Protein 2HP3 (pdb70)

Structure (mmCIF, N/CA/C/O backbone):
data_2HP3
#
_entry.id   2HP3
#
_cell.length_a   55.365
_cell.length_b   104.210
_cell.length_c   78.545
_cell.angle_alpha   90.00
_cell.angle_beta   103.33
_cell.angle_gamma   90.00
#
_symmetry.space_group_name_H-M   'P 1 21 1'
#
loop_
_entity.id
_entity.type
_entity.pdbx_description
1 polymer IDS-epimerase
2 non-polymer 1,2-ETHANEDIOL
3 non-polymer 'UNKNOWN ATOM OR ION'
4 non-polymer DI(HYDROXYETHYL)ETHER
5 water water
#
loop_
_atom_site.group_PDB
_atom_site.id
_atom_site.type_symbol
_atom_site.label_atom_id
_atom_site.label_alt_id
_atom_site.label_comp_id
_atom_site.label_asym_id
_atom_site.label_entity_id
_atom_site.label_seq_id
_atom_site.pdbx_PDB_ins_code
_atom_site.Cartn_x
_atom_site.Cartn_y
_atom_site.Cartn_z
_atom_site.occupancy
_atom_site.B_iso_or_equiv
_atom_site.auth_seq_id
_atom_site.auth_comp_id
_atom_site.auth_asym_id
_atom_site.auth_atom_id
_atom_site.pdbx_PDB_model_num
ATOM 1 N N . MET A 1 1 ? -13.194 23.103 39.863 1.00 21.36 1 MET A N 1
ATOM 2 C CA . MET A 1 1 ? -13.275 24.216 40.848 1.00 20.10 1 MET A CA 1
ATOM 3 C C . MET A 1 1 ? -12.720 23.883 42.245 1.00 19.43 1 MET A C 1
ATOM 4 O O . MET A 1 1 ? -12.521 24.781 43.051 1.00 19.53 1 MET A O 1
ATOM 9 N N . PHE A 1 2 ? -12.453 22.609 42.527 1.00 18.75 2 PHE A N 1
ATOM 10 C CA . PHE A 1 2 ? -11.987 22.205 43.855 1.00 17.87 2 PHE A CA 1
ATOM 11 C C . PHE A 1 2 ? -10.674 22.926 44.228 1.00 16.99 2 PHE A C 1
ATOM 12 O O . PHE A 1 2 ? -10.568 23.491 45.311 1.00 16.79 2 PHE A O 1
ATOM 20 N N . THR A 1 3 ? -9.707 22.917 43.318 1.00 15.12 3 THR A N 1
ATOM 21 C CA . THR A 1 3 ? -8.385 23.465 43.589 1.00 14.44 3 THR A CA 1
ATOM 22 C C . THR A 1 3 ? -8.464 24.974 43.809 1.00 14.29 3 THR A C 1
ATOM 23 O O . THR A 1 3 ? -7.851 25.510 44.752 1.00 14.10 3 THR A O 1
ATOM 27 N N . THR A 1 4 ? -9.204 25.651 42.928 1.00 14.83 4 THR A N 1
ATOM 28 C CA . THR A 1 4 ? -9.408 27.098 43.055 1.00 15.51 4 THR A CA 1
ATOM 29 C C . THR A 1 4 ? -10.067 27.438 44.386 1.00 15.13 4 THR A C 1
ATOM 30 O O . THR A 1 4 ? -9.629 28.352 45.095 1.00 15.94 4 THR A O 1
ATOM 34 N N . LYS A 1 5 ? -11.106 26.695 44.733 1.00 14.83 5 LYS A N 1
ATOM 35 C CA . LYS A 1 5 ? -11.837 26.972 45.973 1.00 14.63 5 LYS A CA 1
ATOM 36 C C . LYS A 1 5 ? -10.924 26.762 47.184 1.00 14.60 5 LYS A C 1
ATOM 37 O O . LYS A 1 5 ? -10.956 27.551 48.128 1.00 15.38 5 LYS A O 1
ATOM 43 N N . LEU A 1 6 ? -10.136 25.686 47.181 1.00 13.30 6 LEU A N 1
ATOM 44 C CA . LEU A 1 6 ? -9.255 25.417 48.293 1.00 13.33 6 LEU A CA 1
ATOM 45 C C . LEU A 1 6 ? -8.228 26.565 48.465 1.00 12.76 6 LEU A C 1
ATOM 46 O O . LEU A 1 6 ? -7.994 27.017 49.572 1.00 12.14 6 LEU A O 1
ATOM 51 N N . ALA A 1 7 ? -7.665 27.073 47.381 1.00 12.62 7 ALA A N 1
ATOM 52 C CA . ALA A 1 7 ? -6.635 28.128 47.492 1.00 12.96 7 ALA A CA 1
ATOM 53 C C . ALA A 1 7 ? -7.273 29.426 47.977 1.00 12.75 7 ALA A C 1
ATOM 54 O O . ALA A 1 7 ? -6.640 30.197 48.701 1.00 12.99 7 ALA A O 1
ATOM 56 N N . GLU A 1 8 ? -8.512 29.666 47.578 1.00 13.20 8 GLU A N 1
ATOM 57 C CA . GLU A 1 8 ? -9.275 30.805 48.113 1.00 12.90 8 GLU A CA 1
ATOM 58 C C . GLU A 1 8 ? -9.511 30.704 49.624 1.00 12.22 8 GLU A C 1
ATOM 59 O O . GLU A 1 8 ? -9.423 31.689 50.333 1.00 14.03 8 GLU A O 1
ATOM 65 N N . LYS A 1 9 ? -9.855 29.512 50.096 1.00 11.88 9 LYS A N 1
ATOM 66 C CA . LYS A 1 9 ? -10.120 29.271 51.508 1.00 11.61 9 LYS A CA 1
ATOM 67 C C . LYS A 1 9 ? -8.861 29.460 52.342 1.00 11.21 9 LYS A C 1
ATOM 68 O O . LYS A 1 9 ? -8.896 30.057 53.428 1.00 11.67 9 LYS A O 1
ATOM 74 N N . VAL A 1 10 ? -7.744 28.960 51.813 1.00 10.75 10 VAL A N 1
ATOM 75 C CA . VAL A 1 10 ? -6.436 29.060 52.487 1.00 10.76 10 VAL A CA 1
ATOM 76 C C . VAL A 1 10 ? -5.952 30.502 52.571 1.00 11.23 10 VAL A C 1
ATOM 77 O O . VAL A 1 10 ? -5.606 30.984 53.655 1.00 11.70 10 VAL A O 1
ATOM 81 N N . VAL A 1 11 ? -5.917 31.187 51.440 1.00 12.28 11 VAL A N 1
ATOM 82 C CA . VAL A 1 11 ? -5.408 32.581 51.410 1.00 12.98 11 VAL A CA 1
ATOM 83 C C . VAL A 1 11 ? -6.336 33.528 52.228 1.00 13.78 11 VAL A C 1
ATOM 84 O O . VAL A 1 11 ? -5.859 34.396 52.960 1.00 13.43 11 VAL A O 1
ATOM 88 N N . SER A 1 12 ? -7.643 33.336 52.135 1.00 14.43 12 SER A N 1
ATOM 89 C CA A SER A 1 12 ? -8.565 34.133 52.941 0.70 15.04 12 SER A CA 1
ATOM 90 C CA B SER A 1 12 ? -8.578 34.134 52.935 0.30 14.68 12 SER A CA 1
ATOM 91 C C . SER A 1 12 ? -8.352 33.923 54.434 1.00 14.87 12 SER A C 1
ATOM 92 O O . SER A 1 12 ? -8.339 34.883 55.208 1.00 14.96 12 SER A O 1
ATOM 97 N N . ALA A 1 13 ? -8.187 32.671 54.843 1.00 14.25 13 ALA A N 1
ATOM 98 C CA . ALA A 1 13 ? -7.878 32.377 56.231 1.00 15.15 13 ALA A CA 1
ATOM 99 C C . ALA A 1 13 ? -6.537 32.949 56.668 1.00 15.16 13 ALA A C 1
ATOM 100 O O . ALA A 1 13 ? -6.388 33.366 57.801 1.00 15.66 13 ALA A O 1
ATOM 102 N N . TRP A 1 14 ? -5.561 32.953 55.765 1.00 15.61 14 TRP A N 1
ATOM 103 C CA . TRP A 1 14 ? -4.229 33.470 56.040 1.00 16.22 14 TRP A CA 1
ATOM 104 C C . TRP A 1 14 ? -4.280 34.949 56.386 1.00 17.21 14 TRP A C 1
ATOM 105 O O . TRP A 1 14 ? -3.561 35.419 57.265 1.00 16.95 14 TRP A O 1
ATOM 116 N N . LYS A 1 15 ? -5.131 35.666 55.665 1.00 18.91 15 LYS A N 1
ATOM 117 C CA . LYS A 1 15 ? -5.307 37.107 55.874 1.00 20.50 15 LYS A CA 1
ATOM 118 C C . LYS A 1 15 ? -6.138 37.469 57.104 1.00 21.64 15 LYS A C 1
ATOM 119 O O . LYS A 1 15 ? -6.232 38.646 57.469 1.00 22.75 15 LYS A O 1
ATOM 125 N N . ALA A 1 16 ? -6.744 36.489 57.746 1.00 22.15 16 ALA A N 1
ATOM 126 C CA . ALA A 1 16 ? -7.589 36.743 58.891 1.00 23.11 16 ALA A CA 1
ATOM 127 C C . ALA A 1 16 ? -6.913 36.265 60.170 1.00 24.04 16 ALA A C 1
ATOM 128 O O . ALA A 1 16 ? -5.880 35.581 60.143 1.00 24.08 16 ALA A O 1
ATOM 130 N N . LYS A 1 17 ? -7.489 36.671 61.294 1.00 25.17 17 LYS A N 1
ATOM 131 C CA . LYS A 1 17 ? -7.060 36.194 62.583 1.00 25.34 17 LYS A CA 1
ATOM 132 C C . LYS A 1 17 ? -7.413 34.719 62.705 1.00 25.62 17 LYS A C 1
ATOM 133 O O . LYS A 1 17 ? -8.392 34.237 62.132 1.00 26.49 17 LYS A O 1
ATOM 139 N N . ILE A 1 18 ? -6.604 34.005 63.457 1.00 26.02 18 ILE A N 1
ATOM 140 C CA . ILE A 1 18 ? -6.921 32.632 63.796 1.00 26.37 18 ILE A CA 1
ATOM 141 C C . ILE A 1 18 ? -6.942 32.471 65.321 1.00 25.73 18 ILE A C 1
ATOM 142 O O . ILE A 1 18 ? -6.231 33.169 66.067 1.00 25.96 18 ILE A O 1
ATOM 147 N N . SER A 1 19 ? -7.768 31.537 65.766 1.00 25.83 19 SER A N 1
ATOM 148 C CA . SER A 1 19 ? -8.094 31.365 67.164 1.00 25.22 19 SER A CA 1
ATOM 149 C C . SER A 1 19 ? -6.891 31.009 68.050 1.00 24.67 19 SER A C 1
ATOM 150 O O . SER A 1 19 ? -5.902 30.416 67.591 1.00 25.02 19 SER A O 1
ATOM 153 N N . GLN A 1 20 ? -7.013 31.350 69.326 1.00 23.97 20 GLN A N 1
ATOM 154 C CA . GLN A 1 20 ? -6.042 30.962 70.340 1.00 23.17 20 GLN A CA 1
ATOM 155 C C . GLN A 1 20 ? -5.914 29.443 70.396 1.00 22.32 20 GLN A C 1
ATOM 156 O O . GLN A 1 20 ? -4.809 28.936 70.381 1.00 22.76 20 GLN A O 1
ATOM 162 N N . PRO A 1 21 ? -7.041 28.716 70.430 1.00 21.15 21 PRO A N 1
ATOM 163 C CA . PRO A 1 21 ? -6.911 27.236 70.476 1.00 20.15 21 PRO A CA 1
ATOM 164 C C . PRO A 1 21 ? -6.150 26.620 69.283 1.00 18.99 21 PRO A C 1
ATOM 165 O O . PRO A 1 21 ? -5.345 25.689 69.467 1.00 17.40 21 PRO A O 1
ATOM 169 N N . ALA A 1 22 ? -6.386 27.139 68.084 1.00 18.03 22 ALA A N 1
ATOM 170 C CA . ALA A 1 22 ? -5.685 26.655 66.896 1.00 17.96 22 ALA A CA 1
ATOM 171 C C . ALA A 1 22 ? -4.188 26.947 66.993 1.00 17.61 22 ALA A C 1
ATOM 172 O O . ALA A 1 22 ? -3.348 26.105 66.646 1.00 16.54 22 ALA A O 1
ATOM 174 N N . LEU A 1 23 ? -3.840 28.141 67.450 1.00 17.11 23 LEU A N 1
ATOM 175 C CA . LEU A 1 23 ? -2.431 28.469 67.594 1.00 17.55 23 LEU A CA 1
ATOM 176 C C . LEU A 1 23 ? -1.761 27.638 68.690 1.00 16.01 23 LEU A C 1
ATOM 177 O O . LEU A 1 23 ? -0.602 27.253 68.554 1.00 15.81 23 LEU A O 1
ATOM 182 N N . LYS A 1 24 ? -2.503 27.359 69.757 1.00 15.47 24 LYS A N 1
ATOM 183 C CA . LYS A 1 24 ? -2.030 26.505 70.840 1.00 15.10 24 LYS A CA 1
ATOM 184 C C . LYS A 1 24 ? -1.820 25.067 70.335 1.00 13.73 24 LYS A C 1
ATOM 185 O O . LYS A 1 24 ? -0.782 24.456 70.588 1.00 13.17 24 LYS A O 1
ATOM 191 N N . ALA A 1 25 ? -2.787 24.555 69.593 1.00 11.40 25 ALA A N 1
ATOM 192 C CA . ALA A 1 25 ? -2.634 23.238 68.927 1.00 11.47 25 ALA A CA 1
ATOM 193 C C . ALA A 1 25 ? -1.376 23.175 68.033 1.00 10.59 25 ALA A C 1
ATOM 194 O O . ALA A 1 25 ? -0.643 22.190 68.029 1.00 10.14 25 ALA A O 1
ATOM 196 N N . ALA A 1 26 ? -1.113 24.239 67.293 1.00 9.61 26 ALA A N 1
ATOM 197 C CA . ALA A 1 26 ? 0.055 24.318 66.424 1.00 9.84 26 ALA A CA 1
ATOM 198 C C . ALA A 1 26 ? 1.331 24.397 67.238 1.00 10.31 26 ALA A C 1
ATOM 199 O O . ALA A 1 26 ? 2.273 23.703 66.949 1.00 9.55 26 ALA A O 1
ATOM 201 N N . GLN A 1 27 ? 1.326 25.210 68.289 1.00 11.06 27 GLN A N 1
ATOM 202 C CA . GLN A 1 27 ? 2.473 25.314 69.202 1.00 10.91 27 GLN A CA 1
ATOM 203 C C . GLN A 1 27 ? 2.865 23.927 69.749 1.00 10.21 27 GLN A C 1
ATOM 204 O O . GLN A 1 27 ? 4.040 23.552 69.778 1.00 9.36 27 GLN A O 1
ATOM 210 N N . ASP A 1 28 ? 1.878 23.189 70.205 1.00 10.67 28 ASP A N 1
ATOM 211 C CA . ASP A 1 28 ? 2.129 21.878 70.806 1.00 10.41 28 ASP A CA 1
ATOM 212 C C . ASP A 1 28 ? 2.646 20.912 69.767 1.00 10.09 28 ASP A C 1
ATOM 213 O O . ASP A 1 28 ? 3.497 20.076 70.062 1.00 10.40 28 ASP A O 1
ATOM 218 N N . GLY A 1 29 ? 2.125 21.009 68.549 1.00 8.99 29 GLY A N 1
ATOM 219 C CA . GLY A 1 29 ? 2.638 20.213 67.434 1.00 8.96 29 GLY A CA 1
ATOM 220 C C . GLY A 1 29 ? 4.106 20.496 67.142 1.00 9.08 29 GLY A C 1
ATOM 221 O O . GLY A 1 29 ? 4.909 19.596 66.945 1.00 8.88 29 GLY A O 1
ATOM 222 N N . VAL A 1 30 ? 4.477 21.768 67.147 1.00 8.91 30 VAL A N 1
ATOM 223 C CA . VAL A 1 30 ? 5.881 22.113 66.997 1.00 8.49 30 VAL A CA 1
ATOM 224 C C . VAL A 1 30 ? 6.785 21.485 68.068 1.00 8.79 30 VAL A C 1
ATOM 225 O O . VAL A 1 30 ? 7.822 20.930 67.737 1.00 9.26 30 VAL A O 1
ATOM 229 N N . ILE A 1 31 ? 6.406 21.592 69.343 1.00 8.09 31 ILE A N 1
ATOM 230 C CA . ILE A 1 31 ? 7.200 21.089 70.446 1.00 8.96 31 ILE A CA 1
ATOM 231 C C . ILE A 1 31 ? 7.344 19.553 70.288 1.00 8.18 31 ILE A C 1
ATOM 232 O O . ILE A 1 31 ? 8.422 19.015 70.439 1.00 9.87 31 ILE A O 1
ATOM 237 N N . ASP A 1 32 ? 6.266 18.889 69.915 1.00 8.43 32 ASP A N 1
ATOM 238 C CA . ASP A 1 32 ? 6.267 17.403 69.787 1.00 8.23 32 ASP A CA 1
ATOM 239 C C . ASP A 1 32 ? 7.173 16.973 68.645 1.00 7.89 32 ASP A C 1
ATOM 240 O O . ASP A 1 32 ? 7.922 15.984 68.750 1.00 8.57 32 ASP A O 1
ATOM 245 N N . THR A 1 33 ? 7.119 17.724 67.545 1.00 7.86 33 THR A N 1
ATOM 246 C CA . THR A 1 33 ? 7.833 17.368 66.330 1.00 7.92 33 THR A CA 1
ATOM 247 C C . THR A 1 33 ? 9.318 17.607 66.536 1.00 7.12 33 THR A C 1
ATOM 248 O O . THR A 1 33 ? 10.137 16.794 66.137 1.00 9.12 33 THR A O 1
ATOM 252 N N . VAL A 1 34 ? 9.669 18.755 67.124 1.00 8.11 34 VAL A N 1
ATOM 253 C CA . VAL A 1 34 ? 11.072 19.018 67.447 1.00 7.52 34 VAL A CA 1
ATOM 254 C C . VAL A 1 34 ? 11.640 18.007 68.454 1.00 8.12 34 VAL A C 1
ATOM 255 O O . VAL A 1 34 ? 12.819 17.641 68.340 1.00 8.93 34 VAL A O 1
ATOM 259 N N . ALA A 1 35 ? 10.839 17.597 69.447 1.00 7.65 35 ALA A N 1
ATOM 260 C CA . ALA A 1 35 ? 11.209 16.558 70.408 1.00 7.49 35 ALA A CA 1
ATOM 261 C C . ALA A 1 35 ? 11.519 15.308 69.627 1.00 7.49 35 ALA A C 1
ATOM 262 O O . ALA A 1 35 ? 12.557 14.686 69.828 1.00 7.54 35 ALA A O 1
ATOM 264 N N . ALA A 1 36 ? 10.597 14.944 68.759 1.00 6.85 36 ALA A N 1
ATOM 265 C CA . ALA A 1 36 ? 10.756 13.671 68.006 1.00 7.46 36 ALA A CA 1
ATOM 266 C C . ALA A 1 36 ? 12.053 13.741 67.220 1.00 8.19 36 ALA A C 1
ATOM 267 O O . ALA A 1 36 ? 12.869 12.793 67.236 1.00 9.07 36 ALA A O 1
ATOM 269 N N . ALA A 1 37 ? 12.323 14.885 66.584 1.00 7.95 37 ALA A N 1
ATOM 270 C CA . ALA A 1 37 ? 13.517 15.057 65.760 1.00 8.40 37 ALA A CA 1
ATOM 271 C C . ALA A 1 37 ? 14.782 14.958 66.583 1.00 8.38 37 ALA A C 1
ATOM 272 O O . ALA A 1 37 ? 15.737 14.276 66.200 1.00 8.11 37 ALA A O 1
ATOM 274 N N . LEU A 1 38 ? 14.802 15.675 67.705 1.00 8.45 38 LEU A N 1
ATOM 275 C CA . LEU A 1 38 ? 15.994 15.705 68.561 1.00 8.87 38 LEU A CA 1
ATOM 276 C C . LEU A 1 38 ? 16.275 14.344 69.207 1.00 8.77 38 LEU A C 1
ATOM 277 O O . LEU A 1 38 ? 17.415 14.052 69.545 1.00 9.01 38 LEU A O 1
ATOM 282 N N . GLY A 1 39 ? 15.244 13.536 69.407 1.00 9.85 39 GLY A N 1
ATOM 283 C CA . GLY A 1 39 ? 15.398 12.151 69.851 1.00 10.80 39 GLY A CA 1
ATOM 284 C C . GLY A 1 39 ? 15.986 11.221 68.820 1.00 12.27 39 GLY A C 1
ATOM 285 O O . GLY A 1 39 ? 16.377 10.078 69.145 1.00 12.83 39 GLY A O 1
ATOM 286 N N . GLY A 1 40 ? 16.068 11.682 67.572 1.00 11.71 40 GLY A N 1
ATOM 287 C CA . GLY A 1 40 ? 16.528 10.854 66.441 1.00 12.20 40 GLY A CA 1
ATOM 288 C C . GLY A 1 40 ? 17.745 11.330 65.667 1.00 12.36 40 GLY A C 1
ATOM 289 O O . GLY A 1 40 ? 18.127 10.714 64.658 1.00 11.81 40 GLY A O 1
ATOM 290 N N . VAL A 1 41 ? 18.349 12.436 66.087 1.00 13.33 41 VAL A N 1
ATOM 291 C CA . VAL A 1 41 ? 19.446 13.018 65.304 1.00 13.62 41 VAL A CA 1
ATOM 292 C C . VAL A 1 41 ? 20.717 12.157 65.200 1.00 14.14 41 VAL A C 1
ATOM 293 O O . VAL A 1 41 ? 21.519 12.403 64.310 1.00 14.91 41 VAL A O 1
ATOM 297 N N . THR A 1 42 ? 20.904 11.166 66.083 1.00 13.81 42 THR A N 1
ATOM 298 C CA . THR A 1 42 ? 22.070 10.267 65.974 1.00 13.73 42 THR A CA 1
ATOM 299 C C . THR A 1 42 ? 21.828 9.067 65.076 1.00 12.33 42 THR A C 1
ATOM 300 O O . THR A 1 42 ? 22.737 8.280 64.874 1.00 11.87 42 THR A O 1
ATOM 304 N N . GLU A 1 43 ? 20.611 8.895 64.563 1.00 11.00 43 GLU A N 1
ATOM 305 C CA . GLU A 1 43 ? 20.331 7.750 63.713 1.00 11.55 43 GLU A CA 1
ATOM 306 C C . GLU A 1 43 ? 21.214 7.822 62.470 1.00 10.88 43 GLU A C 1
ATOM 307 O O . GLU A 1 43 ? 21.578 8.907 62.009 1.00 9.79 43 GLU A O 1
ATOM 313 N N . HIS A 1 44 ? 21.509 6.660 61.897 1.00 10.79 44 HIS A N 1
ATOM 314 C CA . HIS A 1 44 ? 22.328 6.644 60.689 1.00 10.68 44 HIS A CA 1
ATOM 315 C C . HIS A 1 44 ? 21.711 7.449 59.550 1.00 10.58 44 HIS A C 1
ATOM 316 O O . HIS A 1 44 ? 22.402 8.139 58.796 1.00 10.86 44 HIS A O 1
ATOM 323 N N . SER A 1 45 ? 20.389 7.393 59.453 1.00 9.92 45 SER A N 1
ATOM 324 C CA . SER A 1 45 ? 19.687 8.053 58.386 1.00 9.89 45 SER A CA 1
ATOM 325 C C . SER A 1 45 ? 19.999 9.556 58.431 1.00 9.36 45 SER A C 1
ATOM 326 O O . SER A 1 45 ? 20.345 10.177 57.404 1.00 10.91 45 SER A O 1
ATOM 329 N N . VAL A 1 46 ? 19.945 10.127 59.618 1.00 9.13 46 VAL A N 1
ATOM 330 C CA . VAL A 1 46 ? 20.201 11.579 59.769 1.00 9.06 46 VAL A CA 1
ATOM 331 C C . VAL A 1 46 ? 21.695 11.887 59.601 1.00 9.97 46 VAL A C 1
ATOM 332 O O . VAL A 1 46 ? 22.066 12.902 59.017 1.00 8.98 46 VAL A O 1
ATOM 336 N N . GLN A 1 47 ? 22.562 11.024 60.109 1.00 10.44 47 GLN A N 1
ATOM 337 C CA . GLN A 1 47 ? 24.009 11.248 59.920 1.00 10.63 47 GLN A CA 1
ATOM 338 C C . GLN A 1 47 ? 24.369 11.267 58.422 1.00 10.54 47 GLN A C 1
ATOM 339 O O . GLN A 1 47 ? 25.170 12.069 57.956 1.00 10.68 47 GLN A O 1
ATOM 345 N N . VAL A 1 48 ? 23.732 10.390 57.663 1.00 10.05 48 VAL A N 1
ATOM 346 C CA . VAL A 1 48 ? 23.954 10.346 56.215 1.00 10.42 48 VAL A CA 1
ATOM 347 C C . VAL A 1 48 ? 23.402 11.600 55.535 1.00 10.23 48 VAL A C 1
ATOM 348 O O . VAL A 1 48 ? 24.025 12.150 54.600 1.00 10.58 48 VAL A O 1
ATOM 352 N N . ALA A 1 49 ? 22.245 12.067 56.000 1.00 10.60 49 ALA A N 1
ATOM 353 C CA . ALA A 1 49 ? 21.710 13.369 55.538 1.00 10.53 49 ALA A CA 1
ATOM 354 C C . ALA A 1 49 ? 22.665 14.526 55.748 1.00 10.64 49 ALA A C 1
ATOM 355 O O . ALA A 1 49 ? 22.771 15.412 54.889 1.00 10.51 49 ALA A O 1
ATOM 357 N N . LEU A 1 50 ? 23.317 14.539 56.905 1.00 10.68 50 LEU A N 1
ATOM 358 C CA . LEU A 1 50 ? 24.355 15.506 57.186 1.00 12.19 50 LEU A CA 1
ATOM 359 C C . LEU A 1 50 ? 25.548 15.374 56.219 1.00 11.95 50 LEU A C 1
ATOM 360 O O . LEU A 1 50 ? 26.090 16.370 55.755 1.00 12.02 50 LEU A O 1
ATOM 365 N N . LYS A 1 51 ? 25.900 14.150 55.873 1.00 12.37 51 LYS A N 1
ATOM 366 C CA . LYS A 1 51 ? 26.985 13.895 54.917 1.00 13.38 51 LYS A CA 1
ATOM 367 C C . LYS A 1 51 ? 26.618 14.413 53.521 1.00 12.86 51 LYS A C 1
ATOM 368 O O . LYS A 1 51 ? 27.439 14.916 52.766 1.00 12.72 51 LYS A O 1
ATOM 374 N N . TYR A 1 52 ? 25.335 14.293 53.190 1.00 12.66 52 TYR A N 1
ATOM 375 C CA . TYR A 1 52 ? 24.811 14.812 51.956 1.00 12.50 52 TYR A CA 1
ATOM 376 C C . TYR A 1 52 ? 24.987 16.323 51.897 1.00 12.48 52 TYR A C 1
ATOM 377 O O . TYR A 1 52 ? 25.405 16.865 50.891 1.00 12.50 52 TYR A O 1
ATOM 386 N N . VAL A 1 53 ? 24.693 16.990 52.991 1.00 12.44 53 VAL A N 1
ATOM 387 C CA . VAL A 1 53 ? 24.881 18.449 53.051 1.00 13.20 53 VAL A CA 1
ATOM 388 C C . VAL A 1 53 ? 26.353 18.787 52.808 1.00 13.21 53 VAL A C 1
ATOM 389 O O . VAL A 1 53 ? 26.659 19.715 52.055 1.00 12.54 53 VAL A O 1
ATOM 393 N N . ALA A 1 54 ? 27.260 18.051 53.442 1.00 13.97 54 ALA A N 1
ATOM 394 C CA . ALA A 1 54 ? 28.697 18.243 53.207 1.00 15.48 54 ALA A CA 1
ATOM 395 C C . ALA A 1 54 ? 29.009 18.092 51.715 1.00 16.64 54 ALA A C 1
ATOM 396 O O . ALA A 1 54 ? 29.689 18.947 51.107 1.00 17.37 54 ALA A O 1
ATOM 398 N N . ALA A 1 55 ? 28.475 17.022 51.126 1.00 17.56 55 ALA A N 1
ATOM 399 C CA . ALA A 1 55 ? 28.678 16.695 49.715 1.00 18.01 55 ALA A CA 1
ATOM 400 C C . ALA A 1 55 ? 28.134 17.722 48.733 1.00 18.67 55 ALA A C 1
ATOM 401 O O . ALA A 1 55 ? 28.639 17.816 47.618 1.00 19.07 55 ALA A O 1
ATOM 403 N N . THR A 1 56 ? 27.089 18.447 49.097 1.00 19.45 56 THR A N 1
ATOM 404 C CA . THR A 1 56 ? 26.544 19.481 48.205 1.00 20.12 56 THR A CA 1
ATOM 405 C C . THR A 1 56 ? 27.486 20.682 48.104 1.00 21.11 56 THR A C 1
ATOM 406 O O . THR A 1 56 ? 27.418 21.466 47.137 1.00 19.27 56 THR A O 1
ATOM 410 N N . GLY A 1 57 ? 28.326 20.854 49.121 1.00 21.73 57 GLY A N 1
ATOM 411 C CA . GLY A 1 57 ? 29.124 22.060 49.216 1.00 23.10 57 GLY A CA 1
ATOM 412 C C . GLY A 1 57 ? 28.259 23.292 49.393 1.00 23.80 57 GLY A C 1
ATOM 413 O O . GLY A 1 57 ? 28.690 24.411 49.085 1.00 26.04 57 GLY A O 1
ATOM 414 N N . GLY A 1 58 ? 27.037 23.093 49.888 1.00 24.27 58 GLY A N 1
ATOM 415 C CA . GLY A 1 58 ? 26.032 24.129 49.983 1.00 24.32 58 GLY A CA 1
ATOM 416 C C . GLY A 1 58 ? 26.158 24.933 51.262 1.00 24.61 58 GLY A C 1
ATOM 417 O O . GLY A 1 58 ? 26.875 24.533 52.185 1.00 25.26 58 GLY A O 1
ATOM 418 N N . SER A 1 59 ? 25.460 26.067 51.309 1.00 23.95 59 SER A N 1
ATOM 419 C CA . SER A 1 59 ? 25.556 26.963 52.443 1.00 23.47 59 SER A CA 1
ATOM 420 C C . SER A 1 59 ? 24.310 27.824 52.550 1.00 22.15 59 SER A C 1
ATOM 421 O O . SER A 1 59 ? 23.550 28.003 51.599 1.00 21.44 59 SER A O 1
ATOM 424 N N . GLY A 1 60 ? 24.088 28.349 53.740 1.00 21.12 60 GLY A N 1
ATOM 425 C CA . GLY A 1 60 ? 22.983 29.211 53.969 1.00 20.60 60 GLY A CA 1
ATOM 426 C C . GLY A 1 60 ? 22.791 29.365 55.459 1.00 20.35 60 GLY A C 1
ATOM 427 O O . GLY A 1 60 ? 23.656 28.975 56.247 1.00 21.55 60 GLY A O 1
ATOM 428 N N . ASP A 1 61 ? 21.641 29.894 55.819 1.00 19.38 61 ASP A N 1
ATOM 429 C CA . ASP A 1 61 ? 21.389 30.359 57.158 1.00 19.29 61 ASP A CA 1
ATOM 430 C C . ASP A 1 61 ? 20.201 29.656 57.829 1.00 18.49 61 ASP A C 1
ATOM 431 O O . ASP A 1 61 ? 19.669 30.183 58.812 1.00 19.65 61 ASP A O 1
ATOM 436 N N . SER A 1 62 ? 19.751 28.509 57.300 1.00 17.08 62 SER A N 1
ATOM 437 C CA . SER A 1 62 ? 18.635 27.763 57.931 1.00 15.31 62 SER A CA 1
ATOM 438 C C . SER A 1 62 ? 19.282 26.692 58.798 1.00 13.87 62 SER A C 1
ATOM 439 O O . SER A 1 62 ? 20.147 25.960 58.341 1.00 13.54 62 SER A O 1
ATOM 442 N N . LYS A 1 63 ? 18.818 26.596 60.042 1.00 12.34 63 LYS A N 1
ATOM 443 C CA . LYS A 1 63 ? 19.422 25.776 61.069 1.00 11.40 63 LYS A CA 1
ATOM 444 C C . LYS A 1 63 ? 19.121 24.292 60.842 1.00 10.47 63 LYS A C 1
ATOM 445 O O . LYS A 1 63 ? 17.967 23.905 60.618 1.00 11.63 63 LYS A O 1
ATOM 451 N N . LEU A 1 64 ? 20.159 23.480 60.955 1.00 9.45 64 LEU A N 1
ATOM 452 C CA . LEU A 1 64 ? 20.013 22.044 60.978 1.00 9.89 64 LEU A CA 1
ATOM 453 C C . LEU A 1 64 ? 19.869 21.650 62.428 1.00 9.18 64 LEU A C 1
ATOM 454 O O . LEU A 1 64 ? 20.746 21.940 63.261 1.00 9.10 64 LEU A O 1
ATOM 459 N N . TRP A 1 65 ? 18.761 20.996 62.752 1.00 8.82 65 TRP A N 1
ATOM 460 C CA . TRP A 1 65 ? 18.403 20.800 64.146 1.00 9.46 65 TRP A CA 1
ATOM 461 C C . TRP A 1 65 ? 19.378 19.839 64.845 1.00 10.38 65 TRP A C 1
ATOM 462 O O . TRP A 1 65 ? 19.777 18.840 64.274 1.00 9.71 65 TRP A O 1
ATOM 473 N N . GLY A 1 66 ? 19.766 20.171 66.070 1.00 11.17 66 GLY A N 1
ATOM 474 C CA . GLY A 1 66 ? 20.562 19.301 66.908 1.00 11.46 66 GLY A CA 1
ATOM 475 C C . GLY A 1 66 ? 22.049 19.412 66.678 1.00 12.40 66 GLY A C 1
ATOM 476 O O . GLY A 1 66 ? 22.804 18.799 67.418 1.00 14.11 66 GLY A O 1
ATOM 477 N N . VAL A 1 67 ? 22.460 20.174 65.660 1.00 11.56 67 VAL A N 1
ATOM 478 C CA . VAL A 1 67 ? 23.887 20.391 65.347 1.00 12.01 67 VAL A CA 1
ATOM 479 C C . VAL A 1 67 ? 24.130 21.861 65.113 1.00 12.55 67 VAL A C 1
ATOM 480 O O . VAL A 1 67 ? 23.233 22.616 64.721 1.00 13.15 67 VAL A O 1
ATOM 484 N N . ASN A 1 68 ? 25.352 22.285 65.411 1.00 12.96 68 ASN A N 1
ATOM 485 C CA . ASN A 1 68 ? 25.727 23.682 65.239 1.00 14.05 68 ASN A CA 1
ATOM 486 C C . ASN A 1 68 ? 26.155 23.912 63.785 1.00 14.51 68 ASN A C 1
ATOM 487 O O . ASN A 1 68 ? 27.347 24.079 63.459 1.00 14.75 68 ASN A O 1
ATOM 492 N N . GLN A 1 69 ? 25.157 23.860 62.903 1.00 14.09 69 GLN A N 1
ATOM 493 C CA . GLN A 1 69 ? 25.332 23.958 61.454 1.00 14.50 69 GLN A CA 1
ATOM 494 C C . GLN A 1 69 ? 24.082 24.541 60.790 1.00 13.32 69 GLN A C 1
ATOM 495 O O . GLN A 1 69 ? 22.953 24.331 61.258 1.00 11.54 69 GLN A O 1
ATOM 501 N N . ARG A 1 70 ? 24.293 25.264 59.685 1.00 13.86 70 ARG A N 1
ATOM 502 C CA . ARG A 1 70 ? 23.202 25.778 58.868 1.00 13.98 70 ARG A CA 1
ATOM 503 C C . ARG A 1 70 ? 23.421 25.437 57.392 1.00 13.25 70 ARG A C 1
ATOM 504 O O . ARG A 1 70 ? 24.555 25.211 56.952 1.00 13.03 70 ARG A O 1
ATOM 512 N N . SER A 1 71 ? 22.349 25.410 56.629 1.00 13.14 71 SER A N 1
ATOM 513 C CA . SER A 1 71 ? 22.476 25.361 55.183 1.00 13.89 71 SER A CA 1
ATOM 514 C C . SER A 1 71 ? 21.344 26.124 54.516 1.00 13.75 71 SER A C 1
ATOM 515 O O . SER A 1 71 ? 20.575 26.844 55.155 1.00 13.79 71 SER A O 1
ATOM 518 N N . ASN A 1 72 ? 21.233 25.955 53.211 1.00 13.43 72 ASN A N 1
ATOM 519 C CA . ASN A 1 72 ? 20.143 26.552 52.485 1.00 13.23 72 ASN A CA 1
ATOM 520 C C . ASN A 1 72 ? 18.842 25.914 52.936 1.00 12.74 72 ASN A C 1
ATOM 521 O O . ASN A 1 72 ? 18.834 24.828 53.523 1.00 13.54 72 ASN A O 1
ATOM 526 N N . MET A 1 73 ? 17.753 26.599 52.657 1.00 13.14 73 MET A N 1
ATOM 527 C CA . MET A 1 73 ? 16.468 26.215 53.231 1.00 12.94 73 MET A CA 1
ATOM 528 C C . MET A 1 73 ? 15.997 24.891 52.681 1.00 12.13 73 MET A C 1
ATOM 529 O O . MET A 1 73 ? 15.380 24.121 53.397 1.00 12.72 73 MET A O 1
ATOM 534 N N . PHE A 1 74 ? 16.337 24.591 51.436 1.00 10.94 74 PHE A N 1
ATOM 535 C CA . PHE A 1 74 ? 15.870 23.345 50.819 1.00 10.89 74 PHE A CA 1
ATOM 536 C C . PHE A 1 74 ? 16.511 22.161 51.529 1.00 10.44 74 PHE A C 1
ATOM 537 O O . PHE A 1 74 ? 15.828 21.173 51.871 1.00 10.72 74 PHE A O 1
ATOM 545 N N . ASP A 1 75 ? 17.841 22.213 51.688 1.00 10.41 75 ASP A N 1
ATOM 546 C CA . ASP A 1 75 ? 18.541 21.102 52.347 1.00 10.49 75 ASP A CA 1
ATOM 547 C C . ASP A 1 75 ? 18.267 21.028 53.846 1.00 10.45 75 ASP A C 1
ATOM 548 O O . ASP A 1 75 ? 18.249 19.936 54.420 1.00 10.86 75 ASP A O 1
ATOM 553 N N . ALA A 1 76 ? 18.039 22.169 54.494 1.00 9.70 76 ALA A N 1
ATOM 554 C CA . ALA A 1 76 ? 17.654 22.150 55.889 1.00 10.18 76 ALA A CA 1
ATOM 555 C C . ALA A 1 76 ? 16.317 21.423 56.033 1.00 9.58 76 ALA A C 1
ATOM 556 O O . ALA A 1 76 ? 16.132 20.635 56.952 1.00 10.32 76 ALA A O 1
ATOM 558 N N . ALA A 1 77 ? 15.371 21.739 55.160 1.00 9.18 77 ALA A N 1
ATOM 559 C CA . ALA A 1 77 ? 14.077 21.079 55.237 1.00 8.48 77 ALA A CA 1
ATOM 560 C C . ALA A 1 77 ? 14.288 19.564 55.064 1.00 9.12 77 ALA A C 1
ATOM 561 O O . ALA A 1 77 ? 13.656 18.795 55.765 1.00 8.43 77 ALA A O 1
ATOM 563 N N . PHE A 1 78 ? 15.196 19.160 54.164 1.00 9.44 78 PHE A N 1
ATOM 564 C CA . PHE A 1 78 ? 15.473 17.708 53.942 1.00 9.28 78 PHE A CA 1
ATOM 565 C C . PHE A 1 78 ? 16.025 17.043 55.211 1.00 9.52 78 PHE A C 1
ATOM 566 O O . PHE A 1 78 ? 15.509 16.037 55.684 1.00 9.46 78 PHE A O 1
ATOM 574 N N . VAL A 1 79 ? 17.095 17.613 55.761 1.00 10.22 79 VAL A N 1
ATOM 575 C CA . VAL A 1 79 ? 17.714 17.080 56.963 1.00 9.55 79 VAL A CA 1
ATOM 576 C C . VAL A 1 79 ? 16.734 17.035 58.153 1.00 9.19 79 VAL A C 1
ATOM 577 O O . VAL A 1 79 ? 16.573 15.995 58.808 1.00 8.70 79 VAL A O 1
ATOM 581 N N . ASN A 1 80 ? 16.057 18.153 58.436 1.00 8.71 80 ASN A N 1
ATOM 582 C CA . ASN A 1 80 ? 15.165 18.219 59.569 1.00 8.70 80 ASN A CA 1
ATOM 583 C C . ASN A 1 80 ? 13.904 17.361 59.400 1.00 8.30 80 ASN A C 1
ATOM 584 O O . ASN A 1 80 ? 13.433 16.808 60.387 1.00 9.09 80 ASN A O 1
ATOM 589 N N . GLY A 1 81 ? 13.418 17.191 58.167 1.00 7.85 81 GLY A N 1
ATOM 590 C CA . GLY A 1 81 ? 12.291 16.281 57.891 1.00 8.03 81 GLY A CA 1
ATOM 591 C C . GLY A 1 81 ? 12.705 14.830 58.051 1.00 8.51 81 GLY A C 1
ATOM 592 O O . GLY A 1 81 ? 11.973 14.022 58.621 1.00 8.80 81 GLY A O 1
ATOM 593 N N . MET A 1 82 ? 13.919 14.505 57.619 1.00 9.70 82 MET A N 1
ATOM 594 C CA . MET A 1 82 ? 14.507 13.193 57.905 1.00 9.30 82 MET A CA 1
ATOM 595 C C . MET A 1 82 ? 14.582 12.964 59.426 1.00 8.88 82 MET A C 1
ATOM 596 O O . MET A 1 82 ? 14.129 11.920 59.917 1.00 9.02 82 MET A O 1
ATOM 601 N N . ALA A 1 83 ? 15.166 13.918 60.163 1.00 7.16 83 ALA A N 1
ATOM 602 C CA . ALA A 1 83 ? 15.323 13.788 61.590 1.00 8.50 83 ALA A CA 1
ATOM 603 C C . ALA A 1 83 ? 13.959 13.667 62.274 1.00 8.12 83 ALA A C 1
ATOM 604 O O . ALA A 1 83 ? 13.828 12.887 63.203 1.00 8.82 83 ALA A O 1
ATOM 606 N N . ALA A 1 84 ? 12.964 14.440 61.818 1.00 8.70 84 ALA A N 1
ATOM 607 C CA . ALA A 1 84 ? 11.634 14.467 62.472 1.00 8.66 84 ALA A CA 1
ATOM 608 C C . ALA A 1 84 ? 10.927 13.101 62.434 1.00 8.62 84 ALA A C 1
ATOM 609 O O . ALA A 1 84 ? 10.084 12.828 63.284 1.00 8.05 84 ALA A O 1
ATOM 611 N N . HIS A 1 85 ? 11.301 12.254 61.473 1.00 8.53 85 HIS A N 1
ATOM 612 C CA . HIS A 1 85 ? 10.662 10.944 61.296 1.00 7.99 85 HIS A CA 1
ATOM 613 C C . HIS A 1 85 ? 11.589 9.767 61.620 1.00 8.24 85 HIS A C 1
ATOM 614 O O . HIS A 1 85 ? 11.146 8.603 61.515 1.00 8.40 85 HIS A O 1
ATOM 621 N N . ALA A 1 86 ? 12.840 10.051 61.968 1.00 8.82 86 ALA A N 1
ATOM 622 C CA . ALA A 1 86 ? 13.923 9.032 62.006 1.00 8.49 86 ALA A CA 1
ATOM 623 C C . ALA A 1 86 ? 13.647 7.872 62.975 1.00 9.16 86 ALA A C 1
ATOM 624 O O . ALA A 1 86 ? 14.032 6.714 62.679 1.00 9.56 86 ALA A O 1
ATOM 626 N N . ILE A 1 87 ? 12.938 8.145 64.082 1.00 9.10 87 ILE A N 1
ATOM 627 C CA . ILE A 1 87 ? 12.643 7.080 65.068 1.00 8.90 87 ILE A CA 1
ATOM 628 C C . ILE A 1 87 ? 11.155 6.827 65.247 1.00 8.19 87 ILE A C 1
ATOM 629 O O . ILE A 1 87 ? 10.724 6.202 66.235 1.00 8.87 87 ILE A O 1
ATOM 634 N N . ASP A 1 88 ? 10.379 7.269 64.270 1.00 8.53 88 ASP A N 1
ATOM 635 C CA . ASP A 1 88 ? 8.935 7.039 64.263 1.00 8.61 88 ASP A CA 1
ATOM 636 C C . ASP A 1 88 ? 8.241 7.483 65.558 1.00 9.70 88 ASP A C 1
ATOM 637 O O . ASP A 1 88 ? 7.400 6.782 66.090 1.00 10.62 88 ASP A O 1
ATOM 642 N N . PHE A 1 89 ? 8.570 8.694 66.029 1.00 8.24 89 PHE A N 1
ATOM 643 C CA . PHE A 1 89 ? 8.076 9.230 67.305 1.00 8.54 89 PHE A CA 1
ATOM 644 C C . PHE A 1 89 ? 7.219 10.485 67.092 1.00 8.05 89 PHE A C 1
ATOM 645 O O . PHE A 1 89 ? 6.653 11.022 68.040 1.00 9.01 89 PHE A O 1
ATOM 653 N N . ASP A 1 90 ? 7.069 10.890 65.837 1.00 8.94 90 ASP A N 1
ATOM 654 C CA . ASP A 1 90 ? 6.346 12.094 65.489 1.00 8.68 90 ASP A CA 1
ATOM 655 C C . ASP A 1 90 ? 4.847 11.768 65.339 1.00 8.42 90 ASP A C 1
ATOM 656 O O . ASP A 1 90 ? 4.420 10.614 65.278 1.00 8.13 90 ASP A O 1
ATOM 661 N N . ASP A 1 91 ? 4.051 12.802 65.240 1.00 8.08 91 ASP A N 1
ATOM 662 C CA . ASP A 1 91 ? 2.606 12.642 65.389 1.00 8.78 91 ASP A CA 1
ATOM 663 C C . ASP A 1 91 ? 1.948 11.974 64.187 1.00 9.15 91 ASP A C 1
ATOM 664 O O . ASP A 1 91 ? 2.537 11.905 63.101 1.00 9.57 91 ASP A O 1
ATOM 669 N N . SER A 1 92 ? 0.734 11.468 64.416 1.00 9.72 92 SER A N 1
ATOM 670 C CA A SER A 1 92 ? -0.094 10.916 63.355 0.50 9.94 92 SER A CA 1
ATOM 671 C CA B SER A 1 92 ? -0.102 10.910 63.357 0.50 9.60 92 SER A CA 1
ATOM 672 C C . SER A 1 92 ? -1.361 11.740 63.262 1.00 10.00 92 SER A C 1
ATOM 673 O O . SER A 1 92 ? -1.627 12.575 64.122 1.00 10.59 92 SER A O 1
ATOM 678 N N . PHE A 1 93 ? -2.136 11.510 62.215 1.00 10.53 93 PHE A N 1
ATOM 679 C CA . PHE A 1 93 ? -3.297 12.321 61.922 1.00 11.04 93 PHE A CA 1
ATOM 680 C C . PHE A 1 93 ? -4.251 11.450 61.136 1.00 11.12 93 PHE A C 1
ATOM 681 O O . PHE A 1 93 ? -4.027 11.182 59.944 1.00 10.97 93 PHE A O 1
ATOM 689 N N . PRO A 1 94 ? -5.296 10.956 61.816 1.00 11.82 94 PRO A N 1
ATOM 690 C CA . PRO A 1 94 ? -6.110 9.873 61.246 1.00 13.07 94 PRO A CA 1
ATOM 691 C C . PRO A 1 94 ? -6.821 10.215 59.949 1.00 13.32 94 PRO A C 1
ATOM 692 O O . PRO A 1 94 ? -7.067 9.331 59.144 1.00 13.47 94 PRO A O 1
ATOM 696 N N . VAL A 1 95 ? -7.107 11.494 59.743 1.00 13.47 95 VAL A N 1
ATOM 697 C CA A VAL A 1 95 ? -7.756 11.998 58.533 0.50 14.55 95 VAL A CA 1
ATOM 698 C CA B VAL A 1 95 ? -7.790 11.902 58.518 0.50 14.35 95 VAL A CA 1
ATOM 699 C C . VAL A 1 95 ? -6.898 11.752 57.290 1.00 14.71 95 VAL A C 1
ATOM 700 O O . VAL A 1 95 ? -7.408 11.618 56.187 1.00 15.54 95 VAL A O 1
ATOM 707 N N . MET A 1 96 ? -5.577 11.739 57.490 1.00 14.95 96 MET A N 1
ATOM 708 C CA . MET A 1 96 ? -4.590 11.545 56.436 1.00 15.42 96 MET A CA 1
ATOM 709 C C . MET A 1 96 ? -4.038 10.101 56.393 1.00 14.28 96 MET A C 1
ATOM 710 O O . MET A 1 96 ? -3.413 9.693 55.402 1.00 14.82 96 MET A O 1
ATOM 715 N N . ARG A 1 97 ? -4.272 9.352 57.462 1.00 14.02 97 ARG A N 1
ATOM 716 C CA . ARG A 1 97 ? -3.541 8.135 57.796 1.00 13.89 97 ARG A CA 1
ATOM 717 C C . ARG A 1 97 ? -2.045 8.354 57.551 1.00 12.92 97 ARG A C 1
ATOM 718 O O . ARG A 1 97 ? -1.392 7.642 56.786 1.00 11.95 97 ARG A O 1
ATOM 726 N N . GLY A 1 98 ? -1.512 9.383 58.210 1.00 12.08 98 GLY A N 1
ATOM 727 C CA . GLY A 1 98 ? -0.088 9.612 58.160 1.00 11.90 98 GLY A CA 1
ATOM 728 C C . GLY A 1 98 ? 0.366 10.717 59.090 1.00 10.96 98 GLY A C 1
ATOM 729 O O . GLY A 1 98 ? -0.402 11.179 59.943 1.00 11.57 98 GLY A O 1
ATOM 730 N N . HIS A 1 99 ? 1.634 11.102 58.901 1.00 10.20 99 HIS A N 1
ATOM 731 C CA . HIS A 1 99 ? 2.410 11.974 59.782 1.00 10.18 99 HIS A CA 1
ATOM 732 C C . HIS A 1 99 ? 2.695 13.304 59.075 1.00 10.48 99 HIS A C 1
ATOM 733 O O . HIS A 1 99 ? 3.671 13.436 58.379 1.00 11.60 99 HIS A O 1
ATOM 740 N N . PRO A 1 100 ? 1.823 14.292 59.258 1.00 10.48 100 PRO A N 1
ATOM 741 C CA . PRO A 1 100 ? 1.916 15.544 58.519 1.00 10.19 100 PRO A CA 1
ATOM 742 C C . PRO A 1 100 ? 3.003 16.498 59.049 1.00 10.25 100 PRO A C 1
ATOM 743 O O . PRO A 1 100 ? 3.575 17.285 58.277 1.00 9.23 100 PRO A O 1
ATOM 747 N N . SER A 1 101 ? 3.302 16.420 60.344 1.00 9.29 101 SER A N 1
ATOM 748 C CA . SER A 1 101 ? 4.097 17.447 60.991 1.00 8.96 101 SER A CA 1
ATOM 749 C C . SER A 1 101 ? 5.602 17.293 60.710 1.00 8.12 101 SER A C 1
ATOM 750 O O . SER A 1 101 ? 6.321 18.283 60.714 1.00 8.42 101 SER A O 1
ATOM 753 N N . SER A 1 102 ? 6.073 16.070 60.452 1.00 6.55 102 SER A N 1
ATOM 754 C CA . SER A 1 102 ? 7.491 15.834 60.133 1.00 8.21 102 SER A CA 1
ATOM 755 C C . SER A 1 102 ? 7.941 16.412 58.771 1.00 7.71 102 SER A C 1
ATOM 756 O O . SER A 1 102 ? 9.125 16.531 58.529 1.00 9.37 102 SER A O 1
ATOM 759 N N . SER A 1 103 ? 6.999 16.769 57.891 1.00 7.79 103 SER A N 1
ATOM 760 C CA . SER A 1 103 ? 7.332 17.565 56.707 1.00 8.12 103 SER A CA 1
ATOM 761 C C . SER A 1 103 ? 7.006 19.040 56.950 1.00 8.67 103 SER A C 1
ATOM 762 O O . SER A 1 103 ? 7.771 19.943 56.563 1.00 10.03 103 SER A O 1
ATOM 765 N N . LEU A 1 104 ? 5.873 19.296 57.596 1.00 9.03 104 LEU A N 1
ATOM 766 C CA . LEU A 1 104 ? 5.373 20.682 57.743 1.00 9.65 104 LEU A CA 1
ATOM 767 C C . LEU A 1 104 ? 6.216 21.541 58.663 1.00 9.40 104 LEU A C 1
ATOM 768 O O . LEU A 1 104 ? 6.504 22.710 58.359 1.00 10.06 104 LEU A O 1
ATOM 773 N N . VAL A 1 105 ? 6.586 21.006 59.819 1.00 9.09 105 VAL A N 1
ATOM 774 C CA . VAL A 1 105 ? 7.349 21.800 60.775 1.00 8.11 105 VAL A CA 1
ATOM 775 C C . VAL A 1 105 ? 8.766 22.123 60.269 1.00 8.18 105 VAL A C 1
ATOM 776 O O . VAL A 1 105 ? 9.193 23.291 60.319 1.00 8.06 105 VAL A O 1
ATOM 780 N N . PRO A 1 106 ? 9.485 21.145 59.716 1.00 8.22 106 PRO A N 1
ATOM 781 C CA . PRO A 1 106 ? 10.748 21.438 59.016 1.00 8.10 106 PRO A CA 1
ATOM 782 C C . PRO A 1 106 ? 10.628 22.499 57.938 1.00 7.97 106 PRO A C 1
ATOM 783 O O . PRO A 1 106 ? 11.459 23.422 57.905 1.00 9.16 106 PRO A O 1
ATOM 787 N N . ALA A 1 107 ? 9.584 22.419 57.102 1.00 7.93 107 ALA A N 1
ATOM 788 C CA . ALA A 1 107 ? 9.410 23.403 56.032 1.00 8.66 107 ALA A CA 1
ATOM 789 C C . ALA A 1 107 ? 9.213 24.807 56.630 1.00 8.26 107 ALA A C 1
ATOM 790 O O . ALA A 1 107 ? 9.764 25.832 56.109 1.00 8.85 107 ALA A O 1
ATOM 792 N N . ILE A 1 108 ? 8.393 24.881 57.683 1.00 7.68 108 ILE A N 1
ATOM 793 C CA . ILE A 1 108 ? 8.063 26.165 58.310 1.00 8.35 108 ILE A CA 1
ATOM 794 C C . ILE A 1 108 ? 9.292 26.798 58.947 1.00 8.81 108 ILE A C 1
ATOM 795 O O . ILE A 1 108 ? 9.537 28.011 58.800 1.00 9.69 108 ILE A O 1
ATOM 800 N N . PHE A 1 109 ? 10.102 25.977 59.611 1.00 8.62 109 PHE A N 1
ATOM 801 C CA . PHE A 1 109 ? 11.365 26.472 60.158 1.00 9.28 109 PHE A CA 1
ATOM 802 C C . PHE A 1 109 ? 12.302 26.969 59.067 1.00 9.63 109 PHE A C 1
ATOM 803 O O . PHE A 1 109 ? 12.871 28.078 59.178 1.00 9.04 109 PHE A O 1
ATOM 811 N N . ALA A 1 110 ? 12.458 26.197 57.999 1.00 9.41 110 ALA A N 1
ATOM 812 C CA . ALA A 1 110 ? 13.445 26.531 56.950 1.00 9.66 110 ALA A CA 1
ATOM 813 C C . ALA A 1 110 ? 13.070 27.812 56.227 1.00 9.84 110 ALA A C 1
ATOM 814 O O . ALA A 1 110 ? 13.902 28.725 56.038 1.00 11.27 110 ALA A O 1
ATOM 816 N N . VAL A 1 111 ? 11.812 27.891 55.813 1.00 10.47 111 VAL A N 1
ATOM 817 C CA . VAL A 1 111 ? 11.349 29.097 55.126 1.00 10.38 111 VAL A CA 1
ATOM 818 C C . VAL A 1 111 ? 11.245 30.263 56.111 1.00 10.27 111 VAL A C 1
ATOM 819 O O . VAL A 1 111 ? 11.598 31.406 55.775 1.00 11.33 111 VAL A O 1
ATOM 823 N N . GLY A 1 112 ? 10.705 30.007 57.302 1.00 10.23 112 GLY A N 1
ATOM 824 C CA . GLY A 1 112 ? 10.495 31.057 58.308 1.00 10.84 112 GLY A CA 1
ATOM 825 C C . GLY A 1 112 ? 11.774 31.742 58.714 1.00 12.51 112 GLY A C 1
ATOM 826 O O . GLY A 1 112 ? 11.845 32.989 58.802 1.00 11.82 112 GLY A O 1
ATOM 827 N N . GLU A 1 113 ? 12.802 30.942 58.940 1.00 11.84 113 GLU A N 1
ATOM 828 C CA . GLU A 1 113 ? 14.122 31.484 59.214 1.00 12.67 113 GLU A CA 1
ATOM 829 C C . GLU A 1 113 ? 14.618 32.346 58.062 1.00 13.44 113 GLU A C 1
ATOM 830 O O . GLU A 1 113 ? 15.145 33.459 58.295 1.00 13.92 113 GLU A O 1
ATOM 836 N N . HIS A 1 114 ? 14.438 31.860 56.830 1.00 13.67 114 HIS A N 1
ATOM 837 C CA . HIS A 1 114 ? 14.850 32.591 55.635 1.00 14.15 114 HIS A CA 1
ATOM 838 C C . HIS A 1 114 ? 14.184 33.962 55.499 1.00 14.33 114 HIS A C 1
ATOM 839 O O . HIS A 1 114 ? 14.849 34.948 55.204 1.00 14.94 114 HIS A O 1
ATOM 846 N N . VAL A 1 115 ? 12.876 34.031 55.702 1.00 13.91 115 VAL A N 1
ATOM 847 C CA . VAL A 1 115 ? 12.164 35.277 55.472 1.00 14.58 115 VAL A CA 1
ATOM 848 C C . VAL A 1 115 ? 12.047 36.155 56.728 1.00 14.78 115 VAL A C 1
ATOM 849 O O . VAL A 1 115 ? 11.467 37.235 56.647 1.00 15.57 115 VAL A O 1
ATOM 853 N N . GLY A 1 116 ? 12.586 35.706 57.867 1.00 14.18 116 GLY A N 1
ATOM 854 C CA . GLY A 1 116 ? 12.459 36.443 59.151 1.00 13.95 116 GLY A CA 1
ATOM 855 C C . GLY A 1 116 ? 11.046 36.493 59.710 1.00 13.73 116 GLY A C 1
ATOM 856 O O . GLY A 1 116 ? 10.606 37.525 60.225 1.00 14.42 116 GLY A O 1
ATOM 857 N N . ALA A 1 117 ? 10.321 35.382 59.579 1.00 12.39 117 ALA A N 1
ATOM 858 C CA . ALA A 1 117 ? 8.931 35.285 60.001 1.00 12.55 117 ALA A CA 1
ATOM 859 C C . ALA A 1 117 ? 8.821 35.234 61.523 1.00 11.42 117 ALA A C 1
ATOM 860 O O . ALA A 1 117 ? 9.736 34.772 62.222 1.00 11.90 117 ALA A O 1
ATOM 862 N N . ASN A 1 118 ? 7.678 35.683 62.026 1.00 11.31 118 ASN A N 1
ATOM 863 C CA . ASN A 1 118 ? 7.415 35.657 63.447 1.00 11.77 118 ASN A CA 1
ATOM 864 C C . ASN A 1 118 ? 6.350 34.593 63.786 1.00 11.28 118 ASN A C 1
ATOM 865 O O . ASN A 1 118 ? 5.657 34.094 62.900 1.00 12.25 118 ASN A O 1
ATOM 870 N N . GLY A 1 119 ? 6.216 34.279 65.075 1.00 11.67 119 GLY A N 1
ATOM 871 C CA . GLY A 1 119 ? 5.597 33.034 65.505 1.00 11.31 119 GLY A CA 1
ATOM 872 C C . GLY A 1 119 ? 4.134 32.895 65.152 1.00 10.94 119 GLY A C 1
ATOM 873 O O . GLY A 1 119 ? 3.681 31.819 64.795 1.00 9.97 119 GLY A O 1
ATOM 874 N N . HIS A 1 120 ? 3.388 33.992 65.194 1.00 10.38 120 HIS A N 1
ATOM 875 C CA . HIS A 1 120 ? 1.960 33.883 64.879 1.00 11.86 120 HIS A CA 1
ATOM 876 C C . HIS A 1 120 ? 1.751 33.410 63.455 1.00 11.69 120 HIS A C 1
ATOM 877 O O . HIS A 1 120 ? 0.944 32.519 63.221 1.00 13.49 120 HIS A O 1
ATOM 884 N N . ASN A 1 121 ? 2.466 34.010 62.504 1.00 11.85 121 ASN A N 1
ATOM 885 C CA . ASN A 1 121 ? 2.325 33.626 61.105 1.00 11.45 121 ASN A CA 1
ATOM 886 C C . ASN A 1 121 ? 2.820 32.206 60.892 1.00 10.75 121 ASN A C 1
ATOM 887 O O . ASN A 1 121 ? 2.195 31.464 60.162 1.00 10.12 121 ASN A O 1
ATOM 892 N N . CYS A 1 122 ? 3.915 31.840 61.558 1.00 10.30 122 CYS A N 1
ATOM 893 C CA . CYS A 1 122 ? 4.443 30.488 61.390 1.00 10.41 122 CYS A CA 1
ATOM 894 C C . CYS A 1 122 ? 3.393 29.484 61.857 1.00 10.15 122 CYS A C 1
ATOM 895 O O . CYS A 1 122 ? 3.127 28.476 61.175 1.00 10.27 122 CYS A O 1
ATOM 898 N N . LEU A 1 123 ? 2.802 29.748 63.023 1.00 9.54 123 LEU A N 1
ATOM 899 C CA . LEU A 1 123 ? 1.802 28.850 63.595 1.00 8.96 123 LEU A CA 1
ATOM 900 C C . LEU A 1 123 ? 0.543 28.804 62.748 1.00 8.96 123 LEU A C 1
ATOM 901 O O . LEU A 1 123 ? -0.010 27.731 62.508 1.00 8.29 123 LEU A O 1
ATOM 906 N N . LYS A 1 124 ? 0.129 29.957 62.229 1.00 9.12 124 LYS A N 1
ATOM 907 C CA . LYS A 1 124 ? -0.997 30.010 61.337 1.00 8.83 124 LYS A CA 1
ATOM 908 C C . LYS A 1 124 ? -0.741 29.189 60.073 1.00 8.58 124 LYS A C 1
ATOM 909 O O . LYS A 1 124 ? -1.626 28.518 59.574 1.00 9.24 124 LYS A O 1
ATOM 915 N N . SER A 1 125 ? 0.481 29.229 59.548 1.00 8.69 125 SER A N 1
ATOM 916 C CA . SER A 1 125 ? 0.780 28.494 58.308 1.00 7.97 125 SER A CA 1
ATOM 917 C C . SER A 1 125 ? 0.692 26.967 58.577 1.00 8.17 125 SER A C 1
ATOM 918 O O . SER A 1 125 ? 0.322 26.207 57.682 1.00 8.43 125 SER A O 1
ATOM 921 N N . TYR A 1 126 ? 1.055 26.550 59.794 1.00 8.27 126 TYR A N 1
ATOM 922 C CA . TYR A 1 126 ? 0.943 25.121 60.231 1.00 7.56 126 TYR A CA 1
ATOM 923 C C . TYR A 1 126 ? -0.561 24.738 60.263 1.00 8.70 126 TYR A C 1
ATOM 924 O O . TYR A 1 126 ? -1.011 23.731 59.688 1.00 8.53 126 TYR A O 1
ATOM 933 N N . VAL A 1 127 ? -1.349 25.581 60.915 1.00 9.56 127 VAL A N 1
ATOM 934 C CA . VAL A 1 127 ? -2.785 25.334 60.987 1.00 8.73 127 VAL A CA 1
ATOM 935 C C . VAL A 1 127 ? -3.330 25.118 59.574 1.00 9.20 127 VAL A C 1
ATOM 936 O O . VAL A 1 127 ? -4.038 24.163 59.316 1.00 8.62 127 VAL A O 1
ATOM 940 N N . LEU A 1 128 ? -2.993 25.996 58.634 1.00 8.39 128 LEU A N 1
ATOM 941 C CA . LEU A 1 128 ? -3.528 25.909 57.278 1.00 8.27 128 LEU A CA 1
ATOM 942 C C . LEU A 1 128 ? -2.961 24.739 56.438 1.00 7.17 128 LEU A C 1
ATOM 943 O O . LEU A 1 128 ? -3.680 24.112 55.660 1.00 8.17 128 LEU A O 1
ATOM 948 N N . GLY A 1 129 ? -1.685 24.422 56.596 1.00 7.38 129 GLY A N 1
ATOM 949 C CA . GLY A 1 129 ? -1.138 23.267 55.906 1.00 6.98 129 GLY A CA 1
ATOM 950 C C . GLY A 1 129 ? -1.822 22.011 56.405 1.00 7.25 129 GLY A C 1
ATOM 951 O O . GLY A 1 129 ? -2.050 21.086 55.606 1.00 8.99 129 GLY A O 1
ATOM 952 N N . ILE A 1 130 ? -2.112 21.930 57.708 1.00 7.36 130 ILE A N 1
ATOM 953 C CA . ILE A 1 130 ? -2.876 20.781 58.248 1.00 7.87 130 ILE A CA 1
ATOM 954 C C . ILE A 1 130 ? -4.292 20.771 57.692 1.00 8.03 130 ILE A C 1
ATOM 955 O O . ILE A 1 130 ? -4.803 19.724 57.373 1.00 8.81 130 ILE A O 1
ATOM 960 N N . GLU A 1 131 ? -4.929 21.940 57.567 1.00 8.78 131 GLU A N 1
ATOM 961 C CA . GLU A 1 131 ? -6.280 21.958 56.968 1.00 9.28 131 GLU A CA 1
ATOM 962 C C . GLU A 1 131 ? -6.268 21.435 55.534 1.00 9.55 131 GLU A C 1
ATOM 963 O O . GLU A 1 131 ? -7.155 20.703 55.132 1.00 10.31 131 GLU A O 1
ATOM 969 N N . VAL A 1 132 ? -5.227 21.768 54.781 1.00 10.35 132 VAL A N 1
ATOM 970 C CA . VAL A 1 132 ? -5.105 21.296 53.429 1.00 9.80 132 VAL A CA 1
ATOM 971 C C . VAL A 1 132 ? -4.941 19.779 53.433 1.00 9.69 132 VAL A C 1
ATOM 972 O O . VAL A 1 132 ? -5.651 19.086 52.720 1.00 10.54 132 VAL A O 1
ATOM 976 N N . VAL A 1 133 ? -3.988 19.257 54.203 1.00 10.28 133 VAL A N 1
ATOM 977 C CA A VAL A 1 133 ? -3.799 17.795 54.154 0.50 10.15 133 VAL A CA 1
ATOM 978 C CA B VAL A 1 133 ? -3.752 17.792 54.294 0.50 9.98 133 VAL A CA 1
ATOM 979 C C . VAL A 1 133 ? -5.033 17.044 54.699 1.00 10.03 133 VAL A C 1
ATOM 980 O O . VAL A 1 133 ? -5.330 15.935 54.207 1.00 10.13 133 VAL A O 1
ATOM 987 N N . ALA A 1 134 ? -5.765 17.620 55.647 1.00 9.72 134 ALA A N 1
ATOM 988 C CA . ALA A 1 134 ? -7.057 17.034 56.107 1.00 9.73 134 ALA A CA 1
ATOM 989 C C . ALA A 1 134 ? -8.060 16.929 54.971 1.00 10.21 134 ALA A C 1
ATOM 990 O O . ALA A 1 134 ? -8.745 15.929 54.814 1.00 9.56 134 ALA A O 1
ATOM 992 N N . THR A 1 135 ? -8.148 17.990 54.184 1.00 10.20 135 THR A N 1
ATOM 993 C CA . THR A 1 135 ? -9.089 18.045 53.075 1.00 10.38 135 THR A CA 1
ATOM 994 C C . THR A 1 135 ? -8.746 16.996 52.003 1.00 10.36 135 THR A C 1
ATOM 995 O O . THR A 1 135 ? -9.621 16.301 51.484 1.00 10.53 135 THR A O 1
ATOM 999 N N . LEU A 1 136 ? -7.460 16.859 51.707 1.00 9.63 136 LEU A N 1
ATOM 1000 C CA . LEU A 1 136 ? -7.016 15.886 50.716 1.00 10.50 136 LEU A CA 1
ATOM 1001 C C . LEU A 1 136 ? -7.192 14.462 51.218 1.00 9.93 136 LEU A C 1
ATOM 1002 O O . LEU A 1 136 ? -7.594 13.573 50.442 1.00 11.17 136 LEU A O 1
ATOM 1007 N N . GLY A 1 137 ? -6.885 14.229 52.493 1.00 9.87 137 GLY A N 1
ATOM 1008 C CA . GLY A 1 137 ? -7.036 12.902 53.087 1.00 10.74 137 GLY A CA 1
ATOM 1009 C C . GLY A 1 137 ? -8.477 12.481 53.064 1.00 11.71 137 GLY A C 1
ATOM 1010 O O . GLY A 1 137 ? -8.811 11.343 52.733 1.00 11.35 137 GLY A O 1
ATOM 1011 N N . ARG A 1 138 ? -9.351 13.411 53.395 1.00 11.68 138 ARG A N 1
ATOM 1012 C CA . ARG A 1 138 ? -10.796 13.127 53.301 1.00 12.94 138 ARG A CA 1
ATOM 1013 C C . ARG A 1 138 ? -11.254 12.750 51.890 1.00 13.41 138 ARG A C 1
ATOM 1014 O O . ARG A 1 138 ? -12.063 11.827 51.705 1.00 13.50 138 ARG A O 1
ATOM 1022 N N . ALA A 1 139 ? -10.749 13.480 50.912 1.00 13.51 139 ALA A N 1
ATOM 1023 C CA . ALA A 1 139 ? -11.019 13.232 49.497 1.00 13.69 139 ALA A CA 1
ATOM 1024 C C . ALA A 1 139 ? -10.583 11.848 49.060 1.00 13.50 139 ALA A C 1
ATOM 1025 O O . ALA A 1 139 ? -11.349 11.166 48.423 1.00 12.78 139 ALA A O 1
ATOM 1027 N N . VAL A 1 140 ? -9.360 11.447 49.412 1.00 13.47 140 VAL A N 1
ATOM 1028 C CA A VAL A 1 140 ? -8.750 10.209 48.947 0.50 13.81 140 VAL A CA 1
ATOM 1029 C CA B VAL A 1 140 ? -8.802 10.189 48.901 0.50 13.85 140 VAL A CA 1
ATOM 1030 C C . VAL A 1 140 ? -9.318 8.969 49.641 1.00 13.68 140 VAL A C 1
ATOM 1031 O O . VAL A 1 140 ? -9.420 7.901 49.045 1.00 14.29 140 VAL A O 1
ATOM 1038 N N . GLY A 1 141 ? -9.666 9.100 50.920 1.00 14.29 141 GLY A N 1
ATOM 1039 C CA . GLY A 1 141 ? -10.202 7.955 51.680 1.00 14.26 141 GLY A CA 1
ATOM 1040 C C . GLY A 1 141 ? -9.183 6.864 52.008 1.00 14.57 141 GLY A C 1
ATOM 1041 O O . GLY A 1 141 ? -7.959 7.090 52.014 1.00 13.45 141 GLY A O 1
ATOM 1042 N N . LYS A 1 142 ? -9.695 5.672 52.305 1.00 14.29 142 LYS A N 1
ATOM 1043 C CA . LYS A 1 142 ? -8.863 4.607 52.849 1.00 15.21 142 LYS A CA 1
ATOM 1044 C C . LYS A 1 142 ? -8.007 3.827 51.834 1.00 14.05 142 LYS A C 1
ATOM 1045 O O . LYS A 1 142 ? -6.998 3.228 52.222 1.00 15.01 142 LYS A O 1
ATOM 1051 N N . GLY A 1 143 ? -8.403 3.823 50.557 1.00 13.43 143 GLY A N 1
ATOM 1052 C CA . GLY A 1 143 ? -7.780 2.972 49.556 1.00 13.55 143 GLY A CA 1
ATOM 1053 C C . GLY A 1 143 ? -6.293 3.227 49.250 1.00 12.92 143 GLY A C 1
ATOM 1054 O O . GLY A 1 143 ? -5.553 2.306 48.923 1.00 13.52 143 GLY A O 1
ATOM 1055 N N . HIS A 1 144 ? -5.871 4.485 49.373 1.00 12.84 144 HIS A N 1
ATOM 1056 C CA . HIS A 1 144 ? -4.555 4.932 48.937 1.00 12.38 144 HIS A CA 1
ATOM 1057 C C . HIS A 1 144 ? -3.480 4.247 49.774 1.00 11.43 144 HIS A C 1
ATOM 1058 O O . HIS A 1 144 ? -2.589 3.636 49.210 1.00 11.81 144 HIS A O 1
ATOM 1065 N N . TYR A 1 145 ? -3.616 4.280 51.096 1.00 10.47 145 TYR A N 1
ATOM 1066 C CA . TYR A 1 145 ? -2.706 3.554 52.001 1.00 10.33 145 TYR A CA 1
ATOM 1067 C C . TYR A 1 145 ? -2.766 2.033 51.742 1.00 10.10 145 TYR A C 1
ATOM 1068 O O . TYR A 1 145 ? -1.739 1.386 51.653 1.00 10.15 145 TYR A O 1
ATOM 1077 N N . LEU A 1 146 ? -3.965 1.500 51.572 1.00 11.60 146 LEU A N 1
ATOM 1078 C CA . LEU A 1 146 ? -4.112 0.044 51.410 1.00 11.94 146 LEU A CA 1
ATOM 1079 C C . LEU A 1 146 ? -3.478 -0.441 50.116 1.00 12.38 146 LEU A C 1
ATOM 1080 O O . LEU A 1 146 ? -3.126 -1.613 49.979 1.00 12.60 146 LEU A O 1
ATOM 1085 N N . ALA A 1 147 ? -3.287 0.471 49.174 1.00 12.82 147 ALA A N 1
ATOM 1086 C CA . ALA A 1 147 ? -2.729 0.156 47.866 1.00 12.16 147 ALA A CA 1
ATOM 1087 C C . ALA A 1 147 ? -1.214 0.236 47.842 1.00 10.77 147 ALA A C 1
ATOM 1088 O O . ALA A 1 147 ? -0.579 -0.061 46.820 1.00 11.65 147 ALA A O 1
ATOM 1090 N N . GLY A 1 148 ? -0.628 0.677 48.950 1.00 10.37 148 GLY A N 1
ATOM 1091 C CA . GLY A 1 148 ? 0.801 0.599 49.143 1.00 10.03 148 GLY A CA 1
ATOM 1092 C C . GLY A 1 148 ? 1.535 1.913 49.182 1.00 10.57 148 GLY A C 1
ATOM 1093 O O . GLY A 1 148 ? 2.768 1.914 49.297 1.00 9.85 148 GLY A O 1
ATOM 1094 N N . TRP A 1 149 ? 0.799 3.014 49.089 1.00 10.34 149 TRP A N 1
ATOM 1095 C CA A TRP A 1 149 ? 1.370 4.367 49.162 0.50 10.58 149 TRP A CA 1
ATOM 1096 C CA B TRP A 1 149 ? 1.423 4.346 49.159 0.50 10.26 149 TRP A CA 1
ATOM 1097 C C . TRP A 1 149 ? 1.489 4.834 50.583 1.00 10.44 149 TRP A C 1
ATOM 1098 O O . TRP A 1 149 ? 0.632 4.517 51.383 1.00 10.19 149 TRP A O 1
ATOM 1119 N N . HIS A 1 150 ? 2.538 5.620 50.873 1.00 10.14 150 HIS A N 1
ATOM 1120 C CA . HIS A 1 150 ? 2.708 6.235 52.157 1.00 8.81 150 HIS A CA 1
ATOM 1121 C C . HIS A 1 150 ? 2.129 7.658 52.209 1.00 8.80 150 HIS A C 1
ATOM 1122 O O . HIS A 1 150 ? 2.826 8.595 51.782 1.00 8.98 150 HIS A O 1
ATOM 1129 N N . PRO A 1 151 ? 0.875 7.844 52.715 1.00 8.79 151 PRO A N 1
ATOM 1130 C CA . PRO A 1 151 ? 0.220 9.188 52.648 1.00 8.68 151 PRO A CA 1
ATOM 1131 C C . PRO A 1 151 ? 0.996 10.253 53.366 1.00 9.05 151 PRO A C 1
ATOM 1132 O O . PRO A 1 151 ? 0.892 11.412 53.006 1.00 9.22 151 PRO A O 1
ATOM 1136 N N . THR A 1 152 ? 1.767 9.851 54.374 1.00 9.74 152 THR A N 1
ATOM 1137 C CA . THR A 1 152 ? 2.723 10.723 55.044 1.00 10.10 152 THR A CA 1
ATOM 1138 C C . THR A 1 152 ? 3.439 11.621 54.055 1.00 10.23 152 THR A C 1
ATOM 1139 O O . THR A 1 152 ? 3.485 12.840 54.241 1.00 10.73 152 THR A O 1
ATOM 1143 N N . SER A 1 153 ? 3.998 11.057 53.001 1.00 9.84 153 SER A N 1
ATOM 1144 C CA . SER A 1 153 ? 4.688 11.879 51.999 1.00 9.86 153 SER A CA 1
ATOM 1145 C C . SER A 1 153 ? 3.854 12.188 50.784 1.00 9.84 153 SER A C 1
ATOM 1146 O O . SER A 1 153 ? 3.914 13.309 50.279 1.00 10.24 153 SER A O 1
ATOM 1149 N N . THR A 1 154 ? 3.029 11.245 50.317 1.00 9.81 154 THR A N 1
ATOM 1150 C CA . THR A 1 154 ? 2.256 11.498 49.095 1.00 9.53 154 THR A CA 1
ATOM 1151 C C . THR A 1 154 ? 1.282 12.651 49.287 1.00 9.95 154 THR A C 1
ATOM 1152 O O . THR A 1 154 ? 1.068 13.427 48.333 1.00 9.91 154 THR A O 1
ATOM 1156 N N . LEU A 1 155 ? 0.686 12.733 50.471 1.00 8.87 155 LEU A N 1
ATOM 1157 C CA . LEU A 1 155 ? -0.176 13.886 50.840 1.00 9.76 155 LEU A CA 1
ATOM 1158 C C . LEU A 1 155 ? 0.561 14.956 51.642 1.00 9.02 155 LEU A C 1
ATOM 1159 O O . LEU A 1 155 ? 0.265 16.155 51.522 1.00 9.34 155 LEU A O 1
ATOM 1164 N N . GLY A 1 156 ? 1.559 14.552 52.424 1.00 10.11 156 GLY A N 1
ATOM 1165 C CA . GLY A 1 156 ? 2.308 15.478 53.274 1.00 9.67 156 GLY A CA 1
ATOM 1166 C C . GLY A 1 156 ? 2.976 16.587 52.488 1.00 7.82 156 GLY A C 1
ATOM 1167 O O . GLY A 1 156 ? 3.093 17.724 52.951 1.00 8.21 156 GLY A O 1
ATOM 1168 N N . VAL A 1 157 ? 3.445 16.265 51.294 1.00 8.30 157 VAL A N 1
ATOM 1169 C CA . VAL A 1 157 ? 4.137 17.241 50.498 1.00 8.16 157 VAL A CA 1
ATOM 1170 C C . VAL A 1 157 ? 3.269 18.478 50.276 1.00 7.91 157 VAL A C 1
ATOM 1171 O O . VAL A 1 157 ? 3.793 19.592 50.252 1.00 8.65 157 VAL A O 1
ATOM 1175 N N . PHE A 1 158 ? 1.942 18.292 50.124 1.00 7.68 158 PHE A N 1
ATOM 1176 C CA . PHE A 1 158 ? 1.013 19.415 49.949 1.00 8.15 158 PHE A CA 1
ATOM 1177 C C . PHE A 1 158 ? 0.870 20.321 51.176 1.00 8.38 158 PHE A C 1
ATOM 1178 O O . PHE A 1 158 ? 0.688 21.544 51.034 1.00 9.12 158 PHE A O 1
ATOM 1186 N N . GLY A 1 159 ? 0.928 19.747 52.371 1.00 9.52 159 GLY A N 1
ATOM 1187 C CA . GLY A 1 159 ? 0.975 20.486 53.627 1.00 8.93 159 GLY A CA 1
ATOM 1188 C C . GLY A 1 159 ? 2.199 21.379 53.670 1.00 8.64 159 GLY A C 1
ATOM 1189 O O . GLY A 1 159 ? 2.091 22.590 53.883 1.00 10.17 159 GLY A O 1
ATOM 1190 N N . ALA A 1 160 ? 3.363 20.793 53.433 1.00 8.89 160 ALA A N 1
ATOM 1191 C CA . ALA A 1 160 ? 4.613 21.529 53.428 1.00 8.86 160 ALA A CA 1
ATOM 1192 C C . ALA A 1 160 ? 4.574 22.653 52.365 1.00 8.97 160 ALA A C 1
ATOM 1193 O O . ALA A 1 160 ? 4.961 23.801 52.636 1.00 9.51 160 ALA A O 1
ATOM 1195 N N . THR A 1 161 ? 4.040 22.338 51.199 1.00 9.47 161 THR A N 1
ATOM 1196 C CA . THR A 1 161 ? 3.972 23.305 50.098 1.00 9.29 161 THR A CA 1
ATOM 1197 C C . THR A 1 161 ? 3.126 24.513 50.500 1.00 9.14 161 THR A C 1
ATOM 1198 O O . THR A 1 161 ? 3.481 25.686 50.221 1.00 9.26 161 THR A O 1
ATOM 1202 N N . THR A 1 162 ? 1.996 24.210 51.133 1.00 9.31 162 THR A N 1
ATOM 1203 C CA . THR A 1 162 ? 1.038 25.245 51.538 1.00 9.20 162 THR A CA 1
ATOM 1204 C C . THR A 1 162 ? 1.696 26.218 52.483 1.00 9.76 162 THR A C 1
ATOM 1205 O O . THR A 1 162 ? 1.661 27.437 52.247 1.00 9.13 162 THR A O 1
ATOM 1209 N N . ALA A 1 163 ? 2.307 25.709 53.552 1.00 9.24 163 ALA A N 1
ATOM 1210 C CA . ALA A 1 163 ? 2.881 26.595 54.550 1.00 9.22 163 ALA A CA 1
ATOM 1211 C C . ALA A 1 163 ? 4.078 27.398 53.964 1.00 9.27 163 ALA A C 1
ATOM 1212 O O . ALA A 1 163 ? 4.172 28.637 54.154 1.00 10.04 163 ALA A O 1
ATOM 1214 N N . ALA A 1 164 ? 4.946 26.724 53.215 1.00 9.17 164 ALA A N 1
ATOM 1215 C CA . ALA A 1 164 ? 6.082 27.395 52.540 1.00 9.59 164 ALA A CA 1
ATOM 1216 C C . ALA A 1 164 ? 5.584 28.517 51.654 1.00 10.11 164 ALA A C 1
ATOM 1217 O O . ALA A 1 164 ? 6.112 29.637 51.710 1.00 10.48 164 ALA A O 1
ATOM 1219 N N . ALA A 1 165 ? 4.525 28.253 50.874 1.00 9.75 165 ALA A N 1
ATOM 1220 C CA . ALA A 1 165 ? 4.064 29.222 49.909 1.00 10.59 165 ALA A CA 1
ATOM 1221 C C . ALA A 1 165 ? 3.538 30.464 50.644 1.00 10.31 165 ALA A C 1
ATOM 1222 O O . ALA A 1 165 ? 3.828 31.602 50.259 1.00 8.90 165 ALA A O 1
ATOM 1224 N N . LEU A 1 166 ? 2.763 30.226 51.695 1.00 11.18 166 LEU A N 1
ATOM 1225 C CA . LEU A 1 166 ? 2.175 31.331 52.459 1.00 11.90 166 LEU A CA 1
ATOM 1226 C C . LEU A 1 166 ? 3.259 32.195 53.064 1.00 12.03 166 LEU A C 1
ATOM 1227 O O . LEU A 1 166 ? 3.193 33.443 52.970 1.00 12.69 166 LEU A O 1
ATOM 1232 N N . LEU A 1 167 ? 4.272 31.561 53.657 1.00 11.60 167 LEU A N 1
ATOM 1233 C CA . LEU A 1 167 ? 5.394 32.297 54.250 1.00 11.88 167 LEU A CA 1
ATOM 1234 C C . LEU A 1 167 ? 6.236 33.080 53.239 1.00 11.56 167 LEU A C 1
ATOM 1235 O O . LEU A 1 167 ? 6.824 34.125 53.581 1.00 11.23 167 LEU A O 1
ATOM 1240 N N . LEU A 1 168 ? 6.307 32.565 52.013 1.00 11.04 168 LEU A N 1
ATOM 1241 C CA . LEU A 1 168 ? 7.025 33.220 50.928 1.00 12.25 168 LEU A CA 1
ATOM 1242 C C . LEU A 1 168 ? 6.243 34.359 50.305 1.00 12.29 168 LEU A C 1
ATOM 1243 O O . LEU A 1 168 ? 6.795 35.067 49.467 1.00 14.21 168 LEU A O 1
ATOM 1248 N N . GLY A 1 169 ? 4.954 34.473 50.647 1.00 12.70 169 GLY A N 1
ATOM 1249 C CA . GLY A 1 169 ? 4.069 35.583 50.230 1.00 12.83 169 GLY A CA 1
ATOM 1250 C C . GLY A 1 169 ? 3.207 35.263 49.025 1.00 12.91 169 GLY A C 1
ATOM 1251 O O . GLY A 1 169 ? 2.759 36.161 48.312 1.00 13.78 169 GLY A O 1
ATOM 1252 N N . ALA A 1 170 ? 2.932 33.984 48.795 1.00 12.54 170 ALA A N 1
ATOM 1253 C CA . ALA A 1 170 ? 2.158 33.581 47.670 1.00 12.49 170 ALA A CA 1
ATOM 1254 C C . ALA A 1 170 ? 0.727 34.122 47.727 1.00 12.73 170 ALA A C 1
ATOM 1255 O O . ALA A 1 170 ? 0.096 34.178 48.786 1.00 12.27 170 ALA A O 1
ATOM 1257 N N . ASP A 1 171 ? 0.227 34.483 46.552 1.00 13.43 171 ASP A N 1
ATOM 1258 C CA . ASP A 1 171 ? -1.181 34.774 46.370 1.00 13.29 171 ASP A CA 1
ATOM 1259 C C . ASP A 1 171 ? -1.853 33.492 45.923 1.00 13.86 171 ASP A C 1
ATOM 1260 O O . ASP A 1 171 ? -1.194 32.440 45.845 1.00 13.64 171 ASP A O 1
ATOM 1265 N N . GLU A 1 172 ? -3.159 33.556 45.655 1.00 13.18 172 GLU A N 1
ATOM 1266 C CA . GLU A 1 172 ? -3.899 32.356 45.315 1.00 14.80 172 GLU A CA 1
ATOM 1267 C C . GLU A 1 172 ? -3.322 31.645 44.089 1.00 14.38 172 GLU A C 1
ATOM 1268 O O . GLU A 1 172 ? -3.199 30.410 44.090 1.00 13.93 172 GLU A O 1
ATOM 1274 N N . GLU A 1 173 ? -3.007 32.412 43.054 1.00 13.91 173 GLU A N 1
ATOM 1275 C CA . GLU A 1 173 ? -2.420 31.879 41.817 1.00 14.41 173 GLU A CA 1
ATOM 1276 C C . GLU A 1 173 ? -1.141 31.121 42.093 1.00 12.92 173 GLU A C 1
ATOM 1277 O O . GLU A 1 173 ? -0.988 29.952 41.649 1.00 11.75 173 GLU A O 1
ATOM 1283 N N . GLN A 1 174 ? -0.253 31.748 42.865 1.00 12.31 174 GLN A N 1
ATOM 1284 C CA . GLN A 1 174 ? 1.061 31.158 43.195 1.00 12.24 174 GLN A CA 1
ATOM 1285 C C . GLN A 1 174 ? 0.882 29.886 44.024 1.00 11.81 174 GLN A C 1
ATOM 1286 O O . GLN A 1 174 ? 1.592 28.903 43.790 1.00 11.61 174 GLN A O 1
ATOM 1292 N N . LEU A 1 175 ? -0.104 29.910 44.922 1.00 11.81 175 LEU A N 1
ATOM 1293 C CA . LEU A 1 175 ? -0.466 28.741 45.740 1.00 11.80 175 LEU A CA 1
ATOM 1294 C C . LEU A 1 175 ? -0.983 27.591 44.883 1.00 11.77 175 LEU A C 1
ATOM 1295 O O . LEU A 1 175 ? -0.493 26.438 44.993 1.00 11.24 175 LEU A O 1
ATOM 1300 N N . ARG A 1 176 ? -1.945 27.874 44.002 1.00 12.04 176 ARG A N 1
ATOM 1301 C CA . ARG A 1 176 ? -2.432 26.846 43.038 1.00 11.65 176 ARG A CA 1
ATOM 1302 C C . ARG A 1 176 ? -1.287 26.266 42.214 1.00 11.51 176 ARG A C 1
ATOM 1303 O O . ARG A 1 176 ? -1.150 25.035 42.054 1.00 10.81 176 ARG A O 1
ATOM 1311 N N . ASN A 1 177 ? -0.453 27.145 41.676 1.00 11.44 177 ASN A N 1
ATOM 1312 C CA A ASN A 1 177 ? 0.714 26.723 40.933 0.50 10.95 177 ASN A CA 1
ATOM 1313 C CA B ASN A 1 177 ? 0.728 26.704 40.915 0.50 11.16 177 ASN A CA 1
ATOM 1314 C C . ASN A 1 177 ? 1.654 25.784 41.715 1.00 10.88 177 ASN A C 1
ATOM 1315 O O . ASN A 1 177 ? 2.118 24.760 41.180 1.00 10.30 177 ASN A O 1
ATOM 1324 N N . ALA A 1 178 ? 1.924 26.144 42.972 1.00 9.49 178 ALA A N 1
ATOM 1325 C CA . ALA A 1 178 ? 2.853 25.415 43.852 1.00 9.38 178 ALA A CA 1
ATOM 1326 C C . ALA A 1 178 ? 2.330 24.024 44.108 1.00 8.54 178 ALA A C 1
ATOM 1327 O O . ALA A 1 178 ? 3.098 23.064 44.101 1.00 8.71 178 ALA A O 1
ATOM 1329 N N . TRP A 1 179 ? 1.002 23.911 44.293 1.00 8.33 179 TRP A N 1
ATOM 1330 C CA . TRP A 1 179 ? 0.393 22.570 44.471 1.00 8.93 179 TRP A CA 1
ATOM 1331 C C . TRP A 1 179 ? 0.550 21.721 43.208 1.00 8.85 179 TRP A C 1
ATOM 1332 O O . TRP A 1 179 ? 0.789 20.509 43.292 1.00 8.56 179 TRP A O 1
ATOM 1343 N N . GLY A 1 180 ? 0.404 22.320 42.032 1.00 9.24 180 GLY A N 1
ATOM 1344 C CA . GLY A 1 180 ? 0.672 21.610 40.791 1.00 8.66 180 GLY A CA 1
ATOM 1345 C C . GLY A 1 180 ? 2.081 21.059 40.717 1.00 8.62 180 GLY A C 1
ATOM 1346 O O . GLY A 1 180 ? 2.278 19.892 40.383 1.00 8.74 180 GLY A O 1
ATOM 1347 N N . ILE A 1 181 ? 3.066 21.871 41.068 1.00 8.84 181 ILE A N 1
ATOM 1348 C CA . ILE A 1 181 ? 4.469 21.443 41.048 1.00 8.18 181 ILE A CA 1
ATOM 1349 C C . ILE A 1 181 ? 4.633 20.292 42.042 1.00 8.10 181 ILE A C 1
ATOM 1350 O O . ILE A 1 181 ? 5.197 19.263 41.696 1.00 8.78 181 ILE A O 1
ATOM 1355 N N . ALA A 1 182 ? 4.123 20.466 43.269 1.00 8.43 182 ALA A N 1
ATOM 1356 C CA . ALA A 1 182 ? 4.235 19.445 44.306 1.00 8.57 182 ALA A CA 1
ATOM 1357 C C . ALA A 1 182 ? 3.638 18.132 43.876 1.00 9.31 182 ALA A C 1
ATOM 1358 O O . ALA A 1 182 ? 4.163 17.059 44.250 1.00 9.21 182 ALA A O 1
ATOM 1360 N N . ALA A 1 183 ? 2.504 18.177 43.169 1.00 8.87 183 ALA A N 1
ATOM 1361 C CA . ALA A 1 183 ? 1.827 16.925 42.774 1.00 9.20 183 ALA A CA 1
ATOM 1362 C C . ALA A 1 183 ? 2.694 16.010 41.927 1.00 9.41 183 ALA A C 1
ATOM 1363 O O . ALA A 1 183 ? 2.520 14.758 41.932 1.00 9.52 183 ALA A O 1
ATOM 1365 N N . SER A 1 184 ? 3.613 16.600 41.178 1.00 10.03 184 SER A N 1
ATOM 1366 C CA . SER A 1 184 ? 4.539 15.804 40.373 1.00 9.94 184 SER A CA 1
ATOM 1367 C C . SER A 1 184 ? 5.756 15.360 41.212 1.00 10.28 184 SER A C 1
ATOM 1368 O O . SER A 1 184 ? 6.643 14.682 40.713 1.00 9.64 184 SER A O 1
ATOM 1371 N N . ASN A 1 185 ? 5.751 15.694 42.504 1.00 10.24 185 ASN A N 1
ATOM 1372 C CA . ASN A 1 185 ? 6.816 15.314 43.402 1.00 10.24 185 ASN A CA 1
ATOM 1373 C C . ASN A 1 185 ? 6.213 14.616 44.620 1.00 10.14 185 ASN A C 1
ATOM 1374 O O . ASN A 1 185 ? 6.750 14.686 45.703 1.00 12.91 185 ASN A O 1
ATOM 1379 N N . SER A 1 186 ? 5.078 13.956 44.403 1.00 10.37 186 SER A N 1
ATOM 1380 C CA . SER A 1 186 ? 4.338 13.264 45.435 1.00 9.69 186 SER A CA 1
ATOM 1381 C C . SER A 1 186 ? 4.730 11.793 45.326 1.00 10.23 186 SER A C 1
ATOM 1382 O O . SER A 1 186 ? 4.509 11.171 44.289 1.00 9.70 186 SER A O 1
ATOM 1385 N N . CYS A 1 187 ? 5.333 11.249 46.375 1.00 9.72 187 CYS A N 1
ATOM 1386 C CA . CYS A 1 187 ? 5.873 9.892 46.293 1.00 10.85 187 CYS A CA 1
ATOM 1387 C C . CYS A 1 187 ? 6.036 9.262 47.672 1.00 10.12 187 CYS A C 1
ATOM 1388 O O . CYS A 1 187 ? 5.745 9.887 48.704 1.00 10.49 187 CYS A O 1
ATOM 1391 N N . GLY A 1 188 ? 6.484 8.001 47.688 1.00 9.95 188 GLY A N 1
ATOM 1392 C CA . GLY A 1 188 ? 6.715 7.250 48.916 1.00 9.46 188 GLY A CA 1
ATOM 1393 C C . GLY A 1 188 ? 5.865 6.000 49.036 1.00 9.18 188 GLY A C 1
ATOM 1394 O O . GLY A 1 188 ? 4.648 6.066 48.925 1.00 8.95 188 GLY A O 1
ATOM 1395 N N . ILE A 1 189 ? 6.516 4.856 49.241 1.00 9.76 189 ILE A N 1
ATOM 1396 C CA . ILE A 1 189 ? 5.782 3.583 49.337 1.00 10.36 189 ILE A CA 1
ATOM 1397 C C . ILE A 1 189 ? 5.983 2.857 50.653 1.00 9.58 189 ILE A C 1
ATOM 1398 O O . ILE A 1 189 ? 7.037 2.961 51.290 1.00 8.69 189 ILE A O 1
ATOM 1403 N N . ILE A 1 190 ? 4.969 2.084 51.028 1.00 9.64 190 ILE A N 1
ATOM 1404 C CA . ILE A 1 190 ? 4.990 1.324 52.288 1.00 10.47 190 ILE A CA 1
ATOM 1405 C C . ILE A 1 190 ? 6.036 0.202 52.322 1.00 10.54 190 ILE A C 1
ATOM 1406 O O . ILE A 1 190 ? 6.529 -0.139 53.380 1.00 10.78 190 ILE A O 1
ATOM 1411 N N . LYS A 1 191 ? 6.435 -0.323 51.176 1.00 11.04 191 LYS A N 1
ATOM 1412 C CA . LYS A 1 191 ? 7.398 -1.442 51.208 1.00 10.91 191 LYS A CA 1
ATOM 1413 C C . LYS A 1 191 ? 8.757 -1.006 51.757 1.00 10.35 191 LYS A C 1
ATOM 1414 O O . LYS A 1 191 ? 9.536 -1.827 52.174 1.00 11.30 191 LYS A O 1
ATOM 1420 N N . ASN A 1 192 ? 9.026 0.305 51.793 1.00 8.96 192 ASN A N 1
ATOM 1421 C CA . ASN A 1 192 ? 10.231 0.831 52.417 1.00 9.07 192 ASN A CA 1
ATOM 1422 C C . ASN A 1 192 ? 10.187 1.047 53.920 1.00 8.16 192 ASN A C 1
ATOM 1423 O O . ASN A 1 192 ? 11.186 1.477 54.507 1.00 9.64 192 ASN A O 1
ATOM 1428 N N . PHE A 1 193 ? 9.068 0.711 54.557 1.00 8.98 193 PHE A N 1
ATOM 1429 C CA . PHE A 1 193 ? 8.988 0.727 56.024 1.00 9.67 193 PHE A CA 1
ATOM 1430 C C . PHE A 1 193 ? 10.014 -0.278 56.572 1.00 10.57 193 PHE A C 1
ATOM 1431 O O . PHE A 1 193 ? 10.217 -1.348 55.980 1.00 11.08 193 PHE A O 1
ATOM 1439 N N . GLY A 1 194 ? 10.665 0.084 57.667 1.00 11.00 194 GLY A N 1
ATOM 1440 C CA . GLY A 1 194 ? 11.685 -0.776 58.278 1.00 10.36 194 GLY A CA 1
ATOM 1441 C C . GLY A 1 194 ? 13.041 -0.564 57.643 1.00 10.32 194 GLY A C 1
ATOM 1442 O O . GLY A 1 194 ? 13.975 -1.320 57.881 1.00 10.38 194 GLY A O 1
ATOM 1443 N N . THR A 1 195 ? 13.155 0.496 56.834 1.00 9.93 195 THR A N 1
ATOM 1444 C CA . THR A 1 195 ? 14.402 0.889 56.248 1.00 9.57 195 THR A CA 1
ATOM 1445 C C . THR A 1 195 ? 14.553 2.400 56.486 1.00 9.65 195 THR A C 1
ATOM 1446 O O . THR A 1 195 ? 13.604 3.106 56.872 1.00 9.05 195 THR A O 1
ATOM 1450 N N . MET A 1 196 ? 15.759 2.885 56.227 1.00 8.97 196 MET A N 1
ATOM 1451 C CA . MET A 1 196 ? 16.021 4.333 56.371 1.00 9.52 196 MET A CA 1
ATOM 1452 C C . MET A 1 196 ? 15.300 5.197 55.329 1.00 9.05 196 MET A C 1
ATOM 1453 O O . MET A 1 196 ? 15.188 6.450 55.472 1.00 8.34 196 MET A O 1
ATOM 1458 N N . THR A 1 197 ? 14.793 4.565 54.287 1.00 8.62 197 THR A N 1
ATOM 1459 C CA . THR A 1 197 ? 14.021 5.280 53.273 1.00 8.88 197 THR A CA 1
ATOM 1460 C C . THR A 1 197 ? 12.718 5.868 53.842 1.00 9.53 197 THR A C 1
ATOM 1461 O O . THR A 1 197 ? 12.265 6.898 53.342 1.00 9.90 197 THR A O 1
ATOM 1465 N N . LYS A 1 198 ? 12.143 5.259 54.889 1.00 8.50 198 LYS A N 1
ATOM 1466 C CA . LYS A 1 198 ? 10.896 5.796 55.470 1.00 9.19 198 LYS A CA 1
ATOM 1467 C C . LYS A 1 198 ? 11.078 7.251 55.957 1.00 8.93 198 LYS A C 1
ATOM 1468 O O . LYS A 1 198 ? 10.317 8.106 55.558 1.00 7.76 198 LYS A O 1
ATOM 1474 N N . PRO A 1 199 ? 12.087 7.537 56.814 1.00 9.35 199 PRO A N 1
ATOM 1475 C CA . PRO A 1 199 ? 12.308 8.978 57.110 1.00 9.82 199 PRO A CA 1
ATOM 1476 C C . PRO A 1 199 ? 12.703 9.841 55.935 1.00 9.81 199 PRO A C 1
ATOM 1477 O O . PRO A 1 199 ? 12.463 11.038 55.960 1.00 10.49 199 PRO A O 1
ATOM 1481 N N . MET A 1 200 ? 13.329 9.271 54.908 1.00 9.73 200 MET A N 1
ATOM 1482 C CA . MET A 1 200 ? 13.555 10.044 53.677 1.00 10.05 200 MET A CA 1
ATOM 1483 C C . MET A 1 200 ? 12.239 10.580 53.085 1.00 9.10 200 MET A C 1
ATOM 1484 O O . MET A 1 200 ? 12.236 11.628 52.445 1.00 8.45 200 MET A O 1
ATOM 1489 N N . HIS A 1 201 ? 11.147 9.822 53.240 1.00 8.49 201 HIS A N 1
ATOM 1490 C CA . HIS A 1 201 ? 9.838 10.233 52.693 1.00 8.27 201 HIS A CA 1
ATOM 1491 C C . HIS A 1 201 ? 9.528 11.664 53.166 1.00 8.13 201 HIS A C 1
ATOM 1492 O O . HIS A 1 201 ? 9.238 12.542 52.372 1.00 10.19 201 HIS A O 1
ATOM 1499 N N . THR A 1 202 ? 9.642 11.890 54.466 1.00 8.55 202 THR A N 1
ATOM 1500 C CA . THR A 1 202 ? 9.354 13.203 55.063 1.00 9.10 202 THR A CA 1
ATOM 1501 C C . THR A 1 202 ? 10.441 14.259 54.798 1.00 8.82 202 THR A C 1
ATOM 1502 O O . THR A 1 202 ? 10.119 15.459 54.631 1.00 9.94 202 THR A O 1
ATOM 1506 N N . GLY A 1 203 ? 11.711 13.863 54.827 1.00 9.07 203 GLY A N 1
ATOM 1507 C CA . GLY A 1 203 ? 12.797 14.726 54.322 1.00 8.62 203 GLY A CA 1
ATOM 1508 C C . GLY A 1 203 ? 12.494 15.260 52.926 1.00 7.66 203 GLY A C 1
ATOM 1509 O O . GLY A 1 203 ? 12.472 16.481 52.648 1.00 8.13 203 GLY A O 1
ATOM 1510 N N . SER A 1 204 ? 12.231 14.336 52.019 1.00 7.23 204 SER A N 1
ATOM 1511 C CA . SER A 1 204 ? 11.942 14.680 50.638 1.00 8.80 204 SER A CA 1
ATOM 1512 C C . SER A 1 204 ? 10.677 15.530 50.505 1.00 8.28 204 SER A C 1
ATOM 1513 O O . SER A 1 204 ? 10.664 16.518 49.740 1.00 9.83 204 SER A O 1
ATOM 1516 N N . ALA A 1 205 ? 9.667 15.214 51.309 1.00 8.76 205 ALA A N 1
ATOM 1517 C CA . ALA A 1 205 ? 8.358 15.902 51.247 1.00 8.29 205 ALA A CA 1
ATOM 1518 C C . ALA A 1 205 ? 8.533 17.352 51.740 1.00 8.32 205 ALA A C 1
ATOM 1519 O O . ALA A 1 205 ? 8.014 18.303 51.121 1.00 8.06 205 ALA A O 1
ATOM 1521 N N . ALA A 1 206 ? 9.327 17.515 52.800 1.00 7.83 206 ALA A N 1
ATOM 1522 C CA . ALA A 1 206 ? 9.661 18.860 53.317 1.00 8.48 206 ALA A CA 1
ATOM 1523 C C . ALA A 1 206 ? 10.449 19.642 52.286 1.00 8.64 206 ALA A C 1
ATOM 1524 O O . ALA A 1 206 ? 10.098 20.778 51.974 1.00 9.48 206 ALA A O 1
ATOM 1526 N N . ARG A 1 207 ? 11.522 19.047 51.750 1.00 8.70 207 ARG A N 1
ATOM 1527 C CA . ARG A 1 207 ? 12.328 19.740 50.745 1.00 10.01 207 ARG A CA 1
ATOM 1528 C C . ARG A 1 207 ? 11.516 20.078 49.519 1.00 9.25 207 ARG A C 1
ATOM 1529 O O . ARG A 1 207 ? 11.596 21.202 48.992 1.00 8.58 207 ARG A O 1
ATOM 1537 N N . ASN A 1 208 ? 10.767 19.088 49.040 1.00 9.04 208 ASN A N 1
ATOM 1538 C CA . ASN A 1 208 ? 9.950 19.275 47.859 1.00 10.51 208 ASN A CA 1
ATOM 1539 C C . ASN A 1 208 ? 8.841 20.277 48.089 1.00 9.45 208 ASN A C 1
ATOM 1540 O O . ASN A 1 208 ? 8.469 20.982 47.149 1.00 11.15 208 ASN A O 1
ATOM 1545 N N . GLY A 1 209 ? 8.320 20.380 49.301 1.00 8.82 209 GLY A N 1
ATOM 1546 C CA . GLY A 1 209 ? 7.308 21.387 49.607 1.00 8.98 209 GLY A CA 1
ATOM 1547 C C . GLY A 1 209 ? 7.901 22.781 49.575 1.00 8.58 209 GLY A C 1
ATOM 1548 O O . GLY A 1 209 ? 7.303 23.727 49.015 1.00 9.93 209 GLY A O 1
ATOM 1549 N N . VAL A 1 210 ? 9.082 22.916 50.133 1.00 8.52 210 VAL A N 1
ATOM 1550 C CA . VAL A 1 210 ? 9.784 24.211 50.090 1.00 7.59 210 VAL A CA 1
ATOM 1551 C C . VAL A 1 210 ? 10.132 24.582 48.635 1.00 7.59 210 VAL A C 1
ATOM 1552 O O . VAL A 1 210 ? 9.946 25.732 48.209 1.00 7.08 210 VAL A O 1
ATOM 1556 N N . LEU A 1 211 ? 10.699 23.627 47.899 1.00 7.09 211 LEU A N 1
ATOM 1557 C CA . LEU A 1 211 ? 11.098 23.851 46.511 1.00 7.34 211 LEU A CA 1
ATOM 1558 C C . LEU A 1 211 ? 9.918 24.210 45.620 1.00 7.52 211 LEU A C 1
ATOM 1559 O O . LEU A 1 211 ? 10.005 25.131 44.801 1.00 7.24 211 LEU A O 1
ATOM 1564 N N . SER A 1 212 ? 8.810 23.501 45.784 1.00 7.12 212 SER A N 1
ATOM 1565 C CA . SER A 1 212 ? 7.595 23.741 44.992 1.00 7.25 212 SER A CA 1
ATOM 1566 C C . SER A 1 212 ? 7.073 25.147 45.223 1.00 7.88 212 SER A C 1
ATOM 1567 O O . SER A 1 212 ? 6.729 25.837 44.274 1.00 9.15 212 SER A O 1
ATOM 1570 N N . ALA A 1 213 ? 7.018 25.558 46.474 1.00 7.59 213 ALA A N 1
ATOM 1571 C CA . ALA A 1 213 ? 6.599 26.933 46.799 1.00 8.32 213 ALA A CA 1
ATOM 1572 C C . ALA A 1 213 ? 7.563 27.989 46.211 1.00 8.77 213 ALA A C 1
ATOM 1573 O O . ALA A 1 213 ? 7.135 28.988 45.610 1.00 9.58 213 ALA A O 1
ATOM 1575 N N . TRP A 1 214 ? 8.862 27.798 46.425 1.00 8.78 214 TRP A N 1
ATOM 1576 C CA . TRP A 1 214 ? 9.864 28.760 45.933 1.00 9.14 214 TRP A CA 1
ATOM 1577 C C . TRP A 1 214 ? 9.775 28.891 44.402 1.00 8.57 214 TRP A C 1
ATOM 1578 O O . TRP A 1 214 ? 9.772 30.007 43.851 1.00 9.40 214 TRP A O 1
ATOM 1589 N N . LEU A 1 215 ? 9.670 27.747 43.715 1.00 8.61 215 LEU A N 1
ATOM 1590 C CA . LEU A 1 215 ? 9.590 27.738 42.272 1.00 8.46 215 LEU A CA 1
ATOM 1591 C C . LEU A 1 215 ? 8.411 28.570 41.794 1.00 8.90 215 LEU A C 1
ATOM 1592 O O . LEU A 1 215 ? 8.545 29.416 40.862 1.00 9.83 215 LEU A O 1
ATOM 1597 N N . SER A 1 216 ? 7.278 28.378 42.471 1.00 9.73 216 SER A N 1
ATOM 1598 C CA A SER A 1 216 ? 6.048 29.076 42.107 0.30 9.37 216 SER A CA 1
ATOM 1599 C CA B SER A 1 216 ? 6.028 29.076 42.134 0.50 9.60 216 SER A CA 1
ATOM 1600 C CA C SER A 1 216 ? 6.054 29.083 42.104 0.20 9.50 216 SER A CA 1
ATOM 1601 C C . SER A 1 216 ? 6.259 30.590 42.197 1.00 9.60 216 SER A C 1
ATOM 1602 O O . SER A 1 216 ? 5.756 31.334 41.368 1.00 10.64 216 SER A O 1
ATOM 1609 N N . MET A 1 217 ? 7.050 31.032 43.163 1.00 9.70 217 MET A N 1
ATOM 1610 C CA . MET A 1 217 ? 7.311 32.489 43.323 1.00 9.86 217 MET A CA 1
ATOM 1611 C C . MET A 1 217 ? 8.240 33.012 42.217 1.00 11.08 217 MET A C 1
ATOM 1612 O O . MET A 1 217 ? 8.409 34.223 42.081 1.00 10.76 217 MET A O 1
ATOM 1617 N N . GLN A 1 218 ? 8.882 32.109 41.470 1.00 10.52 218 GLN A N 1
ATOM 1618 C CA . GLN A 1 218 ? 9.795 32.502 40.381 1.00 12.03 218 GLN A CA 1
ATOM 1619 C C . GLN A 1 218 ? 9.073 32.429 39.043 1.00 11.44 218 GLN A C 1
ATOM 1620 O O . GLN A 1 218 ? 9.706 32.433 37.999 1.00 11.19 218 GLN A O 1
ATOM 1626 N N . SER A 1 219 ? 7.745 32.332 39.046 1.00 12.21 219 SER A N 1
ATOM 1627 C CA . SER A 1 219 ? 6.995 32.195 37.797 1.00 12.27 219 SER A CA 1
ATOM 1628 C C . SER A 1 219 ? 7.305 30.890 37.074 1.00 11.80 219 SER A C 1
ATOM 1629 O O . SER A 1 219 ? 7.229 30.827 35.858 1.00 13.23 219 SER A O 1
ATOM 1632 N N . PHE A 1 220 ? 7.668 29.866 37.842 1.00 11.93 220 PHE A N 1
ATOM 1633 C CA . PHE A 1 220 ? 7.835 28.511 37.339 1.00 11.10 220 PHE A CA 1
ATOM 1634 C C . PHE A 1 220 ? 6.484 27.836 37.445 1.00 11.37 220 PHE A C 1
ATOM 1635 O O . PHE A 1 220 ? 5.877 27.838 38.520 1.00 12.47 220 PHE A O 1
ATOM 1643 N N . THR A 1 221 ? 5.962 27.348 36.318 1.00 11.29 221 THR A N 1
ATOM 1644 C CA . THR A 1 221 ? 4.571 26.939 36.230 1.00 10.25 221 THR A CA 1
ATOM 1645 C C . THR A 1 221 ? 4.320 25.462 36.504 1.00 10.56 221 THR A C 1
ATOM 1646 O O . THR A 1 221 ? 5.130 24.618 36.163 1.00 9.51 221 THR A O 1
ATOM 1650 N N . GLY A 1 222 ? 3.146 25.190 37.043 1.00 10.67 222 GLY A N 1
ATOM 1651 C CA . GLY A 1 222 ? 2.600 23.858 37.146 1.00 9.84 222 GLY A CA 1
ATOM 1652 C C . GLY A 1 222 ? 1.087 23.973 36.993 1.00 10.35 222 GLY A C 1
ATOM 1653 O O . GLY A 1 222 ? 0.530 25.081 36.882 1.00 9.18 222 GLY A O 1
ATOM 1654 N N . CYS A 1 223 ? 0.444 22.833 36.945 1.00 10.87 223 CYS A N 1
ATOM 1655 C CA . CYS A 1 223 ? -1.014 22.757 36.772 1.00 11.07 223 CYS A CA 1
ATOM 1656 C C . CYS A 1 223 ? -1.694 23.467 37.935 1.00 12.00 223 CYS A C 1
ATOM 1657 O O . CYS A 1 223 ? -1.359 23.199 39.082 1.00 12.16 223 CYS A O 1
ATOM 1660 N N . GLN A 1 224 ? -2.634 24.370 37.625 1.00 12.46 224 GLN A N 1
ATOM 1661 C CA . GLN A 1 224 ? -3.368 25.116 38.637 1.00 13.09 224 GLN A CA 1
ATOM 1662 C C . GLN A 1 224 ? -4.700 24.506 39.009 1.00 12.45 224 GLN A C 1
ATOM 1663 O O . GLN A 1 224 ? -5.440 25.102 39.766 1.00 12.10 224 GLN A O 1
ATOM 1669 N N . THR A 1 225 ? -4.970 23.292 38.526 1.00 12.51 225 THR A N 1
ATOM 1670 C CA . THR A 1 225 ? -6.201 22.561 38.830 1.00 12.02 225 THR A CA 1
ATOM 1671 C C . THR A 1 225 ? -5.853 21.116 39.174 1.00 12.01 225 THR A C 1
ATOM 1672 O O . THR A 1 225 ? -6.574 20.180 38.858 1.00 10.58 225 THR A O 1
ATOM 1676 N N . VAL A 1 226 ? -4.737 20.935 39.871 1.00 11.80 226 VAL A N 1
ATOM 1677 C CA . VAL A 1 226 ? -4.145 19.618 39.968 1.00 11.64 226 VAL A CA 1
ATOM 1678 C C . VAL A 1 226 ? -4.895 18.612 40.843 1.00 11.25 226 VAL A C 1
ATOM 1679 O O . VAL A 1 226 ? -4.657 17.397 40.728 1.00 12.70 226 VAL A O 1
ATOM 1683 N N . PHE A 1 227 ? -5.749 19.114 41.729 1.00 11.30 227 PHE A N 1
ATOM 1684 C CA . PHE A 1 227 ? -6.646 18.260 42.533 1.00 12.51 227 PHE A CA 1
ATOM 1685 C C . PHE A 1 227 ? -7.923 17.873 41.802 1.00 13.26 227 PHE A C 1
ATOM 1686 O O . PHE A 1 227 ? -8.661 17.011 42.291 1.00 14.29 227 PHE A O 1
ATOM 1694 N N . ASP A 1 228 ? -8.190 18.481 40.642 1.00 13.47 228 ASP A N 1
ATOM 1695 C CA . ASP A 1 228 ? -9.509 18.354 39.982 1.00 14.06 228 ASP A CA 1
ATOM 1696 C C . ASP A 1 228 ? -9.505 17.243 38.950 1.00 14.87 228 ASP A C 1
ATOM 1697 O O . ASP A 1 228 ? -8.538 17.059 38.258 1.00 14.03 228 ASP A O 1
ATOM 1702 N N . ASP A 1 229 ? -10.639 16.567 38.804 1.00 15.52 229 ASP A N 1
ATOM 1703 C CA . ASP A 1 229 ? -10.903 15.659 37.689 1.00 15.75 229 ASP A CA 1
ATOM 1704 C C . ASP A 1 229 ? -10.109 14.350 37.708 1.00 15.60 229 ASP A C 1
ATOM 1705 O O . ASP A 1 229 ? -9.238 14.137 38.569 1.00 14.72 229 ASP A O 1
ATOM 1710 N N . ALA A 1 230 ? -10.439 13.479 36.753 1.00 15.02 230 ALA A N 1
ATOM 1711 C CA . ALA A 1 230 ? -9.846 12.156 36.652 1.00 14.43 230 ALA A CA 1
ATOM 1712 C C . ALA A 1 230 ? -8.339 12.240 36.472 1.00 13.94 230 ALA A C 1
ATOM 1713 O O . ALA A 1 230 ? -7.615 11.387 36.949 1.00 13.27 230 ALA A O 1
ATOM 1715 N N . GLU A 1 231 ? -7.899 13.285 35.774 1.00 13.20 231 GLU A N 1
ATOM 1716 C CA . GLU A 1 231 ? -6.479 13.532 35.506 1.00 13.21 231 GLU A CA 1
ATOM 1717 C C . GLU A 1 231 ? -5.710 14.101 36.709 1.00 11.96 231 GLU A C 1
ATOM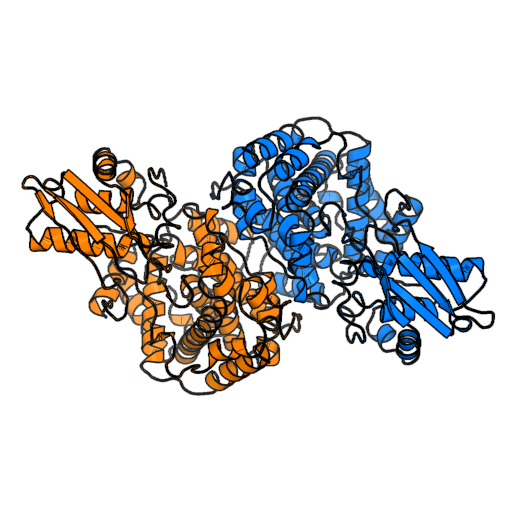 1718 O O . GLU A 1 231 ? -4.461 14.067 36.749 1.00 11.63 231 GLU A O 1
ATOM 1724 N N . GLY A 1 232 ? -6.435 14.597 37.696 1.00 11.35 232 GLY A N 1
ATOM 1725 C CA . GLY A 1 232 ? -5.837 15.207 38.873 1.00 10.71 232 GLY A CA 1
ATOM 1726 C C . GLY A 1 232 ? -5.281 14.157 39.828 1.00 11.92 232 GLY A C 1
ATOM 1727 O O . GLY A 1 232 ? -5.628 12.966 39.759 1.00 11.90 232 GLY A O 1
ATOM 1728 N N . ILE A 1 233 ? -4.414 14.600 40.736 1.00 11.10 233 ILE A N 1
ATOM 1729 C CA . ILE A 1 233 ? -3.727 13.689 41.633 1.00 11.45 233 ILE A CA 1
ATOM 1730 C C . ILE A 1 233 ? -4.662 12.967 42.622 1.00 11.96 233 ILE A C 1
ATOM 1731 O O . ILE A 1 233 ? -4.417 11.827 42.993 1.00 11.88 233 ILE A O 1
ATOM 1736 N N . LEU A 1 234 ? -5.737 13.626 43.034 1.00 11.66 234 LEU A N 1
ATOM 1737 C CA . LEU A 1 234 ? -6.675 13.011 43.990 1.00 11.98 234 LEU A CA 1
ATOM 1738 C C . LEU A 1 234 ? -7.339 11.789 43.395 1.00 12.34 234 LEU A C 1
ATOM 1739 O O . LEU A 1 234 ? -7.355 10.713 44.035 1.00 11.42 234 LEU A O 1
ATOM 1744 N N . ALA A 1 235 ? -7.868 11.942 42.175 1.00 13.04 235 ALA A N 1
ATOM 1745 C CA . ALA A 1 235 ? -8.476 10.828 41.448 1.00 12.69 235 ALA A CA 1
ATOM 1746 C C . ALA A 1 235 ? -7.492 9.707 41.208 1.00 13.23 235 ALA A C 1
ATOM 1747 O O . ALA A 1 235 ? -7.819 8.527 41.387 1.00 12.56 235 ALA A O 1
ATOM 1749 N N . MET A 1 236 ? -6.271 10.064 40.819 1.00 12.80 236 MET A N 1
ATOM 1750 C CA . MET A 1 236 ? -5.224 9.086 40.613 1.00 13.03 236 MET A CA 1
ATOM 1751 C C . MET A 1 236 ? -4.973 8.230 41.845 1.00 12.27 236 MET A C 1
ATOM 1752 O O . MET A 1 236 ? -4.765 7.011 41.740 1.00 13.60 236 MET A O 1
ATOM 1757 N N . TYR A 1 237 ? -5.023 8.865 43.004 1.00 12.07 237 TYR A N 1
ATOM 1758 C CA . TYR A 1 237 ? -4.919 8.213 44.316 1.00 12.34 237 TYR A CA 1
ATOM 1759 C C . TYR A 1 237 ? -6.255 7.617 44.854 1.00 13.15 237 TYR A C 1
ATOM 1760 O O . TYR A 1 237 ? -6.322 7.187 46.005 1.00 12.52 237 TYR A O 1
ATOM 1769 N N . GLY A 1 238 ? -7.297 7.583 44.023 1.00 14.60 238 GLY A N 1
ATOM 1770 C CA . GLY A 1 238 ? -8.529 6.887 44.352 1.00 15.51 238 GLY A CA 1
ATOM 1771 C C . GLY A 1 238 ? -9.722 7.677 44.825 1.00 16.88 238 GLY A C 1
ATOM 1772 O O . GLY A 1 238 ? -10.758 7.087 45.194 1.00 15.94 238 GLY A O 1
ATOM 1773 N N . ALA A 1 239 ? -9.612 9.000 44.837 1.00 17.54 239 ALA A N 1
ATOM 1774 C CA . ALA A 1 239 ? -10.739 9.829 45.164 1.00 20.47 239 ALA A CA 1
ATOM 1775 C C . ALA A 1 239 ? -11.843 9.522 44.149 1.00 22.01 239 ALA A C 1
ATOM 1776 O O . ALA A 1 239 ? -11.586 9.422 42.949 1.00 20.82 239 ALA A O 1
ATOM 1778 N N . GLN A 1 240 ? -13.064 9.362 44.631 1.00 24.93 240 GLN A N 1
ATOM 1779 C CA A GLN A 1 240 ? -14.163 8.917 43.784 0.50 26.28 240 GLN A CA 1
ATOM 1780 C CA B GLN A 1 240 ? -14.136 8.935 43.750 0.50 26.12 240 GLN A CA 1
ATOM 1781 C C . GLN A 1 240 ? -15.025 10.107 43.394 1.00 27.58 240 GLN A C 1
ATOM 1782 O O . GLN A 1 240 ? -15.285 10.966 44.240 1.00 27.97 240 GLN A O 1
ATOM 1793 N N . PRO A 1 241 ? -15.484 10.155 42.115 1.00 29.27 241 PRO A N 1
ATOM 1794 C CA . PRO A 1 241 ? -16.358 11.259 41.760 1.00 30.05 241 PRO A CA 1
ATOM 1795 C C . PRO A 1 241 ? -17.683 11.068 42.488 1.00 31.67 241 PRO A C 1
ATOM 1796 O O . PRO A 1 241 ? -18.150 9.934 42.667 1.00 32.27 241 PRO A O 1
ATOM 1800 N N . GLY A 1 242 ? -18.247 12.172 42.941 1.00 32.92 242 GLY A N 1
ATOM 1801 C CA . GLY A 1 242 ? -19.407 12.137 43.808 1.00 33.93 242 GLY A CA 1
ATOM 1802 C C . GLY A 1 242 ? -19.235 13.170 44.903 1.00 34.86 242 GLY A C 1
ATOM 1803 O O . GLY A 1 242 ? -18.624 14.208 44.686 1.00 35.17 242 GLY A O 1
ATOM 1804 N N . PRO A 1 243 ? -19.793 12.900 46.086 1.00 36.34 243 PRO A N 1
ATOM 1805 C CA . PRO A 1 243 ? -19.743 13.905 47.141 1.00 36.94 243 PRO A CA 1
ATOM 1806 C C . PRO A 1 243 ? -18.460 13.886 47.983 1.00 37.87 243 PRO A C 1
ATOM 1807 O O . PRO A 1 243 ? -18.228 14.835 48.7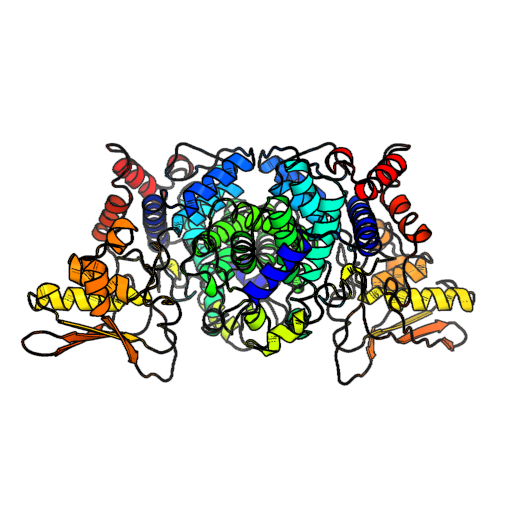39 1.00 37.95 243 PRO A O 1
ATOM 1811 N N . GLU A 1 244 ? -17.634 12.842 47.861 1.00 38.68 244 GLU A N 1
ATOM 1812 C CA . GLU A 1 244 ? -16.410 12.753 48.665 1.00 39.08 244 GLU A CA 1
ATOM 1813 C C . GLU A 1 244 ? -15.664 14.080 48.610 1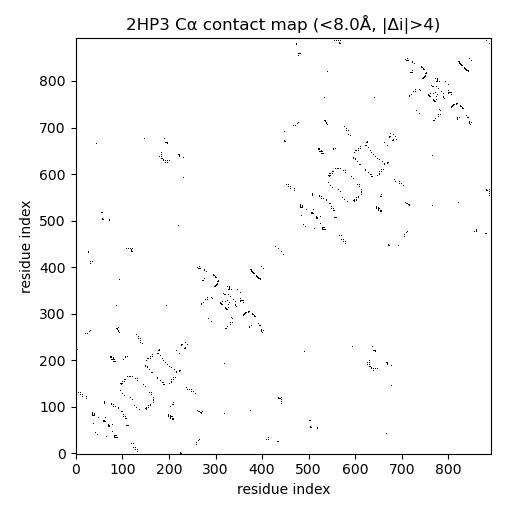.00 39.72 244 GLU A C 1
ATOM 1814 O O . GLU A 1 244 ? -15.364 14.690 49.634 1.00 39.59 244 GLU A O 1
ATOM 1820 N N . LEU A 1 245 ? -15.408 14.526 47.385 1.00 40.26 245 LEU A N 1
ATOM 1821 C CA . LEU A 1 245 ? -14.719 15.792 47.130 1.00 40.25 245 LEU A CA 1
ATOM 1822 C C . LEU A 1 245 ? -15.461 16.987 47.770 1.00 40.47 245 LEU A C 1
ATOM 1823 O O . LEU A 1 245 ? -14.830 17.873 48.351 1.00 40.70 245 LEU A O 1
ATOM 1828 N N . PHE A 1 246 ? -16.796 16.983 47.681 1.00 40.28 246 PHE A N 1
ATOM 1829 C CA . PHE A 1 246 ? -17.643 18.061 48.225 1.00 40.01 246 PHE A CA 1
ATOM 1830 C C . PHE A 1 246 ? -17.765 17.984 49.740 1.00 39.77 246 PHE A C 1
ATOM 1831 O O . PHE A 1 246 ? -17.717 19.007 50.425 1.00 40.00 246 PHE A O 1
ATOM 1839 N N . ASN A 1 247 ? -17.949 16.766 50.241 1.00 39.26 247 ASN A N 1
ATOM 1840 C CA . ASN A 1 247 ? -17.864 16.469 51.667 1.00 39.13 247 ASN A CA 1
ATOM 1841 C C . ASN A 1 247 ? -16.543 17.001 52.288 1.00 38.70 247 ASN A C 1
ATOM 1842 O O . ASN A 1 247 ? -16.559 17.684 53.321 1.00 38.34 247 ASN A O 1
ATOM 1847 N N . ALA A 1 248 ? -15.418 16.699 51.635 1.00 37.91 248 ALA A N 1
ATOM 1848 C CA . ALA A 1 248 ? -14.092 17.074 52.138 1.00 37.74 248 ALA A CA 1
ATOM 1849 C C . ALA A 1 248 ? -13.953 18.575 52.420 1.00 37.35 248 ALA A C 1
ATOM 1850 O O . ALA A 1 248 ? -13.476 18.979 53.485 1.00 36.83 248 ALA A O 1
ATOM 1852 N N . MET A 1 249 ? -14.374 19.385 51.454 1.00 37.04 249 MET A N 1
ATOM 1853 C CA . MET A 1 249 ? -14.200 20.844 51.498 1.00 37.42 249 MET A CA 1
ATOM 1854 C C . MET A 1 249 ? -15.144 21.535 52.490 1.00 37.56 249 MET A C 1
ATOM 1855 O O . MET A 1 249 ? -14.857 22.632 52.967 1.00 37.57 249 MET A O 1
ATOM 1860 N N . GLN A 1 250 ? -16.268 20.896 52.795 1.00 37.86 250 GLN A N 1
ATOM 1861 C CA . GLN A 1 250 ? -17.254 21.471 53.709 1.00 37.79 250 GLN A CA 1
ATOM 1862 C C . GLN A 1 250 ? -16.743 21.730 55.132 1.00 37.94 250 GLN A C 1
ATOM 1863 O O . GLN A 1 250 ? -17.322 22.544 55.863 1.00 38.13 250 GLN A O 1
ATOM 1869 N N . LYS A 1 251 ? -15.669 21.046 55.527 1.00 37.78 251 LYS A N 1
ATOM 1870 C CA . LYS A 1 251 ? -15.067 21.225 56.863 1.00 37.27 251 LYS A CA 1
ATOM 1871 C C . LYS A 1 251 ? -14.539 22.641 57.200 1.00 36.13 251 LYS A C 1
ATOM 1872 O O . LYS A 1 251 ? -14.613 23.101 58.352 1.00 36.56 251 LYS A O 1
ATOM 1878 N N . PHE A 1 252 ? -14.052 23.338 56.179 1.00 34.08 252 PHE A N 1
ATOM 1879 C CA . PHE A 1 252 ? -12.909 24.242 56.325 1.00 32.20 252 PHE A CA 1
ATOM 1880 C C . PHE A 1 252 ? -12.921 25.205 57.506 1.00 31.83 252 PHE A C 1
ATOM 1881 O O . PHE A 1 252 ? -13.667 26.186 57.536 1.00 32.28 252 PHE A O 1
ATOM 1889 N N . GLY A 1 253 ? -12.071 24.917 58.480 1.00 30.58 253 GLY A N 1
ATOM 1890 C CA . GLY A 1 253 ? -11.857 25.814 59.605 1.00 30.48 253 GLY A CA 1
ATOM 1891 C C . GLY A 1 253 ? -12.954 25.875 60.646 1.00 29.98 253 GLY A C 1
ATOM 1892 O O . GLY A 1 253 ? -12.884 26.688 61.570 1.00 30.58 253 GLY A O 1
ATOM 1893 N N . THR A 1 254 ? -13.943 25.000 60.513 1.00 29.30 254 THR A N 1
ATOM 1894 C CA . THR A 1 254 ? -15.112 24.980 61.388 1.00 28.68 254 THR A CA 1
ATOM 1895 C C . THR A 1 254 ? -15.483 23.525 61.694 1.00 26.92 254 THR A C 1
ATOM 1896 O O . THR A 1 254 ? -16.446 23.002 61.132 1.00 28.97 254 THR A O 1
ATOM 1900 N N . PRO A 1 255 ? -14.709 22.848 62.556 1.00 24.11 255 PRO A N 1
ATOM 1901 C CA . PRO A 1 255 ? -13.547 23.339 63.252 1.00 21.46 255 PRO A CA 1
ATOM 1902 C C . PRO A 1 255 ? -12.259 22.969 62.512 1.00 19.39 255 PRO A C 1
ATOM 1903 O O . PRO A 1 255 ? -12.223 22.045 61.694 1.00 18.02 255 PRO A O 1
ATOM 1907 N N . TRP A 1 256 ? -11.191 23.646 62.879 1.00 17.87 256 TRP A N 1
ATOM 1908 C CA . TRP A 1 256 ? -9.889 23.358 62.302 1.00 16.46 256 TRP A CA 1
ATOM 1909 C C . TRP A 1 256 ? -9.513 21.926 62.624 1.00 15.29 256 TRP A C 1
ATOM 1910 O O . TRP A 1 256 ? -9.689 21.485 63.756 1.00 14.41 256 TRP A O 1
ATOM 1921 N N . ALA A 1 257 ? -8.987 21.204 61.637 1.00 13.35 257 ALA A N 1
ATOM 1922 C CA . ALA A 1 257 ? -8.702 19.781 61.852 1.00 13.19 257 ALA A CA 1
ATOM 1923 C C . ALA A 1 257 ? -7.522 19.610 62.814 1.00 12.11 257 ALA A C 1
ATOM 1924 O O . ALA A 1 257 ? -7.350 18.541 63.410 1.00 12.22 257 ALA A O 1
ATOM 1926 N N . ILE A 1 258 ? -6.719 20.656 62.995 1.00 11.58 258 ILE A N 1
ATOM 1927 C CA . ILE A 1 258 ? -5.576 20.574 63.913 1.00 11.64 258 ILE A CA 1
ATOM 1928 C C . ILE A 1 258 ? -6.081 20.525 65.355 1.00 11.88 258 ILE A C 1
ATOM 1929 O O . ILE A 1 258 ? -5.339 20.174 66.259 1.00 12.52 258 ILE A O 1
ATOM 1934 N N . ILE A 1 259 ? -7.348 20.895 65.553 1.00 13.29 259 ILE A N 1
ATOM 1935 C CA . ILE A 1 259 ? -7.986 20.862 66.859 1.00 14.49 259 ILE A CA 1
ATOM 1936 C C . ILE A 1 259 ? -8.790 19.562 66.966 1.00 15.84 259 ILE A C 1
ATOM 1937 O O . ILE A 1 259 ? -8.669 18.831 67.943 1.00 17.75 259 ILE A O 1
ATOM 1942 N N . ALA A 1 260 ? -9.632 19.316 65.969 1.00 15.31 260 ALA A N 1
ATOM 1943 C CA . ALA A 1 260 ? -10.495 18.145 65.913 1.00 15.45 260 ALA A CA 1
ATOM 1944 C C . ALA A 1 260 ? -10.425 17.533 64.527 1.00 14.25 260 ALA A C 1
ATOM 1945 O O . ALA A 1 260 ? -10.874 18.152 63.562 1.00 14.85 260 ALA A O 1
ATOM 1947 N N . PRO A 1 261 ? -9.943 16.285 64.422 1.00 12.16 261 PRO A N 1
ATOM 1948 C CA . PRO A 1 261 ? -9.597 15.374 65.525 1.00 11.70 261 PRO A CA 1
ATOM 1949 C C . PRO A 1 261 ? -8.223 15.632 66.122 1.00 11.29 261 PRO A C 1
ATOM 1950 O O . PRO A 1 261 ? -7.841 14.970 67.076 1.00 11.38 261 PRO A O 1
ATOM 1954 N N . GLY A 1 262 ? -7.500 16.609 65.582 1.00 10.23 262 GLY A N 1
ATOM 1955 C CA . GLY A 1 262 ? -6.183 16.943 66.102 1.00 10.48 262 GLY A CA 1
ATOM 1956 C C . GLY A 1 262 ? -5.068 15.999 65.747 1.00 9.70 262 GLY A C 1
ATOM 1957 O O . GLY A 1 262 ? -5.272 14.964 65.098 1.00 10.34 262 GLY A O 1
ATOM 1958 N N . LEU A 1 263 ? -3.860 16.410 66.137 1.00 10.15 263 LEU A N 1
ATOM 1959 C CA . LEU A 1 263 ? -2.637 15.683 65.902 1.00 9.71 263 LEU A CA 1
ATOM 1960 C C . LEU A 1 263 ? -2.426 14.696 67.045 1.00 9.96 263 LEU A C 1
ATOM 1961 O O . LEU A 1 263 ? -2.425 15.069 68.216 1.00 11.81 263 LEU A O 1
ATOM 1966 N N . TYR A 1 264 ? -2.252 13.423 66.718 1.00 8.68 264 TYR A N 1
ATOM 1967 C CA . TYR A 1 264 ? -2.141 12.390 67.721 1.00 8.55 264 TYR A CA 1
ATOM 1968 C C . TYR A 1 264 ? -0.710 12.242 68.173 1.00 8.97 264 TYR A C 1
ATOM 1969 O O . TYR A 1 264 ? 0.124 11.861 67.389 1.00 8.76 264 TYR A O 1
ATOM 1978 N N . LYS A 1 265 ? -0.443 12.527 69.445 1.00 9.26 265 LYS A N 1
ATOM 1979 C CA . LYS A 1 265 ? 0.929 12.517 69.943 1.00 9.29 265 LYS A CA 1
ATOM 1980 C C . LYS A 1 265 ? 1.301 11.163 70.488 1.00 9.54 265 LYS A C 1
ATOM 1981 O O . LYS A 1 265 ? 0.620 10.619 71.348 1.00 8.77 265 LYS A O 1
ATOM 1987 N N . LYS A 1 266 ? 2.414 10.638 69.977 1.00 9.98 266 LYS A N 1
ATOM 1988 C CA . LYS A 1 266 ? 2.858 9.284 70.309 1.00 9.36 266 LYS A CA 1
ATOM 1989 C C . LYS A 1 266 ? 3.506 9.240 71.675 1.00 9.41 266 LYS A C 1
ATOM 1990 O O . LYS A 1 266 ? 4.334 10.097 72.026 1.00 9.69 266 LYS A O 1
ATOM 1996 N N . SER A 1 267 ? 3.134 8.218 72.453 1.00 8.98 267 SER A N 1
ATOM 1997 C CA . SER A 1 267 ? 3.761 7.927 73.732 1.00 9.60 267 SER A CA 1
ATOM 1998 C C . SER A 1 267 ? 4.983 7.037 73.603 1.00 8.90 267 SER A C 1
ATOM 1999 O O . SER A 1 267 ? 5.791 6.997 74.540 1.00 8.39 267 SER A O 1
ATOM 2002 N N . TRP A 1 268 ? 5.085 6.311 72.470 1.00 8.92 268 TRP A N 1
ATOM 2003 C CA . TRP A 1 268 ? 6.196 5.373 72.183 1.00 8.30 268 TRP A CA 1
ATOM 2004 C C . TRP A 1 268 ? 6.735 5.603 70.759 1.00 6.96 268 TRP A C 1
ATOM 2005 O O . TRP A 1 268 ? 5.963 5.879 69.855 1.00 8.63 268 TRP A O 1
ATOM 2016 N N . PRO A 1 269 ? 8.066 5.463 70.555 1.00 7.96 269 PRO A N 1
ATOM 2017 C CA . PRO A 1 269 ? 8.716 5.652 69.260 1.00 8.26 269 PRO A CA 1
ATOM 2018 C C . PRO A 1 269 ? 8.584 4.396 68.413 1.00 9.04 269 PRO A C 1
ATOM 2019 O O . PRO A 1 269 ? 9.553 3.679 68.209 1.00 10.33 269 PRO A O 1
ATOM 2023 N N . SER A 1 270 ? 7.386 4.180 67.903 1.00 9.30 270 SER A N 1
ATOM 2024 C CA . SER A 1 270 ? 7.100 3.038 67.053 1.00 8.68 270 SER A CA 1
ATOM 2025 C C . SER A 1 270 ? 5.764 3.277 66.347 1.00 9.12 270 SER A C 1
ATOM 2026 O O . SER A 1 270 ? 5.077 4.241 66.627 1.00 7.26 270 SER A O 1
ATOM 2029 N N . CYS A 1 271 ? 5.469 2.388 65.407 1.00 10.04 271 CYS A N 1
ATOM 2030 C CA . CYS A 1 271 ? 4.261 2.404 64.594 1.00 9.69 271 CYS A CA 1
ATOM 2031 C C . CYS A 1 271 ? 3.022 2.418 65.489 1.00 9.14 271 CYS A C 1
ATOM 2032 O O . CYS A 1 271 ? 2.938 1.653 66.442 1.00 8.67 271 CYS A O 1
ATOM 2035 N N . TYR A 1 272 ? 2.077 3.300 65.186 1.00 8.77 272 TYR A N 1
ATOM 2036 C CA . TYR A 1 272 ? 0.830 3.404 65.930 1.00 9.25 272 TYR A CA 1
ATOM 2037 C C . TYR A 1 272 ? 0.066 2.111 66.107 1.00 9.48 272 TYR A C 1
ATOM 2038 O O . TYR A 1 272 ? -0.658 1.998 67.076 1.00 9.49 272 TYR A O 1
ATOM 2047 N N . ALA A 1 273 ? 0.255 1.137 65.211 1.00 9.59 273 ALA A N 1
ATOM 2048 C CA . ALA A 1 273 ? -0.397 -0.177 65.372 1.00 9.94 273 ALA A CA 1
ATOM 2049 C C . ALA A 1 273 ? 0.071 -0.934 66.635 1.00 9.62 273 ALA A C 1
ATOM 2050 O O . ALA A 1 273 ? -0.643 -1.836 67.127 1.00 9.39 273 ALA A O 1
ATOM 2052 N N . ASN A 1 274 ? 1.245 -0.567 67.160 1.00 8.76 274 ASN A N 1
ATOM 2053 C CA . ASN A 1 274 ? 1.714 -1.065 68.454 1.00 8.89 274 ASN A CA 1
ATOM 2054 C C . ASN A 1 274 ? 1.024 -0.443 69.697 1.00 8.88 274 ASN A C 1
ATOM 2055 O O . ASN A 1 274 ? 1.083 -0.987 70.801 1.00 8.25 274 ASN A O 1
ATOM 2060 N N . HIS A 1 275 ? 0.415 0.734 69.556 1.00 7.95 275 HIS A N 1
ATOM 2061 C CA . HIS A 1 275 ? 0.143 1.552 70.727 1.00 8.36 275 HIS A CA 1
ATOM 2062 C C . HIS A 1 275 ? -1.084 1.223 71.550 1.00 8.43 275 HIS A C 1
ATOM 2063 O O . HIS A 1 275 ? -0.982 1.280 72.784 1.00 8.83 275 HIS A O 1
ATOM 2070 N N . LYS A 1 276 ? -2.242 0.878 70.950 1.00 8.04 276 LYS A N 1
ATOM 2071 C CA . LYS A 1 276 ? -3.337 0.387 71.802 1.00 8.88 276 LYS A CA 1
ATOM 2072 C C . LYS A 1 276 ? -2.967 -0.935 72.501 1.00 8.93 276 LYS A C 1
ATOM 2073 O O . LYS A 1 276 ? -3.295 -1.122 73.681 1.00 9.23 276 LYS A O 1
ATOM 2079 N N . PRO A 1 277 ? -2.289 -1.844 71.777 1.00 9.91 277 PRO A N 1
ATOM 2080 C CA . PRO A 1 277 ? -1.765 -3.034 72.465 1.00 9.81 277 PRO A CA 1
ATOM 2081 C C . PRO A 1 277 ? -0.859 -2.684 73.657 1.00 9.27 277 PRO A C 1
ATOM 2082 O O . PRO A 1 277 ? -1.006 -3.228 74.755 1.00 8.74 277 PRO A O 1
ATOM 2086 N N . LEU A 1 278 ? 0.091 -1.778 73.466 1.00 8.39 278 LEU A N 1
ATOM 2087 C CA . LEU A 1 278 ? 0.958 -1.391 74.605 1.00 9.13 278 LEU A CA 1
ATOM 2088 C C . LEU A 1 278 ? 0.177 -0.772 75.764 1.00 9.12 278 LEU A C 1
ATOM 2089 O O . LEU A 1 278 ? 0.407 -1.106 76.934 1.00 8.51 278 LEU A O 1
ATOM 2094 N N . ALA A 1 279 ? -0.721 0.164 75.456 1.00 9.30 279 ALA A N 1
ATOM 2095 C CA . ALA A 1 279 ? -1.572 0.783 76.496 1.00 9.52 279 ALA A CA 1
ATOM 2096 C C . ALA A 1 279 ? -2.302 -0.279 77.303 1.00 9.90 279 ALA A C 1
ATOM 2097 O O . ALA A 1 279 ? -2.333 -0.240 78.539 1.00 9.41 279 ALA A O 1
ATOM 2099 N N . GLY A 1 280 ? -2.872 -1.240 76.587 1.00 11.16 280 GLY A N 1
ATOM 2100 C CA . GLY A 1 280 ? -3.615 -2.320 77.226 1.00 10.77 280 GLY A CA 1
ATOM 2101 C C . GLY A 1 280 ? -2.716 -3.170 78.095 1.00 10.78 280 GLY A C 1
ATOM 2102 O O . GLY A 1 280 ? -3.077 -3.511 79.217 1.00 10.92 280 GLY A O 1
ATOM 2103 N N . LEU A 1 281 ? -1.562 -3.555 77.575 1.00 10.40 281 LEU A N 1
ATOM 2104 C CA . LEU A 1 281 ? -0.634 -4.388 78.329 1.00 10.18 281 LEU A CA 1
ATOM 2105 C C . LEU A 1 281 ? -0.190 -3.702 79.604 1.00 9.47 281 LEU A C 1
ATOM 2106 O O . LEU A 1 281 ? -0.182 -4.289 80.674 1.00 9.63 281 LEU A O 1
ATOM 2111 N N . PHE A 1 282 ? 0.249 -2.464 79.487 1.00 9.87 282 PHE A N 1
ATOM 2112 C CA . PHE A 1 282 ? 0.717 -1.756 80.661 1.00 10.03 282 PHE A CA 1
ATOM 2113 C C . PHE A 1 282 ? -0.379 -1.582 81.712 1.00 9.90 282 PHE A C 1
ATOM 2114 O O . PHE A 1 282 ? -0.112 -1.665 82.902 1.00 10.83 282 PHE A O 1
ATOM 2122 N N . ALA A 1 283 ? -1.614 -1.353 81.265 1.00 9.27 283 ALA A N 1
ATOM 2123 C CA . ALA A 1 283 ? -2.750 -1.202 82.159 1.00 9.57 283 ALA A CA 1
ATOM 2124 C C . ALA A 1 283 ? -3.040 -2.517 82.902 1.00 8.81 283 ALA A C 1
ATOM 2125 O O . ALA A 1 283 ? -3.219 -2.522 84.125 1.00 9.01 283 ALA A O 1
ATOM 2127 N N . ILE A 1 284 ? -3.037 -3.629 82.175 1.00 8.25 284 ILE A N 1
ATOM 2128 C CA . ILE A 1 284 ? -3.132 -4.935 82.817 1.00 9.04 284 ILE A CA 1
ATOM 2129 C C . ILE A 1 284 ? -2.007 -5.181 83.841 1.00 9.20 284 ILE A C 1
ATOM 2130 O O . ILE A 1 284 ? -2.267 -5.635 84.977 1.00 9.93 284 ILE A O 1
ATOM 2135 N N . MET A 1 285 ? -0.768 -4.895 83.475 1.00 9.29 285 MET A N 1
ATOM 2136 C CA . MET A 1 285 ? 0.362 -5.106 84.402 1.00 10.80 285 MET A CA 1
ATOM 2137 C C . MET A 1 285 ? 0.195 -4.274 85.679 1.00 10.57 285 MET A C 1
ATOM 2138 O O . MET A 1 285 ? 0.306 -4.764 86.782 1.00 10.19 285 MET A O 1
ATOM 2143 N N . LYS A 1 286 ? -0.103 -2.987 85.509 1.00 10.47 286 LYS A N 1
ATOM 2144 C CA . LYS A 1 286 ? -0.332 -2.083 86.632 1.00 11.36 286 LYS A CA 1
ATOM 2145 C C . LYS A 1 286 ? -1.512 -2.511 87.513 1.00 11.73 286 LYS A C 1
ATOM 2146 O O . LYS A 1 286 ? -1.385 -2.585 88.744 1.00 11.59 286 LYS A O 1
ATOM 2152 N N . GLU A 1 287 ? -2.649 -2.818 86.903 1.00 10.84 287 GLU A N 1
ATOM 2153 C CA . GLU A 1 287 ? -3.861 -3.104 87.659 1.00 12.55 287 GLU A CA 1
ATOM 2154 C C . GLU A 1 287 ? -3.801 -4.433 88.437 1.00 12.87 287 GLU A C 1
ATOM 2155 O O . GLU A 1 287 ? -4.290 -4.539 89.571 1.00 13.66 287 GLU A O 1
ATOM 2161 N N . HIS A 1 288 ? -3.229 -5.436 87.799 1.00 13.41 288 HIS A N 1
ATOM 2162 C CA . HIS A 1 288 ? -3.089 -6.802 88.359 1.00 13.54 288 HIS A CA 1
ATOM 2163 C C . HIS A 1 288 ? -1.748 -7.078 89.056 1.00 13.82 288 HIS A C 1
ATOM 2164 O O . HIS A 1 288 ? -1.512 -8.211 89.552 1.00 15.29 288 HIS A O 1
ATOM 2171 N N . GLY A 1 289 ? -0.864 -6.092 89.092 1.00 13.44 289 GLY A N 1
ATOM 2172 C CA . GLY A 1 289 ? 0.449 -6.231 89.733 1.00 13.86 289 GLY A CA 1
ATOM 2173 C C . GLY A 1 289 ? 1.328 -7.304 89.126 1.00 14.39 289 GLY A C 1
ATOM 2174 O O . GLY A 1 289 ? 2.001 -8.023 89.854 1.00 15.31 289 GLY A O 1
ATOM 2175 N N . LEU A 1 290 ? 1.344 -7.372 87.802 1.00 13.50 290 LEU A N 1
ATOM 2176 C CA . LEU A 1 290 ? 2.173 -8.293 87.019 1.00 14.50 290 LEU A CA 1
ATOM 2177 C C . LEU A 1 290 ? 3.400 -7.629 86.430 1.00 14.62 290 LEU A C 1
ATOM 2178 O O . LEU A 1 290 ? 3.310 -6.513 85.886 1.00 15.80 290 LEU A O 1
ATOM 2183 N N . THR A 1 291 ? 4.551 -8.297 86.522 1.00 13.86 291 THR A N 1
ATOM 2184 C CA . THR A 1 291 ? 5.687 -7.935 85.690 1.00 13.87 291 THR A CA 1
ATOM 2185 C C . THR A 1 291 ? 5.687 -8.902 84.498 1.00 12.75 291 THR A C 1
ATOM 2186 O O . THR A 1 291 ? 4.849 -9.801 84.428 1.00 12.73 291 THR A O 1
ATOM 2190 N N . GLY A 1 292 ? 6.610 -8.718 83.565 1.00 12.94 292 GLY A N 1
ATOM 2191 C CA . GLY A 1 292 ? 6.714 -9.630 82.415 1.00 12.88 292 GLY A CA 1
ATOM 2192 C C . GLY A 1 292 ? 7.072 -11.030 82.839 1.00 13.06 292 GLY A C 1
ATOM 2193 O O . GLY A 1 292 ? 6.751 -11.976 82.131 1.00 12.95 292 GLY A O 1
ATOM 2194 N N . GLN A 1 293 ? 7.736 -11.167 83.993 1.00 13.39 293 GLN A N 1
ATOM 2195 C CA . GLN A 1 293 ? 8.067 -12.513 84.509 1.00 13.71 293 GLN A CA 1
ATOM 2196 C C . GLN A 1 293 ? 6.843 -13.288 84.938 1.00 13.54 293 GLN A C 1
ATOM 2197 O O . GLN A 1 293 ? 6.904 -14.534 85.075 1.00 12.81 293 GLN A O 1
ATOM 2203 N N . ASP A 1 294 ? 5.735 -12.578 85.132 1.00 13.61 294 ASP A N 1
ATOM 2204 C CA . ASP A 1 294 ? 4.449 -13.151 85.542 1.00 13.50 294 ASP A CA 1
ATOM 2205 C C . ASP A 1 294 ? 3.481 -13.427 84.371 1.00 12.97 294 ASP A C 1
ATOM 2206 O O . ASP A 1 294 ? 2.343 -13.834 84.593 1.00 13.93 294 ASP A O 1
ATOM 2211 N N . ILE A 1 295 ? 3.948 -13.179 83.143 1.00 12.73 295 ILE A N 1
ATOM 2212 C CA . ILE A 1 295 ? 3.162 -13.275 81.926 1.00 12.82 295 ILE A CA 1
ATOM 2213 C C . ILE A 1 295 ? 3.851 -14.272 80.998 1.00 12.94 295 ILE A C 1
ATOM 2214 O O . ILE A 1 295 ? 5.048 -14.168 80.719 1.00 12.39 295 ILE A O 1
ATOM 2219 N N . SER A 1 296 ? 3.115 -15.284 80.581 1.00 13.29 296 SER A N 1
ATOM 2220 C CA . SER A 1 296 ? 3.698 -16.332 79.756 1.00 13.23 296 SER A CA 1
ATOM 2221 C C . SER A 1 296 ? 3.445 -16.148 78.254 1.00 13.54 296 SER A C 1
ATOM 2222 O O . SER A 1 296 ? 4.121 -16.748 77.423 1.00 13.53 296 SER A O 1
ATOM 2225 N N . HIS A 1 297 ? 2.478 -15.309 77.894 1.00 13.34 297 HIS A N 1
ATOM 2226 C CA . HIS A 1 297 ? 2.145 -15.079 76.481 1.00 12.47 297 HIS A CA 1
ATOM 2227 C C . HIS A 1 297 ? 1.204 -13.902 76.379 1.00 12.01 297 HIS A C 1
ATOM 2228 O O . HIS A 1 297 ? 0.437 -13.637 77.306 1.00 10.93 297 HIS A O 1
ATOM 2235 N N . VAL A 1 298 ? 1.319 -13.185 75.269 1.00 11.30 298 VAL A N 1
ATOM 2236 C CA . VAL A 1 298 ? 0.392 -12.132 74.885 1.00 11.33 298 VAL A CA 1
ATOM 2237 C C . VAL A 1 298 ? -0.071 -12.310 73.438 1.00 10.53 298 VAL A C 1
ATOM 2238 O O . VAL A 1 298 ? 0.737 -12.439 72.523 1.00 11.66 298 VAL A O 1
ATOM 2242 N N . ASP A 1 299 ? -1.385 -12.354 73.264 1.00 10.44 299 ASP A N 1
ATOM 2243 C CA . ASP A 1 299 ? -2.039 -12.413 71.984 1.00 10.91 299 ASP A CA 1
ATOM 2244 C C . ASP A 1 299 ? -2.501 -11.009 71.725 1.00 10.38 299 ASP A C 1
ATOM 2245 O O . ASP A 1 299 ? -3.204 -10.459 72.570 1.00 10.65 299 ASP A O 1
ATOM 2250 N N . VAL A 1 300 ? -2.160 -10.481 70.556 1.00 10.34 300 VAL A N 1
ATOM 2251 C CA . VAL A 1 300 ? -2.546 -9.107 70.132 1.00 9.85 300 VAL A CA 1
ATOM 2252 C C . VAL A 1 300 ? -3.363 -9.173 68.851 1.00 9.10 300 VAL A C 1
ATOM 2253 O O . VAL A 1 300 ? -2.931 -9.753 67.840 1.00 9.90 300 VAL A O 1
ATOM 2257 N N . GLY A 1 301 ? -4.531 -8.567 68.890 1.00 9.91 301 GLY A N 1
ATOM 2258 C CA . GLY A 1 301 ? -5.467 -8.607 67.794 1.00 10.77 301 GLY A CA 1
ATOM 2259 C C . GLY A 1 301 ? -5.407 -7.363 66.950 1.00 11.74 301 GLY A C 1
ATOM 2260 O O . GLY A 1 301 ? -5.047 -6.286 67.440 1.00 11.74 301 GLY A O 1
ATOM 2261 N N . PHE A 1 302 ? -5.793 -7.509 65.687 1.00 12.76 302 PHE A N 1
ATOM 2262 C CA . PHE A 1 302 ? -5.787 -6.396 64.755 1.00 12.21 302 PHE A CA 1
ATOM 2263 C C . PHE A 1 302 ? -7.021 -6.442 63.883 1.00 12.76 302 PHE A C 1
ATOM 2264 O O . PHE A 1 302 ? -7.349 -7.485 63.312 1.00 13.02 302 PHE A O 1
ATOM 2272 N N . LEU A 1 303 ? -7.669 -5.299 63.761 1.00 12.13 303 LEU A N 1
ATOM 2273 C CA . LEU A 1 303 ? -8.794 -5.128 62.858 1.00 12.63 303 LEU A CA 1
ATOM 2274 C C . LEU A 1 303 ? -8.309 -5.083 61.415 1.00 11.71 303 LEU A C 1
ATOM 2275 O O . LEU A 1 303 ? -7.119 -4.877 61.143 1.00 11.82 303 LEU A O 1
ATOM 2280 N N . PRO A 1 304 ? -9.228 -5.290 60.465 1.00 12.52 304 PRO A N 1
ATOM 2281 C CA . PRO A 1 304 ? -8.833 -5.244 59.070 1.00 12.70 304 PRO A CA 1
ATOM 2282 C C . PRO A 1 304 ? -8.133 -3.919 58.759 1.00 13.11 304 PRO A C 1
ATOM 2283 O O . PRO A 1 304 ? -8.626 -2.870 59.165 1.00 13.17 304 PRO A O 1
ATOM 2287 N N . GLY A 1 305 ? -7.000 -4.003 58.070 1.00 13.01 305 GLY A N 1
ATOM 2288 C CA . GLY A 1 305 ? -6.271 -2.816 57.607 1.00 13.53 305 GLY A CA 1
ATOM 2289 C C . GLY A 1 305 ? -5.235 -2.320 58.597 1.00 13.08 305 GLY A C 1
ATOM 2290 O O . GLY A 1 305 ? -4.371 -1.504 58.233 1.00 13.22 305 GLY A O 1
ATOM 2291 N N . VAL A 1 306 ? -5.287 -2.814 59.829 1.00 12.69 306 VAL A N 1
ATOM 2292 C CA . VAL A 1 306 ? -4.461 -2.259 60.903 1.00 12.98 306 VAL A CA 1
ATOM 2293 C C . VAL A 1 306 ? -3.041 -2.864 60.907 1.00 12.46 306 VAL A C 1
ATOM 2294 O O . VAL A 1 306 ? -2.061 -2.148 61.098 1.00 12.43 306 VAL A O 1
ATOM 2298 N N . GLU A 1 307 ? -2.934 -4.181 60.709 1.00 12.39 307 GLU A N 1
ATOM 2299 C CA . GLU A 1 307 ? -1.665 -4.847 60.783 1.00 12.68 307 GLU A CA 1
ATOM 2300 C C . GLU A 1 307 ? -0.692 -4.495 59.641 1.00 12.38 307 GLU A C 1
ATOM 2301 O O . GLU A 1 307 ? 0.511 -4.672 59.791 1.00 12.82 307 GLU A O 1
ATOM 2307 N N . LYS A 1 308 ? -1.208 -3.954 58.527 1.00 12.23 308 LYS A N 1
ATOM 2308 C CA . LYS A 1 308 ? -0.429 -3.750 57.298 1.00 12.16 308 LYS A CA 1
ATOM 2309 C C . LYS A 1 308 ? 1.032 -3.303 57.518 1.00 12.17 308 LYS A C 1
ATOM 2310 O O . LYS A 1 308 ? 1.943 -3.952 56.992 1.00 11.81 308 LYS A O 1
ATOM 2316 N N . PRO A 1 309 ? 1.247 -2.188 58.261 1.00 11.61 309 PRO A N 1
ATOM 2317 C CA . PRO A 1 309 ? 2.591 -1.641 58.436 1.00 11.79 309 PRO A CA 1
ATOM 2318 C C . PRO A 1 309 ? 3.569 -2.475 59.264 1.00 12.37 309 PRO A C 1
ATOM 2319 O O . PRO A 1 309 ? 4.798 -2.259 59.193 1.00 10.92 309 PRO A O 1
ATOM 2323 N N . LEU A 1 310 ? 3.049 -3.417 60.060 1.00 13.04 310 LEU A N 1
ATOM 2324 C CA . LEU A 1 310 ? 3.894 -4.222 60.931 1.00 12.78 310 LEU A CA 1
ATOM 2325 C C . LEU A 1 310 ? 4.521 -5.376 60.151 1.00 13.78 310 LEU A C 1
ATOM 2326 O O . LEU A 1 310 ? 4.222 -6.546 60.369 1.00 14.12 310 LEU A O 1
ATOM 2331 N N . LEU A 1 311 ? 5.424 -5.019 59.256 1.00 13.49 311 LEU A N 1
ATOM 2332 C CA . LEU A 1 311 ? 5.967 -5.968 58.282 1.00 14.37 311 LEU A CA 1
ATOM 2333 C C . LEU A 1 311 ? 6.835 -7.075 58.877 1.00 14.99 311 LEU A C 1
ATOM 2334 O O . LEU A 1 311 ? 7.013 -8.134 58.235 1.00 16.02 311 LEU A O 1
ATOM 2339 N N . TYR A 1 312 ? 7.393 -6.841 60.069 1.00 14.53 312 TYR A N 1
ATOM 2340 C CA . TYR A 1 312 ? 8.443 -7.708 60.631 1.00 14.74 312 TYR A CA 1
ATOM 2341 C C . TYR A 1 312 ? 8.040 -8.438 61.908 1.00 14.74 312 TYR A C 1
ATOM 2342 O O . TYR A 1 312 ? 7.749 -7.833 62.898 1.00 13.67 312 TYR A O 1
ATOM 2351 N N . MET A 1 313 ? 8.045 -9.765 61.852 1.00 15.11 313 MET A N 1
ATOM 2352 C CA . MET A 1 313 ? 7.857 -10.598 63.017 1.00 16.45 313 MET A CA 1
ATOM 2353 C C . MET A 1 313 ? 9.186 -10.938 63.706 1.00 15.27 313 MET A C 1
ATOM 2354 O O . MET A 1 313 ? 9.187 -11.288 64.887 1.00 16.08 313 MET A O 1
ATOM 2359 N N . ASP A 1 314 ? 10.291 -10.858 62.965 1.00 14.77 314 ASP A N 1
ATOM 2360 C CA . ASP A 1 314 ? 11.636 -11.169 63.478 1.00 14.90 314 ASP A CA 1
ATOM 2361 C C . ASP A 1 314 ? 12.556 -10.056 63.051 1.00 14.22 314 ASP A C 1
ATOM 2362 O O . ASP A 1 314 ? 13.490 -10.264 62.280 1.00 14.64 314 ASP A O 1
ATOM 2367 N N . PRO A 1 315 ? 12.312 -8.843 63.557 1.00 13.60 315 PRO A N 1
ATOM 2368 C CA . PRO A 1 315 ? 13.092 -7.725 63.068 1.00 14.44 315 PRO A CA 1
ATOM 2369 C C . PRO A 1 315 ? 14.551 -7.855 63.465 1.00 14.50 315 PRO A C 1
ATOM 2370 O O . PRO A 1 315 ? 14.847 -8.317 64.568 1.00 14.21 315 PRO A O 1
ATOM 2374 N N . ARG A 1 316 ? 15.420 -7.398 62.568 1.00 15.31 316 ARG A N 1
ATOM 2375 C CA . ARG A 1 316 ? 16.856 -7.525 62.714 1.00 15.97 316 ARG A CA 1
ATOM 2376 C C . ARG A 1 316 ? 17.583 -6.196 62.758 1.00 16.32 316 ARG A C 1
ATOM 2377 O O . ARG A 1 316 ? 18.791 -6.180 62.996 1.00 17.09 316 ARG A O 1
ATOM 2385 N N . THR A 1 317 ? 16.867 -5.100 62.522 1.00 15.05 317 THR A N 1
ATOM 2386 C CA . THR A 1 317 ? 17.453 -3.778 62.611 1.00 14.19 317 THR A CA 1
ATOM 2387 C C . THR A 1 317 ? 16.614 -2.894 63.512 1.00 13.30 317 THR A C 1
ATOM 2388 O O . THR A 1 317 ? 15.440 -3.172 63.765 1.00 11.30 317 THR A O 1
ATOM 2392 N N . THR A 1 318 ? 17.230 -1.794 63.937 1.00 13.16 318 THR A N 1
ATOM 2393 C CA A THR A 1 318 ? 16.520 -0.796 64.712 0.75 13.22 318 THR A CA 1
ATOM 2394 C CA B THR A 1 318 ? 16.537 -0.756 64.690 0.25 13.26 318 THR A CA 1
ATOM 2395 C C . THR A 1 318 ? 15.255 -0.312 63.987 1.00 12.80 318 THR A C 1
ATOM 2396 O O . THR A 1 318 ? 14.217 -0.135 64.608 1.00 12.46 318 THR A O 1
ATOM 2403 N N . GLU A 1 319 ? 15.338 -0.123 62.671 1.00 13.04 319 GLU A N 1
ATOM 2404 C CA . GLU A 1 319 ? 14.179 0.333 61.897 1.00 12.76 319 GLU A CA 1
ATOM 2405 C C . GLU A 1 319 ? 13.079 -0.700 61.817 1.00 11.46 319 GLU A C 1
ATOM 2406 O O . GLU A 1 319 ? 11.921 -0.380 61.964 1.00 11.15 319 GLU A O 1
ATOM 2412 N N . GLU A 1 320 ? 13.442 -1.956 61.565 1.00 11.05 320 GLU A N 1
ATOM 2413 C CA . GLU A 1 320 ? 12.452 -2.998 61.501 1.00 11.47 320 GLU A CA 1
ATOM 2414 C C . GLU A 1 320 ? 11.659 -3.155 62.806 1.00 10.57 320 GLU A C 1
ATOM 2415 O O . GLU A 1 320 ? 10.456 -3.481 62.785 1.00 10.47 320 GLU A O 1
ATOM 2421 N N . ALA A 1 321 ? 12.349 -2.974 63.928 1.00 10.77 321 ALA A N 1
ATOM 2422 C CA . ALA A 1 321 ? 11.752 -3.204 65.266 1.00 11.22 321 ALA A CA 1
ATOM 2423 C C . ALA A 1 321 ? 10.530 -2.301 65.502 1.00 10.55 321 ALA A C 1
ATOM 2424 O O . ALA A 1 321 ? 9.550 -2.668 66.163 1.00 10.67 321 ALA A O 1
ATOM 2426 N N . LYS A 1 322 ? 10.552 -1.114 64.931 1.00 10.83 322 LYS A N 1
ATOM 2427 C CA A LYS A 1 322 ? 9.443 -0.187 65.134 0.50 10.80 322 LYS A CA 1
ATOM 2428 C CA B LYS A 1 322 ? 9.446 -0.176 65.120 0.50 10.84 322 LYS A CA 1
ATOM 2429 C C . LYS A 1 322 ? 8.163 -0.650 64.415 1.00 10.36 322 LYS A C 1
ATOM 2430 O O . LYS A 1 322 ? 7.068 -0.158 64.700 1.00 9.67 322 LYS A O 1
ATOM 2441 N N . PHE A 1 323 ? 8.310 -1.637 63.512 1.00 10.31 323 PHE A N 1
ATOM 2442 C CA . PHE A 1 323 ? 7.221 -2.189 62.720 1.00 10.29 323 PHE A CA 1
ATOM 2443 C C . PHE A 1 323 ? 7.044 -3.661 63.054 1.00 10.71 323 PHE A C 1
ATOM 2444 O O . PHE A 1 323 ? 6.650 -4.454 62.213 1.00 11.97 323 PHE A O 1
ATOM 2452 N N . SER A 1 324 ? 7.253 -3.957 64.334 1.00 10.67 324 SER A N 1
ATOM 2453 C CA . SER A 1 324 ? 7.135 -5.311 64.893 1.00 9.89 324 SER A CA 1
ATOM 2454 C C . SER A 1 324 ? 6.374 -5.276 66.220 1.00 10.03 324 SER A C 1
ATOM 2455 O O . SER A 1 324 ? 6.870 -4.735 67.206 1.00 10.38 324 SER A O 1
ATOM 2458 N N . ILE A 1 325 ? 5.186 -5.862 66.265 1.00 9.88 325 ILE A N 1
ATOM 2459 C CA . ILE A 1 325 ? 4.456 -5.965 67.532 1.00 9.57 325 ILE A CA 1
ATOM 2460 C C . ILE A 1 325 ? 5.217 -6.877 68.487 1.00 8.99 325 ILE A C 1
ATOM 2461 O O . ILE A 1 325 ? 5.175 -6.708 69.689 1.00 9.33 325 ILE A O 1
ATOM 2466 N N . GLU A 1 326 ? 5.938 -7.846 67.936 1.00 9.41 326 GLU A N 1
ATOM 2467 C CA . GLU A 1 326 ? 6.759 -8.733 68.759 1.00 10.31 326 GLU A CA 1
ATOM 2468 C C . GLU A 1 326 ? 7.837 -7.973 69.535 1.00 10.34 326 GLU A C 1
ATOM 2469 O O . GLU A 1 326 ? 8.004 -8.173 70.717 1.00 9.13 326 GLU A O 1
ATOM 2475 N N . ALA A 1 327 ? 8.538 -7.063 68.864 1.00 10.46 327 ALA A N 1
ATOM 2476 C CA . ALA A 1 327 ? 9.599 -6.268 69.492 1.00 10.59 327 ALA A CA 1
ATOM 2477 C C . ALA A 1 327 ? 8.958 -5.296 70.509 1.00 10.47 327 ALA A C 1
ATOM 2478 O O . ALA A 1 327 ? 9.469 -5.081 71.602 1.00 11.26 327 ALA A O 1
ATOM 2480 N N . ASN A 1 328 ? 7.802 -4.740 70.162 1.00 9.98 328 ASN A N 1
ATOM 2481 C CA . ASN A 1 328 ? 7.158 -3.734 71.028 1.00 9.58 328 ASN A CA 1
ATOM 2482 C C . ASN A 1 328 ? 6.661 -4.346 72.332 1.00 9.81 328 ASN A C 1
ATOM 2483 O O . ASN A 1 328 ? 6.997 -3.893 73.432 1.00 9.90 328 ASN A O 1
ATOM 2488 N N . ILE A 1 329 ? 5.887 -5.423 72.202 1.00 9.90 329 ILE A N 1
ATOM 2489 C CA . ILE A 1 329 ? 5.386 -6.140 73.365 1.00 9.69 329 ILE A CA 1
ATOM 2490 C C . ILE A 1 329 ? 6.531 -6.871 74.127 1.00 9.51 329 ILE A C 1
ATOM 2491 O O . ILE A 1 329 ? 6.521 -6.904 75.351 1.00 9.27 329 ILE A O 1
ATOM 2496 N N . GLY A 1 330 ? 7.504 -7.425 73.397 1.00 10.78 330 GLY A N 1
ATOM 2497 C CA . GLY A 1 330 ? 8.707 -8.010 73.967 1.00 10.43 330 GLY A CA 1
ATOM 2498 C C . GLY A 1 330 ? 9.469 -7.100 74.881 1.00 11.13 330 GLY A C 1
ATOM 2499 O O . GLY A 1 330 ? 9.820 -7.477 75.997 1.00 10.89 330 GLY A O 1
ATOM 2500 N N . ALA A 1 331 ? 9.712 -5.866 74.419 1.00 10.56 331 ALA A N 1
ATOM 2501 C CA . ALA A 1 331 ? 10.408 -4.893 75.237 1.00 10.46 331 ALA A CA 1
ATOM 2502 C C . ALA A 1 331 ? 9.579 -4.487 76.455 1.00 9.98 331 ALA A C 1
ATOM 2503 O O . ALA A 1 331 ? 10.097 -4.378 77.553 1.00 10.95 331 ALA A O 1
ATOM 2505 N N . ALA A 1 332 ? 8.259 -4.325 76.273 1.00 10.03 332 ALA A N 1
ATOM 2506 C CA . ALA A 1 332 ? 7.356 -3.997 77.351 1.00 10.63 332 ALA A CA 1
ATOM 2507 C C . ALA A 1 332 ? 7.401 -5.058 78.443 1.00 11.46 332 ALA A C 1
ATOM 2508 O O . ALA A 1 332 ? 7.472 -4.753 79.620 1.00 10.31 332 ALA A O 1
ATOM 2510 N N . LEU A 1 333 ? 7.402 -6.310 78.025 1.00 10.71 333 LEU A N 1
ATOM 2511 C CA . LEU A 1 333 ? 7.448 -7.432 78.972 1.00 11.88 333 LEU A CA 1
ATOM 2512 C C . LEU A 1 333 ? 8.781 -7.493 79.697 1.00 12.45 333 LEU A C 1
ATOM 2513 O O . LEU A 1 333 ? 8.828 -7.698 80.933 1.00 13.06 333 LEU A O 1
ATOM 2518 N N . LEU A 1 334 ? 9.850 -7.318 78.943 1.00 13.42 334 LEU A N 1
ATOM 2519 C CA . LEU A 1 334 ? 11.191 -7.416 79.505 1.00 13.71 334 LEU A CA 1
ATOM 2520 C C . LEU A 1 334 ? 11.558 -6.272 80.459 1.00 14.12 334 LEU A C 1
ATOM 2521 O O . LEU A 1 334 ? 12.045 -6.511 81.577 1.00 14.32 334 LEU A O 1
ATOM 2526 N N . ASP A 1 335 ? 11.303 -5.041 80.028 1.00 13.61 335 ASP A N 1
ATOM 2527 C CA . ASP A 1 335 ? 11.764 -3.848 80.741 1.00 14.65 335 ASP A CA 1
ATOM 2528 C C . ASP A 1 335 ? 10.641 -3.133 81.485 1.00 14.19 335 ASP A C 1
ATOM 2529 O O . ASP A 1 335 ? 10.905 -2.246 82.320 1.00 15.11 335 ASP A O 1
ATOM 2534 N N . GLY A 1 336 ? 9.393 -3.491 81.189 1.00 14.36 336 GLY A N 1
ATOM 2535 C CA . GLY A 1 336 ? 8.239 -2.888 81.840 1.00 14.05 336 GLY A CA 1
ATOM 2536 C C . GLY A 1 336 ? 7.891 -1.505 81.298 1.00 14.22 336 GLY A C 1
ATOM 2537 O O . GLY A 1 336 ? 7.076 -0.774 81.877 1.00 13.89 336 GLY A O 1
ATOM 2538 N N . GLU A 1 337 ? 8.501 -1.178 80.167 1.00 13.39 337 GLU A N 1
ATOM 2539 C CA . GLU A 1 337 ? 8.360 0.112 79.506 1.00 13.44 337 GLU A CA 1
ATOM 2540 C C . GLU A 1 337 ? 8.916 -0.001 78.080 1.00 12.17 337 GLU A C 1
ATOM 2541 O O . GLU A 1 337 ? 9.647 -0.946 77.736 1.00 12.24 337 GLU A O 1
ATOM 2547 N N . VAL A 1 338 ? 8.565 0.970 77.252 1.00 11.78 338 VAL A N 1
ATOM 2548 C CA . VAL A 1 338 ? 9.117 1.113 75.914 1.00 11.04 338 VAL A CA 1
ATOM 2549 C C . VAL A 1 338 ? 9.605 2.524 75.842 1.00 12.14 338 VAL A C 1
ATOM 2550 O O . VAL A 1 338 ? 8.853 3.455 76.133 1.00 11.53 338 VAL A O 1
ATOM 2554 N N . SER A 1 339 ? 10.886 2.653 75.536 1.00 12.99 339 SER A N 1
ATOM 2555 C CA . SER A 1 339 ? 11.572 3.927 75.589 1.00 13.88 339 SER A CA 1
ATOM 2556 C C . SER A 1 339 ? 12.357 4.128 74.301 1.00 13.43 339 SER A C 1
ATOM 2557 O O . SER A 1 339 ? 12.382 3.278 73.421 1.00 12.88 339 SER A O 1
ATOM 2560 N N . LEU A 1 340 ? 13.016 5.276 74.219 1.00 14.10 340 LEU A N 1
ATOM 2561 C CA . LEU A 1 340 ? 13.951 5.553 73.158 1.00 15.11 340 LEU A CA 1
ATOM 2562 C C . LEU A 1 340 ? 15.007 4.443 73.008 1.00 15.42 340 LEU A C 1
ATOM 2563 O O . LEU A 1 340 ? 15.333 4.060 71.898 1.00 18.75 340 LEU A O 1
ATOM 2568 N N . ALA A 1 341 ? 15.477 3.896 74.114 1.00 15.14 341 ALA A N 1
ATOM 2569 C CA . ALA A 1 341 ? 16.531 2.873 74.105 1.00 14.25 341 ALA A CA 1
ATOM 2570 C C . ALA A 1 341 ? 16.053 1.498 73.700 1.00 13.67 341 ALA A C 1
ATOM 2571 O O . ALA A 1 341 ? 16.850 0.666 73.332 1.00 13.86 341 ALA A O 1
ATOM 2573 N N . SER A 1 342 ? 14.760 1.233 73.785 1.00 13.30 342 SER A N 1
ATOM 2574 C CA . SER A 1 342 ? 14.236 -0.104 73.500 1.00 14.08 342 SER A CA 1
ATOM 2575 C C . SER A 1 342 ? 14.625 -0.658 72.130 1.00 14.10 342 SER A C 1
ATOM 2576 O O . SER A 1 342 ? 14.804 -1.870 71.983 1.00 13.83 342 SER A O 1
ATOM 2579 N N . PHE A 1 343 ? 14.679 0.208 71.120 1.00 15.14 343 PHE A N 1
ATOM 2580 C CA . PHE A 1 343 ? 14.856 -0.275 69.753 1.00 16.38 343 PHE A CA 1
ATOM 2581 C C . PHE A 1 343 ? 16.276 -0.063 69.244 1.00 16.41 343 PHE A C 1
ATOM 2582 O O . PHE A 1 343 ? 16.570 -0.368 68.083 1.00 15.40 343 PHE A O 1
ATOM 2590 N N . GLU A 1 344 ? 17.145 0.437 70.123 1.00 16.65 344 GLU A N 1
ATOM 2591 C CA . GLU A 1 344 ? 18.581 0.530 69.850 1.00 17.99 344 GLU A CA 1
ATOM 2592 C C . GLU A 1 344 ? 19.083 -0.896 69.644 1.00 17.90 344 GLU A C 1
ATOM 2593 O O . GLU A 1 344 ? 18.581 -1.808 70.270 1.00 17.44 344 GLU A O 1
ATOM 2599 N N . ILE A 1 345 ? 20.059 -1.086 68.754 1.00 18.09 345 ILE A N 1
ATOM 2600 C CA . ILE A 1 345 ? 20.343 -2.422 68.228 1.00 18.83 345 ILE A CA 1
ATOM 2601 C C . ILE A 1 345 ? 20.888 -3.339 69.311 1.00 19.22 345 ILE A C 1
ATOM 2602 O O . ILE A 1 345 ? 20.560 -4.525 69.341 1.00 19.44 345 ILE A O 1
ATOM 2607 N N . GLU A 1 346 ? 21.689 -2.767 70.209 1.00 20.04 346 GLU A N 1
ATOM 2608 C CA . GLU A 1 346 ? 22.254 -3.508 71.334 1.00 20.22 346 GLU A CA 1
ATOM 2609 C C . GLU A 1 346 ? 21.150 -4.035 72.259 1.00 20.63 346 GLU A C 1
ATOM 2610 O O . GLU A 1 346 ? 21.241 -5.167 72.744 1.00 21.05 346 GLU A O 1
ATOM 2616 N N . HIS A 1 347 ? 20.126 -3.218 72.507 1.00 19.94 347 HIS A N 1
ATOM 2617 C CA . HIS A 1 347 ? 18.969 -3.642 73.309 1.00 20.16 347 HIS A CA 1
ATOM 2618 C C . HIS A 1 347 ? 18.150 -4.699 72.581 1.00 19.29 347 HIS A C 1
ATOM 2619 O O . HIS A 1 347 ? 17.715 -5.674 73.174 1.00 18.42 347 HIS A O 1
ATOM 2626 N N . LEU A 1 348 ? 17.955 -4.504 71.282 1.00 19.43 348 LEU A N 1
ATOM 2627 C CA . LEU A 1 348 ? 17.147 -5.408 70.474 1.00 19.85 348 LEU A CA 1
ATOM 2628 C C . LEU A 1 348 ? 17.783 -6.790 70.399 1.00 19.72 348 LEU A C 1
ATOM 2629 O O . LEU A 1 348 ? 17.087 -7.800 70.340 1.00 19.75 348 LEU A O 1
ATOM 2634 N N . ASP A 1 349 ? 19.117 -6.827 70.384 1.00 20.12 349 ASP A N 1
ATOM 2635 C CA . ASP A 1 349 ? 19.821 -8.093 70.221 1.00 20.20 349 ASP A CA 1
ATOM 2636 C C . ASP A 1 349 ? 20.110 -8.810 71.545 1.00 20.23 349 ASP A C 1
ATOM 2637 O O . ASP A 1 349 ? 20.748 -9.862 71.532 1.00 21.06 349 ASP A O 1
ATOM 2642 N N . ARG A 1 350 ? 19.635 -8.280 72.674 1.00 19.65 350 ARG A N 1
ATOM 2643 C CA . ARG A 1 350 ? 19.754 -9.023 73.955 1.00 19.56 350 ARG A CA 1
ATOM 2644 C C . ARG A 1 350 ? 19.064 -10.393 73.833 1.00 19.74 350 ARG A C 1
ATOM 2645 O O . ARG A 1 350 ? 17.917 -10.488 73.360 1.00 18.92 350 ARG A O 1
ATOM 2653 N N . PRO A 1 351 ? 19.753 -11.480 74.263 1.00 19.37 351 PRO A N 1
ATOM 2654 C CA . PRO A 1 351 ? 19.105 -12.788 74.246 1.00 19.69 351 PRO A CA 1
ATOM 2655 C C . PRO A 1 351 ? 17.762 -12.791 74.961 1.00 19.07 351 PRO A C 1
ATOM 2656 O O . PRO A 1 351 ? 16.828 -13.461 74.513 1.00 19.12 351 PRO A O 1
ATOM 2660 N N . ALA A 1 352 ? 17.693 -12.052 76.065 1.00 19.30 352 ALA A N 1
ATOM 2661 C CA . ALA A 1 352 ? 16.475 -11.912 76.851 1.00 18.53 352 ALA A CA 1
ATOM 2662 C C . ALA A 1 352 ? 15.358 -11.216 76.079 1.00 17.91 352 ALA A C 1
ATOM 2663 O O . ALA A 1 352 ? 14.187 -11.496 76.299 1.00 16.18 352 ALA A O 1
ATOM 2665 N N . MET A 1 353 ? 15.740 -10.292 75.196 1.00 18.11 353 MET A N 1
ATOM 2666 C CA . MET A 1 353 ? 14.782 -9.612 74.305 1.00 18.03 353 MET A CA 1
ATOM 2667 C C . MET A 1 353 ? 14.211 -10.582 73.275 1.00 17.54 353 MET A C 1
ATOM 2668 O O . MET A 1 353 ? 13.002 -10.645 73.065 1.00 17.82 353 MET A O 1
ATOM 2673 N N . ARG A 1 354 ? 15.068 -11.371 72.658 1.00 18.32 354 ARG A N 1
ATOM 2674 C CA . ARG A 1 354 ? 14.631 -12.325 71.658 1.00 18.15 354 ARG A CA 1
ATOM 2675 C C . ARG A 1 354 ? 13.702 -13.363 72.293 1.00 17.45 354 ARG A C 1
ATOM 2676 O O . ARG A 1 354 ? 12.733 -13.799 71.673 1.00 17.03 354 ARG A O 1
ATOM 2684 N N . ALA A 1 355 ? 13.979 -13.726 73.540 1.00 17.11 355 ALA A N 1
ATOM 2685 C CA . ALA A 1 355 ? 13.105 -14.629 74.293 1.00 17.53 355 ALA A CA 1
ATOM 2686 C C . ALA A 1 355 ? 11.721 -14.034 74.551 1.00 17.24 355 ALA A C 1
ATOM 2687 O O . ALA A 1 355 ? 10.697 -14.691 74.373 1.00 17.44 355 ALA A O 1
ATOM 2689 N N . ALA A 1 356 ? 11.699 -12.770 74.956 1.00 16.91 356 ALA A N 1
ATOM 2690 C CA . ALA A 1 356 ? 10.458 -12.082 75.234 1.00 16.51 356 ALA A CA 1
ATOM 2691 C C . ALA A 1 356 ? 9.579 -11.959 74.002 1.00 16.26 356 ALA A C 1
ATOM 2692 O O . ALA A 1 356 ? 8.362 -12.057 74.098 1.00 16.35 356 ALA A O 1
ATOM 2694 N N . MET A 1 357 ? 10.208 -11.736 72.847 1.00 16.32 357 MET A N 1
ATOM 2695 C CA . MET A 1 357 ? 9.526 -11.594 71.570 1.00 16.10 357 MET A CA 1
ATOM 2696 C C . MET A 1 357 ? 8.777 -12.843 71.168 1.00 16.14 357 MET A C 1
ATOM 2697 O O . MET A 1 357 ? 7.716 -12.771 70.519 1.00 16.33 357 MET A O 1
ATOM 2702 N N . LYS A 1 358 ? 9.311 -13.988 71.593 1.00 16.46 358 LYS A N 1
ATOM 2703 C CA . LYS A 1 358 ? 8.645 -15.266 71.337 1.00 16.58 358 LYS A CA 1
ATOM 2704 C C . LYS A 1 358 ? 7.356 -15.460 72.146 1.00 16.51 358 LYS A C 1
ATOM 2705 O O . LYS A 1 358 ? 6.593 -16.397 71.860 1.00 16.75 358 LYS A O 1
ATOM 2711 N N . LYS A 1 359 ? 7.095 -14.601 73.141 1.00 15.79 359 LYS A N 1
ATOM 2712 C CA . LYS A 1 359 ? 5.831 -14.642 73.906 1.00 15.74 359 LYS A CA 1
ATOM 2713 C C . LYS A 1 359 ? 4.666 -14.005 73.166 1.00 14.77 359 LYS A C 1
ATOM 2714 O O . LYS A 1 359 ? 3.526 -14.000 73.645 1.00 15.00 359 LYS A O 1
ATOM 2720 N N . VAL A 1 360 ? 4.926 -13.453 71.986 1.00 14.61 360 VAL A N 1
ATOM 2721 C CA . VAL A 1 360 ? 3.933 -12.594 71.344 1.00 15.19 360 VAL A CA 1
ATOM 2722 C C . VAL A 1 360 ? 3.379 -13.167 70.044 1.00 15.33 360 VAL A C 1
ATOM 2723 O O . VAL A 1 360 ? 4.140 -13.506 69.130 1.00 15.40 360 VAL A O 1
ATOM 2727 N N . THR A 1 361 ? 2.062 -13.255 69.952 1.00 14.98 361 THR A N 1
ATOM 2728 C CA . THR A 1 361 ? 1.446 -13.689 68.716 1.00 16.25 361 THR A CA 1
ATOM 2729 C C . THR A 1 361 ? 0.347 -12.736 68.276 1.00 15.64 361 THR A C 1
ATOM 2730 O O . THR A 1 361 ? -0.250 -12.014 69.090 1.00 14.28 361 THR A O 1
ATOM 2734 N N . ARG A 1 362 ? 0.109 -12.746 66.967 1.00 15.19 362 ARG A N 1
ATOM 2735 C CA . ARG A 1 362 ? -0.853 -11.863 66.337 1.00 14.99 362 ARG A CA 1
ATOM 2736 C C . ARG A 1 362 ? -2.136 -12.613 65.994 1.00 15.05 362 ARG A C 1
ATOM 2737 O O . ARG A 1 362 ? -2.109 -13.805 65.658 1.00 15.28 362 ARG A O 1
ATOM 2745 N N . PHE A 1 363 ? -3.251 -11.912 65.995 1.00 14.04 363 PHE A N 1
ATOM 2746 C CA . PHE A 1 363 ? -4.499 -12.519 65.481 1.00 14.74 363 PHE A CA 1
ATOM 2747 C C . PHE A 1 363 ? -5.427 -11.504 64.850 1.00 15.19 363 PHE A C 1
ATOM 2748 O O . PHE A 1 363 ? -5.300 -10.312 65.103 1.00 14.12 363 PHE A O 1
ATOM 2756 N N . ASP A 1 364 ? -6.321 -11.978 63.977 1.00 16.33 364 ASP A N 1
ATOM 2757 C CA . ASP A 1 364 ? -7.241 -11.107 63.266 1.00 16.63 364 ASP A CA 1
ATOM 2758 C C . ASP A 1 364 ? -8.521 -10.916 64.055 1.00 16.64 364 ASP A C 1
ATOM 2759 O O . ASP A 1 364 ? -9.122 -11.888 64.558 1.00 17.15 364 ASP A O 1
ATOM 2764 N N . MET A 1 365 ? -8.945 -9.666 64.156 1.00 16.12 365 MET A N 1
ATOM 2765 C CA . MET A 1 365 ? -10.195 -9.308 64.763 1.00 16.12 365 MET A CA 1
ATOM 2766 C C . MET A 1 365 ? -11.174 -9.012 63.636 1.00 16.69 365 MET A C 1
ATOM 2767 O O . MET A 1 365 ? -10.892 -8.204 62.752 1.00 16.66 365 MET A O 1
ATOM 2772 N N . PRO A 1 366 ? -12.352 -9.641 63.673 1.00 17.20 366 PRO A N 1
ATOM 2773 C CA . PRO A 1 366 ? -13.243 -9.536 62.530 1.00 17.54 366 PRO A CA 1
ATOM 2774 C C . PRO A 1 366 ? -13.937 -8.179 62.447 1.00 18.11 366 PRO A C 1
ATOM 2775 O O . PRO A 1 366 ? -14.267 -7.603 63.470 1.00 19.55 366 PRO A O 1
ATOM 2779 N N . SER A 1 367 ? -14.147 -7.679 61.227 1.00 18.82 367 SER A N 1
ATOM 2780 C CA . SER A 1 367 ? -14.964 -6.492 60.997 1.00 19.83 367 SER A CA 1
ATOM 2781 C C . SER A 1 367 ? -15.359 -6.423 59.537 1.00 20.54 367 SER A C 1
ATOM 2782 O O . SER A 1 367 ? -14.667 -6.965 58.687 1.00 20.90 367 SER A O 1
ATOM 2785 N N . GLU A 1 368 ? -16.466 -5.738 59.265 1.00 21.19 368 GLU A N 1
ATOM 2786 C CA . GLU A 1 368 ? -16.879 -5.439 57.892 1.00 22.34 368 GLU A CA 1
ATOM 2787 C C . GLU A 1 368 ? -16.137 -4.245 57.289 1.00 22.48 368 GLU A C 1
ATOM 2788 O O . GLU A 1 368 ? -16.171 -4.056 56.071 1.00 22.63 368 GLU A O 1
ATOM 2794 N N . THR A 1 369 ? -15.476 -3.435 58.114 1.00 22.14 369 THR A N 1
ATOM 2795 C CA . THR A 1 369 ? -14.744 -2.294 57.553 1.00 21.77 369 THR A CA 1
ATOM 2796 C C . THR A 1 369 ? -13.283 -2.320 57.970 1.00 20.96 369 THR A C 1
ATOM 2797 O O . THR A 1 369 ? -12.890 -3.162 58.774 1.00 20.57 369 THR A O 1
ATOM 2801 N N . THR A 1 370 ? -12.492 -1.424 57.379 1.00 19.24 370 THR A N 1
ATOM 2802 C CA . THR A 1 370 ? -11.075 -1.369 57.667 1.00 17.58 370 THR A CA 1
ATOM 2803 C C . THR A 1 370 ? -10.784 -0.170 58.551 1.00 15.90 370 THR A C 1
ATOM 2804 O O . THR A 1 370 ? -11.510 0.841 58.560 1.00 13.87 370 THR A O 1
ATOM 2808 N N . PHE A 1 371 ? -9.695 -0.317 59.300 1.00 15.01 371 PHE A N 1
ATOM 2809 C CA . PHE A 1 371 ? -9.312 0.650 60.316 1.00 14.58 371 PHE A CA 1
ATOM 2810 C C . PHE A 1 371 ? -7.845 0.961 60.154 1.00 13.56 371 PHE A C 1
ATOM 2811 O O . PHE A 1 371 ? -7.226 0.552 59.173 1.00 14.36 371 PHE A O 1
ATOM 2819 N N . SER A 1 372 ? -7.302 1.713 61.100 1.00 13.91 372 SER A N 1
ATOM 2820 C CA . SER A 1 372 ? -5.878 2.048 61.095 1.00 13.24 372 SER A CA 1
ATOM 2821 C C . SER A 1 372 ? -5.346 2.013 62.510 1.00 13.00 372 SER A C 1
ATOM 2822 O O . SER A 1 372 ? -6.102 1.786 63.457 1.00 12.82 372 SER A O 1
ATOM 2825 N N . GLY A 1 373 ? -4.042 2.255 62.661 1.00 12.18 373 GLY A N 1
ATOM 2826 C CA . GLY A 1 373 ? -3.402 2.248 63.959 1.00 11.77 373 GLY A CA 1
ATOM 2827 C C . GLY A 1 373 ? -3.901 3.294 64.931 1.00 10.90 373 GLY A C 1
ATOM 2828 O O . GLY A 1 373 ? -3.749 3.141 66.144 1.00 10.43 373 GLY A O 1
ATOM 2829 N N . THR A 1 374 ? -4.476 4.371 64.389 1.00 10.49 374 THR A N 1
ATOM 2830 C CA . THR A 1 374 ? -4.980 5.483 65.184 1.00 10.99 374 THR A CA 1
ATOM 2831 C C . THR A 1 374 ? -6.519 5.484 65.318 1.00 11.13 374 THR A C 1
ATOM 2832 O O . THR A 1 374 ? -7.109 6.421 65.831 1.00 11.01 374 THR A O 1
ATOM 2836 N N . THR A 1 375 ? -7.163 4.429 64.864 1.00 10.60 375 THR A N 1
ATOM 2837 C CA . THR A 1 375 ? -8.626 4.357 64.934 1.00 10.72 375 THR A CA 1
ATOM 2838 C C . THR A 1 375 ? -9.016 2.991 65.473 1.00 12.06 375 THR A C 1
ATOM 2839 O O . THR A 1 375 ? -8.146 2.156 65.785 1.00 10.89 375 THR A O 1
ATOM 2843 N N . GLY A 1 376 ? -10.324 2.785 65.613 1.00 13.09 376 GLY A N 1
ATOM 2844 C CA . GLY A 1 376 ? -10.822 1.469 66.020 1.00 12.70 376 GLY A CA 1
ATOM 2845 C C . GLY A 1 376 ? -10.419 1.065 67.436 1.00 12.35 376 GLY A C 1
ATOM 2846 O O . GLY A 1 376 ? -10.228 1.896 68.320 1.00 12.56 376 GLY A O 1
ATOM 2847 N N . TYR A 1 377 ? -10.324 -0.242 67.647 1.00 13.04 377 TYR A N 1
ATOM 2848 C CA . TYR A 1 377 ? -10.147 -0.793 68.983 1.00 12.85 377 TYR A CA 1
ATOM 2849 C C . TYR A 1 377 ? -9.290 -2.062 68.876 1.00 12.18 377 TYR A C 1
ATOM 2850 O O . TYR A 1 377 ? -9.141 -2.655 67.792 1.00 11.36 377 TYR A O 1
ATOM 2859 N N . THR A 1 378 ? -8.716 -2.442 70.003 1.00 11.45 378 THR A N 1
ATOM 2860 C CA . THR A 1 378 ? -7.797 -3.563 70.055 1.00 11.53 378 THR A CA 1
ATOM 2861 C C . THR A 1 378 ? -8.217 -4.548 71.142 1.00 10.49 378 THR A C 1
ATOM 2862 O O . THR A 1 378 ? -8.548 -4.145 72.265 1.00 10.47 378 THR A O 1
ATOM 2866 N N . ASP A 1 379 ? -8.166 -5.839 70.807 1.00 11.88 379 ASP A N 1
ATOM 2867 C CA . ASP A 1 379 ? -8.291 -6.897 71.789 1.00 11.63 379 ASP A CA 1
ATOM 2868 C C . ASP A 1 379 ? -6.938 -7.526 72.069 1.00 10.82 379 ASP A C 1
ATOM 2869 O O . ASP A 1 379 ? -6.239 -7.897 71.138 1.00 11.47 379 ASP A O 1
ATOM 2874 N N . ILE A 1 380 ? -6.589 -7.661 73.350 1.00 11.28 380 ILE A N 1
ATOM 2875 C CA . ILE A 1 380 ? -5.419 -8.419 73.756 1.00 11.77 380 ILE A CA 1
ATOM 2876 C C . ILE A 1 380 ? -5.785 -9.499 74.750 1.00 12.12 380 ILE A C 1
ATOM 2877 O O . ILE A 1 380 ? -6.805 -9.421 75.405 1.00 12.77 380 ILE A O 1
ATOM 2882 N N . VAL A 1 381 ? -4.952 -10.522 74.820 1.00 11.90 381 VAL A N 1
ATOM 2883 C CA . VAL A 1 381 ? -5.086 -11.578 75.836 1.00 11.46 381 VAL A CA 1
ATOM 2884 C C . VAL A 1 381 ? -3.730 -11.762 76.520 1.00 11.02 381 VAL A C 1
ATOM 2885 O O . VAL A 1 381 ? -2.727 -12.002 75.865 1.00 10.98 381 VAL A O 1
ATOM 2889 N N . VAL A 1 382 ? -3.700 -11.595 77.828 1.00 11.05 382 VAL A N 1
ATOM 2890 C CA . VAL A 1 382 ? -2.458 -11.719 78.610 1.00 11.13 382 VAL A CA 1
ATOM 2891 C C . VAL A 1 382 ? -2.559 -13.000 79.451 1.00 11.68 382 VAL A C 1
ATOM 2892 O O . VAL A 1 382 ? -3.441 -13.147 80.297 1.00 12.81 382 VAL A O 1
ATOM 2896 N N . HIS A 1 383 ? -1.676 -13.940 79.163 1.00 12.16 383 HIS A N 1
ATOM 2897 C CA . HIS A 1 383 ? -1.706 -15.245 79.837 1.00 12.73 383 HIS A CA 1
ATOM 2898 C C . HIS A 1 383 ? -0.855 -15.225 81.086 1.00 12.38 383 HIS A C 1
ATOM 2899 O O . HIS A 1 383 ? 0.302 -14.861 81.022 1.00 13.75 383 HIS A O 1
ATOM 2906 N N . THR A 1 384 ? -1.427 -15.664 82.206 1.00 13.12 384 THR A N 1
ATOM 2907 C CA . THR A 1 384 ? -0.791 -15.616 83.505 1.00 13.77 384 THR A CA 1
ATOM 2908 C C . THR A 1 384 ? -1.042 -16.959 84.218 1.00 14.58 384 THR A C 1
ATOM 2909 O O . THR A 1 384 ? -1.822 -17.787 83.738 1.00 15.10 384 THR A O 1
ATOM 2913 N N . ALA A 1 385 ? -0.424 -17.097 85.382 1.00 14.96 385 ALA A N 1
ATOM 2914 C CA . ALA A 1 385 ? -0.552 -18.292 86.240 1.00 15.34 385 ALA A CA 1
ATOM 2915 C C . ALA A 1 385 ? -2.030 -18.577 86.557 1.00 16.44 385 ALA A C 1
ATOM 2916 O O . ALA A 1 385 ? -2.484 -19.729 86.550 1.00 16.24 385 ALA A O 1
ATOM 2918 N N . ASP A 1 386 ? -2.787 -17.517 86.805 1.00 17.49 386 ASP A N 1
ATOM 2919 C CA . ASP A 1 386 ? -4.189 -17.645 87.205 1.00 18.60 386 ASP A CA 1
ATOM 2920 C C . ASP A 1 386 ? -5.196 -17.531 86.072 1.00 19.32 386 ASP A C 1
ATOM 2921 O O . ASP A 1 386 ? -6.414 -17.389 86.323 1.00 20.38 386 ASP A O 1
ATOM 2926 N N . GLY A 1 387 ? -4.713 -17.643 84.838 1.00 18.94 387 GLY A N 1
ATOM 2927 C CA . GLY A 1 387 ? -5.549 -17.665 83.649 1.00 19.06 387 GLY A CA 1
ATOM 2928 C C . GLY A 1 387 ? -5.378 -16.453 82.732 1.00 19.02 387 GLY A C 1
ATOM 2929 O O . GLY A 1 387 ? -4.500 -15.614 82.936 1.00 21.12 387 GLY A O 1
ATOM 2930 N N . LYS A 1 388 ? -6.224 -16.378 81.716 1.00 18.56 388 LYS A N 1
ATOM 2931 C CA . LYS A 1 388 ? -6.062 -15.391 80.638 1.00 17.98 388 LYS A CA 1
ATOM 2932 C C . LYS A 1 388 ? -6.828 -14.124 80.989 1.00 18.52 388 LYS A C 1
ATOM 2933 O O . LYS A 1 388 ? -7.948 -14.180 81.486 1.00 19.21 388 LYS A O 1
ATOM 2939 N N . ILE A 1 389 ? -6.198 -12.979 80.764 1.00 17.25 389 ILE A N 1
ATOM 2940 C CA . ILE A 1 389 ? -6.828 -11.705 81.034 1.00 16.38 389 ILE A CA 1
ATOM 2941 C C . ILE A 1 389 ? -7.121 -11.101 79.681 1.00 16.02 389 ILE A C 1
ATOM 2942 O O . ILE A 1 389 ? -6.207 -10.819 78.945 1.00 15.17 389 ILE A O 1
ATOM 2947 N N . GLU A 1 390 ? -8.401 -10.943 79.355 1.00 15.39 390 GLU A N 1
ATOM 2948 C CA . GLU A 1 390 ? -8.809 -10.360 78.086 1.00 15.74 390 GLU A CA 1
ATOM 2949 C C . GLU A 1 390 ? -9.094 -8.886 78.317 1.00 15.09 390 GLU A C 1
ATOM 2950 O O . GLU A 1 390 ? -9.684 -8.523 79.320 1.00 15.45 390 GLU A O 1
ATOM 2956 N N . ARG A 1 391 ? -8.685 -8.036 77.398 1.00 15.31 391 ARG A N 1
ATOM 2957 C CA . ARG A 1 391 ? -9.044 -6.608 77.468 1.00 14.90 391 ARG A CA 1
ATOM 2958 C C . ARG A 1 391 ? -9.265 -6.025 76.088 1.00 13.96 391 ARG A C 1
ATOM 2959 O O . ARG A 1 391 ? -8.494 -6.306 75.175 1.00 12.48 391 ARG A O 1
ATOM 2967 N N . ARG A 1 392 ? -10.300 -5.183 75.955 1.00 13.02 392 ARG A N 1
ATOM 2968 C CA . ARG A 1 392 ? -10.498 -4.375 74.755 1.00 13.53 392 ARG A CA 1
ATOM 2969 C C . ARG A 1 392 ? -10.067 -2.928 75.024 1.00 13.12 392 ARG A C 1
ATOM 2970 O O . ARG A 1 392 ? -10.538 -2.314 75.985 1.00 13.36 392 ARG A O 1
ATOM 2978 N N . ILE A 1 393 ? -9.186 -2.394 74.173 1.00 12.88 393 ILE A N 1
ATOM 2979 C CA . ILE A 1 393 ? -8.679 -1.036 74.320 1.00 12.70 393 ILE A CA 1
ATOM 2980 C C . ILE A 1 393 ? -9.402 -0.232 73.256 1.00 12.84 393 ILE A C 1
ATOM 2981 O O . ILE A 1 393 ? -9.247 -0.499 72.075 1.00 11.44 393 ILE A O 1
ATOM 2986 N N . GLU A 1 394 ? -10.226 0.728 73.690 1.00 14.08 394 GLU A N 1
ATOM 2987 C CA . GLU A 1 394 ? -11.107 1.474 72.797 1.00 14.84 394 GLU A CA 1
ATOM 2988 C C . GLU A 1 394 ? -10.519 2.826 72.411 1.00 14.62 394 GLU A C 1
ATOM 2989 O O . GLU A 1 394 ? -10.852 3.347 71.341 1.00 16.68 394 GLU A O 1
ATOM 2995 N N . ALA A 1 395 ? -9.641 3.370 73.253 1.00 13.86 395 ALA A N 1
ATOM 2996 C CA . ALA A 1 395 ? -9.067 4.695 73.004 1.00 12.69 395 ALA A CA 1
ATOM 2997 C C . ALA A 1 395 ? -7.642 4.578 72.497 1.00 12.51 395 ALA A C 1
ATOM 2998 O O . ALA A 1 395 ? -6.827 3.902 73.080 1.00 13.33 395 ALA A O 1
ATOM 3000 N N . THR A 1 396 ? -7.347 5.259 71.405 1.00 11.17 396 THR A N 1
ATOM 3001 C CA . THR A 1 396 ? -5.985 5.339 70.924 1.00 11.13 396 THR A CA 1
ATOM 3002 C C . THR A 1 396 ? -5.197 6.369 71.743 1.00 10.59 396 THR A C 1
ATOM 3003 O O . THR A 1 396 ? -5.585 7.527 71.785 1.00 9.51 396 THR A O 1
ATOM 3007 N N . PRO A 1 397 ? -4.069 5.967 72.361 1.00 11.19 397 PRO A N 1
ATOM 3008 C CA . PRO A 1 397 ? -3.235 6.922 73.092 1.00 10.95 397 PRO A CA 1
ATOM 3009 C C . PRO A 1 397 ? -2.767 8.070 72.207 1.00 10.62 397 PRO A C 1
ATOM 3010 O O . PRO A 1 397 ? -2.144 7.851 71.161 1.00 11.34 397 PRO A O 1
ATOM 3014 N N . GLY A 1 398 ? -3.073 9.284 72.640 1.00 10.05 398 GLY A N 1
ATOM 3015 C CA . GLY A 1 398 ? -2.776 10.459 71.855 1.00 10.91 398 GLY A CA 1
ATOM 3016 C C . GLY A 1 398 ? -3.959 11.090 71.163 1.00 11.19 398 GLY A C 1
ATOM 3017 O O . GLY A 1 398 ? -3.866 12.249 70.721 1.00 11.76 398 GLY A O 1
ATOM 3018 N N . SER A 1 399 ? -5.044 10.337 71.024 1.00 10.69 399 SER A N 1
ATOM 3019 C CA . SER A 1 399 ? -6.278 10.879 70.473 1.00 10.58 399 SER A CA 1
ATOM 3020 C C . SER A 1 399 ? -6.946 11.809 71.494 1.00 10.55 399 SER A C 1
ATOM 3021 O O . SER A 1 399 ? -6.530 11.888 72.671 1.00 9.29 399 SER A O 1
ATOM 3024 N N . LEU A 1 400 ? -8.036 12.453 71.080 1.00 11.54 400 LEU A N 1
ATOM 3025 C CA . LEU A 1 400 ? -8.822 13.282 72.017 1.00 12.09 400 LEU A CA 1
ATOM 3026 C C . LEU A 1 400 ? -9.412 12.453 73.141 1.00 12.17 400 LEU A C 1
ATOM 3027 O O . LEU A 1 400 ? -9.772 13.004 74.206 1.00 12.48 400 LEU A O 1
ATOM 3032 N N . GLU A 1 401 ? -9.515 11.137 72.916 1.00 12.48 401 GLU A N 1
ATOM 3033 C CA . GLU A 1 401 ? -10.045 10.213 73.920 1.00 13.56 401 GLU A CA 1
ATOM 3034 C C . GLU A 1 401 ? -9.010 9.784 74.932 1.00 13.33 401 GLU A C 1
ATOM 3035 O O . GLU A 1 401 ? -9.375 9.260 75.978 1.00 15.23 401 GLU A O 1
ATOM 3041 N N . ASP A 1 402 ? -7.729 9.981 74.627 1.00 13.84 402 ASP A N 1
ATOM 3042 C CA . ASP A 1 402 ? -6.633 9.663 75.539 1.00 13.23 402 ASP A CA 1
ATOM 3043 C C . ASP A 1 402 ? -5.498 10.645 75.206 1.00 12.76 402 ASP A C 1
ATOM 3044 O O . ASP A 1 402 ? -4.434 10.243 74.753 1.00 13.27 402 ASP A O 1
ATOM 3049 N N . PRO A 1 403 ? -5.719 11.953 75.455 1.00 13.06 403 PRO A N 1
ATOM 3050 C CA . PRO A 1 403 ? -4.816 12.973 74.936 1.00 12.83 403 PRO A CA 1
ATOM 3051 C C . PRO A 1 403 ? -3.534 13.088 75.720 1.00 12.92 403 PRO A C 1
ATOM 3052 O O . PRO A 1 403 ? -3.512 12.754 76.909 1.00 13.79 403 PRO A O 1
ATOM 3056 N N . MET A 1 404 ? -2.480 13.556 75.058 1.00 12.93 404 MET A N 1
ATOM 3057 C CA . MET A 1 404 ? -1.241 13.859 75.744 1.00 12.35 404 MET A CA 1
ATOM 3058 C C . MET A 1 404 ? -1.364 15.250 76.341 1.00 12.09 404 MET A C 1
ATOM 3059 O O . MET A 1 404 ? -1.541 16.258 75.629 1.00 12.34 404 MET A O 1
ATOM 3064 N N . ASP A 1 405 ? -1.253 15.340 77.657 1.00 12.38 405 ASP A N 1
ATOM 3065 C CA . ASP A 1 405 ? -1.384 16.651 78.304 1.00 13.09 405 ASP A CA 1
ATOM 3066 C C . ASP A 1 405 ? -0.045 17.403 78.392 1.00 13.05 405 ASP A C 1
ATOM 3067 O O . ASP A 1 405 ? 0.976 16.911 77.906 1.00 12.51 405 ASP A O 1
ATOM 3072 N N . ASP A 1 406 ? -0.060 18.607 78.967 1.00 13.22 406 ASP A N 1
ATOM 3073 C CA . ASP A 1 406 ? 1.116 19.459 78.953 1.00 13.31 406 ASP A CA 1
ATOM 3074 C C . ASP A 1 406 ? 2.312 18.791 79.641 1.00 13.02 406 ASP A C 1
ATOM 3075 O O . ASP A 1 406 ? 3.468 18.872 79.188 1.00 13.43 406 ASP A O 1
ATOM 3080 N N . ALA A 1 407 ? 2.025 18.133 80.761 1.00 12.74 407 ALA A N 1
ATOM 3081 C CA . ALA A 1 407 ? 3.052 17.545 81.589 1.00 11.61 407 ALA A CA 1
ATOM 3082 C C . ALA A 1 407 ? 3.662 16.378 80.840 1.00 11.21 407 ALA A C 1
ATOM 3083 O O . ALA A 1 407 ? 4.880 16.193 80.837 1.00 10.15 407 ALA A O 1
ATOM 3085 N N . HIS A 1 408 ? 2.810 15.603 80.186 1.00 10.55 408 HIS A N 1
ATOM 3086 C CA . HIS A 1 408 ? 3.300 14.463 79.372 1.00 11.36 408 HIS A CA 1
ATOM 3087 C C . HIS A 1 408 ? 4.193 14.934 78.193 1.00 11.55 408 HIS A C 1
ATOM 3088 O O . HIS A 1 408 ? 5.299 14.407 77.962 1.00 10.21 408 HIS A O 1
ATOM 3095 N N . LEU A 1 409 ? 3.732 15.960 77.481 1.00 10.63 409 LEU A N 1
ATOM 3096 C CA . LEU A 1 409 ? 4.469 16.479 76.338 1.00 10.41 409 LEU A CA 1
ATOM 3097 C C . LEU A 1 409 ? 5.810 17.058 76.805 1.00 9.48 409 LEU A C 1
ATOM 3098 O O . LEU A 1 409 ? 6.839 16.889 76.143 1.00 9.51 409 LEU A O 1
ATOM 3103 N N . GLU A 1 410 ? 5.810 17.716 77.958 1.00 9.57 410 GLU A N 1
ATOM 3104 C CA . GLU A 1 410 ? 7.057 18.267 78.484 1.00 10.37 410 GLU A CA 1
ATOM 3105 C C . GLU A 1 410 ? 8.032 17.161 78.828 1.00 9.55 410 GLU A C 1
ATOM 3106 O O . GLU A 1 410 ? 9.232 17.282 78.572 1.00 9.49 410 GLU A O 1
ATOM 3112 N N . ARG A 1 411 ? 7.535 16.059 79.390 1.00 9.13 411 ARG A N 1
ATOM 3113 C CA . ARG A 1 411 ? 8.424 14.954 79.720 1.00 9.25 411 ARG A CA 1
ATOM 3114 C C . ARG A 1 411 ? 8.994 14.260 78.466 1.00 8.40 411 ARG A C 1
ATOM 3115 O O . ARG A 1 411 ? 10.157 13.873 78.424 1.00 7.87 411 ARG A O 1
ATOM 3123 N N . LYS A 1 412 ? 8.165 14.116 77.460 1.00 7.45 412 LYS A N 1
ATOM 3124 C CA . LYS A 1 412 ? 8.616 13.619 76.144 1.00 7.68 412 LYS A CA 1
ATOM 3125 C C . LYS A 1 412 ? 9.727 14.460 75.592 1.00 7.14 412 LYS A C 1
ATOM 3126 O O . LYS A 1 412 ? 10.738 13.939 75.157 1.00 7.68 412 LYS A O 1
ATOM 3132 N N . PHE A 1 413 ? 9.550 15.779 75.632 1.00 7.22 413 PHE A N 1
ATOM 3133 C CA . PHE A 1 413 ? 10.597 16.710 75.191 1.00 7.78 413 PHE A CA 1
ATOM 3134 C C . PHE A 1 413 ? 11.887 16.505 75.957 1.00 7.64 413 PHE A C 1
ATOM 3135 O O . PHE A 1 413 ? 13.001 16.457 75.385 1.00 7.74 413 PHE A O 1
ATOM 3143 N N . LYS A 1 414 ? 11.747 16.389 77.266 1.00 8.91 414 LYS A N 1
ATOM 3144 C CA . LYS A 1 414 ? 12.892 16.202 78.145 1.00 8.65 414 LYS A CA 1
ATOM 3145 C C . LYS A 1 414 ? 13.609 14.910 77.809 1.00 9.30 414 LYS A C 1
ATOM 3146 O O . LYS A 1 414 ? 14.814 14.896 77.707 1.00 10.22 414 LYS A O 1
ATOM 3152 N N . ASP A 1 415 ? 12.861 13.830 77.657 1.00 8.78 415 ASP A N 1
ATOM 3153 C CA . ASP A 1 415 ? 13.469 12.530 77.369 1.00 9.95 415 ASP A CA 1
ATOM 3154 C C . ASP A 1 415 ? 14.182 12.521 76.020 1.00 10.87 415 ASP A C 1
ATOM 3155 O O . ASP A 1 415 ? 15.305 12.022 75.899 1.00 11.68 415 ASP A O 1
ATOM 3160 N N . CYS A 1 416 ? 13.550 13.121 75.025 1.00 9.62 416 CYS A N 1
ATOM 3161 C CA . CYS A 1 416 ? 14.149 13.240 73.691 1.00 10.43 416 CYS A CA 1
ATOM 3162 C C . CYS A 1 416 ? 15.360 14.158 73.594 1.00 10.96 416 CYS A C 1
ATOM 3163 O O . CYS A 1 416 ? 16.109 14.073 72.616 1.00 10.34 416 CYS A O 1
ATOM 3166 N N . THR A 1 417 ? 15.528 15.047 74.574 1.00 10.16 417 THR A N 1
ATOM 3167 C CA . THR A 1 417 ? 16.627 15.980 74.583 1.00 10.37 417 THR A CA 1
ATOM 3168 C C . THR A 1 417 ? 17.612 15.801 75.732 1.00 10.43 417 THR A C 1
ATOM 3169 O O . THR A 1 417 ? 18.412 16.697 76.022 1.00 10.09 417 THR A O 1
ATOM 3173 N N . ALA A 1 418 ? 17.576 14.645 76.369 1.00 10.81 418 ALA A N 1
ATOM 3174 C CA . ALA A 1 418 ? 18.441 14.361 77.518 1.00 11.34 41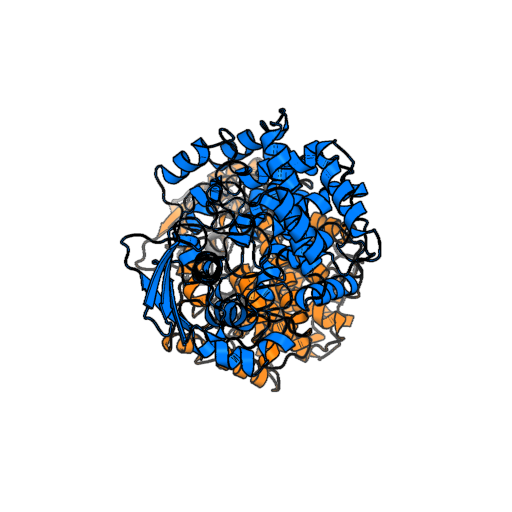8 ALA A CA 1
ATOM 3175 C C . ALA A 1 418 ? 19.943 14.437 77.197 1.00 11.91 418 ALA A C 1
ATOM 3176 O O . ALA A 1 418 ? 20.756 14.695 78.094 1.00 12.85 418 ALA A O 1
ATOM 3178 N N . TRP A 1 419 ? 20.282 14.238 75.925 1.00 12.02 419 TRP A N 1
ATOM 3179 C CA . TRP A 1 419 ? 21.653 14.344 75.414 1.00 10.98 419 TRP A CA 1
ATOM 3180 C C . TRP A 1 419 ? 22.170 15.769 75.295 1.00 10.89 419 TRP A C 1
ATOM 3181 O O . TRP A 1 419 ? 23.372 15.957 75.153 1.00 10.78 419 TRP A O 1
ATOM 3192 N N . MET A 1 420 ? 21.287 16.766 75.312 1.00 9.81 420 MET A N 1
ATOM 3193 C CA . MET A 1 420 ? 21.725 18.141 75.157 1.00 11.22 420 MET A CA 1
ATOM 3194 C C . MET A 1 420 ? 22.537 18.583 76.380 1.00 11.63 420 MET A C 1
ATOM 3195 O O . MET A 1 420 ? 22.315 18.135 77.517 1.00 8.84 420 MET A O 1
ATOM 3200 N N . PRO A 1 421 ? 23.451 19.524 76.169 1.00 12.60 421 PRO A N 1
ATOM 3201 C CA . PRO A 1 421 ? 24.257 19.997 77.273 1.00 13.50 421 PRO A CA 1
ATOM 3202 C C . PRO A 1 421 ? 23.434 20.791 78.305 1.00 14.39 421 PRO A C 1
ATOM 3203 O O . PRO A 1 421 ? 22.357 21.314 78.009 1.00 14.08 421 PRO A O 1
ATOM 3207 N N . PHE A 1 422 ? 23.980 20.866 79.510 1.00 14.53 422 PHE A N 1
ATOM 3208 C CA . PHE A 1 422 ? 23.350 21.487 80.662 1.00 14.28 422 PHE A CA 1
ATOM 3209 C C . PHE A 1 422 ? 22.550 22.746 80.356 1.00 14.09 422 PHE A C 1
ATOM 3210 O O . PHE A 1 422 ? 23.076 23.721 79.828 1.00 14.47 422 PHE A O 1
ATOM 3218 N N . GLY A 1 423 ? 21.267 22.687 80.674 1.00 13.44 423 GLY A N 1
ATOM 3219 C CA . GLY A 1 423 ? 20.415 23.866 80.589 1.00 13.56 423 GLY A CA 1
ATOM 3220 C C . GLY A 1 423 ? 19.840 24.132 79.207 1.00 13.61 423 GLY A C 1
ATOM 3221 O O . GLY A 1 423 ? 18.834 24.835 79.099 1.00 13.60 423 GLY A O 1
ATOM 3222 N N . GLU A 1 424 ? 20.431 23.559 78.157 1.00 13.42 424 GLU A N 1
ATOM 3223 C CA . GLU A 1 424 ? 20.074 23.930 76.793 1.00 13.24 424 GLU A CA 1
ATOM 3224 C C . GLU A 1 424 ? 18.700 23.423 76.390 1.00 12.63 424 GLU A C 1
ATOM 3225 O O . GLU A 1 424 ? 17.988 24.113 75.667 1.00 11.87 424 GLU A O 1
ATOM 3231 N N . SER A 1 425 ? 18.320 22.236 76.880 1.00 11.71 425 SER A N 1
ATOM 3232 C CA . SER A 1 425 ? 16.964 21.720 76.623 1.00 10.98 425 SER A CA 1
ATOM 3233 C C . SER A 1 425 ? 15.860 22.611 77.182 1.00 10.43 425 SER A C 1
ATOM 3234 O O . SER A 1 425 ? 14.893 22.897 76.478 1.00 9.91 425 SER A O 1
ATOM 3237 N N . GLY A 1 426 ? 15.994 23.041 78.434 1.00 9.69 426 GLY A N 1
ATOM 3238 C CA . GLY A 1 426 ? 15.000 23.924 79.046 1.00 10.67 426 GLY A CA 1
ATOM 3239 C C . GLY A 1 426 ? 14.893 25.246 78.307 1.00 10.57 426 GLY A C 1
ATOM 3240 O O . GLY A 1 426 ? 13.766 25.752 78.056 1.00 10.10 426 GLY A O 1
ATOM 3241 N N . LEU A 1 427 ? 16.038 25.768 77.907 1.00 10.93 427 LEU A N 1
ATOM 3242 C CA . LEU A 1 427 ? 16.078 27.061 77.201 1.00 10.85 427 LEU A CA 1
ATOM 3243 C C . LEU A 1 427 ? 15.400 26.935 75.831 1.00 10.88 427 LEU A C 1
ATOM 3244 O O . LEU A 1 427 ? 14.632 27.806 75.396 1.00 9.80 427 LEU A O 1
ATOM 3249 N N . LEU A 1 428 ? 15.684 25.850 75.116 1.00 9.96 428 LEU A N 1
ATOM 3250 C CA . LEU A 1 428 ? 15.027 25.603 73.849 1.00 10.14 428 LEU A CA 1
ATOM 3251 C C . LEU A 1 428 ? 13.544 25.412 74.039 1.00 9.73 428 LEU A C 1
ATOM 3252 O O . LEU A 1 428 ? 12.763 25.901 73.256 1.00 8.33 428 LEU A O 1
ATOM 3257 N N . PHE A 1 429 ? 13.132 24.664 75.063 1.00 9.88 429 PHE A N 1
ATOM 3258 C CA . PHE A 1 429 ? 11.710 24.479 75.352 1.00 10.54 429 PHE A CA 1
ATOM 3259 C C . PHE A 1 429 ? 10.981 25.840 75.511 1.00 11.33 429 PHE A C 1
ATOM 3260 O O . PHE A 1 429 ? 9.897 26.048 74.962 1.00 10.49 429 PHE A O 1
ATOM 3268 N N . ASP A 1 430 ? 11.584 26.733 76.282 1.00 11.92 430 ASP A N 1
ATOM 3269 C CA . ASP A 1 430 ? 11.063 28.093 76.491 1.00 13.10 430 ASP A CA 1
ATOM 3270 C C . ASP A 1 430 ? 10.970 28.900 75.199 1.00 13.10 430 ASP A C 1
ATOM 3271 O O . ASP A 1 430 ? 9.980 29.626 74.972 1.00 12.66 430 ASP A O 1
ATOM 3276 N N . ARG A 1 431 ? 12.008 28.808 74.367 1.00 12.15 431 ARG A N 1
ATOM 3277 C CA . ARG A 1 431 ? 11.992 29.502 73.058 1.00 11.85 431 ARG A CA 1
ATOM 3278 C C . ARG A 1 431 ? 10.908 28.917 72.165 1.00 11.82 431 ARG A C 1
ATOM 3279 O O . ARG A 1 431 ? 10.183 29.650 71.483 1.00 10.80 431 ARG A O 1
ATOM 3287 N N . LEU A 1 432 ? 10.770 27.589 72.165 1.00 11.37 432 LEU A N 1
ATOM 3288 C CA . LEU A 1 432 ? 9.711 26.997 71.360 1.00 11.98 432 LEU A CA 1
ATOM 3289 C C . LEU A 1 432 ? 8.348 27.523 71.771 1.00 13.10 432 LEU A C 1
ATOM 3290 O O . LEU A 1 432 ? 7.512 27.822 70.920 1.00 13.69 432 LEU A O 1
ATOM 3295 N N . ARG A 1 433 ? 8.140 27.673 73.074 1.00 13.07 433 ARG A N 1
ATOM 3296 C CA . ARG A 1 433 ? 6.881 28.151 73.618 1.00 13.71 433 ARG A CA 1
ATOM 3297 C C . ARG A 1 433 ? 6.603 29.639 73.304 1.00 14.01 433 ARG A C 1
ATOM 3298 O O . ARG A 1 433 ? 5.471 30.075 73.367 1.00 15.66 433 ARG A O 1
ATOM 3306 N N . SER A 1 434 ? 7.636 30.373 72.936 1.00 13.47 434 SER A N 1
ATOM 3307 C CA . SER A 1 434 ? 7.516 31.818 72.632 1.00 13.87 434 SER A CA 1
ATOM 3308 C C . SER A 1 434 ? 6.945 32.115 71.244 1.00 13.77 434 SER A C 1
ATOM 3309 O O . SER A 1 434 ? 6.693 33.268 70.903 1.00 12.56 434 SER A O 1
ATOM 3312 N N . LEU A 1 435 ? 6.743 31.097 70.414 1.00 13.12 435 LEU A N 1
ATOM 3313 C CA . LEU A 1 435 ? 6.073 31.294 69.123 1.00 13.23 435 LEU A CA 1
ATOM 3314 C C . LEU A 1 435 ? 4.661 31.829 69.307 1.00 13.47 435 LEU A C 1
ATOM 3315 O O . LEU A 1 435 ? 4.197 32.663 68.546 1.00 12.75 435 LEU A O 1
ATOM 3320 N N . THR A 1 436 ? 4.007 31.354 70.360 1.00 14.40 436 THR A N 1
ATOM 3321 C CA . THR A 1 436 ? 2.697 31.845 70.781 1.00 15.71 436 THR A CA 1
ATOM 3322 C C . THR A 1 436 ? 2.711 33.347 71.118 1.00 15.67 436 THR A C 1
ATOM 3323 O O . THR A 1 436 ? 1.691 34.040 70.990 1.00 17.39 436 THR A O 1
ATOM 3327 N N . ALA A 1 437 ? 3.867 33.837 71.532 1.00 16.23 437 ALA A N 1
ATOM 3328 C CA . ALA A 1 437 ? 4.035 35.272 71.809 1.00 15.63 437 ALA A CA 1
ATOM 3329 C C . ALA A 1 437 ? 4.614 36.020 70.613 1.00 15.64 437 ALA A C 1
ATOM 3330 O O . ALA A 1 437 ? 5.141 37.124 70.765 1.00 15.63 437 ALA A O 1
ATOM 3332 N N . ASP A 1 438 ? 4.528 35.431 69.418 1.00 15.32 438 ASP A N 1
ATOM 3333 C CA . ASP A 1 438 ? 4.960 36.096 68.182 1.00 15.19 438 ASP A CA 1
ATOM 3334 C C . ASP A 1 438 ? 6.450 36.388 68.113 1.00 14.68 438 ASP A C 1
ATOM 3335 O O . ASP A 1 438 ? 6.864 37.331 67.427 1.00 15.34 438 ASP A O 1
ATOM 3340 N N . GLN A 1 439 ? 7.267 35.568 68.778 1.00 14.22 439 GLN A N 1
ATOM 3341 C CA . GLN A 1 439 ? 8.731 35.709 68.674 1.00 14.66 439 GLN A CA 1
ATOM 3342 C C . GLN A 1 439 ? 9.207 35.271 67.293 1.00 14.50 439 GLN A C 1
ATOM 3343 O O . GLN A 1 439 ? 8.527 34.469 66.641 1.00 14.71 439 GLN A O 1
ATOM 3349 N N . GLY A 1 440 ? 10.364 35.792 66.860 1.00 12.94 440 GLY A N 1
ATOM 3350 C CA . GLY A 1 440 ? 10.949 35.446 65.570 1.00 12.73 440 GLY A CA 1
ATOM 3351 C C . GLY A 1 440 ? 11.293 33.979 65.563 1.00 12.25 440 GLY A C 1
ATOM 3352 O O . GLY A 1 440 ? 11.972 33.527 66.449 1.00 12.96 440 GLY A O 1
ATOM 3353 N N . ILE A 1 441 ? 10.829 33.233 64.574 1.00 12.37 441 ILE A N 1
ATOM 3354 C CA . ILE A 1 441 ? 11.162 31.789 64.534 1.00 12.21 441 ILE A CA 1
ATOM 3355 C C . ILE A 1 441 ? 12.678 31.544 64.453 1.00 11.94 441 ILE A C 1
ATOM 3356 O O . ILE A 1 441 ? 13.151 30.538 64.937 1.00 10.28 441 ILE A O 1
ATOM 3361 N N . LYS A 1 442 ? 13.436 32.460 63.846 1.00 12.40 442 LYS A N 1
ATOM 3362 C CA . LYS A 1 442 ? 14.889 32.272 63.769 1.00 12.75 442 LYS A CA 1
ATOM 3363 C C . LYS A 1 442 ? 15.558 32.271 65.149 1.00 11.88 442 LYS A C 1
ATOM 3364 O O . LYS A 1 442 ? 16.674 31.735 65.298 1.00 13.25 442 LYS A O 1
ATOM 3370 N N . THR A 1 443 ? 14.901 32.846 66.162 1.00 10.84 443 THR A N 1
ATOM 3371 C CA . THR A 1 443 ? 15.479 32.882 67.483 1.00 11.35 443 THR A CA 1
ATOM 3372 C C . THR A 1 443 ? 15.424 31.538 68.177 1.00 11.18 443 THR A C 1
ATOM 3373 O O . THR A 1 443 ? 16.067 31.372 69.194 1.00 11.29 443 THR A O 1
ATOM 3377 N N . VAL A 1 444 ? 14.638 30.605 67.650 1.00 11.49 444 VAL A N 1
ATOM 3378 C CA . VAL A 1 444 ? 14.381 29.348 68.363 1.00 11.69 444 VAL A CA 1
ATOM 3379 C C . VAL A 1 444 ? 15.607 28.430 68.323 1.00 12.18 444 VAL A C 1
ATOM 3380 O O . VAL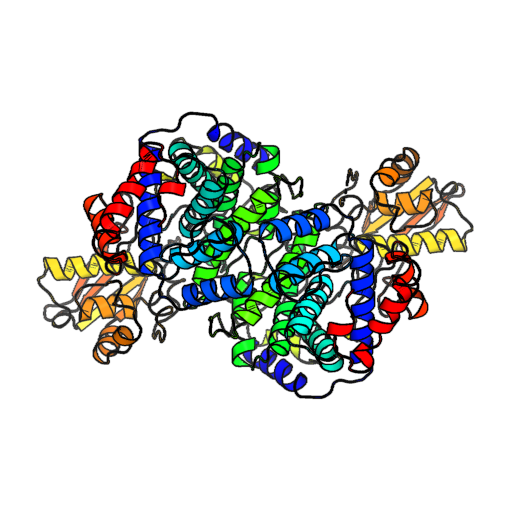 A 1 444 ? 16.042 27.957 69.359 1.00 11.36 444 VAL A O 1
ATOM 3384 N N . GLN A 1 445 ? 16.132 28.188 67.125 1.00 12.93 445 GLN A N 1
ATOM 3385 C CA . GLN A 1 445 ? 17.379 27.440 66.919 1.00 12.80 445 GLN A CA 1
ATOM 3386 C C . GLN A 1 445 ? 17.396 26.059 67.582 1.00 13.27 445 GLN A C 1
ATOM 3387 O O . GLN A 1 445 ? 18.239 25.788 68.446 1.00 14.71 445 GLN A O 1
ATOM 3393 N N . PRO A 1 446 ? 16.489 25.177 67.159 1.00 13.61 446 PRO A N 1
ATOM 3394 C CA . PRO A 1 446 ? 16.543 23.796 67.656 1.00 14.18 446 PRO A CA 1
ATOM 3395 C C . PRO A 1 446 ? 17.788 23.121 67.085 1.00 15.02 446 PRO A C 1
ATOM 3396 O O . PRO A 1 446 ? 18.304 23.593 66.068 1.00 15.69 446 PRO A O 1
ATOM 3401 N N . MET B 1 1 ? 13.944 -14.419 43.125 1.00 22.67 1 MET B N 1
ATOM 3402 C CA . MET B 1 1 ? 12.977 -13.310 42.833 1.00 21.31 1 MET B CA 1
ATOM 3403 C C . MET B 1 1 ? 13.551 -12.192 41.961 1.00 20.23 1 MET B C 1
ATOM 3404 O O . MET B 1 1 ? 14.755 -12.072 41.764 1.00 19.81 1 MET B O 1
ATOM 3409 N N . PHE B 1 2 ? 12.629 -11.403 41.435 1.00 19.40 2 PHE B N 1
ATOM 3410 C CA . PHE B 1 2 ? 12.847 -10.559 40.268 1.00 18.50 2 PHE B CA 1
ATOM 3411 C C . PHE B 1 2 ? 13.943 -9.536 40.534 1.00 17.14 2 PHE B C 1
ATOM 3412 O O . PHE B 1 2 ? 14.897 -9.411 39.767 1.00 16.68 2 PHE B O 1
ATOM 3420 N N . THR B 1 3 ? 13.813 -8.823 41.644 1.00 15.70 3 THR B N 1
ATOM 3421 C CA . THR B 1 3 ? 14.757 -7.762 41.948 1.00 14.72 3 THR B CA 1
ATOM 3422 C C . THR B 1 3 ? 16.172 -8.275 42.034 1.00 14.59 3 THR B C 1
ATOM 3423 O O . THR B 1 3 ? 17.063 -7.715 41.438 1.00 12.49 3 THR B O 1
ATOM 3427 N N . THR B 1 4 ? 16.393 -9.342 42.783 1.00 15.15 4 THR B N 1
ATOM 3428 C CA . THR B 1 4 ? 17.749 -9.870 42.911 1.00 15.29 4 THR B CA 1
ATOM 3429 C C . THR B 1 4 ? 18.317 -10.377 41.589 1.00 14.64 4 THR B C 1
ATOM 3430 O O . THR B 1 4 ? 19.501 -10.215 41.310 1.00 13.73 4 THR B O 1
ATOM 3434 N N . LYS B 1 5 ? 17.476 -11.039 40.811 1.00 15.37 5 LYS B N 1
ATOM 3435 C CA . LYS B 1 5 ? 17.881 -11.533 39.485 1.00 15.22 5 LYS B CA 1
ATOM 3436 C C . LYS B 1 5 ? 18.240 -10.374 38.533 1.00 15.94 5 LYS B C 1
ATOM 3437 O O . LYS B 1 5 ? 19.262 -10.407 37.893 1.00 15.06 5 LYS B O 1
ATOM 3443 N N . LEU B 1 6 ? 17.415 -9.337 38.492 1.00 15.96 6 LEU B N 1
ATOM 3444 C CA . LEU B 1 6 ? 17.764 -8.148 37.714 1.00 15.32 6 LEU B CA 1
ATOM 3445 C C . LEU B 1 6 ? 19.108 -7.535 38.107 1.00 14.89 6 LEU B C 1
ATOM 3446 O O . LEU B 1 6 ? 19.887 -7.159 37.236 1.00 15.33 6 LEU B O 1
ATOM 3451 N N . ALA B 1 7 ? 19.386 -7.371 39.396 1.00 14.66 7 ALA B N 1
ATOM 3452 C CA . ALA B 1 7 ? 20.675 -6.761 39.823 1.00 14.74 7 ALA B CA 1
ATOM 3453 C C . ALA B 1 7 ? 21.863 -7.638 39.441 1.00 15.06 7 ALA B C 1
ATOM 3454 O O . ALA B 1 7 ? 22.924 -7.149 39.091 1.00 14.29 7 ALA B O 1
ATOM 3456 N N . GLU B 1 8 ? 21.656 -8.951 39.500 1.00 15.90 8 GLU B N 1
ATOM 3457 C CA . GLU B 1 8 ? 22.699 -9.899 39.143 1.00 15.64 8 GLU B CA 1
ATOM 3458 C C . GLU B 1 8 ? 23.048 -9.725 37.662 1.00 15.17 8 GLU B C 1
ATOM 3459 O O . GLU B 1 8 ? 24.221 -9.611 37.305 1.00 15.40 8 GLU B O 1
ATOM 3465 N N . LYS B 1 9 ? 22.023 -9.644 36.824 1.00 14.94 9 LYS B N 1
ATOM 3466 C CA . LYS B 1 9 ? 22.191 -9.456 35.393 1.00 14.84 9 LYS B CA 1
ATOM 3467 C C . LYS B 1 9 ? 22.910 -8.158 35.083 1.00 15.28 9 LYS B C 1
ATOM 3468 O O . LYS B 1 9 ? 23.804 -8.103 34.232 1.00 14.72 9 LYS B O 1
ATOM 3474 N N . VAL B 1 10 ? 22.517 -7.081 35.763 1.00 15.57 10 VAL B N 1
ATOM 3475 C CA . VAL B 1 10 ? 23.146 -5.789 35.500 1.00 15.48 10 VAL B CA 1
ATOM 3476 C C . VAL B 1 10 ? 24.613 -5.803 35.894 1.00 15.43 10 VAL B C 1
ATOM 3477 O O . VAL B 1 10 ? 25.461 -5.381 35.123 1.00 15.63 10 VAL B O 1
ATOM 3481 N N . VAL B 1 11 ? 24.901 -6.261 37.107 1.00 15.18 11 VAL B N 1
ATOM 3482 C CA . VAL B 1 11 ? 26.272 -6.285 37.589 1.00 16.11 11 VAL B CA 1
ATOM 3483 C C . VAL B 1 11 ? 27.124 -7.235 36.749 1.00 16.45 11 VAL B C 1
ATOM 3484 O O . VAL B 1 11 ? 28.250 -6.905 36.434 1.00 16.63 11 VAL B O 1
ATOM 3488 N N . SER B 1 12 ? 26.573 -8.368 36.336 1.00 16.85 12 SER B N 1
ATOM 3489 C CA . SER B 1 12 ? 27.334 -9.277 35.469 1.00 17.89 12 SER B CA 1
ATOM 3490 C C . SER B 1 12 ? 27.705 -8.629 34.136 1.00 18.67 12 SER B C 1
ATOM 3491 O O . SER B 1 12 ? 28.843 -8.725 33.688 1.00 18.78 12 SER B O 1
ATOM 3494 N N . ALA B 1 13 ? 26.738 -7.942 33.521 1.00 18.81 13 ALA B N 1
ATOM 3495 C CA . ALA B 1 13 ? 26.962 -7.222 32.264 1.00 18.74 13 ALA B CA 1
ATOM 3496 C C . ALA B 1 13 ? 27.952 -6.057 32.438 1.00 18.90 13 ALA B C 1
ATOM 3497 O O . ALA B 1 13 ? 28.774 -5.775 31.561 1.00 18.79 13 ALA B O 1
ATOM 3499 N N . TRP B 1 14 ? 27.892 -5.396 33.587 1.00 18.65 14 TRP B N 1
ATOM 3500 C CA . TRP B 1 14 ? 28.799 -4.299 33.905 1.00 19.44 14 TRP B CA 1
ATOM 3501 C C . TRP B 1 14 ? 30.245 -4.729 33.876 1.00 20.18 14 TRP B C 1
ATOM 3502 O O . TRP B 1 14 ? 31.094 -4.000 33.408 1.00 19.17 14 TRP B O 1
ATOM 3513 N N . LYS B 1 15 ? 30.498 -5.917 34.417 1.00 21.28 15 LYS B N 1
ATOM 3514 C CA A LYS B 1 15 ? 31.847 -6.458 34.513 0.50 22.28 15 LYS B CA 1
ATOM 3515 C CA B LYS B 1 15 ? 31.848 -6.457 34.513 0.50 22.22 15 LYS B CA 1
ATOM 3516 C C . LYS B 1 15 ? 32.332 -7.017 33.178 1.00 22.79 15 LYS B C 1
ATOM 3517 O O . LYS B 1 15 ? 33.526 -7.293 33.014 1.00 24.34 15 LYS B O 1
ATOM 3528 N N . ALA B 1 16 ? 31.420 -7.181 32.221 1.00 23.57 16 ALA B N 1
ATOM 3529 C CA . ALA B 1 16 ? 31.793 -7.662 30.894 1.00 23.83 16 ALA B CA 1
ATOM 3530 C C . ALA B 1 16 ? 31.944 -6.521 29.874 1.00 24.91 16 ALA B C 1
ATOM 3531 O O . ALA B 1 16 ? 31.601 -5.356 30.134 1.00 24.76 16 ALA B O 1
ATOM 3533 N N . LYS B 1 17 ? 32.511 -6.849 28.715 1.00 25.49 17 LYS B N 1
ATOM 3534 C CA . LYS B 1 17 ? 32.591 -5.885 27.629 1.00 25.25 17 LYS B CA 1
ATOM 3535 C C . LYS B 1 17 ? 31.210 -5.812 26.977 1.00 25.36 17 LYS B C 1
ATOM 3536 O O . LYS B 1 17 ? 30.426 -6.762 27.049 1.00 25.23 17 LYS B O 1
ATOM 3542 N N . ILE B 1 18 ? 30.898 -4.666 26.380 1.00 25.84 18 ILE B N 1
ATOM 3543 C CA . ILE B 1 18 ? 29.693 -4.551 25.553 1.00 26.11 18 ILE B CA 1
ATOM 3544 C C . ILE B 1 18 ? 30.079 -4.352 24.091 1.00 25.62 18 ILE B C 1
ATOM 3545 O O . ILE B 1 18 ? 31.160 -3.845 23.777 1.00 25.35 18 ILE B O 1
ATOM 3550 N N . SER B 1 19 ? 29.165 -4.749 23.211 1.00 25.84 19 SER B N 1
ATOM 3551 C CA . SER B 1 19 ? 29.389 -4.707 21.775 1.00 25.05 19 SER B CA 1
ATOM 3552 C C . SER B 1 19 ? 29.503 -3.291 21.233 1.00 24.57 19 SER B C 1
ATOM 3553 O O . SER B 1 19 ? 29.072 -2.310 21.865 1.00 24.24 19 SER B O 1
ATOM 3556 N N . GLN B 1 20 ? 30.117 -3.190 20.064 1.00 24.24 20 GLN B N 1
ATOM 3557 C CA A GLN B 1 20 ? 30.292 -1.887 19.436 0.50 24.00 20 GLN B CA 1
ATOM 3558 C CA B GLN B 1 20 ? 30.295 -1.921 19.368 0.50 23.53 20 GLN B CA 1
ATOM 3559 C C . GLN B 1 20 ? 28.958 -1.271 19.040 1.00 23.19 20 GLN B C 1
ATOM 3560 O O . GLN B 1 20 ? 28.777 -0.074 19.228 1.00 23.02 20 GLN B O 1
ATOM 3571 N N . PRO B 1 21 ? 28.017 -2.067 18.508 1.00 21.73 21 PRO B N 1
ATOM 3572 C CA . PRO B 1 21 ? 26.756 -1.414 18.205 1.00 21.07 21 PRO B CA 1
ATOM 3573 C C . PRO B 1 21 ? 26.042 -0.844 19.441 1.00 19.48 21 PRO B C 1
ATOM 3574 O O . PRO B 1 21 ? 25.415 0.200 19.336 1.00 17.19 21 PRO B O 1
ATOM 3578 N N . ALA B 1 22 ? 26.153 -1.512 20.592 1.00 18.92 22 ALA B N 1
ATOM 3579 C CA . ALA B 1 22 ? 25.621 -0.960 21.859 1.00 19.04 22 ALA B CA 1
ATOM 3580 C C . ALA B 1 22 ? 26.306 0.357 22.225 1.00 19.20 22 ALA B C 1
ATOM 3581 O O . ALA B 1 22 ? 25.635 1.343 22.560 1.00 18.38 22 ALA B O 1
ATOM 3583 N N . LEU B 1 23 ? 27.643 0.356 22.174 1.00 19.13 23 LEU B N 1
ATOM 3584 C CA . LEU B 1 23 ? 28.428 1.564 22.371 1.00 18.98 23 LEU B CA 1
ATOM 3585 C C . LEU B 1 23 ? 28.027 2.682 21.406 1.00 18.36 23 LEU B C 1
ATOM 3586 O O . LEU B 1 23 ? 27.906 3.821 21.820 1.00 18.07 23 LEU B O 1
ATOM 3591 N N . LYS B 1 24 ? 27.878 2.372 20.122 1.00 17.60 24 LYS B N 1
ATOM 3592 C CA . LYS B 1 24 ? 27.433 3.376 19.144 1.00 16.68 24 LYS B CA 1
ATOM 3593 C C . LYS B 1 24 ? 26.044 3.912 19.483 1.00 15.67 24 LYS B C 1
ATOM 3594 O O . LYS B 1 24 ? 25.768 5.124 19.407 1.00 14.73 24 LYS B O 1
ATOM 3600 N N . ALA B 1 25 ? 25.153 3.014 19.842 1.00 14.30 25 ALA B N 1
ATOM 3601 C CA . ALA B 1 25 ? 23.787 3.431 20.183 1.00 13.30 25 ALA B CA 1
ATOM 3602 C C . ALA B 1 25 ? 23.817 4.392 21.382 1.00 13.01 25 ALA B C 1
ATOM 3603 O O . ALA B 1 25 ? 23.142 5.417 21.370 1.00 12.16 25 ALA B O 1
ATOM 3605 N N . ALA B 1 26 ? 24.668 4.097 22.369 1.00 12.31 26 ALA B N 1
ATOM 3606 C CA . ALA B 1 26 ? 24.823 4.956 23.548 1.00 12.16 26 ALA B CA 1
ATOM 3607 C C . ALA B 1 26 ? 25.410 6.304 23.145 1.00 12.31 26 ALA B C 1
ATOM 3608 O O . ALA B 1 26 ? 24.938 7.378 23.566 1.00 11.59 26 ALA B O 1
ATOM 3610 N N . GLN B 1 27 ? 26.432 6.240 22.295 1.00 12.74 27 GLN B N 1
ATOM 3611 C CA . GLN B 1 27 ? 27.102 7.440 21.818 1.00 12.56 27 GLN B CA 1
ATOM 3612 C C . GLN B 1 27 ? 26.143 8.392 21.113 1.00 12.18 27 GLN B C 1
ATOM 3613 O O . GLN B 1 27 ? 26.203 9.611 21.325 1.00 11.90 27 GLN B O 1
ATOM 3619 N N . ASP B 1 28 ? 25.314 7.846 20.233 1.00 12.07 28 ASP B N 1
ATOM 3620 C CA . ASP B 1 28 ? 24.350 8.634 19.491 1.00 12.23 28 ASP B CA 1
ATOM 3621 C C . ASP B 1 28 ? 23.323 9.225 20.447 1.00 11.04 28 ASP B C 1
ATOM 3622 O O . ASP B 1 28 ? 22.926 10.363 20.297 1.00 10.72 28 ASP B O 1
ATOM 3627 N N . GLY B 1 29 ? 22.942 8.451 21.453 1.00 10.11 29 GLY B N 1
ATOM 3628 C CA . GLY B 1 29 ? 22.024 8.918 22.495 1.00 10.15 29 GLY B CA 1
ATOM 3629 C C . GLY B 1 29 ? 22.557 10.117 23.253 1.00 9.48 29 GLY B C 1
ATOM 3630 O O . GLY B 1 29 ? 21.840 11.061 23.538 1.00 9.07 29 GLY B O 1
ATOM 3631 N N . VAL B 1 30 ? 23.855 10.084 23.583 1.00 9.18 30 VAL B N 1
ATOM 3632 C CA . VAL B 1 30 ? 24.474 11.187 24.291 1.00 9.47 30 VAL B CA 1
ATOM 3633 C C . VAL B 1 30 ? 24.411 12.442 23.446 1.00 9.18 30 VAL B C 1
ATOM 3634 O O . VAL B 1 30 ? 24.085 13.523 23.946 1.00 9.18 30 VAL B O 1
ATOM 3638 N N . ILE B 1 31 ? 24.755 12.304 22.170 1.00 9.66 31 ILE B N 1
ATOM 3639 C CA . ILE B 1 31 ? 24.819 13.451 21.260 1.00 9.84 31 ILE B CA 1
ATOM 3640 C C . ILE B 1 31 ? 23.400 14.026 21.082 1.00 9.33 31 ILE B C 1
ATOM 3641 O O . ILE B 1 31 ? 23.200 15.231 21.116 1.00 9.02 31 ILE B O 1
ATOM 3646 N N . ASP B 1 32 ? 22.407 13.169 20.888 1.00 9.02 32 ASP B N 1
ATOM 3647 C CA . ASP B 1 32 ? 21.020 13.662 20.712 1.00 9.18 32 ASP B CA 1
ATOM 3648 C C . ASP B 1 32 ? 20.521 14.409 21.946 1.00 9.42 32 ASP B C 1
ATOM 3649 O O . ASP B 1 32 ? 19.851 15.450 21.862 1.00 8.75 32 ASP B O 1
ATOM 3654 N N . THR B 1 33 ? 20.837 13.864 23.114 1.00 9.81 33 THR B N 1
ATOM 3655 C CA . THR B 1 33 ? 20.393 14.423 24.376 1.00 9.98 33 THR B CA 1
ATOM 3656 C C . THR B 1 33 ? 21.048 15.744 24.682 1.00 10.10 33 THR B C 1
ATOM 3657 O O . THR B 1 33 ? 20.372 16.684 25.089 1.00 11.31 33 THR B O 1
ATOM 3661 N N . VAL B 1 34 ? 22.357 15.823 24.485 1.00 9.77 34 VAL B N 1
ATOM 3662 C CA . VAL B 1 34 ? 23.046 17.095 24.651 1.00 10.23 34 VAL B CA 1
ATOM 3663 C C . VAL B 1 34 ? 22.571 18.133 23.649 1.00 9.45 34 VAL B C 1
ATOM 3664 O O . VAL B 1 34 ? 22.408 19.301 23.994 1.00 10.15 34 VAL B O 1
ATOM 3668 N N . ALA B 1 35 ? 22.351 17.743 22.401 1.00 9.99 35 ALA B N 1
ATOM 3669 C CA . ALA B 1 35 ? 21.730 18.644 21.428 1.00 9.61 35 ALA B CA 1
ATOM 3670 C C . ALA B 1 35 ? 20.439 19.210 21.987 1.00 9.31 35 ALA B C 1
ATOM 3671 O O . ALA B 1 35 ? 20.225 20.456 22.049 1.00 10.06 35 ALA B O 1
ATOM 3673 N N . ALA B 1 36 ? 19.552 18.301 22.366 1.00 9.30 36 ALA B N 1
ATOM 3674 C CA . ALA B 1 36 ? 18.232 18.718 22.853 1.00 8.93 36 ALA B CA 1
ATOM 3675 C C . ALA B 1 36 ? 18.384 19.706 24.012 1.00 9.20 36 ALA B C 1
ATOM 3676 O O . ALA B 1 36 ? 17.675 20.724 24.057 1.00 9.88 36 ALA B O 1
ATOM 3678 N N . ALA B 1 37 ? 19.276 19.411 24.965 1.00 9.14 37 ALA B N 1
ATOM 3679 C CA . ALA B 1 37 ? 19.466 20.278 26.111 1.00 8.54 37 ALA B CA 1
ATOM 3680 C C . ALA B 1 37 ? 19.971 21.648 25.669 1.00 9.60 37 ALA B C 1
ATOM 3681 O O . ALA B 1 37 ? 19.465 22.663 26.139 1.00 8.90 37 ALA B O 1
ATOM 3683 N N . LEU B 1 38 ? 20.979 21.651 24.795 1.00 9.44 38 LEU B N 1
ATOM 3684 C CA . LEU B 1 38 ? 21.605 22.925 24.360 1.00 9.95 38 LEU B CA 1
ATOM 3685 C C . LEU B 1 38 ? 20.653 23.772 23.520 1.00 10.52 38 LEU B C 1
ATOM 3686 O O . LEU B 1 38 ? 20.759 25.000 23.499 1.00 11.74 38 LEU B O 1
ATOM 3691 N N . GLY B 1 39 ? 19.663 23.146 22.902 1.00 10.40 39 GLY B N 1
ATOM 3692 C CA . GLY B 1 39 ? 18.581 23.882 22.261 1.00 11.48 39 GLY B CA 1
ATOM 3693 C C . GLY B 1 39 ? 17.572 24.513 23.191 1.00 12.54 39 GLY B C 1
ATOM 3694 O O . GLY B 1 39 ? 16.733 25.285 22.736 1.00 13.81 39 GLY B O 1
ATOM 3695 N N . GLY B 1 40 ? 17.592 24.137 24.465 1.00 11.86 40 GLY B N 1
ATOM 3696 C CA . GLY B 1 40 ? 16.591 24.600 25.446 1.00 12.46 40 GLY B CA 1
ATOM 3697 C C . GLY B 1 40 ? 17.098 25.359 26.651 1.00 12.34 40 GLY B C 1
ATOM 3698 O O . GLY B 1 40 ? 16.299 25.708 27.535 1.00 12.69 40 GLY B O 1
ATOM 3699 N N . VAL B 1 41 ? 18.403 25.654 26.699 1.00 12.60 41 VAL B N 1
ATOM 3700 C CA . VAL B 1 41 ? 19.018 26.227 27.894 1.00 12.94 41 VAL B CA 1
ATOM 3701 C C . VAL B 1 41 ? 18.509 27.636 28.215 1.00 13.07 41 VAL B C 1
ATOM 3702 O O . VAL B 1 41 ? 18.570 28.053 29.362 1.00 15.00 41 VAL B O 1
ATOM 3706 N N . THR B 1 42 ? 17.949 28.338 27.235 1.00 13.77 42 THR B N 1
ATOM 3707 C CA . THR B 1 42 ? 17.358 29.661 27.512 1.00 14.07 42 THR B CA 1
ATOM 3708 C C . THR B 1 42 ? 15.920 29.639 28.028 1.00 13.70 42 THR B C 1
ATOM 3709 O O . THR B 1 42 ? 15.359 30.706 28.346 1.00 13.82 42 THR B O 1
ATOM 3713 N N . GLU B 1 43 ? 15.312 28.460 28.153 1.00 12.51 43 GLU B N 1
ATOM 3714 C CA . GLU B 1 43 ? 13.910 28.391 28.601 1.00 13.08 43 GLU B CA 1
ATOM 3715 C C . GLU B 1 43 ? 13.827 28.842 30.054 1.00 12.56 43 GLU B C 1
ATOM 3716 O O . GLU B 1 43 ? 14.795 28.683 30.804 1.00 11.56 43 GLU B O 1
ATOM 3722 N N . HIS B 1 44 ? 12.686 29.412 30.428 1.00 12.77 44 HIS B N 1
ATOM 3723 C CA . HIS B 1 44 ? 12.501 29.928 31.789 1.00 12.67 44 HIS B CA 1
ATOM 3724 C C . HIS B 1 44 ? 12.683 28.827 32.826 1.00 12.78 44 HIS B C 1
ATOM 3725 O O . HIS B 1 44 ? 13.250 29.064 33.896 1.00 13.51 44 HIS B O 1
ATOM 3732 N N . SER B 1 45 ? 12.270 27.610 32.498 1.00 11.85 45 SER B N 1
ATOM 3733 C CA . SER B 1 45 ? 12.461 26.480 33.423 1.00 11.68 45 SER B CA 1
ATOM 3734 C C . SER B 1 45 ? 13.934 26.291 33.803 1.00 11.37 45 SER B C 1
ATOM 3735 O O . SER B 1 45 ? 14.271 26.148 34.983 1.00 11.58 45 SER B O 1
ATOM 3738 N N . VAL B 1 46 ? 14.821 26.327 32.814 1.00 11.12 46 VAL B N 1
ATOM 3739 C CA . VAL B 1 46 ? 16.264 26.163 33.071 1.00 11.06 46 VAL B CA 1
ATOM 3740 C C . VAL B 1 46 ? 16.831 27.383 33.785 1.00 10.99 46 VAL B C 1
ATOM 3741 O O . VAL B 1 46 ? 17.639 27.269 34.703 1.00 11.24 46 VAL B O 1
ATOM 3745 N N . GLN B 1 47 ? 16.433 28.565 33.338 1.00 11.27 47 GLN B N 1
ATOM 3746 C CA . GLN B 1 47 ? 16.870 29.782 34.005 1.00 11.24 47 GLN B CA 1
ATOM 3747 C C . GLN B 1 47 ? 16.531 29.750 35.498 1.00 11.54 47 GLN B C 1
ATOM 3748 O O . GLN B 1 47 ? 17.389 30.070 36.344 1.00 11.41 47 GLN B O 1
ATOM 3754 N N . VAL B 1 48 ? 15.329 29.282 35.819 1.00 10.47 48 VAL B N 1
ATOM 3755 C CA . VAL B 1 48 ? 14.934 29.127 37.238 1.00 10.90 48 VAL B CA 1
ATOM 3756 C C . VAL B 1 48 ? 15.754 28.053 37.957 1.00 10.77 48 VAL B C 1
ATOM 3757 O O . VAL B 1 48 ? 16.176 28.236 39.111 1.00 10.24 48 VAL B O 1
ATOM 3761 N N . ALA B 1 49 ? 16.000 26.932 37.280 1.00 11.55 49 ALA B N 1
ATOM 3762 C CA . ALA B 1 49 ? 16.945 25.906 37.822 1.00 12.21 49 ALA B CA 1
ATOM 3763 C C . ALA B 1 49 ? 18.326 26.452 38.127 1.00 12.00 49 ALA B C 1
ATOM 3764 O O . ALA B 1 49 ? 18.907 26.125 39.146 1.00 12.12 49 ALA B O 1
ATOM 3766 N N . LEU B 1 50 ? 18.843 27.325 37.277 1.00 12.31 50 LEU B N 1
ATOM 3767 C CA . LEU B 1 50 ? 20.125 27.982 37.569 1.00 12.72 50 LEU B CA 1
ATOM 3768 C C . LEU B 1 50 ? 20.014 28.949 38.761 1.00 12.73 50 LEU B C 1
ATOM 3769 O O . LEU B 1 50 ? 20.984 29.110 39.525 1.00 12.07 50 LEU B O 1
ATOM 3774 N N . LYS B 1 51 ? 18.851 29.580 38.926 1.00 13.94 51 LYS B N 1
ATOM 3775 C CA . LYS B 1 51 ? 18.622 30.446 40.098 1.00 13.83 51 LYS B CA 1
ATOM 3776 C C . LYS B 1 51 ? 18.595 29.583 41.361 1.00 14.22 51 LYS B C 1
ATOM 3777 O O . LYS B 1 51 ? 19.076 29.977 42.417 1.00 14.20 51 LYS B O 1
ATOM 3783 N N . TYR B 1 52 ? 18.001 28.399 41.252 1.00 14.43 52 TYR B N 1
ATOM 3784 C CA . TYR B 1 52 ? 17.975 27.446 42.362 1.00 15.30 52 TYR B CA 1
ATOM 3785 C C . TYR B 1 52 ? 19.405 27.092 42.780 1.00 16.02 52 TYR B C 1
ATOM 3786 O O . TYR B 1 52 ? 19.746 27.122 43.961 1.00 16.20 52 TYR B O 1
ATOM 3795 N N . VAL B 1 53 ? 20.250 26.763 41.818 1.00 16.17 53 VAL B N 1
ATOM 3796 C CA . VAL B 1 53 ? 21.624 26.405 42.131 1.00 17.79 53 VAL B CA 1
ATOM 3797 C C . VAL B 1 53 ? 22.327 27.535 42.880 1.00 18.86 53 VAL B C 1
ATOM 3798 O O . VAL B 1 53 ? 23.063 27.297 43.838 1.00 20.16 53 VAL B O 1
ATOM 3802 N N . ALA B 1 54 ? 22.093 28.764 42.433 1.00 19.37 54 ALA B N 1
ATOM 3803 C CA . ALA B 1 54 ? 22.617 29.931 43.121 1.00 19.88 54 ALA B CA 1
ATOM 3804 C C . ALA B 1 54 ? 22.095 29.998 44.557 1.00 20.83 54 ALA B C 1
ATOM 3805 O O . ALA B 1 54 ? 22.865 30.263 45.499 1.00 21.99 54 ALA B O 1
ATOM 3807 N N . ALA B 1 55 ? 20.805 29.737 44.736 1.00 20.83 55 ALA B N 1
ATOM 3808 C CA . ALA B 1 55 ? 20.195 29.689 46.076 1.00 21.24 55 ALA B CA 1
ATOM 3809 C C . ALA B 1 55 ? 20.739 28.607 47.013 1.00 21.72 55 ALA B C 1
ATOM 3810 O O . ALA B 1 55 ? 20.727 28.781 48.233 1.00 22.45 55 ALA B O 1
ATOM 3812 N N . THR B 1 56 ? 21.155 27.472 46.473 1.00 21.44 56 THR B N 1
ATOM 3813 C CA . THR B 1 56 ? 21.706 26.416 47.296 1.00 21.68 56 THR B CA 1
ATOM 3814 C C . THR B 1 56 ? 23.081 26.764 47.865 1.00 22.04 56 THR B C 1
ATOM 3815 O O . THR B 1 56 ? 23.469 26.248 48.915 1.00 22.02 56 THR B O 1
ATOM 3819 N N . GLY B 1 57 ? 23.817 27.612 47.152 1.00 22.23 57 GLY B N 1
ATOM 3820 C CA . GLY B 1 57 ? 25.221 27.850 47.435 1.00 22.42 57 GLY B CA 1
ATOM 3821 C C . GLY B 1 57 ? 26.105 26.666 47.072 1.00 22.81 57 GLY B C 1
ATOM 3822 O O . GLY B 1 57 ? 27.270 26.627 47.483 1.00 23.45 57 GLY B O 1
ATOM 3823 N N . GLY B 1 58 ? 25.571 25.706 46.301 1.00 22.23 58 GLY B N 1
ATOM 3824 C CA . GLY B 1 58 ? 26.261 24.438 46.034 1.00 22.78 58 GLY B CA 1
ATOM 3825 C C . GLY B 1 58 ? 27.543 24.611 45.235 1.00 23.00 58 GLY B C 1
ATOM 3826 O O . GLY B 1 58 ? 27.685 25.591 44.505 1.00 23.76 58 GLY B O 1
ATOM 3827 N N . SER B 1 59 ? 28.477 23.672 45.390 1.00 22.43 59 SER B N 1
ATOM 3828 C CA . SER B 1 59 ? 29.709 23.673 44.623 1.00 21.82 59 SER B CA 1
ATOM 3829 C C . SER B 1 59 ? 30.159 22.250 44.346 1.00 21.03 59 SER B C 1
ATOM 3830 O O . SER B 1 59 ? 29.791 21.317 45.068 1.00 20.75 59 SER B O 1
ATOM 3833 N N . GLY B 1 60 ? 30.942 22.088 43.283 1.00 20.12 60 GLY B N 1
ATOM 3834 C CA . GLY B 1 60 ? 31.431 20.781 42.888 1.00 19.67 60 GLY B CA 1
ATOM 3835 C C . GLY B 1 60 ? 32.089 20.835 41.527 1.00 19.22 60 GLY B C 1
ATOM 3836 O O . GLY B 1 60 ? 32.349 21.918 41.007 1.00 19.32 60 GLY B O 1
ATOM 3837 N N . ASP B 1 61 ? 32.362 19.670 40.954 1.00 18.99 61 ASP B N 1
ATOM 3838 C CA . ASP B 1 61 ? 32.991 19.637 39.630 1.00 19.15 61 ASP B CA 1
ATOM 3839 C C . ASP B 1 61 ? 32.116 18.999 38.556 1.00 18.70 61 ASP B C 1
ATOM 3840 O O . ASP B 1 61 ? 32.635 18.527 37.542 1.00 19.74 61 ASP B O 1
ATOM 3845 N N . SER B 1 62 ? 30.804 18.983 38.777 1.00 17.40 62 SER B N 1
ATOM 3846 C CA . SER B 1 62 ? 29.842 18.553 37.754 1.00 15.95 62 SER B CA 1
ATOM 3847 C C . SER B 1 62 ? 29.409 19.787 36.951 1.00 14.64 62 SER B C 1
ATOM 3848 O O . SER B 1 62 ? 28.865 20.717 37.500 1.00 15.30 62 SER B O 1
ATOM 3851 N N . LYS B 1 63 ? 29.703 19.795 35.652 1.00 14.14 63 LYS B N 1
ATOM 3852 C CA . LYS B 1 63 ? 29.470 20.966 34.803 1.00 13.34 63 LYS B CA 1
ATOM 3853 C C . LYS B 1 63 ? 27.984 21.121 34.476 1.00 13.23 63 LYS B C 1
ATOM 3854 O O . LYS B 1 63 ? 27.291 20.152 34.189 1.00 13.23 63 LYS B O 1
ATOM 3860 N N . LEU B 1 64 ? 27.508 22.359 34.487 1.00 12.37 64 LEU B N 1
ATOM 3861 C CA . LEU B 1 64 ? 26.158 22.663 34.073 1.00 12.52 64 LEU B CA 1
ATOM 3862 C C . LEU B 1 64 ? 26.175 22.985 32.580 1.00 12.76 64 LEU B C 1
ATOM 3863 O O . LEU B 1 64 ? 26.932 23.862 32.142 1.00 12.07 64 LEU B O 1
ATOM 3868 N N . TRP B 1 65 ? 25.304 22.337 31.810 1.00 12.60 65 TRP B N 1
ATOM 3869 C CA . TRP B 1 65 ? 25.388 22.424 30.356 1.00 12.72 65 TRP B CA 1
ATOM 3870 C C . TRP B 1 65 ? 25.008 23.813 29.867 1.00 13.08 65 TRP B C 1
ATOM 3871 O O . TRP B 1 65 ? 24.003 24.375 30.308 1.00 13.35 65 TRP B O 1
ATOM 3882 N N . GLY B 1 66 ? 25.840 24.344 28.968 1.00 13.34 66 GLY B N 1
ATOM 3883 C CA . GLY B 1 66 ? 25.580 25.578 28.256 1.00 13.81 66 GLY B CA 1
ATOM 3884 C C . GLY B 1 66 ? 26.024 26.828 28.956 1.00 14.25 66 GLY B C 1
ATOM 3885 O O . GLY B 1 66 ? 25.890 27.925 28.399 1.00 15.49 66 GLY B O 1
ATOM 3886 N N . VAL B 1 67 ? 26.547 26.686 30.174 1.00 14.71 67 VAL B N 1
ATOM 3887 C CA . VAL B 1 67 ? 27.018 27.818 30.950 1.00 15.39 67 VAL B CA 1
ATOM 3888 C C . VAL B 1 67 ? 28.364 27.514 31.588 1.00 15.41 67 VAL B C 1
ATOM 3889 O O . VAL B 1 67 ? 28.740 26.360 31.825 1.00 13.76 67 VAL B O 1
ATOM 3893 N N . ASN B 1 68 ? 29.087 28.570 31.904 1.00 16.47 68 ASN B N 1
ATOM 3894 C CA . ASN B 1 68 ? 30.388 28.390 32.526 1.00 16.52 68 ASN B CA 1
ATOM 3895 C C . ASN B 1 68 ? 30.222 28.265 34.035 1.00 17.47 68 ASN B C 1
ATOM 3896 O O . ASN B 1 68 ? 30.699 29.111 34.797 1.00 17.60 68 ASN B O 1
ATOM 3901 N N . GLN B 1 69 ? 29.548 27.193 34.479 1.00 16.62 69 GLN B N 1
ATOM 3902 C CA . GLN B 1 69 ? 29.278 26.967 35.902 1.00 17.28 69 GLN B CA 1
ATOM 3903 C C . GLN B 1 69 ? 29.430 25.488 36.194 1.00 16.91 69 GLN B C 1
ATOM 3904 O O . GLN B 1 69 ? 29.147 24.664 35.326 1.00 16.50 69 GLN B O 1
ATOM 3910 N N . ARG B 1 70 ? 29.856 25.158 37.421 1.00 16.90 70 ARG B N 1
ATOM 3911 C CA . ARG B 1 70 ? 29.872 23.767 37.898 1.00 16.62 70 ARG B CA 1
ATOM 3912 C C . ARG B 1 70 ? 29.192 23.724 39.270 1.00 16.79 70 ARG B C 1
ATOM 3913 O O . ARG B 1 70 ? 29.083 24.756 39.965 1.00 16.96 70 ARG B O 1
ATOM 3921 N N . SER B 1 71 ? 28.646 22.570 39.633 1.00 15.60 71 SER B N 1
ATOM 3922 C CA . SER B 1 71 ? 28.126 22.414 40.992 1.00 15.31 71 SER B CA 1
ATOM 3923 C C . SER B 1 71 ? 28.343 20.998 41.466 1.00 14.58 71 SER B C 1
ATOM 3924 O O . SER B 1 71 ? 29.079 20.225 40.842 1.00 15.26 71 SER B O 1
ATOM 3927 N N . ASN B 1 72 ? 27.710 20.649 42.581 1.00 13.80 72 ASN B N 1
ATOM 3928 C CA . ASN B 1 72 ? 27.711 19.263 43.024 1.00 13.28 72 ASN B CA 1
ATOM 3929 C C . ASN B 1 72 ? 26.948 18.376 42.041 1.00 12.94 72 ASN B C 1
ATOM 3930 O O . ASN B 1 72 ? 26.141 18.853 41.243 1.00 12.09 72 ASN B O 1
ATOM 3935 N N . MET B 1 73 ? 27.182 17.074 42.113 1.00 12.54 73 MET B N 1
ATOM 3936 C CA . MET B 1 73 ? 26.589 16.143 41.134 1.00 13.17 73 MET B CA 1
ATOM 3937 C C . MET B 1 73 ? 25.067 16.074 41.193 1.00 12.30 73 MET B C 1
ATOM 3938 O O . MET B 1 73 ? 24.430 15.835 40.169 1.00 12.08 73 MET B O 1
ATOM 3943 N N . PHE B 1 74 ? 24.492 16.275 42.376 1.00 12.09 74 PHE B N 1
ATOM 3944 C CA . PHE B 1 74 ? 23.040 16.187 42.532 1.00 11.98 74 PHE B CA 1
ATOM 3945 C C . PHE B 1 74 ? 22.343 17.345 41.821 1.00 11.26 74 PHE B C 1
ATOM 3946 O O . PHE B 1 74 ? 21.372 17.170 41.079 1.00 10.77 74 PHE B O 1
ATOM 3954 N N . ASP B 1 75 ? 22.813 18.551 42.085 1.00 11.68 75 ASP B N 1
ATOM 3955 C CA . ASP B 1 75 ? 22.231 19.729 41.463 1.00 12.24 75 ASP B CA 1
ATOM 3956 C C . ASP B 1 75 ? 22.584 19.887 39.974 1.00 11.90 75 ASP B C 1
ATOM 3957 O O . ASP B 1 75 ? 21.772 20.406 39.205 1.00 10.93 75 ASP B O 1
ATOM 3962 N N . ALA B 1 76 ? 23.766 19.439 39.556 1.00 11.46 76 ALA B N 1
ATOM 3963 C CA . ALA B 1 76 ? 24.064 19.367 38.118 1.00 11.94 76 ALA B CA 1
ATOM 3964 C C . ALA B 1 76 ? 23.122 18.401 37.399 1.00 11.83 76 ALA B C 1
ATOM 3965 O O . ALA B 1 76 ? 22.616 18.710 36.331 1.00 11.20 76 ALA B O 1
ATOM 3967 N N . ALA B 1 77 ? 22.884 17.222 37.979 1.00 11.35 77 ALA B N 1
ATOM 3968 C CA . ALA B 1 77 ? 21.910 16.314 37.400 1.00 10.97 77 ALA B CA 1
ATOM 3969 C C . ALA B 1 77 ? 20.528 16.971 37.292 1.00 10.52 77 ALA B C 1
ATOM 3970 O O . ALA B 1 77 ? 19.869 16.803 36.297 1.00 10.37 77 ALA B O 1
ATOM 3972 N N . PHE B 1 78 ? 20.108 17.704 38.332 1.00 9.97 78 PHE B N 1
ATOM 3973 C CA . PHE B 1 78 ? 18.840 18.380 38.321 1.00 10.49 78 PHE B CA 1
ATOM 3974 C C . PHE B 1 78 ? 18.788 19.382 37.179 1.00 10.45 78 PHE B C 1
ATOM 3975 O O . PHE B 1 78 ? 17.849 19.356 36.395 1.00 9.00 78 PHE B O 1
ATOM 3983 N N . VAL B 1 79 ? 19.787 20.264 37.090 1.00 11.14 79 VAL B N 1
ATOM 3984 C CA . VAL B 1 79 ? 19.781 21.323 36.079 1.00 11.01 79 VAL B CA 1
ATOM 3985 C C . VAL B 1 79 ? 19.829 20.754 34.672 1.00 11.19 79 VAL B C 1
ATOM 3986 O O . VAL B 1 79 ? 19.038 21.153 33.801 1.00 10.30 79 VAL B O 1
ATOM 3990 N N . ASN B 1 80 ? 20.771 19.835 34.426 1.00 10.70 80 ASN B N 1
ATOM 3991 C CA . ASN B 1 80 ? 20.923 19.273 33.095 1.00 10.57 80 ASN B CA 1
ATOM 3992 C C . ASN B 1 80 ? 19.759 18.370 32.718 1.00 10.03 80 ASN B C 1
ATOM 3993 O O . ASN B 1 80 ? 19.375 18.357 31.562 1.00 9.65 80 ASN B O 1
ATOM 3998 N N . GLY B 1 81 ? 19.145 17.668 33.675 1.00 10.49 81 GLY B N 1
ATOM 3999 C CA . GLY B 1 81 ? 17.891 16.978 33.396 1.00 10.73 81 GLY B CA 1
ATOM 4000 C C . GLY B 1 81 ? 16.729 17.864 32.999 1.00 11.10 81 GLY B C 1
ATOM 4001 O O . GLY B 1 81 ? 15.894 17.525 32.131 1.00 11.49 81 GLY B O 1
ATOM 4002 N N . MET B 1 82 ? 16.612 18.993 33.685 1.00 11.02 82 MET B N 1
ATOM 4003 C CA . MET B 1 82 ? 15.629 19.978 33.321 1.00 10.03 82 MET B CA 1
ATOM 4004 C C . MET B 1 82 ? 15.921 20.448 31.877 1.00 9.79 82 MET B C 1
ATOM 4005 O O . MET B 1 82 ? 15.047 20.443 31.009 1.00 8.86 82 MET B O 1
ATOM 4010 N N . ALA B 1 83 ? 17.176 20.798 31.629 1.00 9.26 83 ALA B N 1
ATOM 4011 C CA . ALA B 1 83 ? 17.596 21.280 30.315 1.00 9.24 83 ALA B CA 1
ATOM 4012 C C . ALA B 1 83 ? 17.357 20.252 29.221 1.00 8.63 83 ALA B C 1
ATOM 4013 O O . ALA B 1 83 ? 16.825 20.600 28.161 1.00 8.18 83 ALA B O 1
ATOM 4015 N N . ALA B 1 84 ? 17.663 18.973 29.483 1.00 8.53 84 ALA B N 1
ATOM 4016 C CA . ALA B 1 84 ? 17.490 17.909 28.490 1.00 8.83 84 ALA B CA 1
ATOM 4017 C C . ALA B 1 84 ? 16.067 17.751 27.988 1.00 8.74 84 ALA B C 1
ATOM 4018 O O . ALA B 1 84 ? 15.842 17.324 26.854 1.00 8.90 84 ALA B O 1
ATOM 4020 N N . HIS B 1 85 ? 15.098 18.062 28.843 1.00 8.91 85 HIS B N 1
ATOM 4021 C CA . HIS B 1 85 ? 13.673 17.935 28.509 1.00 8.42 85 HIS B CA 1
ATOM 4022 C C . HIS B 1 85 ? 12.945 19.267 28.274 1.00 8.64 85 HIS B C 1
ATOM 4023 O O . HIS B 1 85 ? 11.741 19.247 27.947 1.00 9.19 85 HIS B O 1
ATOM 4030 N N . ALA B 1 86 ? 13.637 20.407 28.360 1.00 9.00 86 ALA B N 1
ATOM 4031 C CA . ALA B 1 86 ? 12.982 21.730 28.449 1.00 10.59 86 ALA B CA 1
ATOM 4032 C C . ALA B 1 86 ? 12.125 22.101 27.224 1.00 11.99 86 ALA B C 1
ATOM 4033 O O . ALA B 1 86 ? 11.139 22.827 27.366 1.00 12.28 86 ALA B O 1
ATOM 4035 N N . ILE B 1 87 ? 12.512 21.624 26.027 1.00 11.67 87 ILE B N 1
ATOM 4036 C CA . ILE B 1 87 ? 11.768 21.918 24.797 1.00 12.26 87 ILE B CA 1
ATOM 4037 C C . ILE B 1 87 ? 11.230 20.660 24.104 1.00 11.25 87 ILE B C 1
ATOM 4038 O O . ILE B 1 87 ? 10.872 20.688 22.923 1.00 11.10 87 ILE B O 1
ATOM 4043 N N . ASP B 1 88 ? 11.181 19.557 24.850 1.00 11.21 88 ASP B N 1
ATOM 4044 C CA . ASP B 1 88 ? 10.610 18.304 24.378 1.00 11.38 88 ASP B CA 1
ATOM 4045 C C . ASP B 1 88 ? 11.249 17.793 23.060 1.00 10.81 88 ASP B C 1
ATOM 4046 O O . ASP B 1 88 ? 10.547 17.370 22.125 1.00 10.84 88 ASP B O 1
ATOM 4051 N N . PHE B 1 89 ? 12.576 17.861 22.982 1.00 10.54 89 PHE B N 1
ATOM 4052 C CA . PHE B 1 89 ? 13.292 17.487 21.753 1.00 9.80 89 PHE B CA 1
ATOM 4053 C C . PHE B 1 89 ? 14.156 16.245 21.995 1.00 10.10 89 PHE B C 1
ATOM 4054 O O . PHE B 1 89 ? 14.831 15.802 21.096 1.00 10.23 89 PHE B O 1
ATOM 4062 N N . ASP B 1 90 ? 14.121 15.722 23.210 1.00 10.76 90 ASP B N 1
ATOM 4063 C CA . ASP B 1 90 ? 14.870 14.519 23.588 1.00 10.19 90 ASP B CA 1
ATOM 4064 C C . ASP B 1 90 ? 14.127 13.255 23.165 1.00 10.77 90 ASP B C 1
ATOM 4065 O O . ASP B 1 90 ? 12.966 13.295 22.778 1.00 10.97 90 ASP B O 1
ATOM 4070 N N . ASP B 1 91 ? 14.817 12.127 23.273 1.00 11.38 91 ASP B N 1
ATOM 4071 C CA . ASP B 1 91 ? 14.376 10.888 22.641 1.00 11.18 91 ASP B CA 1
ATOM 4072 C C . ASP B 1 91 ? 13.231 10.238 23.398 1.00 11.68 91 ASP B C 1
ATOM 4073 O O . ASP B 1 91 ? 12.959 10.566 24.560 1.00 11.83 91 ASP B O 1
ATOM 4078 N N . SER B 1 92 ? 12.554 9.325 22.706 1.00 10.91 92 SER B N 1
ATOM 4079 C CA A SER B 1 92 ? 11.517 8.522 23.303 0.50 11.23 92 SER B CA 1
ATOM 4080 C CA B SER B 1 92 ? 11.506 8.527 23.314 0.50 10.77 92 SER B CA 1
ATOM 4081 C C . SER B 1 92 ? 11.899 7.051 23.211 1.00 10.93 92 SER B C 1
ATOM 4082 O O . SER B 1 92 ? 12.856 6.697 22.516 1.00 11.38 92 SER B O 1
ATOM 4087 N N . PHE B 1 93 ? 11.167 6.203 23.912 1.00 11.29 93 PHE B N 1
ATOM 4088 C CA . PHE B 1 93 ? 11.531 4.786 24.053 1.00 11.20 93 PHE B CA 1
ATOM 4089 C C . PHE B 1 93 ? 10.248 4.010 24.259 1.00 10.70 93 PHE B C 1
ATOM 4090 O O . PHE B 1 93 ? 9.666 4.034 25.329 1.00 12.04 93 PHE B O 1
ATOM 4098 N N . PRO B 1 94 ? 9.750 3.368 23.200 1.00 11.76 94 PRO B N 1
ATOM 4099 C CA . PRO B 1 94 ? 8.381 2.835 23.237 1.00 12.78 94 PRO B CA 1
ATOM 4100 C C . PRO B 1 94 ? 8.073 1.838 24.339 1.00 13.31 94 PRO B C 1
ATOM 4101 O O . PRO B 1 94 ? 6.921 1.748 24.773 1.00 14.03 94 PRO B O 1
ATOM 4105 N N . VAL B 1 95 ? 9.105 1.111 24.763 1.00 14.65 95 VAL B N 1
ATOM 4106 C CA A VAL B 1 95 ? 8.922 0.031 25.723 0.50 14.52 95 VAL B CA 1
ATOM 4107 C CA B VAL B 1 95 ? 9.037 0.021 25.757 0.50 14.66 95 VAL B CA 1
ATOM 4108 C C . VAL B 1 95 ? 8.656 0.595 27.115 1.00 15.10 95 VAL B C 1
ATOM 4109 O O . VAL B 1 95 ? 8.053 -0.062 27.948 1.00 14.47 95 VAL B O 1
ATOM 4116 N N . MET B 1 96 ? 9.003 1.856 27.313 1.00 14.81 96 MET B N 1
ATOM 4117 C CA . MET B 1 96 ? 8.759 2.546 28.564 1.00 16.34 96 MET B CA 1
ATOM 4118 C C . MET B 1 96 ? 7.613 3.574 28.448 1.00 14.74 96 MET B C 1
ATOM 4119 O O . MET B 1 96 ? 7.111 4.057 29.452 1.00 15.05 96 MET B O 1
ATOM 4124 N N . ARG B 1 97 ? 7.235 3.910 27.220 1.00 14.21 97 ARG B N 1
ATOM 4125 C CA . ARG B 1 97 ? 6.393 5.063 26.913 1.00 14.37 97 ARG B CA 1
ATOM 4126 C C . ARG B 1 97 ? 6.893 6.310 27.623 1.00 13.80 97 ARG B C 1
ATOM 4127 O O . ARG B 1 97 ? 6.186 6.963 28.396 1.00 14.49 97 ARG B O 1
ATOM 4135 N N . GLY B 1 98 ? 8.145 6.637 27.352 1.00 14.03 98 GLY B N 1
ATOM 4136 C CA . GLY B 1 98 ? 8.730 7.857 27.905 1.00 13.11 98 GLY B CA 1
ATOM 4137 C C . GLY B 1 98 ? 10.138 8.146 27.415 1.00 12.97 98 GLY B C 1
ATOM 4138 O O . GLY B 1 98 ? 10.629 7.537 26.464 1.00 12.66 98 GLY B O 1
ATOM 4139 N N . HIS B 1 99 ? 10.792 9.086 28.099 1.00 12.34 99 HIS B N 1
ATOM 4140 C CA . HIS B 1 99 ? 12.010 9.706 27.648 1.00 11.55 99 HIS B CA 1
ATOM 4141 C C . HIS B 1 99 ? 13.103 9.378 28.651 1.00 11.49 99 HIS B C 1
ATOM 4142 O O . HIS B 1 99 ? 13.244 10.071 29.638 1.00 13.29 99 HIS B O 1
ATOM 4149 N N . PRO B 1 100 ? 13.860 8.285 28.432 1.00 11.88 100 PRO B N 1
ATOM 4150 C CA . PRO B 1 100 ? 14.801 7.843 29.456 1.00 10.81 100 PRO B CA 1
ATOM 4151 C C . PRO B 1 100 ? 16.106 8.609 29.459 1.00 10.55 100 PRO B C 1
ATOM 4152 O O . PRO B 1 100 ? 16.774 8.713 30.496 1.00 10.54 100 PRO B O 1
ATOM 4156 N N . SER B 1 101 ? 16.486 9.148 28.312 1.00 10.10 101 SER B N 1
ATOM 4157 C CA . SER B 1 101 ? 17.825 9.648 28.170 1.00 9.57 101 SER B CA 1
ATOM 4158 C C . SER B 1 101 ? 17.981 10.996 28.885 1.00 10.11 101 SER B C 1
ATOM 4159 O O . SER B 1 101 ? 19.076 11.356 29.316 1.00 9.99 101 SER B O 1
ATOM 4162 N N . SER B 1 102 ? 16.875 11.701 29.053 1.00 10.39 102 SER B N 1
ATOM 4163 C CA . SER B 1 102 ? 16.933 13.031 29.663 1.00 10.48 102 SER B CA 1
ATOM 4164 C C . SER B 1 102 ? 17.151 12.977 31.176 1.00 10.29 102 SER B C 1
ATOM 4165 O O . SER B 1 102 ? 17.442 14.004 31.784 1.00 11.45 102 SER B O 1
ATOM 4168 N N . SER B 1 103 ? 17.022 11.796 31.794 1.00 9.87 103 SER B N 1
ATOM 4169 C CA . SER B 1 103 ? 17.455 11.598 33.180 1.00 10.97 103 SER B CA 1
ATOM 4170 C C . SER B 1 103 ? 18.811 10.857 33.185 1.00 10.62 103 SER B C 1
ATOM 4171 O O . SER B 1 103 ? 19.720 11.148 33.973 1.00 10.74 103 SER B O 1
ATOM 4174 N N . LEU B 1 104 ? 18.953 9.885 32.297 1.00 11.94 104 LEU B N 1
ATOM 4175 C CA . LEU B 1 104 ? 20.162 9.057 32.285 1.00 11.76 104 LEU B CA 1
ATOM 4176 C C . LEU B 1 104 ? 21.428 9.789 31.939 1.00 11.95 104 LEU B C 1
ATOM 4177 O O . LEU B 1 104 ? 22.426 9.684 32.641 1.00 10.95 104 LEU B O 1
ATOM 4182 N N . VAL B 1 105 ? 21.391 10.561 30.866 1.00 11.68 105 VAL B N 1
ATOM 4183 C CA . VAL B 1 105 ? 22.599 11.187 30.376 1.00 12.00 105 VAL B CA 1
ATOM 4184 C C . VAL B 1 105 ? 23.101 12.278 31.348 1.00 11.60 105 VAL B C 1
ATOM 4185 O O . VAL B 1 105 ? 24.286 12.302 31.678 1.00 12.05 105 VAL B O 1
ATOM 4189 N N . PRO B 1 106 ? 22.206 13.170 31.823 1.00 11.65 106 PRO B N 1
ATOM 4190 C CA . PRO B 1 106 ? 22.544 14.069 32.935 1.00 10.91 106 PRO B CA 1
ATOM 4191 C C . PRO B 1 106 ? 23.154 13.380 34.169 1.00 11.36 106 PRO B C 1
ATOM 4192 O O . PRO B 1 106 ? 24.190 13.842 34.653 1.00 12.20 106 PRO B O 1
ATOM 4196 N N . ALA B 1 107 ? 22.544 12.281 34.644 1.00 10.67 107 ALA B N 1
ATOM 4197 C CA . ALA B 1 107 ? 23.118 11.511 35.773 1.00 11.06 107 ALA B CA 1
ATOM 4198 C C . ALA B 1 107 ? 24.545 10.994 35.460 1.00 10.91 107 ALA B C 1
ATOM 4199 O O . ALA B 1 107 ? 25.463 11.110 36.297 1.00 10.25 107 ALA B O 1
ATOM 4201 N N . ILE B 1 108 ? 24.695 10.416 34.265 1.00 10.58 108 ILE B N 1
ATOM 4202 C CA . ILE B 1 108 ? 26.000 9.906 33.830 1.00 10.68 108 ILE B CA 1
ATOM 4203 C C . ILE B 1 108 ? 27.052 11.004 33.765 1.00 11.60 108 ILE B C 1
ATOM 4204 O O . ILE B 1 108 ? 28.169 10.802 34.243 1.00 11.10 108 ILE B O 1
ATOM 4209 N N . PHE B 1 109 ? 26.720 12.174 33.203 1.00 12.48 109 PHE B N 1
ATOM 4210 C CA . PHE B 1 109 ? 27.707 13.256 33.180 1.00 11.99 109 PHE B CA 1
ATOM 4211 C C . PHE B 1 109 ? 28.041 13.747 34.596 1.00 12.19 109 PHE B C 1
ATOM 4212 O O . PHE B 1 109 ? 29.216 13.914 34.961 1.00 11.41 109 PHE B O 1
ATOM 4220 N N . ALA B 1 110 ? 27.018 13.944 35.417 1.00 11.82 110 ALA B N 1
ATOM 4221 C CA . ALA B 1 110 ? 27.228 14.436 36.794 1.00 12.18 110 ALA B CA 1
ATOM 4222 C C . ALA B 1 110 ? 28.106 13.508 37.635 1.00 12.12 110 ALA B C 1
ATOM 4223 O O . ALA B 1 110 ? 29.098 13.947 38.247 1.00 12.60 110 ALA B O 1
ATOM 4225 N N . VAL B 1 111 ? 27.780 12.221 37.607 1.00 12.14 111 VAL B N 1
ATOM 4226 C CA . VAL B 1 111 ? 28.513 11.222 38.375 1.00 12.92 111 VAL B CA 1
ATOM 4227 C C . VAL B 1 111 ? 29.849 10.934 37.714 1.00 12.65 111 VAL B C 1
ATOM 4228 O O . VAL B 1 111 ? 30.869 10.927 38.396 1.00 13.09 111 VAL B O 1
ATOM 4232 N N . GLY B 1 112 ? 29.850 10.770 36.386 1.00 13.09 112 GLY B N 1
ATOM 4233 C CA . GLY B 1 112 ? 31.077 10.476 35.622 1.00 14.03 112 GLY B CA 1
ATOM 4234 C C . GLY B 1 112 ? 32.148 11.527 35.806 1.00 14.48 112 GLY B C 1
ATOM 4235 O O . GLY B 1 112 ? 33.329 11.201 35.986 1.00 14.40 112 GLY B O 1
ATOM 4236 N N . GLU B 1 113 ? 31.747 12.799 35.789 1.00 15.50 113 GLU B N 1
ATOM 4237 C CA . GLU B 1 113 ? 32.699 13.892 36.025 1.00 16.71 113 GLU B CA 1
ATOM 4238 C C . GLU B 1 113 ? 33.256 13.879 37.442 1.00 18.10 113 GLU B C 1
ATOM 4239 O O . GLU B 1 113 ? 34.464 14.128 37.659 1.00 19.30 113 GLU B O 1
ATOM 4245 N N . HIS B 1 114 ? 32.377 13.595 38.403 1.00 18.22 114 HIS B N 1
ATOM 4246 C CA . HIS B 1 114 ? 32.771 13.486 39.801 1.00 18.00 114 HIS B CA 1
ATOM 4247 C C . HIS B 1 114 ? 33.824 12.405 40.024 1.00 18.30 114 HIS B C 1
ATOM 4248 O O . HIS B 1 114 ? 34.813 12.650 40.710 1.00 18.23 114 HIS B O 1
ATOM 4255 N N . VAL B 1 115 ? 33.619 11.227 39.445 1.00 17.49 115 VAL B N 1
ATOM 4256 C CA . VAL B 1 115 ? 34.531 10.085 39.669 1.00 17.89 115 VAL B CA 1
ATOM 4257 C C . VAL B 1 115 ? 35.668 9.917 38.643 1.00 17.94 115 VAL B C 1
ATOM 4258 O O . VAL B 1 115 ? 36.446 8.939 38.712 1.00 17.46 115 VAL B O 1
ATOM 4262 N N . GLY B 1 116 ? 35.776 10.855 37.706 1.00 17.61 116 GLY B N 1
ATOM 4263 C CA . GLY B 1 116 ? 36.742 10.731 36.621 1.00 17.57 116 GLY B CA 1
ATOM 4264 C C . GLY B 1 116 ? 36.584 9.495 35.765 1.00 17.70 116 GLY B C 1
ATOM 4265 O O . GLY B 1 116 ? 37.572 8.847 35.424 1.00 17.49 116 GLY B O 1
ATOM 4266 N N . ALA B 1 117 ? 35.346 9.147 35.414 1.00 17.31 117 ALA B N 1
ATOM 4267 C CA . ALA B 1 117 ? 35.085 7.983 34.587 1.00 16.94 117 ALA B CA 1
ATOM 4268 C C . ALA B 1 117 ? 35.536 8.208 33.134 1.00 16.58 117 ALA B C 1
ATOM 4269 O O . ALA B 1 117 ? 35.551 9.337 32.628 1.00 16.61 117 ALA B O 1
ATOM 4271 N N . ASN B 1 118 ? 35.895 7.103 32.493 1.00 16.33 118 ASN B N 1
ATOM 4272 C CA . ASN B 1 118 ? 36.215 7.082 31.064 1.00 16.78 118 ASN B CA 1
ATOM 4273 C C . ASN B 1 118 ? 35.007 6.680 30.204 1.00 16.45 118 ASN B C 1
ATOM 4274 O O . ASN B 1 118 ? 34.038 6.053 30.684 1.00 16.81 118 ASN B O 1
ATOM 4279 N N . GLY B 1 119 ? 35.092 7.031 28.919 1.00 15.66 119 GLY B N 1
ATOM 4280 C CA . GLY B 1 119 ? 33.973 6.926 27.995 1.00 15.10 119 GLY B CA 1
ATOM 4281 C C . GLY B 1 119 ? 33.298 5.581 27.886 1.00 14.76 119 GLY B C 1
ATOM 4282 O O . GLY B 1 119 ? 32.078 5.495 27.831 1.00 14.84 119 GLY B O 1
ATOM 4283 N N . HIS B 1 120 ? 34.082 4.511 27.807 1.00 14.29 120 HIS B N 1
ATOM 4284 C CA . HIS B 1 120 ? 33.475 3.182 27.652 1.00 14.37 120 HIS B CA 1
ATOM 4285 C C . HIS B 1 120 ? 32.563 2.842 28.838 1.00 14.70 120 HIS B C 1
ATOM 4286 O O . HIS B 1 120 ? 31.436 2.403 28.636 1.00 15.18 120 HIS B O 1
ATOM 4293 N N . ASN B 1 121 ? 33.035 3.050 30.067 1.00 14.59 121 ASN B N 1
ATOM 4294 C CA . ASN B 1 121 ? 32.176 2.817 31.248 1.00 13.97 121 ASN B CA 1
ATOM 4295 C C . ASN B 1 121 ? 30.953 3.741 31.272 1.00 13.47 121 ASN B C 1
ATOM 4296 O O . ASN B 1 121 ? 29.846 3.315 31.598 1.00 12.98 121 ASN B O 1
ATOM 4301 N N . CYS B 1 122 ? 31.134 4.997 30.884 1.00 13.23 122 CYS B N 1
ATOM 4302 C CA . CYS B 1 122 ? 29.979 5.891 30.810 1.00 12.97 122 CYS B CA 1
ATOM 4303 C C . CYS B 1 122 ? 28.934 5.400 29.838 1.00 12.28 122 CYS B C 1
ATOM 4304 O O . CYS B 1 122 ? 27.746 5.353 30.172 1.00 11.26 122 CYS B O 1
ATOM 4307 N N . LEU B 1 123 ? 29.364 5.024 28.631 1.00 11.64 123 LEU B N 1
ATOM 4308 C CA . LEU B 1 123 ? 28.467 4.534 27.624 1.00 12.04 123 LEU B CA 1
ATOM 4309 C C . LEU B 1 123 ? 27.860 3.192 28.041 1.00 12.09 123 LEU B C 1
ATOM 4310 O O . LEU B 1 123 ? 26.671 2.946 27.825 1.00 11.33 123 LEU B O 1
ATOM 4315 N N . LYS B 1 124 ? 28.650 2.335 28.648 1.00 12.33 124 LYS B N 1
ATOM 4316 C CA . LYS B 1 124 ? 28.108 1.060 29.163 1.00 12.68 124 LYS B CA 1
ATOM 4317 C C . LYS B 1 124 ? 27.027 1.244 30.243 1.00 12.54 124 LYS B C 1
ATOM 4318 O O . LYS B 1 124 ? 26.004 0.539 30.244 1.00 12.46 124 LYS B O 1
ATOM 4324 N N . SER B 1 125 ? 27.220 2.219 31.133 1.00 11.48 125 SER B N 1
ATOM 4325 C CA . SER B 1 125 ? 26.236 2.507 32.170 1.00 11.55 125 SER B CA 1
ATOM 4326 C C . SER B 1 125 ? 24.913 2.943 31.552 1.00 11.70 125 SER B C 1
ATOM 4327 O O . SER B 1 125 ? 23.861 2.661 32.101 1.00 10.63 125 SER B O 1
ATOM 4330 N N . TYR B 1 126 ? 24.997 3.644 30.420 1.00 11.00 126 TYR B N 1
ATOM 4331 C CA . TYR B 1 126 ? 23.816 4.132 29.674 1.00 11.17 126 TYR B CA 1
ATOM 4332 C C . TYR B 1 126 ? 23.065 2.935 29.110 1.00 11.10 126 TYR B C 1
ATOM 4333 O O . TYR B 1 126 ? 21.860 2.809 29.279 1.00 10.77 126 TYR B O 1
ATOM 4342 N N . VAL B 1 127 ? 23.793 2.035 28.457 1.00 10.55 127 VAL B N 1
ATOM 4343 C CA . VAL B 1 127 ? 23.189 0.798 27.933 1.00 10.90 127 VAL B CA 1
ATOM 4344 C C . VAL B 1 127 ? 22.442 -0.003 28.998 1.00 10.35 127 VAL B C 1
ATOM 4345 O O . VAL B 1 127 ? 21.302 -0.494 28.789 1.00 8.44 127 VAL B O 1
ATOM 4349 N N . LEU B 1 128 ? 23.072 -0.134 30.163 1.00 10.42 128 LEU B N 1
ATOM 4350 C CA . LEU B 1 128 ? 22.476 -0.917 31.251 1.00 11.14 128 LEU B CA 1
ATOM 4351 C C . LEU B 1 128 ? 21.297 -0.224 31.953 1.00 10.35 128 LEU B C 1
ATOM 4352 O O . LEU B 1 128 ? 20.328 -0.871 32.335 1.00 12.00 128 LEU B O 1
ATOM 4357 N N . GLY B 1 129 ? 21.375 1.107 32.081 1.00 10.28 129 GLY B N 1
ATOM 4358 C CA . GLY B 1 129 ? 20.265 1.909 32.575 1.00 10.37 129 GLY B CA 1
ATOM 4359 C C . GLY B 1 129 ? 19.046 1.771 31.676 1.00 8.98 129 GLY B C 1
ATOM 4360 O O . GLY B 1 129 ? 17.920 1.629 32.149 1.00 8.36 129 GLY B O 1
ATOM 4361 N N . ILE B 1 130 ? 19.290 1.749 30.370 1.00 10.15 130 ILE B N 1
ATOM 4362 C CA . ILE B 1 130 ? 18.249 1.579 29.394 1.00 10.23 130 ILE B CA 1
ATOM 4363 C C . ILE B 1 130 ? 17.708 0.166 29.479 1.00 9.69 130 ILE B C 1
ATOM 4364 O O . ILE B 1 130 ? 16.509 -0.042 29.364 1.00 9.09 130 ILE B O 1
ATOM 4369 N N . GLU B 1 131 ? 18.580 -0.797 29.689 1.00 9.22 131 GLU B N 1
ATOM 4370 C CA . GLU B 1 131 ? 18.072 -2.168 29.806 1.00 10.47 131 GLU B CA 1
ATOM 4371 C C . GLU B 1 131 ? 17.168 -2.351 31.040 1.00 10.62 131 GLU B C 1
ATOM 4372 O O . GLU B 1 131 ? 16.170 -3.047 30.985 1.00 11.48 131 GLU B O 1
ATOM 4378 N N . VAL B 1 132 ? 17.529 -1.739 32.156 1.00 10.95 132 VAL B N 1
ATOM 4379 C CA . VAL B 1 132 ? 16.691 -1.769 33.334 1.00 10.97 132 VAL B CA 1
ATOM 4380 C C . VAL B 1 132 ? 15.339 -1.116 33.035 1.00 9.89 132 VAL B C 1
ATOM 4381 O O . VAL B 1 132 ? 14.311 -1.694 33.283 1.00 9.37 132 VAL B O 1
ATOM 4385 N N . VAL B 1 133 ? 15.336 0.113 32.514 1.00 10.17 133 VAL B N 1
ATOM 4386 C CA A VAL B 1 133 ? 14.036 0.748 32.267 0.50 10.69 133 VAL B CA 1
ATOM 4387 C CA B VAL B 1 133 ? 14.122 0.825 32.144 0.50 10.61 133 VAL B CA 1
ATOM 4388 C C . VAL B 1 133 ? 13.210 -0.019 31.239 1.00 10.43 133 VAL B C 1
ATOM 4389 O O . VAL B 1 133 ? 11.973 -0.045 31.380 1.00 10.90 133 VAL B O 1
ATOM 4396 N N . ALA B 1 134 ? 13.842 -0.698 30.283 1.00 11.32 134 ALA B N 1
ATOM 4397 C CA . ALA B 1 134 ? 13.108 -1.522 29.310 1.00 11.29 134 ALA B CA 1
ATOM 4398 C C . ALA B 1 134 ? 12.387 -2.679 30.017 1.00 11.21 134 ALA B C 1
ATOM 4399 O O . ALA B 1 134 ? 11.193 -2.978 29.762 1.00 11.10 134 ALA B O 1
ATOM 4401 N N . THR B 1 135 ? 13.119 -3.297 30.930 1.00 12.31 135 THR B N 1
ATOM 4402 C CA . THR B 1 135 ? 12.594 -4.380 31.767 1.00 12.30 135 THR B CA 1
ATOM 4403 C C . THR B 1 135 ? 11.397 -3.907 32.579 1.00 12.06 135 THR B C 1
ATOM 4404 O O . THR B 1 135 ? 10.330 -4.535 32.588 1.00 12.37 135 THR B O 1
ATOM 4408 N N . LEU B 1 136 ? 11.520 -2.750 33.225 1.00 11.42 136 LEU B N 1
ATOM 4409 C CA . LEU B 1 136 ? 10.426 -2.310 34.072 1.00 10.76 136 LEU B CA 1
ATOM 4410 C C . LEU B 1 136 ? 9.218 -1.914 33.228 1.00 11.18 136 LEU B C 1
ATOM 4411 O O . LEU B 1 136 ? 8.058 -2.161 33.627 1.00 11.18 136 LEU B O 1
ATOM 4416 N N . GLY B 1 137 ? 9.485 -1.261 32.092 1.00 10.62 137 GLY B N 1
ATOM 4417 C CA . GLY B 1 137 ? 8.445 -0.887 31.144 1.00 11.80 137 GLY B CA 1
ATOM 4418 C C . GLY B 1 137 ? 7.640 -2.084 30.661 1.00 12.44 137 GLY B C 1
ATOM 4419 O O . GLY B 1 137 ? 6.396 -2.029 30.595 1.00 11.43 137 GLY B O 1
ATOM 4420 N N . ARG B 1 138 ? 8.342 -3.153 30.323 1.00 13.44 138 ARG B N 1
ATOM 4421 C CA A ARG B 1 138 ? 7.661 -4.364 29.877 0.50 14.08 138 ARG B CA 1
ATOM 4422 C CA B ARG B 1 138 ? 7.676 -4.389 29.899 0.50 13.78 138 ARG B CA 1
ATOM 4423 C C . ARG B 1 138 ? 6.784 -4.933 31.002 1.00 14.17 138 ARG B C 1
ATOM 4424 O O . ARG B 1 138 ? 5.651 -5.351 30.755 1.00 14.89 138 ARG B O 1
ATOM 4439 N N . ALA B 1 139 ? 7.281 -4.903 32.233 1.00 13.99 139 ALA B N 1
ATOM 4440 C CA . ALA B 1 139 ? 6.522 -5.435 33.365 1.00 14.12 139 ALA B CA 1
ATOM 4441 C C . ALA B 1 139 ? 5.236 -4.657 33.646 1.00 13.81 139 ALA B C 1
ATOM 4442 O O . ALA B 1 139 ? 4.204 -5.254 33.925 1.00 13.71 139 ALA B O 1
ATOM 4444 N N . VAL B 1 140 ? 5.281 -3.328 33.562 1.00 12.86 140 VAL B N 1
ATOM 4445 C CA A VAL B 1 140 ? 4.158 -2.468 33.926 0.50 13.23 140 VAL B CA 1
ATOM 4446 C CA B VAL B 1 140 ? 4.107 -2.529 33.954 0.50 13.50 140 VAL B CA 1
ATOM 4447 C C . VAL B 1 140 ? 3.055 -2.431 32.847 1.00 12.97 140 VAL B C 1
ATOM 4448 O O . VAL B 1 140 ? 1.881 -2.386 33.133 1.00 14.26 140 VAL B O 1
ATOM 4455 N N . GLY B 1 141 ? 3.468 -2.433 31.589 1.00 13.93 141 GLY B N 1
ATOM 4456 C CA . GLY B 1 141 ? 2.549 -2.424 30.469 1.00 13.71 141 GLY B CA 1
ATOM 4457 C C . GLY B 1 141 ? 1.937 -1.058 30.229 1.00 14.03 141 GLY B C 1
ATOM 4458 O O . GLY B 1 141 ? 2.481 -0.022 30.673 1.00 15.17 141 GLY B O 1
ATOM 4459 N N . LYS B 1 142 ? 0.801 -1.063 29.541 1.00 14.05 142 LYS B N 1
ATOM 4460 C CA . LYS B 1 142 ? 0.216 0.191 29.011 1.00 14.19 142 LYS B CA 1
ATOM 4461 C C . LYS B 1 142 ? -0.564 0.982 30.037 1.00 13.20 142 LYS B C 1
ATOM 4462 O O . LYS B 1 142 ? -0.733 2.212 29.870 1.00 13.45 142 LYS B O 1
ATOM 4468 N N . GLY B 1 143 ? -1.034 0.310 31.087 1.00 12.91 143 GLY B N 1
ATOM 4469 C CA . GLY B 1 143 ? -1.967 0.903 32.065 1.00 13.18 143 GLY B CA 1
ATOM 4470 C C . GLY B 1 143 ? -1.448 2.118 32.811 1.00 13.11 143 GLY B C 1
ATOM 4471 O O . GLY B 1 143 ? -2.188 3.046 33.092 1.00 13.16 143 GLY B O 1
ATOM 4472 N N . HIS B 1 144 ? -0.141 2.124 33.066 1.00 12.81 144 HIS B N 1
ATOM 4473 C CA . HIS B 1 144 ? 0.479 3.116 33.959 1.00 12.02 144 HIS B CA 1
ATOM 4474 C C . HIS B 1 144 ? 0.373 4.549 33.400 1.00 12.02 144 HIS B C 1
ATOM 4475 O O . HIS B 1 144 ? -0.089 5.483 34.094 1.00 13.01 144 HIS B O 1
ATOM 4482 N N . TYR B 1 145 ? 0.744 4.705 32.136 1.00 11.43 145 TYR B N 1
ATOM 4483 C CA . TYR B 1 145 ? 0.608 6.001 31.444 1.00 11.07 145 TYR B CA 1
ATOM 4484 C C . TYR B 1 145 ? -0.872 6.391 31.376 1.00 10.63 145 TYR B C 1
ATOM 4485 O O . TYR B 1 145 ? -1.261 7.547 31.620 1.00 10.57 145 TYR B O 1
ATOM 4494 N N . LEU B 1 146 ? -1.698 5.424 31.004 1.00 11.27 146 LEU B N 1
ATOM 4495 C CA . LEU B 1 146 ? -3.122 5.697 30.827 1.00 11.95 146 LEU B CA 1
ATOM 4496 C C . LEU B 1 146 ? -3.811 6.127 32.124 1.00 12.66 146 LEU B C 1
ATOM 4497 O O . LEU B 1 146 ? -4.859 6.817 32.098 1.00 12.92 146 LEU B O 1
ATOM 4502 N N . ALA B 1 147 ? -3.240 5.716 33.257 1.00 12.11 147 ALA B N 1
ATOM 4503 C CA . ALA B 1 147 ? -3.791 6.074 34.557 1.00 12.23 147 ALA B CA 1
ATOM 4504 C C . ALA B 1 147 ? -3.364 7.470 35.039 1.00 12.10 147 ALA B C 1
ATOM 4505 O O . ALA B 1 147 ? -3.841 7.935 36.078 1.00 13.25 147 ALA B O 1
ATOM 4507 N N . GLY B 1 148 ? -2.484 8.133 34.302 1.00 11.39 148 GLY B N 1
ATOM 4508 C CA . GLY B 1 148 ? -2.165 9.529 34.585 1.00 10.72 148 GLY B CA 1
ATOM 4509 C C . GLY B 1 148 ? -0.723 9.763 35.025 1.00 10.60 148 GLY B C 1
ATOM 4510 O O . GLY B 1 148 ? -0.324 10.910 35.232 1.00 9.71 148 GLY B O 1
ATOM 4511 N N . TRP B 1 149 ? 0.067 8.703 35.148 1.00 10.20 149 TRP B N 1
ATOM 4512 C CA A TRP B 1 149 ? 1.486 8.885 35.539 0.50 10.11 149 TRP B CA 1
ATOM 4513 C CA B TRP B 1 149 ? 1.500 8.816 35.526 0.50 10.31 149 TRP B CA 1
ATOM 4514 C C . TRP B 1 149 ? 2.420 9.085 34.353 1.00 9.73 149 TRP B C 1
ATOM 4515 O O . TRP B 1 149 ? 2.159 8.626 33.255 1.00 9.40 149 TRP B O 1
ATOM 4536 N N . HIS B 1 150 ? 3.535 9.790 34.600 1.00 9.85 150 HIS B N 1
ATOM 4537 C CA . HIS B 1 150 ? 4.533 10.059 33.551 1.00 9.33 150 HIS B CA 1
ATOM 4538 C C . HIS B 1 150 ? 5.674 9.085 33.637 1.00 9.63 150 HIS B C 1
ATOM 4539 O O . HIS B 1 150 ? 6.562 9.272 34.454 1.00 9.69 150 HIS B O 1
ATOM 4546 N N . PRO B 1 151 ? 5.665 8.028 32.799 1.00 10.19 151 PRO B N 1
ATOM 4547 C CA . PRO B 1 151 ? 6.676 6.975 32.984 1.00 9.49 151 PRO B CA 1
ATOM 4548 C C . PRO B 1 151 ? 8.094 7.459 32.789 1.00 10.00 151 PRO B C 1
ATOM 4549 O O . PRO B 1 151 ? 9.020 6.926 33.368 1.00 10.78 151 PRO B O 1
ATOM 4553 N N . THR B 1 152 ? 8.241 8.540 32.020 1.00 10.24 152 THR B N 1
ATOM 4554 C CA . THR B 1 152 ? 9.491 9.270 31.901 1.00 10.71 152 THR B CA 1
ATOM 4555 C C . THR B 1 152 ? 10.259 9.423 33.217 1.00 10.27 152 THR B C 1
ATOM 4556 O O . THR B 1 152 ? 11.467 9.183 33.259 1.00 11.28 152 THR B O 1
ATOM 4560 N N . SER B 1 153 ? 9.574 9.844 34.272 1.00 10.33 153 SER B N 1
ATOM 4561 C CA . SER B 1 153 ? 10.140 9.983 35.618 1.00 9.37 153 SER B CA 1
ATOM 4562 C C . SER B 1 153 ? 9.814 8.799 36.552 1.00 10.14 153 SER B C 1
ATOM 4563 O O . SER B 1 153 ? 10.638 8.405 37.375 1.00 9.30 153 SER B O 1
ATOM 4566 N N . THR B 1 154 ? 8.615 8.240 36.459 1.00 9.38 154 THR B N 1
ATOM 4567 C CA . THR B 1 154 ? 8.243 7.184 37.422 1.00 9.17 154 THR B CA 1
ATOM 4568 C C . THR B 1 154 ? 9.103 5.957 37.215 1.00 10.48 154 THR B C 1
ATOM 4569 O O . THR B 1 154 ? 9.473 5.285 38.193 1.00 11.47 154 THR B O 1
ATOM 4573 N N . LEU B 1 155 ? 9.427 5.655 35.954 1.00 11.07 155 LEU B N 1
ATOM 4574 C CA . LEU B 1 155 ? 10.361 4.577 35.632 1.00 10.87 155 LEU B CA 1
ATOM 4575 C C . LEU B 1 155 ? 11.769 5.089 35.331 1.00 11.10 155 LEU B C 1
ATOM 4576 O O . LEU B 1 155 ? 12.775 4.421 35.602 1.00 11.57 155 LEU B O 1
ATOM 4581 N N . GLY B 1 156 ? 11.853 6.293 34.774 1.00 11.67 156 GLY B N 1
ATOM 4582 C CA . GLY B 1 156 ? 13.132 6.843 34.416 1.00 11.30 156 GLY B CA 1
ATOM 4583 C C . GLY B 1 156 ? 14.046 7.009 35.609 1.00 10.65 156 GLY B C 1
ATOM 4584 O O . GLY B 1 156 ? 15.250 6.916 35.469 1.00 11.63 156 GLY B O 1
ATOM 4585 N N . VAL B 1 157 ? 13.497 7.267 36.787 1.00 10.24 157 VAL B N 1
ATOM 4586 C CA . VAL B 1 157 ? 14.358 7.405 37.965 1.00 9.36 157 VAL B CA 1
ATOM 4587 C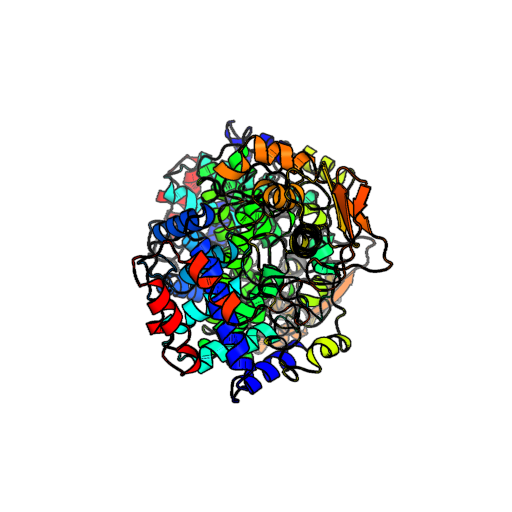 C . VAL B 1 157 ? 15.218 6.135 38.146 1.00 8.24 157 VAL B C 1
ATOM 4588 O O . VAL B 1 157 ? 16.359 6.216 38.578 1.00 8.19 157 VAL B O 1
ATOM 4592 N N . PHE B 1 158 ? 14.668 4.972 37.816 1.00 9.22 158 PHE B N 1
ATOM 4593 C CA . PHE B 1 158 ? 15.442 3.724 37.950 1.00 9.54 158 PHE B CA 1
ATOM 4594 C C . PHE B 1 158 ? 16.589 3.556 36.943 1.00 9.97 158 PHE B C 1
ATOM 4595 O O . PHE B 1 158 ? 17.632 2.933 37.264 1.00 9.41 158 PHE B O 1
ATOM 4603 N N . GLY B 1 159 ? 16.436 4.146 35.751 1.00 10.20 159 GLY B N 1
ATOM 4604 C CA . GLY B 1 159 ? 17.514 4.219 34.802 1.00 9.99 159 GLY B CA 1
ATOM 4605 C C . GLY B 1 159 ? 18.682 4.996 35.362 1.00 10.23 159 GLY B C 1
ATOM 4606 O O . GLY B 1 159 ? 19.811 4.522 35.366 1.00 9.50 159 GLY B O 1
ATOM 4607 N N . ALA B 1 160 ? 18.394 6.219 35.805 1.00 9.66 160 ALA B N 1
ATOM 4608 C CA . ALA B 1 160 ? 19.376 7.108 36.346 1.00 9.45 160 ALA B CA 1
ATOM 4609 C C . ALA B 1 160 ? 20.063 6.455 37.569 1.00 9.72 160 ALA B C 1
ATOM 4610 O O . ALA B 1 160 ? 21.262 6.483 37.678 1.00 9.49 160 ALA B O 1
ATOM 4612 N N . THR B 1 161 ? 19.283 5.821 38.437 1.00 10.13 161 THR B N 1
ATOM 4613 C CA . THR B 1 161 ? 19.793 5.177 39.639 1.00 9.46 161 THR B CA 1
ATOM 4614 C C . THR B 1 161 ? 20.777 4.085 39.255 1.00 9.98 161 THR B C 1
ATOM 4615 O O . THR B 1 161 ? 21.844 3.976 39.835 1.00 9.69 161 THR B O 1
ATOM 4619 N N . THR B 1 162 ? 20.396 3.276 38.269 1.00 10.89 162 THR B N 1
ATOM 4620 C CA . THR B 1 162 ? 21.254 2.152 37.823 1.00 10.74 162 THR B CA 1
ATOM 4621 C C . THR B 1 162 ? 22.598 2.653 37.341 1.00 11.18 162 THR B C 1
ATOM 4622 O O . THR B 1 162 ? 23.633 2.211 37.820 1.00 10.56 162 THR B O 1
ATOM 4626 N N . ALA B 1 163 ? 22.593 3.600 36.407 1.00 10.55 163 ALA B N 1
ATOM 4627 C CA . ALA B 1 163 ? 23.846 4.156 35.921 1.00 11.09 163 ALA B CA 1
ATOM 4628 C C . ALA B 1 163 ? 24.696 4.828 36.995 1.00 10.89 163 ALA B C 1
ATOM 4629 O O . ALA B 1 163 ? 25.942 4.661 37.036 1.00 11.48 163 ALA B O 1
ATOM 4631 N N . ALA B 1 164 ? 24.073 5.650 37.836 1.00 10.78 164 ALA B N 1
ATOM 4632 C CA . ALA B 1 164 ? 24.812 6.318 38.884 1.00 10.78 164 ALA B CA 1
ATOM 4633 C C . ALA B 1 164 ? 25.455 5.304 39.848 1.00 10.41 164 ALA B C 1
ATOM 4634 O O . ALA B 1 164 ? 26.635 5.440 40.223 1.00 11.58 164 ALA B O 1
ATOM 4636 N N . ALA B 1 165 ? 24.690 4.284 40.213 1.00 10.39 165 ALA B N 1
ATOM 4637 C CA . ALA B 1 165 ? 25.156 3.241 41.107 1.00 10.58 165 ALA B CA 1
ATOM 4638 C C . ALA B 1 165 ? 26.377 2.561 40.520 1.00 10.96 165 ALA B C 1
ATOM 4639 O O . ALA B 1 165 ? 27.394 2.392 41.213 1.00 9.33 165 ALA B O 1
ATOM 4641 N N . LEU B 1 166 ? 26.290 2.176 39.256 1.00 11.32 166 LEU B N 1
ATOM 4642 C CA . LEU B 1 166 ? 27.389 1.451 38.631 1.00 12.61 166 LEU B CA 1
ATOM 4643 C C . LEU B 1 166 ? 28.651 2.292 38.593 1.00 12.98 166 LEU B C 1
ATOM 4644 O O . LEU B 1 166 ? 29.725 1.816 38.938 1.00 12.28 166 LEU B O 1
ATOM 4649 N N . LEU B 1 167 ? 28.512 3.570 38.238 1.00 13.08 167 LEU B N 1
ATOM 4650 C CA . LEU B 1 167 ? 29.656 4.478 38.173 1.00 13.28 167 LEU B CA 1
ATOM 4651 C C . LEU B 1 167 ? 30.289 4.762 39.522 1.00 13.90 167 LEU B C 1
ATOM 4652 O O . LEU B 1 167 ? 31.529 4.977 39.615 1.00 13.70 167 LEU B O 1
ATOM 4657 N N . LEU B 1 168 ? 29.461 4.781 40.568 1.00 13.64 168 LEU B N 1
ATOM 4658 C CA . LEU B 1 168 ? 29.949 4.911 41.935 1.00 14.05 168 LEU B CA 1
ATOM 4659 C C . LEU B 1 168 ? 30.511 3.622 42.529 1.00 14.07 168 LEU B C 1
ATOM 4660 O O . LEU B 1 168 ? 30.962 3.649 43.650 1.00 16.15 168 LEU B O 1
ATOM 4665 N N . GLY B 1 169 ? 30.458 2.507 41.820 1.00 14.65 169 GLY B N 1
ATOM 4666 C CA . GLY B 1 169 ? 31.056 1.258 42.307 1.00 14.90 169 GLY B CA 1
ATOM 4667 C C . GLY B 1 169 ? 30.171 0.287 43.072 1.00 15.11 169 GLY B C 1
ATOM 4668 O O . GLY B 1 169 ? 30.675 -0.600 43.751 1.00 14.89 169 GLY B O 1
ATOM 4669 N N . ALA B 1 170 ? 28.851 0.419 42.936 1.00 13.69 170 ALA B N 1
ATOM 4670 C CA . ALA B 1 170 ? 27.900 -0.468 43.585 1.00 13.83 170 ALA B CA 1
ATOM 4671 C C . ALA B 1 170 ? 28.103 -1.922 43.219 1.00 13.92 170 ALA B C 1
ATOM 4672 O O . ALA B 1 170 ? 28.341 -2.249 42.056 1.00 13.71 170 ALA B O 1
ATOM 4674 N N . ASP B 1 171 ? 28.000 -2.781 44.226 1.00 14.13 171 ASP B N 1
ATOM 4675 C CA . ASP B 1 171 ? 27.804 -4.198 44.012 1.00 15.49 171 ASP B CA 1
ATOM 4676 C C . ASP B 1 171 ? 26.314 -4.485 43.953 1.00 15.19 171 ASP B C 1
ATOM 4677 O O . ASP B 1 171 ? 25.488 -3.554 44.015 1.00 15.76 171 ASP B O 1
ATOM 4682 N N . GLU B 1 172 ? 25.962 -5.759 43.809 1.00 15.53 172 GLU B N 1
ATOM 4683 C CA . GLU B 1 172 ? 24.562 -6.173 43.722 1.00 15.41 172 GLU B CA 1
ATOM 4684 C C . GLU B 1 172 ? 23.715 -5.648 44.898 1.00 15.21 172 GLU B C 1
ATOM 4685 O O . GLU B 1 172 ? 22.629 -5.084 44.690 1.00 15.48 172 GLU B O 1
ATOM 4691 N N . GLU B 1 173 ? 24.199 -5.840 46.113 1.00 14.77 173 GLU B N 1
ATOM 4692 C CA . GLU B 1 173 ? 23.493 -5.439 47.292 1.00 14.48 173 GLU B CA 1
ATOM 4693 C C . GLU B 1 173 ? 23.220 -3.938 47.256 1.00 13.29 173 GLU B C 1
ATOM 4694 O O . GLU B 1 173 ? 22.096 -3.499 47.526 1.00 13.61 173 GLU B O 1
ATOM 4700 N N . GLN B 1 174 ? 24.240 -3.167 46.927 1.00 13.22 174 GLN B N 1
ATOM 4701 C CA . GLN B 1 174 ? 24.070 -1.698 46.915 1.00 13.12 174 GLN B CA 1
ATOM 4702 C C . GLN B 1 174 ? 23.142 -1.281 45.792 1.00 12.55 174 GLN B C 1
ATOM 4703 O O . GLN B 1 174 ? 22.387 -0.316 45.953 1.00 12.15 174 GLN B O 1
ATOM 4709 N N . LEU B 1 175 ? 23.210 -1.966 44.652 1.00 11.87 175 LEU B N 1
ATOM 4710 C CA . LEU B 1 175 ? 22.286 -1.671 43.559 1.00 12.18 175 LEU B CA 1
ATOM 4711 C C . LEU B 1 175 ? 20.845 -1.932 43.962 1.00 12.33 175 LEU B C 1
ATOM 4712 O O . LEU B 1 175 ? 19.986 -1.100 43.740 1.00 12.48 175 LEU B O 1
ATOM 4717 N N . ARG B 1 176 ? 20.587 -3.090 44.560 1.00 12.71 176 ARG B N 1
ATOM 4718 C CA . ARG B 1 176 ? 19.238 -3.446 45.029 1.00 12.61 176 ARG B CA 1
ATOM 4719 C C . ARG B 1 176 ? 18.693 -2.399 46.014 1.00 12.59 176 ARG B C 1
ATOM 4720 O O . ARG B 1 176 ? 17.510 -2.008 45.962 1.00 12.61 176 ARG B O 1
ATOM 4728 N N . ASN B 1 177 ? 19.569 -1.973 46.911 1.00 12.15 177 ASN B N 1
ATOM 4729 C CA A ASN B 1 177 ? 19.275 -0.968 47.900 0.50 11.93 177 ASN B CA 1
ATOM 4730 C CA B ASN B 1 177 ? 19.229 -0.945 47.913 0.50 12.05 177 ASN B CA 1
ATOM 4731 C C . ASN B 1 177 ? 18.905 0.380 47.243 1.00 11.44 177 ASN B C 1
ATOM 4732 O O . ASN B 1 177 ? 17.900 1.029 47.610 1.00 11.55 177 ASN B O 1
ATOM 4741 N N . ALA B 1 178 ? 19.712 0.762 46.260 1.00 11.43 178 ALA B N 1
ATOM 4742 C CA . ALA B 1 178 ? 19.525 2.020 45.537 1.00 10.55 178 ALA B CA 1
ATOM 4743 C C . ALA B 1 178 ? 18.165 2.049 44.851 1.00 10.40 178 ALA B C 1
ATOM 4744 O O . ALA B 1 178 ? 17.483 3.078 44.871 1.00 9.15 178 ALA B O 1
ATOM 4746 N N . TRP B 1 179 ? 17.768 0.937 44.223 1.00 9.87 179 TRP B N 1
ATOM 4747 C CA . TRP B 1 179 ? 16.441 0.853 43.615 1.00 9.71 179 TRP B CA 1
ATOM 4748 C C . TRP B 1 179 ? 15.323 1.043 44.630 1.00 8.89 179 TRP B C 1
ATOM 4749 O O . TRP B 1 179 ? 14.300 1.633 44.312 1.00 10.54 179 TRP B O 1
ATOM 4760 N N . GLY B 1 180 ? 15.485 0.473 45.824 1.00 9.32 180 GLY B N 1
ATOM 4761 C CA . GLY B 1 180 ? 14.513 0.605 46.900 1.00 9.16 180 GLY B CA 1
ATOM 4762 C C . GLY B 1 180 ? 14.308 2.061 47.235 1.00 8.67 180 GLY B C 1
ATOM 4763 O O . GLY B 1 180 ? 13.187 2.534 47.294 1.00 7.84 180 GLY B O 1
ATOM 4764 N N . ILE B 1 181 ? 15.406 2.750 47.456 1.00 8.48 181 ILE B N 1
ATOM 4765 C CA . ILE B 1 181 ? 15.370 4.190 47.762 1.00 8.69 181 ILE B CA 1
ATOM 4766 C C . ILE B 1 181 ? 14.663 4.928 46.630 1.00 8.29 181 ILE B C 1
ATOM 4767 O O . ILE B 1 181 ? 13.773 5.766 46.851 1.00 9.79 181 ILE B O 1
ATOM 4772 N N . ALA B 1 182 ? 15.084 4.637 45.396 1.00 8.19 182 ALA B N 1
ATOM 4773 C CA . ALA B 1 182 ? 14.553 5.336 44.232 1.00 8.66 182 ALA B CA 1
ATOM 4774 C C . ALA B 1 182 ? 13.048 5.105 44.105 1.00 8.78 182 ALA B C 1
ATOM 4775 O O . ALA B 1 182 ? 12.339 5.973 43.678 1.00 10.52 182 ALA B O 1
ATOM 4777 N N . ALA B 1 183 ? 12.552 3.914 44.466 1.00 8.48 183 ALA B N 1
ATOM 4778 C CA . ALA B 1 183 ? 11.130 3.629 44.357 1.00 8.46 183 ALA B CA 1
ATOM 4779 C C . ALA B 1 183 ? 10.204 4.522 45.193 1.00 9.32 183 ALA B C 1
ATOM 4780 O O . ALA B 1 183 ? 9.010 4.721 44.838 1.00 11.11 183 ALA B O 1
ATOM 4782 N N . SER B 1 184 ? 10.720 5.037 46.295 1.00 9.32 184 SER B N 1
ATOM 4783 C CA . SER B 1 184 ? 9.997 6.013 47.115 1.00 9.11 184 SER B CA 1
ATOM 4784 C C . SER B 1 184 ? 10.196 7.440 46.598 1.00 9.37 184 SER B C 1
ATOM 4785 O O . SER B 1 184 ? 9.719 8.373 47.214 1.00 9.28 184 SER B O 1
ATOM 4788 N N . ASN B 1 185 ? 10.923 7.582 45.491 1.00 8.78 185 ASN B N 1
ATOM 4789 C CA . ASN B 1 185 ? 11.154 8.864 44.824 1.00 10.38 185 ASN B CA 1
ATOM 4790 C C . ASN B 1 185 ? 10.721 8.795 43.352 1.00 10.45 185 ASN B C 1
ATOM 4791 O O . ASN B 1 185 ? 11.221 9.528 42.507 1.00 12.65 185 ASN B O 1
ATOM 4796 N N . SER B 1 186 ? 9.754 7.916 43.083 1.00 11.16 186 SER B N 1
ATOM 4797 C CA . SER B 1 186 ? 9.177 7.708 41.764 1.00 11.23 186 SER B CA 1
ATOM 4798 C C . SER B 1 186 ? 7.890 8.509 41.689 1.00 11.77 186 SER B C 1
ATOM 4799 O O . SER B 1 186 ? 6.974 8.295 42.480 1.00 11.66 186 SER B O 1
ATOM 4802 N N . CYS B 1 187 ? 7.843 9.469 40.769 1.00 11.35 187 CYS B N 1
ATOM 4803 C CA . CYS B 1 187 ? 6.760 10.433 40.750 1.00 11.44 187 CYS B CA 1
ATOM 4804 C C . CYS B 1 187 ? 6.683 11.140 39.408 1.00 10.98 187 CYS B C 1
ATOM 4805 O O . CYS B 1 187 ? 7.549 10.944 38.531 1.00 10.71 187 CYS B O 1
ATOM 4808 N N . GLY B 1 188 ? 5.661 11.981 39.251 1.00 9.27 188 GLY B N 1
ATOM 4809 C CA . GLY B 1 188 ? 5.463 12.736 38.029 1.00 9.04 188 GLY B CA 1
ATOM 4810 C C . GLY B 1 188 ? 4.160 12.378 37.333 1.00 9.05 188 GLY B C 1
ATOM 4811 O O . GLY B 1 188 ? 3.895 11.192 37.074 1.00 7.89 188 GLY B O 1
ATOM 4812 N N . ILE B 1 189 ? 3.326 13.371 37.065 1.00 8.85 189 ILE B N 1
ATOM 4813 C CA . ILE B 1 189 ? 2.008 13.141 36.448 1.00 9.73 189 ILE B CA 1
ATOM 4814 C C . ILE B 1 189 ? 1.786 13.891 35.119 1.00 10.56 189 ILE B C 1
ATOM 4815 O O . ILE B 1 189 ? 2.302 14.984 34.906 1.00 9.25 189 ILE B O 1
ATOM 4820 N N . ILE B 1 190 ? 0.961 13.308 34.261 1.00 11.11 190 ILE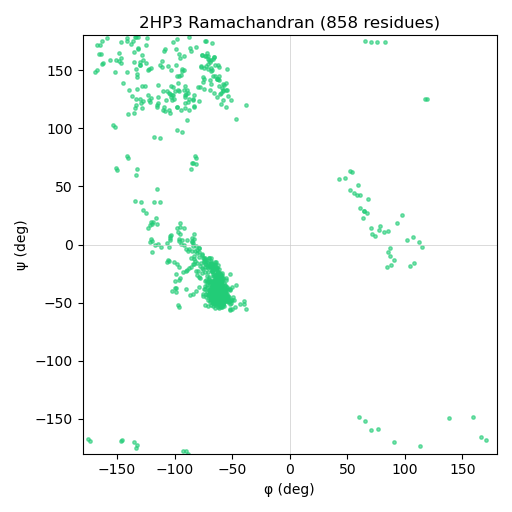 B N 1
ATOM 4821 C CA . ILE B 1 190 ? 0.648 13.867 32.945 1.00 11.45 190 ILE B CA 1
ATOM 4822 C C . ILE B 1 190 ? -0.086 15.212 33.000 1.00 10.72 190 ILE B C 1
ATOM 4823 O O . ILE B 1 190 ? 0.039 16.021 32.070 1.00 10.84 190 ILE B O 1
ATOM 4828 N N . LYS B 1 191 ? -0.843 15.480 34.068 1.00 11.20 191 LYS B N 1
ATOM 4829 C CA . LYS B 1 191 ? -1.608 16.739 34.128 1.00 11.17 191 LYS B CA 1
ATOM 4830 C C . LYS B 1 191 ? -0.711 17.970 34.140 1.00 10.78 191 LYS B C 1
ATOM 4831 O O . LYS B 1 191 ? -1.146 19.086 33.827 1.00 11.78 191 LYS B O 1
ATOM 4837 N N . ASN B 1 192 ? 0.551 17.780 34.506 1.00 11.07 192 ASN B N 1
ATOM 4838 C CA . ASN B 1 192 ? 1.536 18.855 34.413 1.00 10.23 192 ASN B CA 1
ATOM 4839 C C . ASN B 1 192 ? 2.194 19.068 33.035 1.00 10.38 192 ASN B C 1
ATOM 4840 O O . ASN B 1 192 ? 3.107 19.904 32.918 1.00 9.85 192 ASN B O 1
ATOM 4845 N N . PHE B 1 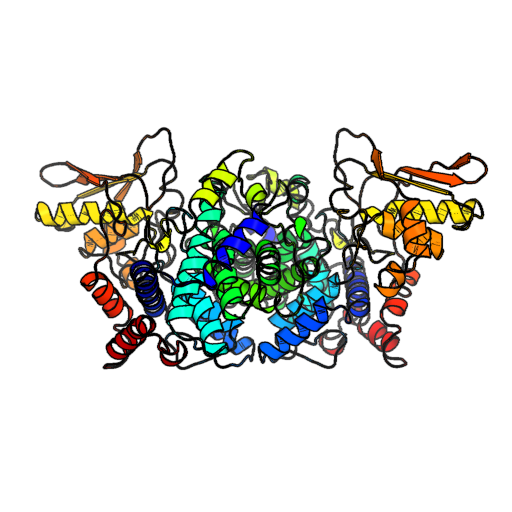193 ? 1.750 18.326 32.015 1.00 9.04 193 PHE B N 1
ATOM 4846 C CA . PHE B 1 193 ? 2.231 18.518 30.660 1.00 9.30 193 PHE B CA 1
ATOM 4847 C C . PHE B 1 193 ? 1.766 19.899 30.248 1.00 9.22 193 PHE B C 1
ATOM 4848 O O . PHE B 1 193 ? 0.663 20.297 30.608 1.00 11.02 193 PHE B O 1
ATOM 4856 N N . GLY B 1 194 ? 2.592 20.577 29.461 1.00 9.82 194 GLY B N 1
ATOM 4857 C CA . GLY B 1 194 ? 2.326 21.962 29.040 1.00 9.09 194 GLY B CA 1
ATOM 4858 C C . GLY B 1 194 ? 2.620 23.030 30.073 1.00 10.13 194 GLY B C 1
ATOM 4859 O O . GLY B 1 194 ? 2.202 24.189 29.905 1.00 9.29 194 GLY B O 1
ATOM 4860 N N . THR B 1 195 ? 3.377 22.661 31.116 1.00 9.88 195 THR B N 1
ATOM 4861 C CA . THR B 1 195 ? 3.879 23.564 32.143 1.00 8.67 195 THR B CA 1
ATOM 4862 C C . THR B 1 195 ? 5.366 23.276 32.331 1.00 8.45 195 THR B C 1
ATOM 4863 O O . THR B 1 195 ? 5.877 22.264 31.847 1.00 8.39 195 THR B O 1
ATOM 4867 N N . MET B 1 196 ? 6.050 24.143 33.065 1.00 8.18 196 MET B N 1
ATOM 4868 C CA . MET B 1 196 ? 7.489 23.958 33.321 1.00 8.99 196 MET B CA 1
ATOM 4869 C C . MET B 1 196 ? 7.817 22.770 34.218 1.00 8.69 196 MET B C 1
ATOM 4870 O O . MET B 1 196 ? 8.967 22.360 34.325 1.00 7.98 196 MET B O 1
ATOM 4875 N N . THR B 1 197 ? 6.789 22.208 34.840 1.00 8.59 197 THR B N 1
ATOM 4876 C CA . THR B 1 197 ? 6.929 21.058 35.724 1.00 8.29 197 THR B CA 1
ATOM 4877 C C . THR B 1 197 ? 7.247 19.777 34.941 1.00 8.44 197 THR B C 1
ATOM 4878 O O . THR B 1 197 ? 7.855 18.890 35.483 1.00 8.25 197 THR B O 1
ATOM 4882 N N . LYS B 1 198 ? 6.844 19.681 33.673 1.00 9.00 198 LYS B N 1
ATOM 4883 C CA . LYS B 1 198 ? 7.221 18.501 32.859 1.00 8.33 198 LYS B CA 1
ATOM 4884 C C . LYS B 1 198 ? 8.755 18.286 32.778 1.00 9.09 198 LYS B C 1
ATOM 4885 O O . LYS B 1 198 ? 9.254 17.194 33.106 1.00 8.29 198 LYS B O 1
ATOM 4891 N N . PRO B 1 199 ? 9.529 19.308 32.385 1.00 8.60 199 PRO B N 1
ATOM 4892 C CA . PRO B 1 199 ? 10.993 19.074 32.469 1.00 9.02 199 PRO B CA 1
ATOM 4893 C C . PRO B 1 199 ? 11.520 18.931 33.898 1.00 8.86 199 PRO B C 1
ATOM 4894 O O . PRO B 1 199 ? 12.579 18.347 34.089 1.00 10.80 199 PRO B O 1
ATOM 4898 N N . MET B 1 200 ? 10.830 19.466 34.912 1.00 9.62 200 MET B N 1
ATOM 4899 C CA . MET B 1 200 ? 11.220 19.154 36.299 1.00 9.35 200 MET B CA 1
ATOM 4900 C C . MET B 1 200 ? 11.157 17.645 36.545 1.00 9.86 200 MET B C 1
ATOM 4901 O O . MET B 1 200 ? 11.947 17.100 37.332 1.00 11.22 200 MET B O 1
ATOM 4906 N N . HIS B 1 201 ? 10.243 16.962 35.884 1.00 8.74 201 HIS B N 1
ATOM 4907 C CA . HIS B 1 201 ? 10.155 15.486 36.048 1.00 8.06 201 HIS B CA 1
ATOM 4908 C C . HIS B 1 201 ? 11.534 14.836 35.830 1.00 9.13 201 HIS B C 1
ATOM 4909 O O . HIS B 1 201 ? 12.029 14.011 36.646 1.00 7.20 201 HIS B O 1
ATOM 4916 N N . THR B 1 202 ? 12.182 15.233 34.743 1.00 9.21 202 THR B N 1
ATOM 4917 C CA . THR B 1 202 ? 13.468 14.636 34.375 1.00 9.19 202 THR B CA 1
ATOM 4918 C C . THR B 1 202 ? 14.621 15.195 35.203 1.00 9.39 202 THR B C 1
ATOM 4919 O O . THR B 1 202 ? 15.533 14.458 35.542 1.00 9.45 202 THR B O 1
ATOM 4923 N N . GLY B 1 203 ? 14.609 16.486 35.544 1.00 8.28 203 GLY B N 1
ATOM 4924 C CA . GLY B 1 203 ? 15.598 16.982 36.494 1.00 8.63 203 GLY B CA 1
ATOM 4925 C C . GLY B 1 203 ? 15.494 16.268 37.847 1.00 8.46 203 GLY B C 1
ATOM 4926 O O . GLY B 1 203 ? 16.486 15.882 38.432 1.00 8.61 203 GLY B O 1
ATOM 4927 N N . SER B 1 204 ? 14.274 16.098 38.326 1.00 7.72 204 SER B N 1
ATOM 4928 C CA . SER B 1 204 ? 14.062 15.422 39.630 1.00 8.15 204 SER B CA 1
ATOM 4929 C C . SER B 1 204 ? 14.466 13.957 39.560 1.00 8.76 204 SER B C 1
ATOM 4930 O O . SER B 1 204 ? 15.115 13.434 40.504 1.00 9.63 204 SER B O 1
ATOM 4933 N N . ALA B 1 205 ? 14.150 13.323 38.440 1.00 9.03 205 ALA B N 1
ATOM 4934 C CA . ALA B 1 205 ? 14.476 11.893 38.263 1.00 8.58 205 ALA B CA 1
ATOM 4935 C C . ALA B 1 205 ? 15.992 11.721 38.191 1.00 9.42 205 ALA B C 1
ATOM 4936 O O . ALA B 1 205 ? 16.536 10.751 38.730 1.00 9.73 205 ALA B O 1
ATOM 4938 N N . ALA B 1 206 ? 16.660 12.645 37.504 1.00 8.54 206 ALA B N 1
ATOM 4939 C CA . ALA B 1 206 ? 18.115 12.560 37.370 1.00 9.18 206 ALA B CA 1
ATOM 4940 C C . ALA B 1 206 ? 18.758 12.733 38.746 1.00 9.55 206 ALA B C 1
ATOM 4941 O O . ALA B 1 206 ? 19.529 11.909 39.173 1.00 9.83 206 ALA B O 1
ATOM 4943 N N . ARG B 1 207 ? 18.437 13.826 39.437 1.00 9.34 207 ARG B N 1
ATOM 4944 C CA . ARG B 1 207 ? 18.935 14.082 40.783 1.00 10.10 207 ARG B CA 1
ATOM 4945 C C . ARG B 1 207 ? 18.616 12.965 41.773 1.00 9.79 207 ARG B C 1
ATOM 4946 O O . ARG B 1 207 ? 19.465 12.542 42.524 1.00 10.19 207 ARG B O 1
ATOM 4954 N N . ASN B 1 208 ? 17.391 12.491 41.750 1.00 9.22 208 ASN B N 1
ATOM 4955 C CA . ASN B 1 208 ? 16.965 11.432 42.656 1.00 9.46 208 ASN B CA 1
ATOM 4956 C C . ASN B 1 208 ? 17.644 10.127 42.351 1.00 9.17 208 ASN B C 1
ATOM 4957 O O . ASN B 1 208 ? 17.932 9.330 43.242 1.00 10.16 208 ASN B O 1
ATOM 4962 N N . GLY B 1 209 ? 17.891 9.891 41.087 1.00 8.02 209 GLY B N 1
ATOM 4963 C CA . GLY B 1 209 ? 18.687 8.745 40.685 1.00 7.82 209 GLY B CA 1
ATOM 4964 C C . GLY B 1 209 ? 20.121 8.813 41.226 1.00 8.17 209 GLY B C 1
ATOM 4965 O O . GLY B 1 209 ? 20.647 7.819 41.781 1.00 8.44 209 GLY B O 1
ATOM 4966 N N . VAL B 1 210 ? 20.764 9.965 41.081 1.00 7.60 210 VAL B N 1
ATOM 4967 C CA . VAL B 1 210 ? 22.122 10.171 41.617 1.00 8.32 210 VAL B CA 1
ATOM 4968 C C . VAL B 1 210 ? 22.099 10.061 43.148 1.00 9.21 210 VAL B C 1
ATOM 4969 O O . VAL B 1 210 ? 22.972 9.435 43.730 1.00 10.15 210 VAL B O 1
ATOM 4973 N N . LEU B 1 211 ? 21.104 10.668 43.785 1.00 9.87 211 LEU B N 1
ATOM 4974 C CA . LEU B 1 211 ? 20.995 10.650 45.236 1.00 9.46 211 LEU B CA 1
ATOM 4975 C C . LEU B 1 211 ? 20.741 9.230 45.782 1.00 9.67 211 LEU B C 1
ATOM 4976 O O . LEU B 1 211 ? 21.351 8.847 46.768 1.00 10.22 211 LEU B O 1
ATOM 4981 N N . SER B 1 212 ? 19.812 8.513 45.175 1.00 10.07 212 SER B N 1
ATOM 4982 C CA . SER B 1 212 ? 19.503 7.144 45.615 1.00 10.12 212 SER B CA 1
ATOM 4983 C C . SER B 1 212 ? 20.776 6.281 45.547 1.00 10.22 212 SER B C 1
ATOM 4984 O O . SER B 1 212 ? 21.090 5.513 46.481 1.00 11.09 212 SER B O 1
ATOM 4987 N N . ALA B 1 213 ? 21.502 6.383 44.439 1.00 9.90 213 ALA B N 1
ATOM 4988 C CA . ALA B 1 213 ? 22.798 5.679 44.287 1.00 10.27 213 ALA B CA 1
ATOM 4989 C C . ALA B 1 213 ? 23.805 6.085 45.347 1.00 10.47 213 ALA B C 1
ATOM 4990 O O . ALA B 1 213 ? 24.417 5.245 45.952 1.00 10.56 213 ALA B O 1
ATOM 4992 N N . TRP B 1 214 ? 23.973 7.385 45.552 1.00 10.17 214 TRP B N 1
ATOM 4993 C CA . TRP B 1 214 ? 24.950 7.886 46.495 1.00 9.71 214 TRP B CA 1
ATOM 4994 C C . TRP B 1 214 ? 24.615 7.383 47.890 1.00 8.92 214 TRP B C 1
ATOM 4995 O O . TRP B 1 214 ? 25.488 6.874 48.608 1.00 8.42 214 TRP B O 1
ATOM 5006 N N . LEU B 1 215 ? 23.337 7.515 48.250 1.00 8.74 215 LEU B N 1
ATOM 5007 C CA . LEU B 1 215 ? 22.843 7.091 49.565 1.00 9.34 215 LEU B CA 1
ATOM 5008 C C . LEU B 1 215 ? 23.108 5.618 49.793 1.00 10.17 215 LEU B C 1
ATOM 5009 O O . LEU B 1 215 ? 23.496 5.216 50.889 1.00 10.72 215 LEU B O 1
ATOM 5014 N N . SER B 1 216 ? 22.883 4.817 48.774 1.00 10.17 216 SER B N 1
ATOM 5015 C CA A SER B 1 216 ? 23.119 3.376 48.903 0.50 10.62 216 SER B CA 1
ATOM 5016 C CA B SER B 1 216 ? 23.126 3.381 48.895 0.50 10.52 216 SER B CA 1
ATOM 5017 C C . SER B 1 216 ? 24.595 3.080 49.232 1.00 11.01 216 SER B C 1
ATOM 5018 O O . SER B 1 216 ? 24.890 2.128 49.963 1.00 12.10 216 SER B O 1
ATOM 5023 N N . MET B 1 217 ? 25.492 3.879 48.703 1.00 10.81 217 MET B N 1
ATOM 5024 C CA . MET B 1 217 ? 26.930 3.686 48.956 1.00 11.49 217 MET B CA 1
ATOM 5025 C C . MET B 1 217 ? 27.342 4.125 50.356 1.00 12.00 217 MET B C 1
ATOM 5026 O O . MET B 1 217 ? 28.479 3.842 50.778 1.00 11.96 217 MET B O 1
ATOM 5031 N N . GLN B 1 218 ? 26.448 4.834 51.061 1.00 11.74 218 GLN B N 1
ATOM 5032 C CA . GLN B 1 218 ? 26.648 5.277 52.449 1.00 12.21 218 GLN B CA 1
ATOM 5033 C C . GLN B 1 218 ? 25.993 4.332 53.458 1.00 12.93 218 GLN B C 1
ATOM 5034 O O . GLN B 1 218 ? 25.939 4.636 54.667 1.00 13.15 218 GLN B O 1
ATOM 5040 N N . SER B 1 219 ? 25.543 3.174 52.982 1.00 13.26 219 SER B N 1
ATOM 5041 C CA . SER B 1 219 ? 24.903 2.193 53.834 1.00 13.19 219 SER B CA 1
ATOM 5042 C C . SER B 1 219 ? 23.552 2.719 54.350 1.00 13.01 219 SER B C 1
ATOM 5043 O O . SER B 1 219 ? 23.085 2.343 55.426 1.00 13.63 219 SER B O 1
ATOM 5046 N N . PHE B 1 220 ? 22.955 3.617 53.569 1.00 12.84 220 PHE B N 1
ATOM 5047 C CA . PHE B 1 220 ? 21.590 4.078 53.775 1.00 12.05 220 PHE B CA 1
ATOM 5048 C C . PHE B 1 220 ? 20.662 3.071 53.119 1.00 12.00 220 PHE B C 1
ATOM 5049 O O . PHE B 1 220 ? 20.788 2.777 51.915 1.00 12.34 220 PHE B O 1
ATOM 5057 N N . THR B 1 221 ? 19.715 2.537 53.894 1.00 10.69 221 THR B N 1
ATOM 5058 C CA . THR B 1 221 ? 18.969 1.376 53.458 1.00 10.92 221 THR B CA 1
ATOM 5059 C C . THR B 1 221 ? 17.622 1.710 52.814 1.00 10.91 221 THR B C 1
ATOM 5060 O O . THR B 1 221 ? 16.948 2.670 53.191 1.00 10.59 221 THR B O 1
ATOM 5064 N N . GLY B 1 222 ? 17.269 0.910 51.816 1.00 10.81 222 GLY B N 1
ATOM 5065 C CA . GLY B 1 222 ? 15.967 0.840 51.243 1.00 10.64 222 GLY B CA 1
ATOM 5066 C C . GLY B 1 222 ? 15.654 -0.627 51.028 1.00 11.27 222 GLY B C 1
ATOM 5067 O O . GLY B 1 222 ? 16.545 -1.495 51.165 1.00 11.74 222 GLY B O 1
ATOM 5068 N N . CYS B 1 223 ? 14.411 -0.893 50.649 1.00 11.36 223 CYS B N 1
ATOM 5069 C CA . CYS B 1 223 ? 13.935 -2.245 50.365 1.00 12.04 223 CYS B CA 1
ATOM 5070 C C . CYS B 1 223 ? 14.754 -2.869 49.231 1.00 12.85 223 CYS B C 1
ATOM 5071 O O . CYS B 1 223 ? 14.956 -2.245 48.195 1.00 14.42 223 CYS B O 1
ATOM 5074 N N . GLN B 1 224 ? 15.237 -4.096 49.434 1.00 12.54 224 GLN B N 1
ATOM 5075 C CA . GLN B 1 224 ? 16.095 -4.757 48.459 1.00 13.20 224 GLN B CA 1
ATOM 5076 C C . GLN B 1 224 ? 15.311 -5.711 47.531 1.00 13.69 224 GLN B C 1
ATOM 5077 O O . GLN B 1 224 ? 15.909 -6.392 46.698 1.00 13.61 224 GLN B O 1
ATOM 5083 N N . THR B 1 225 ? 13.985 -5.721 47.670 1.00 12.83 225 THR B N 1
ATOM 5084 C CA . THR B 1 225 ? 13.077 -6.517 46.848 1.00 13.78 225 THR B CA 1
ATOM 5085 C C . THR B 1 225 ? 11.964 -5.643 46.281 1.00 13.02 225 THR B C 1
ATOM 5086 O O . THR B 1 225 ? 10.808 -6.063 46.173 1.00 12.85 225 THR B O 1
ATOM 5090 N N . VAL B 1 226 ? 12.311 -4.405 45.925 1.00 12.28 226 VAL B N 1
ATOM 5091 C CA . VAL B 1 226 ? 11.286 -3.399 45.735 1.00 12.44 226 VAL B CA 1
ATOM 5092 C C . VAL B 1 226 ? 10.426 -3.609 44.474 1.00 12.67 226 VAL B C 1
ATOM 5093 O O . VAL B 1 226 ? 9.303 -3.070 44.403 1.00 11.91 226 VAL B O 1
ATOM 5097 N N . PHE B 1 227 ? 10.918 -4.380 43.490 1.00 12.36 227 PHE B N 1
ATOM 5098 C CA . PHE B 1 227 ? 10.136 -4.672 42.294 1.00 13.53 227 PHE B CA 1
ATOM 5099 C C . PHE B 1 227 ? 9.290 -5.962 42.474 1.00 14.34 227 PHE B C 1
ATOM 5100 O O . PHE B 1 227 ? 8.493 -6.304 41.591 1.00 14.30 227 PHE B O 1
ATOM 5108 N N . ASP B 1 228 ? 9.434 -6.651 43.607 1.00 15.06 228 ASP B N 1
ATOM 5109 C CA . ASP B 1 228 ? 8.732 -7.932 43.810 1.00 15.80 228 ASP B CA 1
ATOM 5110 C C . ASP B 1 228 ? 7.370 -7.805 44.494 1.00 15.93 228 ASP B C 1
ATOM 5111 O O . ASP B 1 228 ? 7.165 -6.956 45.360 1.00 15.23 228 ASP B O 1
ATOM 5116 N N . ASP B 1 229 ? 6.471 -8.733 44.166 1.00 16.35 229 ASP B N 1
ATOM 5117 C CA . ASP B 1 229 ? 5.205 -8.940 44.893 1.00 16.53 229 ASP B CA 1
ATOM 5118 C C . ASP B 1 229 ? 4.202 -7.774 44.816 1.00 16.16 229 ASP B C 1
ATOM 5119 O O . ASP B 1 229 ? 4.481 -6.727 44.242 1.00 15.03 229 ASP B O 1
ATOM 5124 N N . ALA B 1 230 ? 3.015 -7.984 45.392 1.00 15.85 230 ALA B N 1
ATOM 5125 C CA . ALA B 1 230 ? 1.944 -6.986 45.342 1.00 15.05 230 ALA B CA 1
ATOM 5126 C C . ALA B 1 230 ? 2.352 -5.671 45.972 1.00 14.69 230 ALA B C 1
ATOM 5127 O O . ALA B 1 230 ? 1.895 -4.625 45.541 1.00 14.17 230 ALA B O 1
ATOM 5129 N N . GLU B 1 231 ? 3.205 -5.745 46.994 1.00 14.19 231 GLU B N 1
ATOM 5130 C CA . GLU B 1 231 ? 3.640 -4.554 47.764 1.00 14.06 231 GLU B CA 1
ATOM 5131 C C . GLU B 1 231 ? 4.723 -3.730 47.017 1.00 13.17 231 GLU B C 1
ATOM 5132 O O . GLU B 1 231 ? 4.967 -2.562 47.339 1.00 11.84 231 GLU B O 1
ATOM 5138 N N . GLY B 1 232 ? 5.380 -4.347 46.047 1.00 12.44 232 GLY B N 1
ATOM 5139 C CA . GLY B 1 232 ? 6.399 -3.693 45.212 1.00 12.62 232 GLY B CA 1
ATOM 5140 C C . GLY B 1 232 ? 5.852 -2.675 44.225 1.00 11.25 232 GLY B C 1
ATOM 5141 O O . GLY B 1 232 ? 4.658 -2.631 43.922 1.00 12.00 232 GLY B O 1
ATOM 5142 N N . ILE B 1 233 ? 6.739 -1.833 43.734 1.00 11.82 233 ILE B N 1
ATOM 5143 C CA . ILE B 1 233 ? 6.308 -0.653 42.984 1.00 12.21 233 ILE B CA 1
ATOM 5144 C C . ILE B 1 233 ? 5.763 -1.032 41.606 1.00 12.15 233 ILE B C 1
ATOM 5145 O O . ILE B 1 233 ? 4.888 -0.375 41.097 1.00 12.36 233 ILE B O 1
ATOM 5150 N N . LEU B 1 234 ? 6.300 -2.099 41.003 1.00 12.48 234 LEU B N 1
ATOM 5151 C CA . LEU B 1 234 ? 5.777 -2.573 39.703 1.00 12.53 234 LEU B CA 1
ATOM 5152 C C . LEU B 1 234 ? 4.313 -3.014 39.773 1.00 12.63 234 LEU B C 1
ATOM 5153 O O . LEU B 1 234 ? 3.526 -2.631 38.922 1.00 12.70 234 LEU B O 1
ATOM 5158 N N . ALA B 1 235 ? 3.950 -3.790 40.794 1.00 12.88 235 ALA B N 1
ATOM 5159 C CA . ALA B 1 235 ? 2.551 -4.182 41.004 1.00 13.09 235 ALA B CA 1
ATOM 5160 C C . ALA B 1 235 ? 1.690 -2.976 41.289 1.00 13.20 235 ALA B C 1
ATOM 5161 O O . ALA B 1 235 ? 0.569 -2.858 40.785 1.00 13.07 235 ALA B O 1
ATOM 5163 N N . MET B 1 236 ? 2.209 -2.085 42.127 1.00 13.70 236 MET B N 1
ATOM 5164 C CA . MET B 1 236 ? 1.516 -0.841 42.431 1.00 12.74 236 MET B CA 1
ATOM 5165 C C . MET B 1 236 ? 1.207 -0.060 41.167 1.00 13.15 236 MET B C 1
ATOM 5166 O O . MET B 1 236 ? 0.124 0.550 41.059 1.00 13.83 236 MET B O 1
ATOM 5171 N N . TYR B 1 237 ? 2.135 -0.082 40.211 1.00 12.27 237 TYR B N 1
ATOM 5172 C CA . TYR B 1 237 ? 1.915 0.555 38.913 1.00 13.32 237 TYR B CA 1
ATOM 5173 C C . TYR B 1 237 ? 1.167 -0.301 37.863 1.00 13.90 237 TYR B C 1
ATOM 5174 O O . TYR B 1 237 ? 1.028 0.106 36.706 1.00 14.46 237 TYR B O 1
ATOM 5183 N N . GLY B 1 238 ? 0.705 -1.481 38.278 1.00 15.31 238 GLY B N 1
ATOM 5184 C CA . GLY B 1 238 ? -0.166 -2.328 37.465 1.00 16.16 238 GLY B CA 1
ATOM 5185 C C . GLY B 1 238 ? 0.453 -3.583 36.870 1.00 17.10 238 GLY B C 1
ATOM 5186 O O . GLY B 1 238 ? -0.219 -4.283 36.089 1.00 16.89 238 GLY B O 1
ATOM 5187 N N . ALA B 1 239 ? 1.692 -3.909 37.227 1.00 17.73 239 ALA B N 1
ATOM 5188 C CA . ALA B 1 239 ? 2.276 -5.166 36.780 1.00 19.73 239 ALA B CA 1
ATOM 5189 C C . ALA B 1 239 ? 1.625 -6.363 37.459 1.00 21.48 239 ALA B C 1
ATOM 5190 O O . ALA B 1 239 ? 1.058 -6.251 38.546 1.00 21.06 239 ALA B O 1
ATOM 5192 N N . GLN B 1 240 ? 1.767 -7.528 36.832 1.00 24.30 240 GLN B N 1
ATOM 5193 C CA . GLN B 1 240 ? 1.351 -8.777 37.451 1.00 26.86 240 GLN B CA 1
ATOM 5194 C C . GLN B 1 240 ? 2.503 -9.377 38.268 1.00 28.89 240 GLN B C 1
ATOM 5195 O O . GLN B 1 240 ? 3.500 -9.861 37.703 1.00 28.93 240 GLN B O 1
ATOM 5201 N N . PRO B 1 241 ? 2.400 -9.309 39.613 1.00 30.61 241 PRO B N 1
ATOM 5202 C CA . PRO B 1 241 ? 3.508 -9.843 40.399 1.00 31.73 241 PRO B CA 1
ATOM 5203 C C . PRO B 1 241 ? 3.651 -11.372 40.285 1.00 33.20 241 PRO B C 1
ATOM 5204 O O . PRO B 1 241 ? 2.800 -12.055 39.677 1.00 33.23 241 PRO B O 1
ATOM 5208 N N . GLY B 1 242 ? 4.724 -11.892 40.874 1.00 34.55 242 GLY B N 1
ATOM 5209 C CA . GLY B 1 242 ? 4.983 -13.323 40.856 1.00 35.28 242 GLY B CA 1
ATOM 5210 C C . GLY B 1 242 ? 5.823 -13.713 39.657 1.00 36.28 242 GLY B C 1
ATOM 5211 O O . GLY B 1 242 ? 6.341 -12.839 38.957 1.00 36.45 242 GLY B O 1
ATOM 5212 N N . PRO B 1 243 ? 5.957 -15.034 39.408 1.00 37.60 243 PRO B N 1
ATOM 5213 C CA . PRO B 1 243 ? 6.801 -15.591 38.342 1.00 38.07 243 PRO B CA 1
ATOM 5214 C C . PRO B 1 243 ? 6.648 -14.924 36.964 1.00 38.69 243 PRO B C 1
ATOM 5215 O O . PRO B 1 243 ? 7.630 -14.807 36.234 1.00 39.31 243 PRO B O 1
ATOM 5219 N N . GLU B 1 244 ? 5.434 -14.493 36.626 1.00 39.27 244 GLU B N 1
ATOM 5220 C CA . GLU B 1 244 ? 5.165 -13.829 35.350 1.00 39.30 244 GLU B CA 1
ATOM 5221 C C . GLU B 1 244 ? 6.060 -12.597 35.115 1.00 39.69 244 GLU B C 1
ATOM 5222 O O . GLU B 1 244 ? 6.362 -12.267 33.965 1.00 40.11 244 GLU B O 1
ATOM 5228 N N . LEU B 1 245 ? 6.485 -11.928 36.192 1.00 39.83 245 LEU B N 1
ATOM 5229 C CA . LEU B 1 245 ? 7.433 -10.801 36.089 1.00 39.46 245 LEU B CA 1
ATOM 5230 C C . LEU B 1 245 ? 8.706 -11.138 35.293 1.00 39.39 245 LEU B C 1
ATOM 5231 O O . LEU B 1 245 ? 9.217 -10.306 34.537 1.00 39.15 245 LEU B O 1
ATOM 5236 N N . PHE B 1 246 ? 9.216 -12.353 35.459 1.00 38.73 246 PHE B N 1
ATOM 5237 C CA . PHE B 1 246 ? 10.481 -12.730 34.827 1.00 38.63 246 PHE B CA 1
ATOM 5238 C C . PHE B 1 246 ? 10.430 -12.761 33.297 1.00 37.98 246 PHE B C 1
ATOM 5239 O O . PHE B 1 246 ? 11.468 -12.769 32.637 1.00 37.85 246 PHE B O 1
ATOM 5247 N N . ASN B 1 247 ? 9.224 -12.785 32.744 1.00 37.28 247 ASN B N 1
ATOM 5248 C CA . ASN B 1 247 ? 9.040 -12.624 31.308 1.00 36.97 247 ASN B CA 1
ATOM 5249 C C . ASN B 1 247 ? 9.561 -11.265 30.815 1.00 36.54 247 ASN B C 1
ATOM 5250 O O . ASN B 1 247 ? 9.992 -11.137 29.660 1.00 36.33 247 ASN B O 1
ATOM 5255 N N . ALA B 1 248 ? 9.534 -10.268 31.704 1.00 35.77 248 ALA B N 1
ATOM 5256 C CA . ALA B 1 248 ? 10.036 -8.928 31.396 1.00 35.20 248 ALA B CA 1
ATOM 5257 C C . ALA B 1 248 ? 11.539 -8.895 31.132 1.00 34.71 248 ALA B C 1
ATOM 5258 O O . ALA B 1 248 ? 12.022 -8.026 30.407 1.00 34.39 248 ALA B O 1
ATOM 5260 N N . MET B 1 249 ? 12.284 -9.834 31.708 1.00 34.21 249 MET B N 1
ATOM 5261 C CA . MET B 1 249 ? 13.731 -9.822 31.547 1.00 34.10 249 MET B CA 1
ATOM 5262 C C . MET B 1 249 ? 14.298 -11.069 30.894 1.00 33.76 249 MET B C 1
ATOM 5263 O O . MET B 1 249 ? 15.504 -11.325 30.996 1.00 33.85 249 MET B O 1
ATOM 5268 N N . GLN B 1 250 ? 13.449 -11.821 30.200 1.00 33.53 250 GLN B N 1
ATOM 5269 C CA . GLN B 1 250 ? 13.873 -13.106 29.623 1.00 33.08 250 GLN B CA 1
ATOM 5270 C C . GLN B 1 250 ? 15.018 -12.969 28.589 1.00 32.71 250 GLN B C 1
ATOM 5271 O O . GLN B 1 250 ? 15.929 -13.816 28.547 1.00 33.34 250 GLN B O 1
ATOM 5277 N N . LYS B 1 251 ? 14.998 -11.896 27.797 1.00 31.38 251 LYS B N 1
ATOM 5278 C CA . LYS B 1 251 ? 16.064 -11.639 26.811 1.00 29.96 251 LYS B CA 1
ATOM 5279 C C . LYS B 1 251 ? 16.879 -10.365 27.123 1.00 28.67 251 LYS B C 1
ATOM 5280 O O . LYS B 1 251 ? 17.139 -9.529 26.244 1.00 28.17 251 LYS B O 1
ATOM 5286 N N . PHE B 1 252 ? 17.282 -10.255 28.386 1.00 26.65 252 PHE B N 1
ATOM 5287 C CA . PHE B 1 252 ? 18.141 -9.180 28.859 1.00 25.91 252 PHE B CA 1
ATOM 5288 C C . PHE B 1 252 ? 19.421 -9.136 28.031 1.00 24.98 252 PHE B C 1
ATOM 5289 O O . PHE B 1 252 ? 20.173 -10.104 28.031 1.00 24.92 252 PHE B O 1
ATOM 5297 N N . GLY B 1 253 ? 19.668 -8.030 27.330 1.00 23.58 253 GLY B N 1
ATOM 5298 C CA . GLY B 1 253 ? 20.899 -7.864 26.552 1.00 24.13 253 GLY B CA 1
ATOM 5299 C C . GLY B 1 253 ? 21.011 -8.701 25.282 1.00 23.72 253 GLY B C 1
ATOM 5300 O O . GLY B 1 253 ? 22.059 -8.736 24.645 1.00 23.76 253 GLY B O 1
ATOM 5301 N N . THR B 1 254 ? 19.932 -9.361 24.898 1.00 23.47 254 THR B N 1
ATOM 5302 C CA . THR B 1 254 ? 19.941 -10.231 23.718 1.00 23.89 254 THR B CA 1
ATOM 5303 C C . THR B 1 254 ? 18.604 -10.069 22.981 1.00 23.23 254 THR B C 1
ATOM 5304 O O . THR B 1 254 ? 17.719 -10.912 23.108 1.00 24.74 254 THR B O 1
ATOM 5308 N N . PRO B 1 255 ? 18.427 -8.947 22.244 1.00 21.30 255 PRO B N 1
ATOM 5309 C CA . PRO B 1 255 ? 19.376 -7.870 22.061 1.00 19.78 255 PRO B CA 1
ATOM 5310 C C . PRO B 1 255 ? 19.177 -6.763 23.110 1.00 18.60 255 PRO B C 1
ATOM 5311 O O . PRO B 1 255 ? 18.135 -6.695 23.736 1.00 17.86 255 PRO B O 1
ATOM 5315 N N . TRP B 1 256 ? 20.194 -5.925 23.278 1.00 17.39 256 TRP B N 1
ATOM 5316 C CA . TRP B 1 256 ? 20.072 -4.734 24.114 1.00 16.66 256 TRP B CA 1
ATOM 5317 C C . TRP B 1 256 ? 18.929 -3.856 23.599 1.00 15.75 256 TRP B C 1
ATOM 5318 O O . TRP B 1 256 ? 18.870 -3.556 22.392 1.00 15.35 256 TRP B O 1
ATOM 5329 N N . ALA B 1 257 ? 18.073 -3.396 24.516 1.00 14.70 257 ALA B N 1
ATOM 5330 C CA . ALA B 1 257 ? 16.910 -2.607 24.150 1.00 14.96 257 ALA B CA 1
ATOM 5331 C C . ALA B 1 257 ? 17.348 -1.257 23.597 1.00 14.00 257 ALA B C 1
ATOM 5332 O O . ALA B 1 257 ? 16.614 -0.623 22.825 1.00 14.37 257 ALA B O 1
ATOM 5334 N N . ILE B 1 258 ? 18.565 -0.836 23.934 1.00 13.17 258 ILE B N 1
ATOM 5335 C CA . ILE B 1 258 ? 19.105 0.397 23.366 1.00 13.18 258 ILE B CA 1
ATOM 5336 C C . ILE B 1 258 ? 19.371 0.259 21.845 1.00 12.80 258 ILE B C 1
ATOM 5337 O O . ILE B 1 258 ? 19.465 1.254 21.133 1.00 13.34 258 ILE B O 1
ATOM 5342 N N . ILE B 1 259 ? 19.445 -0.980 21.370 1.00 13.33 259 ILE B N 1
ATOM 5343 C CA . ILE B 1 259 ? 19.556 -1.279 19.948 1.00 13.94 259 ILE B CA 1
ATOM 5344 C C . ILE B 1 259 ? 18.190 -1.594 19.338 1.00 14.57 259 ILE B C 1
ATOM 5345 O O . ILE B 1 259 ? 17.837 -0.990 18.335 1.00 16.79 259 ILE B O 1
ATOM 5350 N N . ALA B 1 260 ? 17.464 -2.535 19.923 1.00 14.35 260 ALA B N 1
ATOM 5351 C CA . ALA B 1 260 ? 16.120 -2.935 19.484 1.00 14.20 260 ALA B CA 1
ATOM 5352 C C . ALA B 1 260 ? 15.133 -2.906 20.639 1.00 14.55 260 ALA B C 1
ATOM 5353 O O . ALA B 1 260 ? 15.306 -3.684 21.594 1.00 14.27 260 ALA B O 1
ATOM 5355 N N . PRO B 1 261 ? 14.083 -2.050 20.568 1.00 14.01 261 PRO B N 1
ATOM 5356 C CA . PRO B 1 261 ? 13.708 -1.131 19.474 1.00 13.19 261 PRO B CA 1
ATOM 5357 C C . PRO B 1 261 ? 14.546 0.136 19.361 1.00 12.98 261 PRO B C 1
ATOM 5358 O O . PRO B 1 261 ? 14.400 0.865 18.385 1.00 12.18 261 PRO B O 1
ATOM 5362 N N . GLY B 1 262 ? 15.407 0.397 20.339 1.00 12.67 262 GLY B N 1
ATOM 5363 C CA . GLY B 1 262 ? 16.286 1.550 20.314 1.00 12.44 262 GLY B CA 1
ATOM 5364 C C . GLY B 1 262 ? 15.609 2.813 20.808 1.00 12.23 262 GLY B C 1
ATOM 5365 O O . GLY B 1 262 ? 14.399 2.847 21.052 1.00 13.50 262 GLY B O 1
ATOM 5366 N N . LEU B 1 263 ? 16.423 3.859 20.908 1.00 11.81 263 LEU B N 1
ATOM 5367 C CA . LEU B 1 263 ? 16.010 5.220 21.284 1.00 11.84 263 LEU B CA 1
ATOM 5368 C C . LEU B 1 263 ? 15.486 5.924 20.048 1.00 12.76 263 LEU B C 1
ATOM 5369 O O . LEU B 1 263 ? 16.129 5.906 19.005 1.00 15.50 263 LEU B O 1
ATOM 5374 N N . TYR B 1 264 ? 14.298 6.508 20.141 1.00 11.21 264 TYR B N 1
ATOM 5375 C CA . TYR B 1 264 ? 13.689 7.151 18.989 1.00 11.24 264 TYR B CA 1
ATOM 5376 C C . TYR B 1 264 ? 14.036 8.628 19.023 1.00 11.25 264 TYR B C 1
ATOM 5377 O O . TYR B 1 264 ? 13.605 9.324 19.924 1.00 11.77 264 TYR B O 1
ATOM 5386 N N . LYS B 1 265 ? 14.787 9.089 18.029 1.00 11.46 265 LYS B N 1
ATOM 5387 C CA . LYS B 1 265 ? 15.228 10.491 17.971 1.00 11.54 265 LYS B CA 1
ATOM 5388 C C . LYS B 1 265 ? 14.226 11.389 17.270 1.00 10.79 265 LYS B C 1
ATOM 5389 O O . LYS B 1 265 ? 13.803 11.113 16.146 1.00 10.32 265 LYS B O 1
ATOM 5395 N N . LYS B 1 266 ? 13.894 12.497 17.923 1.00 10.96 266 LYS B N 1
ATOM 5396 C CA . LYS B 1 266 ? 12.876 13.406 17.414 1.00 10.66 266 LYS B CA 1
ATOM 5397 C C . LYS B 1 266 ? 13.421 14.318 16.325 1.00 10.70 266 LYS B C 1
ATOM 5398 O O . LYS B 1 266 ? 14.476 14.928 16.479 1.00 9.25 266 LYS B O 1
ATOM 5404 N N . SER B 1 267 ? 12.644 14.457 15.260 1.00 10.08 267 SER B N 1
ATOM 5405 C CA . SER B 1 267 ? 12.934 15.411 14.189 1.00 10.59 267 SER B CA 1
ATOM 5406 C C . SER B 1 267 ? 12.375 16.795 14.503 1.00 11.10 267 SER B C 1
ATOM 5407 O O . SER B 1 267 ? 12.795 17.783 13.884 1.00 11.09 267 SER B O 1
ATOM 5410 N N . TRP B 1 268 ? 11.411 16.852 15.428 1.00 10.59 268 TRP B N 1
ATOM 5411 C CA . TRP B 1 268 ? 10.793 18.127 15.861 1.00 9.72 268 TRP B CA 1
ATOM 5412 C C . TRP B 1 268 ? 10.691 18.251 17.387 1.00 9.60 268 TRP B C 1
ATOM 5413 O O . TRP B 1 268 ? 10.494 17.247 18.083 1.00 9.64 268 TRP B O 1
ATOM 5424 N N . PRO B 1 269 ? 10.817 19.491 17.935 1.00 8.29 269 PRO B N 1
ATOM 5425 C CA . PRO B 1 269 ? 10.728 19.710 19.373 1.00 8.71 269 PRO B CA 1
ATOM 5426 C C . PRO B 1 269 ? 9.299 19.809 19.873 1.00 8.96 269 PRO B C 1
ATOM 5427 O O . PRO B 1 269 ? 8.824 20.920 20.168 1.00 10.26 269 PRO B O 1
ATOM 5431 N N . SER B 1 270 ? 8.620 18.672 19.987 1.00 9.45 270 SER B N 1
ATOM 5432 C CA . SER B 1 270 ? 7.244 18.631 20.439 1.00 8.82 270 SER B CA 1
ATOM 5433 C C . SER B 1 270 ? 6.844 17.191 20.757 1.00 9.43 270 SER B C 1
ATOM 5434 O O . SER B 1 270 ? 7.582 16.272 20.442 1.00 8.68 270 SER B O 1
ATOM 5437 N N . CYS B 1 271 ? 5.666 17.010 21.343 1.00 10.65 271 CYS B N 1
ATOM 5438 C CA . CYS B 1 271 ? 5.176 15.672 21.711 1.00 9.95 271 CYS B CA 1
ATOM 5439 C C . CYS B 1 271 ? 5.170 14.738 20.497 1.00 9.98 271 CYS B C 1
ATOM 5440 O O . CYS B 1 271 ? 4.773 15.144 19.401 1.00 9.67 271 CYS B O 1
ATOM 5443 N N . TYR B 1 272 ? 5.575 13.475 20.690 1.00 9.45 272 TYR B N 1
ATOM 5444 C CA . TYR B 1 272 ? 5.608 12.499 19.601 1.00 9.26 272 TYR B CA 1
ATOM 5445 C C . TYR B 1 272 ? 4.285 12.255 18.936 1.00 9.67 272 TYR B C 1
ATOM 5446 O O . TYR B 1 272 ? 4.279 11.861 17.798 1.00 10.60 272 TYR B O 1
ATOM 5455 N N . ALA B 1 273 ? 3.174 12.499 19.637 1.00 9.80 273 ALA B N 1
ATOM 5456 C CA . ALA B 1 273 ? 1.860 12.350 19.029 1.00 10.06 273 ALA B CA 1
ATOM 5457 C C . ALA B 1 273 ? 1.638 13.341 17.875 1.00 9.83 273 ALA B C 1
ATOM 5458 O O . ALA B 1 273 ? 0.718 13.135 17.081 1.00 10.43 273 ALA B O 1
ATOM 5460 N N . ASN B 1 274 ? 2.491 14.377 17.772 1.00 9.98 274 ASN B N 1
ATOM 5461 C CA . ASN B 1 274 ? 2.475 15.264 16.612 1.00 9.95 274 ASN B CA 1
ATOM 5462 C C . ASN B 1 274 ? 3.249 14.749 15.401 1.00 9.78 274 ASN B C 1
ATOM 5463 O O . ASN B 1 274 ? 3.080 15.281 14.281 1.00 9.31 274 ASN B O 1
ATOM 5468 N N . HIS B 1 275 ? 4.067 13.704 15.559 1.00 9.17 275 HIS B N 1
ATOM 5469 C CA . HIS B 1 275 ? 5.137 13.468 14.593 1.00 9.66 275 HIS B CA 1
ATOM 5470 C C . HIS B 1 275 ? 4.779 12.661 13.367 1.00 9.06 275 HIS B C 1
ATOM 5471 O O . HIS B 1 275 ? 5.190 13.033 12.273 1.00 8.77 275 HIS B O 1
ATOM 5478 N N . LYS B 1 276 ? 4.037 11.566 13.513 1.00 8.77 276 LYS B N 1
ATOM 5479 C CA . LYS B 1 276 ? 3.481 10.928 12.304 1.00 9.57 276 LYS B CA 1
ATOM 5480 C C . LYS B 1 276 ? 2.593 11.917 11.513 1.00 9.22 276 LYS B C 1
ATOM 5481 O O . LYS B 1 276 ? 2.775 12.032 10.309 1.00 10.05 276 LYS B O 1
ATOM 5487 N N . PRO B 1 277 ? 1.668 12.647 12.192 1.00 9.57 277 PRO B N 1
ATOM 5488 C CA . PRO B 1 277 ? 0.930 13.729 11.502 1.00 9.60 277 PRO B CA 1
ATOM 5489 C C . PRO B 1 277 ? 1.807 14.710 10.688 1.00 9.47 277 PRO B C 1
ATOM 5490 O O . PRO B 1 277 ? 1.500 14.988 9.508 1.00 9.30 277 PRO B O 1
ATOM 5494 N N . LEU B 1 278 ? 2.890 15.205 11.282 1.00 9.44 278 LEU B N 1
ATOM 5495 C CA . LEU B 1 278 ? 3.780 16.135 10.551 1.00 10.43 278 LEU B CA 1
ATOM 5496 C C . LEU B 1 278 ? 4.488 15.484 9.377 1.00 10.96 278 LEU B C 1
ATOM 5497 O O . LEU B 1 278 ? 4.561 16.069 8.288 1.00 10.84 278 LEU B O 1
ATOM 5502 N N . ALA B 1 279 ? 5.014 14.270 9.594 1.00 11.42 279 ALA B N 1
ATOM 5503 C CA . ALA B 1 279 ? 5.707 13.533 8.510 1.00 11.27 279 ALA B CA 1
ATOM 5504 C C . ALA B 1 279 ? 4.746 13.355 7.354 1.00 11.50 279 ALA B C 1
ATOM 5505 O O . ALA B 1 279 ? 5.122 13.585 6.201 1.00 11.11 279 ALA B O 1
ATOM 5507 N N . GLY B 1 280 ? 3.501 12.989 7.662 1.00 10.51 280 GLY B N 1
ATOM 5508 C CA . GLY B 1 280 ? 2.454 12.840 6.652 1.00 10.61 280 GLY B CA 1
ATOM 5509 C C . GLY B 1 280 ? 2.172 14.121 5.899 1.00 10.12 280 GLY B C 1
ATOM 5510 O O . GLY B 1 280 ? 2.087 14.134 4.684 1.00 9.35 280 GLY B O 1
ATOM 5511 N N . LEU B 1 281 ? 2.009 15.210 6.640 1.00 10.24 281 LEU B N 1
ATOM 5512 C CA . LEU B 1 281 ? 1.712 16.491 6.039 1.00 10.37 281 LEU B CA 1
ATOM 5513 C C . LEU B 1 281 ? 2.831 16.953 5.125 1.00 10.26 281 LEU B C 1
ATOM 5514 O O . LEU B 1 281 ? 2.595 17.315 3.992 1.00 10.78 281 LEU B O 1
ATOM 5519 N N . PHE B 1 282 ? 4.069 16.915 5.607 1.00 10.07 282 PHE B N 1
ATOM 5520 C CA . PHE B 1 282 ? 5.192 17.314 4.770 1.00 10.46 282 PHE B CA 1
ATOM 5521 C C . PHE B 1 282 ? 5.314 16.446 3.515 1.00 10.95 282 PHE B C 1
ATOM 5522 O O . PHE B 1 282 ? 5.619 16.949 2.428 1.00 11.21 282 PHE B O 1
ATOM 5530 N N . ALA B 1 283 ? 5.033 15.154 3.635 1.00 11.14 283 ALA B N 1
ATOM 5531 C CA . ALA B 1 283 ? 5.116 14.258 2.491 1.00 11.29 283 ALA B CA 1
ATOM 5532 C C . ALA B 1 283 ? 4.072 14.639 1.435 1.00 11.39 283 ALA B C 1
ATOM 5533 O O . ALA B 1 283 ? 4.366 14.700 0.237 1.00 10.81 283 ALA B O 1
ATOM 5535 N N . ILE B 1 284 ? 2.872 14.965 1.900 1.00 11.01 284 ILE B N 1
ATOM 5536 C CA . ILE B 1 284 ? 1.804 15.318 1.016 1.00 11.81 284 ILE B CA 1
ATOM 5537 C C . ILE B 1 284 ? 2.132 16.643 0.335 1.00 11.44 284 ILE B C 1
ATOM 5538 O O . ILE B 1 284 ? 1.976 16.767 -0.888 1.00 10.53 284 ILE B O 1
ATOM 5543 N N . MET B 1 285 ? 2.621 17.620 1.115 1.00 12.60 285 MET B N 1
ATOM 5544 C CA . MET B 1 285 ? 3.012 18.913 0.561 1.00 14.17 285 MET B CA 1
ATOM 5545 C C . MET B 1 285 ? 4.117 18.752 -0.523 1.00 14.66 285 MET B C 1
ATOM 5546 O O . MET B 1 285 ? 4.053 19.345 -1.605 1.00 14.74 285 MET B O 1
ATOM 5551 N N . LYS B 1 286 ? 5.101 17.902 -0.244 1.00 14.70 286 LYS B N 1
ATOM 5552 C CA . LYS B 1 286 ? 6.186 17.638 -1.181 1.00 15.06 286 LYS B CA 1
ATOM 5553 C C . LYS B 1 286 ? 5.729 16.881 -2.432 1.00 14.90 286 LYS B C 1
ATOM 5554 O O . LYS B 1 286 ? 6.066 17.247 -3.561 1.00 14.41 286 LYS B O 1
ATOM 5560 N N . GLU B 1 287 ? 4.959 15.820 -2.242 1.00 14.58 287 GLU B N 1
ATOM 5561 C CA . GLU B 1 287 ? 4.522 14.987 -3.350 1.00 15.30 287 GLU B CA 1
ATOM 5562 C C . GLU B 1 287 ? 3.531 15.681 -4.286 1.00 15.31 287 GLU B C 1
ATOM 5563 O O . GLU B 1 287 ? 3.514 15.400 -5.488 1.00 15.66 287 GLU B O 1
ATOM 5569 N N . HIS B 1 288 ? 2.716 16.575 -3.727 1.00 15.22 288 HIS B N 1
ATOM 5570 C CA . HIS B 1 288 ? 1.652 17.254 -4.458 1.00 15.88 288 HIS B CA 1
ATOM 5571 C C . HIS B 1 288 ? 2.000 18.710 -4.793 1.00 16.66 288 HIS B C 1
ATOM 5572 O O . HIS B 1 288 ? 1.209 19.385 -5.424 1.00 17.47 288 HIS B O 1
ATOM 5579 N N . GLY B 1 289 ? 3.163 19.195 -4.373 1.00 16.92 289 GLY B N 1
ATOM 5580 C CA . GLY B 1 289 ? 3.554 20.582 -4.636 1.00 17.48 289 GLY B CA 1
ATOM 5581 C C . GLY B 1 289 ? 2.601 21.617 -4.061 1.00 18.72 289 GLY B C 1
ATOM 5582 O O . GLY B 1 289 ? 2.129 22.530 -4.772 1.00 19.40 289 GLY B O 1
ATOM 5583 N N . LEU B 1 290 ? 2.307 21.464 -2.772 1.00 18.77 290 LEU B N 1
ATOM 5584 C CA . LEU B 1 290 ? 1.377 22.312 -2.042 1.00 19.13 290 LEU B CA 1
ATOM 5585 C C . LEU B 1 290 ? 2.124 23.076 -0.988 1.00 20.29 290 LEU B C 1
ATOM 5586 O O . LEU B 1 290 ? 2.969 22.512 -0.296 1.00 22.10 290 LEU B O 1
ATOM 5591 N N . THR B 1 291 ? 1.802 24.347 -0.855 1.00 20.28 291 THR B N 1
ATOM 5592 C CA . THR B 1 291 ? 2.246 25.141 0.260 1.00 21.17 291 THR B CA 1
ATOM 5593 C C . THR B 1 291 ? 1.067 25.233 1.194 1.00 20.76 291 THR B C 1
ATOM 5594 O O . THR B 1 291 ? -0.031 24.799 0.850 1.00 20.95 291 THR B O 1
ATOM 5598 N N . GLY B 1 292 ? 1.273 25.831 2.361 1.00 20.76 292 GLY B N 1
ATOM 5599 C CA . GLY B 1 292 ? 0.193 26.021 3.317 1.00 20.59 292 GLY B CA 1
ATOM 5600 C C . GLY B 1 292 ? -0.939 26.875 2.788 1.00 20.59 292 GLY B C 1
ATOM 5601 O O . GLY B 1 292 ? -2.079 26.746 3.229 1.00 20.52 292 GLY B O 1
ATOM 5602 N N . GLN B 1 293 ? -0.636 27.783 1.858 1.00 20.30 293 GLN B N 1
ATOM 5603 C CA A GLN B 1 293 ? -1.651 28.632 1.260 0.50 19.99 293 GLN B CA 1
ATOM 5604 C CA B GLN B 1 293 ? -1.694 28.619 1.306 0.50 19.85 293 GLN B CA 1
ATOM 5605 C C . GLN B 1 293 ? -2.580 27.804 0.381 1.00 19.75 293 GLN B C 1
ATOM 5606 O O . GLN B 1 293 ? -3.722 28.194 0.135 1.00 21.53 293 GLN B O 1
ATOM 5617 N N . ASP B 1 294 ? -2.089 26.653 -0.085 1.00 17.94 294 ASP B N 1
ATOM 5618 C CA . ASP B 1 294 ? -2.886 25.759 -0.913 1.00 17.66 294 ASP B CA 1
ATOM 5619 C C . ASP B 1 294 ? -3.775 24.813 -0.102 1.00 16.52 294 ASP B C 1
ATOM 5620 O O . ASP B 1 294 ? -4.569 24.083 -0.683 1.00 16.34 294 ASP B O 1
ATOM 5625 N N . ILE B 1 295 ? -3.641 24.831 1.226 1.00 14.82 295 ILE B N 1
ATOM 5626 C CA . ILE B 1 295 ? -4.355 23.905 2.127 1.00 14.30 295 ILE B CA 1
ATOM 5627 C C . ILE B 1 295 ? -5.323 24.638 3.040 1.00 13.95 295 ILE B C 1
ATOM 5628 O O . ILE B 1 295 ? -4.916 25.504 3.811 1.00 13.96 295 ILE B O 1
ATOM 5633 N N . SER B 1 296 ? -6.611 24.285 2.942 1.00 13.17 296 SER B N 1
ATOM 5634 C CA . SER B 1 296 ? -7.677 24.947 3.689 1.00 12.89 296 SER B CA 1
ATOM 5635 C C . SER B 1 296 ? -7.922 24.308 5.054 1.00 12.58 296 SER B C 1
ATOM 5636 O O . SER B 1 296 ? -8.493 24.936 5.938 1.00 12.52 296 SER B O 1
ATOM 5639 N N . HIS B 1 297 ? -7.514 23.050 5.221 1.00 12.95 297 HIS B N 1
ATOM 5640 C CA . HIS B 1 297 ? -7.850 22.303 6.427 1.00 12.18 297 HIS B CA 1
ATOM 5641 C C . HIS B 1 297 ? -7.030 21.016 6.520 1.00 11.23 297 HIS B C 1
ATOM 5642 O O . HIS B 1 297 ? -6.701 20.403 5.489 1.00 11.36 297 HIS B O 1
ATOM 5649 N N . VAL B 1 298 ? -6.764 20.596 7.757 1.00 11.06 298 VAL B N 1
ATOM 5650 C CA . VAL B 1 298 ? -6.143 19.299 8.016 1.00 11.09 298 VAL B CA 1
ATOM 5651 C C . VAL B 1 298 ? -6.888 18.566 9.131 1.00 10.66 298 VAL B C 1
ATOM 5652 O O . VAL B 1 298 ? -7.043 19.091 10.229 1.00 10.59 298 VAL B O 1
ATOM 5656 N N . ASP B 1 299 ? -7.331 17.348 8.844 1.00 10.65 299 ASP B N 1
ATOM 5657 C CA . ASP B 1 299 ? -7.833 16.459 9.894 1.00 11.71 299 ASP B CA 1
ATOM 5658 C C . ASP B 1 299 ? -6.726 15.497 10.317 1.00 11.04 299 ASP B C 1
ATOM 5659 O O . ASP B 1 299 ? -6.099 14.877 9.467 1.00 11.25 299 ASP B O 1
ATOM 5664 N N . VAL B 1 300 ? -6.552 15.358 11.621 1.00 10.20 300 VAL B N 1
ATOM 5665 C CA . VAL B 1 300 ? -5.546 14.444 12.198 1.00 10.47 300 VAL B CA 1
ATOM 5666 C C . VAL B 1 300 ? -6.177 13.403 13.108 1.00 10.99 300 VAL B C 1
ATOM 5667 O O . VAL B 1 300 ? -6.826 13.733 14.122 1.00 10.53 300 VAL B O 1
ATOM 5671 N N . GLY B 1 301 ? -5.939 12.143 12.763 1.00 10.91 301 GLY B N 1
ATOM 5672 C CA . GLY B 1 301 ? -6.484 11.007 13.491 1.00 10.49 301 GLY B CA 1
ATOM 5673 C C . GLY B 1 301 ? -5.556 10.472 14.562 1.00 10.81 301 GLY B C 1
ATOM 5674 O O . GLY B 1 301 ? -4.324 10.605 14.451 1.00 10.10 301 GLY B O 1
ATOM 5675 N N . PHE B 1 302 ? -6.142 9.896 15.617 1.00 10.34 302 PHE B N 1
ATOM 5676 C CA . PHE B 1 302 ? -5.395 9.346 16.738 1.00 10.95 302 PHE B CA 1
ATOM 5677 C C . PHE B 1 302 ? -5.991 8.010 17.143 1.00 11.34 302 PHE B C 1
ATOM 5678 O O . PHE B 1 302 ? -7.199 7.913 17.377 1.00 11.19 302 PHE B O 1
ATOM 5686 N N . LEU B 1 303 ? -5.158 6.988 17.229 1.00 11.67 303 LEU B N 1
ATOM 5687 C CA . LEU B 1 303 ? -5.612 5.707 17.709 1.00 11.90 303 LEU B CA 1
ATOM 5688 C C . LEU B 1 303 ? -5.865 5.813 19.225 1.00 12.21 303 LEU B C 1
ATOM 5689 O O . LEU B 1 303 ? -5.380 6.739 19.869 1.00 11.18 303 LEU B O 1
ATOM 5694 N N . PRO B 1 304 ? -6.579 4.826 19.812 1.00 13.44 304 PRO B N 1
ATOM 5695 C CA . PRO B 1 304 ? -6.864 4.921 21.252 1.00 12.63 304 PRO B CA 1
ATOM 5696 C C . PRO B 1 304 ? -5.591 5.046 22.066 1.00 12.22 304 PRO B C 1
ATOM 5697 O O . PRO B 1 304 ? -4.598 4.390 21.742 1.00 12.07 304 PRO B O 1
ATOM 5701 N N . GLY B 1 305 ? -5.607 5.937 23.056 1.00 11.50 305 GLY B N 1
ATOM 5702 C CA . GLY B 1 305 ? -4.467 6.135 23.946 1.00 11.50 305 GLY B CA 1
ATOM 5703 C C . GLY B 1 305 ? -3.421 7.125 23.464 1.00 10.88 305 GLY B C 1
ATOM 5704 O O . GLY B 1 305 ? -2.503 7.484 24.235 1.00 11.05 305 GLY B O 1
ATOM 5705 N N . VAL B 1 306 ? -3.535 7.554 22.208 1.00 10.12 306 VAL B N 1
ATOM 5706 C CA . VAL B 1 306 ? -2.445 8.300 21.561 1.00 10.70 306 VAL B CA 1
ATOM 5707 C C . VAL B 1 306 ? -2.630 9.806 21.800 1.00 9.97 306 VAL B C 1
ATOM 5708 O O . VAL B 1 306 ? -1.654 10.539 21.970 1.00 9.14 306 VAL B O 1
ATOM 5712 N N . GLU B 1 307 ? -3.872 10.254 21.766 1.00 9.92 307 GLU B N 1
ATOM 5713 C CA . GLU B 1 307 ? -4.135 11.692 21.858 1.00 10.46 307 GLU B CA 1
ATOM 5714 C C . GLU B 1 307 ? -3.900 12.229 23.281 1.00 10.72 307 GLU B C 1
ATOM 5715 O O . GLU B 1 307 ? -3.751 13.448 23.494 1.00 10.76 307 GLU B O 1
ATOM 5721 N N . LYS B 1 308 ? -3.842 11.327 24.257 1.00 10.46 308 LYS B N 1
ATOM 5722 C CA . LYS B 1 308 ? -3.867 11.708 25.682 1.00 11.07 308 LYS B CA 1
ATOM 5723 C C . LYS B 1 308 ? -2.999 12.914 26.052 1.00 11.55 308 LYS B C 1
ATOM 5724 O O . LYS B 1 308 ? -3.495 13.828 26.693 1.00 12.78 308 LYS B O 1
ATOM 5730 N N . PRO B 1 309 ? -1.698 12.922 25.660 1.00 11.77 309 PRO B N 1
ATOM 5731 C CA . PRO B 1 309 ? -0.840 14.022 26.095 1.00 11.55 309 PRO B CA 1
ATOM 5732 C C . PRO B 1 309 ? -1.093 15.367 25.399 1.00 11.81 309 PRO B C 1
ATOM 5733 O O . PRO B 1 309 ? -0.592 16.373 25.848 1.00 10.65 309 PRO B O 1
ATOM 5737 N N . LEU B 1 310 ? -1.865 15.385 24.323 1.00 12.06 310 LEU B N 1
ATOM 5738 C CA . LEU B 1 310 ? -2.099 16.626 23.570 1.00 12.15 310 LEU B CA 1
ATOM 5739 C C . LEU B 1 310 ? -3.250 17.393 24.250 1.00 12.51 310 LEU B C 1
ATOM 5740 O O . LEU B 1 310 ? -4.364 17.499 23.735 1.00 12.48 310 LEU B O 1
ATOM 5745 N N . LEU B 1 311 ? -2.953 17.912 25.430 1.00 13.90 311 LEU B N 1
ATOM 5746 C CA . LEU B 1 311 ? -3.954 18.519 26.285 1.00 14.14 311 LEU B CA 1
ATOM 5747 C C . LEU B 1 311 ? -4.529 19.824 25.719 1.00 15.30 311 LEU B C 1
ATOM 5748 O O . LEU B 1 311 ? -5.653 20.191 26.095 1.00 14.98 311 LEU B O 1
ATOM 5753 N N . TYR B 1 312 ? -3.802 20.506 24.828 1.00 14.67 312 TYR B N 1
ATOM 5754 C CA . TYR B 1 312 ? -4.152 21.901 24.471 1.00 14.84 312 TYR B CA 1
ATOM 5755 C C . TYR B 1 312 ? -4.593 22.058 23.024 1.00 15.06 312 TYR B C 1
ATOM 5756 O O . TYR B 1 312 ? -3.854 21.718 22.103 1.00 14.17 312 TYR B O 1
ATOM 5765 N N . MET B 1 313 ? -5.808 22.568 22.823 1.00 14.82 313 MET B N 1
ATOM 5766 C CA . MET B 1 313 ? -6.292 22.872 21.482 1.00 16.58 313 MET B CA 1
ATOM 5767 C C . MET B 1 313 ? -6.072 24.333 21.165 1.00 15.76 313 MET B C 1
ATOM 5768 O O . MET B 1 313 ? -6.081 24.729 19.990 1.00 16.93 313 MET B O 1
ATOM 5773 N N . ASP B 1 314 ? -5.883 25.139 22.206 1.00 16.23 314 ASP B N 1
ATOM 5774 C CA . ASP B 1 314 ? -5.705 26.579 22.066 1.00 16.40 314 ASP B CA 1
ATOM 5775 C C . ASP B 1 314 ? -4.522 27.050 22.902 1.00 15.97 314 ASP B C 1
ATOM 5776 O O . ASP B 1 314 ? -4.694 27.861 23.810 1.00 16.32 314 ASP B O 1
ATOM 5781 N N . PRO B 1 315 ? -3.315 26.517 22.620 1.00 15.12 315 PRO B N 1
ATOM 5782 C CA . PRO B 1 315 ? -2.225 26.738 23.546 1.00 15.02 315 PRO B CA 1
ATOM 5783 C C . PRO B 1 315 ? -1.911 28.210 23.658 1.00 15.19 315 PRO B C 1
ATOM 5784 O O . PRO B 1 315 ? -1.947 28.925 22.657 1.00 15.76 315 PRO B O 1
ATOM 5788 N N . ARG B 1 316 ? -1.578 28.654 24.854 1.00 15.53 316 ARG B N 1
ATOM 5789 C CA . ARG B 1 316 ? -1.254 30.055 25.062 1.00 15.27 316 ARG B CA 1
ATOM 5790 C C . ARG B 1 316 ? 0.156 30.304 25.580 1.00 15.99 316 ARG B C 1
ATOM 5791 O O . ARG B 1 316 ? 0.541 31.461 25.828 1.00 15.82 316 ARG B O 1
ATOM 5799 N N . THR B 1 317 ? 0.937 29.233 25.728 1.00 14.96 317 THR B N 1
ATOM 5800 C CA . THR B 1 317 ? 2.341 29.350 26.122 1.00 14.16 317 THR B CA 1
ATOM 5801 C C . THR B 1 317 ? 3.214 28.455 25.259 1.00 13.61 317 THR B C 1
ATOM 5802 O O . THR B 1 317 ? 2.722 27.550 24.593 1.00 12.31 317 THR B O 1
ATOM 5806 N N . THR B 1 318 ? 4.530 28.695 25.319 1.00 13.27 318 THR B N 1
ATOM 5807 C CA B THR B 1 318 ? 5.474 27.923 24.560 0.50 12.61 318 THR B CA 1
ATOM 5808 C CA C THR B 1 318 ? 5.498 27.915 24.586 0.50 13.32 318 THR B CA 1
ATOM 5809 C C . THR B 1 318 ? 5.332 26.448 24.971 1.00 12.54 318 THR B C 1
ATOM 5810 O O . THR B 1 318 ? 5.370 25.566 24.132 1.00 12.12 318 THR B O 1
ATOM 5817 N N . GLU B 1 319 ? 5.116 26.198 26.252 1.00 12.14 319 GLU B N 1
ATOM 5818 C CA . GLU B 1 319 ? 5.071 24.809 26.724 1.00 12.86 319 GLU B CA 1
ATOM 5819 C C . GLU B 1 319 ? 3.806 24.132 26.255 1.00 12.72 319 GLU B C 1
ATOM 5820 O O . GLU B 1 319 ? 3.793 22.949 25.873 1.00 12.01 319 GLU B O 1
ATOM 5826 N N . GLU B 1 320 ? 2.706 24.861 26.300 1.00 12.29 320 GLU B N 1
ATOM 5827 C CA . GLU B 1 320 ? 1.429 24.295 25.863 1.00 12.09 320 GLU B CA 1
ATOM 5828 C C . GLU B 1 320 ? 1.441 23.899 24.403 1.00 11.70 320 GLU B C 1
ATOM 5829 O O . GLU B 1 320 ? 0.881 22.867 24.039 1.00 11.47 320 GLU B O 1
ATOM 5835 N N . ALA B 1 321 ? 2.082 24.719 23.560 1.00 11.50 321 ALA B N 1
ATOM 5836 C CA . ALA B 1 321 ? 2.115 24.505 22.116 1.00 11.29 321 ALA B CA 1
ATOM 5837 C C . ALA B 1 321 ? 2.723 23.168 21.729 1.00 11.37 321 ALA B C 1
ATOM 5838 O O . ALA B 1 321 ? 2.373 22.588 20.717 1.00 10.96 321 ALA B O 1
ATOM 5840 N N . LYS B 1 322 ? 3.647 22.675 22.540 1.00 11.28 322 LYS B N 1
ATOM 5841 C CA A LYS B 1 322 ? 4.307 21.404 22.230 0.50 11.55 322 LYS B CA 1
ATOM 5842 C CA B LYS B 1 322 ? 4.316 21.411 22.239 0.50 11.54 322 LYS B CA 1
ATOM 5843 C C . LYS B 1 322 ? 3.356 20.215 22.415 1.00 11.31 322 LYS B C 1
ATOM 5844 O O . LYS B 1 322 ? 3.606 19.118 21.902 1.00 10.90 322 LYS B O 1
ATOM 5855 N N . PHE B 1 323 ? 2.252 20.454 23.116 1.00 11.52 323 PHE B N 1
ATOM 5856 C CA . PHE B 1 323 ? 1.194 19.486 23.370 1.00 10.92 323 PHE B CA 1
ATOM 5857 C C . PHE B 1 323 ? -0.103 19.848 22.677 1.00 10.87 323 PHE B C 1
ATOM 5858 O O . PHE B 1 323 ? -1.195 19.584 23.188 1.00 11.54 323 PHE B O 1
ATOM 5866 N N . SER B 1 324 ? 0.032 20.393 21.470 1.00 10.12 324 SER B N 1
ATOM 5867 C CA . SER B 1 324 ? -1.104 20.860 20.672 1.00 10.34 324 SER B CA 1
ATOM 5868 C C . SER B 1 324 ? -0.842 20.490 19.202 1.00 10.84 324 SER B C 1
ATOM 5869 O O . SER B 1 324 ? 0.081 21.006 18.565 1.00 10.43 324 SER B O 1
ATOM 5872 N N . ILE B 1 325 ? -1.639 19.574 18.682 1.00 10.10 325 ILE B N 1
ATOM 5873 C CA . ILE B 1 325 ? -1.576 19.261 17.270 1.00 10.29 325 ILE B CA 1
ATOM 5874 C C . ILE B 1 325 ? -1.914 20.498 16.417 1.00 9.80 325 ILE B C 1
ATOM 5875 O O . ILE B 1 325 ? -1.355 20.669 15.318 1.00 9.51 325 ILE B O 1
ATOM 5880 N N . GLU B 1 326 ? -2.774 21.372 16.948 1.00 10.22 326 GLU B N 1
ATOM 5881 C CA . GLU B 1 326 ? -3.151 22.598 16.260 1.00 10.18 326 GLU B CA 1
ATOM 5882 C C . GLU B 1 326 ? -1.924 23.487 16.035 1.00 9.99 326 GLU B C 1
ATOM 5883 O O . GLU B 1 326 ? -1.700 23.982 14.924 1.00 9.68 326 GLU B O 1
ATOM 5889 N N . ALA B 1 327 ? -1.104 23.636 17.063 1.00 9.70 327 ALA B N 1
ATOM 5890 C CA . ALA B 1 327 ? 0.102 24.429 16.965 1.00 9.97 327 ALA B CA 1
ATOM 5891 C C . ALA B 1 327 ? 1.098 23.765 16.024 1.00 9.76 327 ALA B C 1
ATOM 5892 O O . ALA B 1 327 ? 1.704 24.413 15.197 1.00 9.75 327 ALA B O 1
ATOM 5894 N N . ASN B 1 328 ? 1.254 22.448 16.132 1.00 9.38 328 ASN B N 1
ATOM 5895 C CA . ASN B 1 328 ? 2.233 21.810 15.310 1.00 9.87 328 ASN B CA 1
ATOM 5896 C C . ASN B 1 328 ? 1.893 21.854 13.813 1.00 9.93 328 ASN B C 1
ATOM 5897 O O . ASN B 1 328 ? 2.702 22.237 12.986 1.00 10.75 328 ASN B O 1
ATOM 5902 N N . ILE B 1 329 ? 0.677 21.457 13.466 1.00 9.95 329 ILE B N 1
ATOM 5903 C CA . ILE B 1 329 ? 0.256 21.475 12.075 1.00 9.92 329 ILE B CA 1
ATOM 5904 C C . ILE B 1 329 ? 0.156 22.932 11.592 1.00 10.16 329 ILE B C 1
ATOM 5905 O O . ILE B 1 329 ? 0.552 23.231 10.489 1.00 10.10 329 ILE B O 1
ATOM 5910 N N . GLY B 1 330 ? -0.333 23.809 12.443 1.00 10.62 330 GLY B N 1
ATOM 5911 C CA . GLY B 1 330 ? -0.400 25.252 12.144 1.00 10.31 330 GLY B CA 1
ATOM 5912 C C . GLY B 1 330 ? 0.928 25.810 11.682 1.00 11.11 330 GLY B C 1
ATOM 5913 O O . GLY B 1 330 ? 1.019 26.437 10.631 1.00 12.25 330 GLY B O 1
ATOM 5914 N N . ALA B 1 331 ? 1.949 25.608 12.500 1.00 11.52 331 ALA B N 1
ATOM 5915 C CA . ALA B 1 331 ? 3.305 26.073 12.199 1.00 11.26 331 ALA B CA 1
ATOM 5916 C C . ALA B 1 331 ? 3.838 25.457 10.911 1.00 11.44 331 ALA B C 1
ATOM 5917 O O . ALA B 1 331 ? 4.444 26.148 10.092 1.00 12.94 331 ALA B O 1
ATOM 5919 N N . ALA B 1 332 ? 3.585 24.155 10.706 1.00 11.21 332 ALA B N 1
ATOM 5920 C CA . ALA B 1 332 ? 3.942 23.480 9.438 1.00 11.31 332 ALA B CA 1
ATOM 5921 C C . ALA B 1 332 ? 3.339 24.148 8.199 1.00 11.19 332 ALA B C 1
ATOM 5922 O O . ALA B 1 332 ? 4.019 24.391 7.192 1.00 12.32 332 ALA B O 1
ATOM 5924 N N . LEU B 1 333 ? 2.038 24.431 8.271 1.00 12.20 333 LEU B N 1
ATOM 5925 C CA . LEU B 1 333 ? 1.304 25.098 7.214 1.00 11.68 333 LEU B CA 1
ATOM 5926 C C . LEU B 1 333 ? 1.854 26.479 6.922 1.00 12.77 333 LEU B C 1
ATOM 5927 O O . LEU B 1 333 ? 2.147 26.786 5.787 1.00 13.08 333 LEU B O 1
ATOM 5932 N N . LEU B 1 334 ? 2.054 27.269 7.961 1.00 14.04 334 LEU B N 1
ATOM 5933 C CA . LEU B 1 334 ? 2.402 28.668 7.813 1.00 13.85 334 LEU B CA 1
ATOM 5934 C C . LEU B 1 334 ? 3.821 28.827 7.285 1.00 14.46 334 LEU B C 1
ATOM 5935 O O . LEU B 1 334 ? 4.044 29.573 6.340 1.00 14.17 334 LEU B O 1
ATOM 5940 N N . ASP B 1 335 ? 4.765 28.104 7.877 1.00 14.78 335 ASP B N 1
ATOM 5941 C CA . ASP B 1 335 ? 6.192 28.285 7.573 1.00 14.82 335 ASP B CA 1
ATOM 5942 C C . ASP B 1 335 ? 6.777 27.196 6.701 1.00 15.40 335 ASP B C 1
ATOM 5943 O O . ASP B 1 335 ? 7.900 27.339 6.215 1.00 15.83 335 ASP B O 1
ATOM 5948 N N . GLY B 1 336 ? 6.064 26.086 6.543 1.00 15.20 336 GLY B N 1
ATOM 5949 C CA . GLY B 1 336 ? 6.530 24.994 5.692 1.00 15.43 336 GLY B CA 1
ATOM 5950 C C . GLY B 1 336 ? 7.530 24.097 6.388 1.00 15.46 336 GLY B C 1
ATOM 5951 O O . GLY B 1 336 ? 8.147 23.226 5.768 1.00 15.89 336 GLY B O 1
ATOM 5952 N N . GLU B 1 337 ? 7.657 24.284 7.693 1.00 14.76 337 GLU B N 1
ATOM 5953 C CA . GLU B 1 337 ? 8.581 23.524 8.512 1.00 14.74 337 GLU B CA 1
ATOM 5954 C C . GLU B 1 337 ? 8.173 23.720 9.973 1.00 14.49 337 GLU B C 1
ATOM 5955 O O . GLU B 1 337 ? 7.402 24.634 10.310 1.00 13.96 337 GLU B O 1
ATOM 5961 N N . VAL B 1 338 ? 8.688 22.852 10.830 1.00 12.97 338 VAL B N 1
ATOM 5962 C CA . VAL B 1 338 ? 8.601 23.071 12.274 1.00 12.78 338 VAL B CA 1
ATOM 5963 C C . VAL B 1 338 ? 10.044 23.055 12.787 1.00 13.13 338 VAL B C 1
ATOM 5964 O O . VAL B 1 338 ? 10.807 22.139 12.470 1.00 13.87 338 VAL B O 1
ATOM 5968 N N . SER B 1 339 ? 10.395 24.089 13.538 1.00 13.14 339 SER B N 1
ATOM 5969 C CA . SER B 1 339 ? 11.758 24.314 13.994 1.00 13.99 339 SER B CA 1
ATOM 5970 C C . SER B 1 339 ? 11.742 24.680 15.481 1.00 14.04 339 SER B C 1
ATOM 5971 O O . SER B 1 339 ? 10.684 24.837 16.089 1.00 14.55 339 SER B O 1
ATOM 5974 N N . LEU B 1 340 ? 12.939 24.873 16.026 1.00 14.66 340 LEU B N 1
ATOM 5975 C CA . LEU B 1 340 ? 13.141 25.431 17.343 1.00 15.18 340 LEU B CA 1
ATOM 5976 C C . LEU B 1 340 ? 12.468 26.787 17.529 1.00 15.80 340 LEU B C 1
ATOM 5977 O O . LEU B 1 340 ? 12.063 27.121 18.625 1.00 17.79 340 LEU B O 1
ATOM 5982 N N . ALA B 1 341 ? 12.342 27.573 16.475 1.00 15.75 341 ALA B N 1
ATOM 5983 C CA . ALA B 1 341 ? 11.708 28.893 16.629 1.00 14.98 341 ALA B CA 1
ATOM 5984 C C . ALA B 1 341 ? 10.161 28.836 16.562 1.00 14.72 341 ALA B C 1
ATOM 5985 O O . ALA B 1 341 ? 9.491 29.744 17.031 1.00 14.60 341 ALA B O 1
ATOM 5987 N N . SER B 1 342 ? 9.603 27.737 16.044 1.00 14.39 342 SER B N 1
ATOM 5988 C CA . SER B 1 342 ? 8.138 27.612 15.868 1.00 14.62 342 SER B CA 1
ATOM 5989 C C . SER B 1 342 ? 7.307 27.822 17.129 1.00 15.30 342 SER B C 1
ATOM 5990 O O . SER B 1 342 ? 6.203 28.343 17.058 1.00 14.82 342 SER B O 1
ATOM 5993 N N . PHE B 1 343 ? 7.813 27.367 18.267 1.00 15.95 343 PHE B N 1
ATOM 5994 C CA . PHE B 1 343 ? 7.033 27.403 19.501 1.00 16.93 343 PHE B CA 1
ATOM 5995 C C . PHE B 1 343 ? 7.475 28.515 20.454 1.00 17.61 343 PHE B C 1
ATOM 5996 O O . PHE B 1 343 ? 6.973 28.608 21.569 1.00 17.85 343 PHE B O 1
ATOM 6004 N N . GLU B 1 344 ? 8.405 29.357 20.013 1.00 17.48 344 GLU B N 1
ATOM 6005 C CA . GLU B 1 344 ? 8.715 30.578 20.749 1.00 18.36 344 GLU B CA 1
ATOM 6006 C C . GLU B 1 344 ? 7.475 31.476 20.762 1.00 18.21 344 GLU B C 1
ATOM 6007 O O . GLU B 1 344 ? 6.740 31.559 19.778 1.00 18.51 344 GLU B O 1
ATOM 6013 N N . ILE B 1 345 ? 7.249 32.145 21.890 1.00 19.10 345 ILE B N 1
ATOM 6014 C CA . ILE B 1 345 ? 5.966 32.814 22.126 1.00 19.06 345 ILE B CA 1
ATOM 6015 C C . ILE B 1 345 ? 5.652 33.882 21.069 1.00 19.30 345 ILE B C 1
ATOM 6016 O O . ILE B 1 345 ? 4.499 34.031 20.666 1.00 20.15 345 ILE B O 1
ATOM 6021 N N . GLU B 1 346 ? 6.661 34.607 20.616 1.00 19.22 346 GLU B N 1
ATOM 6022 C CA . GLU B 1 346 ? 6.461 35.600 19.553 1.00 19.63 346 GLU B CA 1
ATOM 6023 C C . GLU B 1 346 ? 5.963 34.957 18.260 1.00 19.31 346 GLU B C 1
ATOM 6024 O O . GLU B 1 346 ? 5.161 35.561 17.562 1.00 20.03 346 GLU B O 1
ATOM 6030 N N . HIS B 1 347 ? 6.464 33.759 17.912 1.00 18.75 347 HIS B N 1
ATOM 6031 C CA . HIS B 1 347 ? 6.017 33.065 16.704 1.00 18.60 347 HIS B CA 1
ATOM 6032 C C . HIS B 1 347 ? 4.609 32.515 16.885 1.00 18.16 347 HIS B C 1
ATOM 6033 O O . HIS B 1 347 ? 3.782 32.627 15.985 1.00 16.98 347 HIS B O 1
ATOM 6040 N N . LEU B 1 348 ? 4.357 31.931 18.054 1.00 17.97 348 LEU B N 1
ATOM 6041 C CA . LEU B 1 348 ? 3.044 31.396 18.422 1.00 19.00 348 LEU B CA 1
ATOM 6042 C C . LEU B 1 348 ? 1.928 32.433 18.348 1.00 18.74 348 LEU B C 1
ATOM 6043 O O . LEU B 1 348 ? 0.800 32.149 17.905 1.00 17.51 348 LEU B O 1
ATOM 6048 N N . ASP B 1 349 ? 2.278 33.637 18.775 1.00 19.80 349 ASP B N 1
ATOM 6049 C CA . ASP B 1 349 ? 1.337 34.760 18.834 1.00 20.43 349 ASP B CA 1
ATOM 6050 C C . ASP B 1 349 ? 1.083 35.475 17.517 1.00 20.66 349 ASP B C 1
ATOM 6051 O O . ASP B 1 349 ? 0.206 36.352 17.464 1.00 21.19 349 ASP B O 1
ATOM 6056 N N . ARG B 1 350 ? 1.823 35.142 16.464 1.00 19.59 350 ARG B N 1
ATOM 6057 C CA . ARG B 1 350 ? 1.578 35.718 15.135 1.00 19.69 350 ARG B CA 1
ATOM 6058 C C . ARG B 1 350 ? 0.126 35.514 14.750 1.00 19.42 350 ARG B C 1
ATOM 6059 O O . ARG B 1 350 ? -0.377 34.400 14.828 1.00 18.48 350 ARG B O 1
ATOM 6067 N N . PRO B 1 351 ? -0.578 36.597 14.355 1.00 19.25 351 PRO B N 1
ATOM 6068 C CA . PRO B 1 351 ? -1.934 36.416 13.854 1.00 19.23 351 PRO B CA 1
ATOM 6069 C C . PRO B 1 351 ? -2.062 35.344 12.776 1.00 18.80 351 PRO B C 1
ATOM 6070 O O . PRO B 1 351 ? -3.062 34.644 12.731 1.00 19.27 351 PRO B O 1
ATOM 6074 N N . ALA B 1 352 ? -1.064 35.234 11.904 1.00 18.18 352 ALA B N 1
ATOM 6075 C CA . ALA B 1 352 ? -1.101 34.258 10.827 1.00 17.59 352 ALA B CA 1
ATOM 6076 C C . ALA B 1 352 ? -0.979 32.811 11.379 1.00 16.72 352 ALA B C 1
ATOM 6077 O O . ALA B 1 352 ? -1.543 31.873 10.833 1.00 16.24 352 ALA B O 1
ATOM 6079 N N . MET B 1 353 ? -0.250 32.663 12.474 1.00 15.83 353 MET B N 1
ATOM 6080 C CA . MET B 1 353 ? -0.130 31.356 13.141 1.00 16.29 353 MET B CA 1
ATOM 6081 C C . MET B 1 353 ? -1.481 30.969 13.765 1.00 15.58 353 MET B C 1
ATOM 6082 O O . MET B 1 353 ? -1.949 29.816 13.669 1.00 14.27 353 MET B O 1
ATOM 6087 N N . ARG B 1 354 ? -2.117 31.927 14.431 1.00 16.32 354 ARG B N 1
ATOM 6088 C CA . ARG B 1 354 ? -3.377 31.646 15.066 1.00 16.69 354 ARG B CA 1
ATOM 6089 C C . ARG B 1 354 ? -4.428 31.251 14.030 1.00 17.00 354 ARG B C 1
ATOM 6090 O O . ARG B 1 354 ? -5.278 30.401 14.294 1.00 18.35 354 ARG B O 1
ATOM 6098 N N . ALA B 1 355 ? -4.354 31.868 12.853 1.00 16.92 355 ALA B N 1
ATOM 6099 C CA . ALA B 1 355 ? -5.260 31.573 11.751 1.00 16.67 355 ALA B CA 1
ATOM 6100 C C . ALA B 1 355 ? -5.011 30.165 11.215 1.00 16.39 355 ALA B C 1
ATOM 6101 O O . ALA B 1 355 ? -5.941 29.433 10.907 1.00 17.02 355 ALA B O 1
ATOM 6103 N N . ALA B 1 356 ? -3.739 29.810 11.097 1.00 15.87 356 ALA B N 1
ATOM 6104 C CA . ALA B 1 356 ? -3.364 28.488 10.592 1.00 15.23 356 ALA B CA 1
ATOM 6105 C C . ALA B 1 356 ? -3.802 27.380 11.545 1.00 15.29 356 ALA B C 1
ATOM 6106 O O . ALA B 1 356 ? -4.166 26.299 11.099 1.00 15.61 356 ALA B O 1
ATOM 6108 N N . MET B 1 357 ? -3.776 27.654 12.848 1.00 15.09 357 MET B N 1
ATOM 6109 C CA . MET B 1 357 ? -4.138 26.669 13.876 1.00 15.12 357 MET B CA 1
ATOM 6110 C C . MET B 1 357 ? -5.615 26.309 13.797 1.00 14.68 357 MET B C 1
ATOM 6111 O O . MET B 1 357 ? -6.008 25.183 14.103 1.00 14.16 357 MET B O 1
ATOM 6116 N N . LYS B 1 358 ? -6.419 27.288 13.391 1.00 14.74 358 LYS B N 1
ATOM 6117 C CA . LYS B 1 358 ? -7.860 27.087 13.187 1.00 15.01 358 LYS B CA 1
ATOM 6118 C C . LYS B 1 358 ? -8.186 26.096 12.053 1.00 14.95 358 LYS B C 1
ATOM 6119 O O . LYS B 1 358 ? -9.333 25.619 11.942 1.00 14.85 358 LYS B O 1
ATOM 6125 N N . LYS B 1 359 ? -7.200 25.795 11.212 1.00 13.75 359 LYS B N 1
ATOM 6126 C CA . LYS B 1 359 ? -7.366 24.839 10.101 1.00 13.82 359 LYS B CA 1
ATOM 6127 C C . LYS B 1 359 ? -7.261 23.372 10.534 1.00 13.55 359 LYS B C 1
ATOM 6128 O O . LYS B 1 359 ? -7.437 22.466 9.710 1.00 13.98 359 LYS B O 1
ATOM 6134 N N . VAL B 1 360 ? -6.943 23.131 11.803 1.00 13.31 360 VAL B N 1
ATOM 6135 C CA . VAL B 1 360 ? -6.606 21.800 12.272 1.00 13.36 360 VAL B CA 1
ATOM 6136 C C . VAL B 1 360 ? -7.691 21.241 13.189 1.00 13.82 360 VAL B C 1
ATOM 6137 O O . VAL B 1 360 ? -8.142 21.911 14.128 1.00 13.89 360 VAL B O 1
ATOM 6141 N N . THR B 1 361 ? -8.088 20.005 12.927 1.00 13.32 361 THR B N 1
ATOM 6142 C CA A THR B 1 361 ? -9.018 19.324 13.811 0.50 13.05 361 THR B CA 1
ATOM 6143 C CA B THR B 1 361 ? -9.109 19.289 13.670 0.50 13.66 361 THR B CA 1
ATOM 6144 C C . THR B 1 361 ? -8.612 17.892 14.007 1.00 13.58 361 THR B C 1
ATOM 6145 O O . THR B 1 361 ? -7.818 17.343 13.253 1.00 13.35 361 THR B O 1
ATOM 6152 N N . ARG B 1 362 ? -9.144 17.316 15.082 1.00 13.03 362 ARG B N 1
ATOM 6153 C CA . ARG B 1 362 ? -8.765 15.991 15.548 1.00 13.04 362 ARG B CA 1
ATOM 6154 C C . ARG B 1 362 ? -9.889 14.996 15.352 1.00 13.15 362 ARG B C 1
ATOM 6155 O O . ARG B 1 362 ? -11.062 15.364 15.347 1.00 12.58 362 ARG B O 1
ATOM 6163 N N . PHE B 1 363 ? -9.543 13.722 15.197 1.00 12.49 363 PHE B N 1
ATOM 6164 C CA . PHE B 1 363 ? -10.562 12.683 15.151 1.00 12.70 363 PHE B CA 1
ATOM 6165 C C . PHE B 1 363 ? -10.002 11.369 15.672 1.00 12.69 363 PHE B C 1
ATOM 6166 O O . PHE B 1 363 ? -8.796 11.176 15.764 1.00 11.93 363 PHE B O 1
ATOM 6174 N N . ASP B 1 364 ? -10.913 10.497 16.077 1.00 14.19 364 ASP B N 1
ATOM 6175 C CA . ASP B 1 364 ? -10.566 9.210 16.662 1.00 14.43 364 ASP B CA 1
ATOM 6176 C C . ASP B 1 364 ? -10.491 8.160 15.569 1.00 14.65 364 ASP B C 1
ATOM 6177 O O . ASP B 1 364 ? -11.381 8.076 14.725 1.00 14.97 364 ASP B O 1
ATOM 6182 N N . MET B 1 365 ? -9.424 7.368 15.579 1.00 14.35 365 MET B N 1
ATOM 6183 C CA . MET B 1 365 ? -9.298 6.193 14.734 1.00 15.04 365 MET B CA 1
ATOM 6184 C C . MET B 1 365 ? -9.649 4.962 15.596 1.00 16.29 365 MET B C 1
ATOM 6185 O O . MET B 1 365 ? -9.144 4.818 16.705 1.00 16.02 365 MET B O 1
ATOM 6190 N N . PRO B 1 366 ? -10.513 4.071 15.083 1.00 18.20 366 PRO B N 1
ATOM 6191 C CA . PRO B 1 366 ? -10.963 2.909 15.869 1.00 18.78 366 PRO B CA 1
ATOM 6192 C C . PRO B 1 366 ? -9.912 1.821 16.011 1.00 18.82 366 PRO B C 1
ATOM 6193 O O . PRO B 1 366 ? -9.140 1.596 15.074 1.00 19.89 366 PRO B O 1
ATOM 6197 N N . SER B 1 367 ? -9.852 1.190 17.189 1.00 19.14 367 SER B N 1
ATOM 6198 C CA . SER B 1 367 ? -9.078 -0.055 17.387 1.00 19.66 367 SER B CA 1
ATOM 6199 C C . SER B 1 367 ? -9.532 -0.763 18.665 1.00 19.30 367 SER B C 1
ATOM 6200 O O . SER B 1 367 ? -10.028 -0.120 19.574 1.00 18.90 367 SER B O 1
ATOM 6203 N N . GLU B 1 368 ? -9.330 -2.075 18.754 1.00 20.28 368 GLU B N 1
ATOM 6204 C CA A GLU B 1 368 ? -9.597 -2.842 19.982 0.50 20.79 368 GLU B CA 1
ATOM 6205 C CA B GLU B 1 368 ? -9.631 -2.766 20.009 0.50 20.46 368 GLU B CA 1
ATOM 6206 C C . GLU B 1 368 ? -8.420 -2.745 20.962 1.00 20.83 368 GLU B C 1
ATOM 6207 O O . GLU B 1 368 ? -8.450 -3.347 22.022 1.00 21.92 368 GLU B O 1
ATOM 6218 N N . THR B 1 369 ? -7.355 -2.016 20.606 1.00 20.50 369 THR B N 1
ATOM 6219 C CA A THR B 1 369 ? -6.287 -1.832 21.595 0.50 19.40 369 THR B CA 1
ATOM 6220 C CA B THR B 1 369 ? -6.145 -1.908 21.407 0.50 19.51 369 THR B CA 1
ATOM 6221 C C . THR B 1 369 ? -5.736 -0.423 21.576 1.00 19.30 369 THR B C 1
ATOM 6222 O O . THR B 1 369 ? -6.211 0.424 20.830 1.00 18.44 369 THR B O 1
ATOM 6229 N N . THR B 1 370 ? -4.802 -0.146 22.489 1.00 17.47 370 THR B N 1
ATOM 6230 C CA . THR B 1 370 ? -4.299 1.227 22.641 1.00 16.45 370 THR B CA 1
ATOM 6231 C C . THR B 1 370 ? -2.856 1.288 22.169 1.00 15.26 370 THR B C 1
ATOM 6232 O O . THR B 1 370 ? -2.165 0.289 22.133 1.00 12.64 370 THR B O 1
ATOM 6236 N N . PHE B 1 371 ? -2.425 2.500 21.819 1.00 13.90 371 PHE B N 1
ATOM 6237 C CA . PHE B 1 371 ? -1.149 2.735 21.178 1.00 13.77 371 PHE B CA 1
ATOM 6238 C C . PHE B 1 371 ? -0.524 3.931 21.879 1.00 13.49 371 PHE B C 1
ATOM 6239 O O . PHE B 1 371 ? -1.037 4.389 22.916 1.00 13.38 371 PHE B O 1
ATOM 6247 N N . SER B 1 372 ? 0.563 4.434 21.307 1.00 12.93 372 SER B N 1
ATOM 6248 C CA . SER B 1 372 ? 1.210 5.621 21.805 1.00 13.08 372 SER B CA 1
ATOM 6249 C C . SER B 1 372 ? 1.699 6.474 20.637 1.00 12.53 372 SER B C 1
ATOM 6250 O O . SER B 1 372 ? 1.634 6.065 19.494 1.00 12.29 372 SER B O 1
ATOM 6253 N N . GLY B 1 373 ? 2.230 7.654 20.924 1.00 12.59 373 GLY B N 1
ATOM 6254 C CA . GLY B 1 373 ? 2.802 8.483 19.870 1.00 11.93 373 GLY B CA 1
ATOM 6255 C C . GLY B 1 373 ? 4.001 7.898 19.121 1.00 11.44 373 GLY B C 1
ATOM 6256 O O . GLY B 1 373 ? 4.313 8.338 18.003 1.00 11.25 373 GLY B O 1
ATOM 6257 N N . THR B 1 374 ? 4.658 6.881 19.699 1.00 10.99 374 THR B N 1
ATOM 6258 C CA . THR B 1 374 ? 5.790 6.222 19.042 1.00 11.47 374 THR B CA 1
ATOM 6259 C C . THR B 1 374 ? 5.475 4.862 18.448 1.00 12.00 374 THR B C 1
ATOM 6260 O O . THR B 1 374 ? 6.369 4.194 17.938 1.00 10.93 374 THR B O 1
ATOM 6264 N N . THR B 1 375 ? 4.195 4.504 18.455 1.00 11.66 375 THR B N 1
ATOM 6265 C CA . THR B 1 375 ? 3.742 3.237 17.891 1.00 12.06 375 THR B CA 1
ATOM 6266 C C . THR B 1 375 ? 2.502 3.464 17.007 1.00 12.48 375 THR B C 1
ATOM 6267 O O . THR B 1 375 ? 2.083 4.605 16.740 1.00 12.72 375 THR B O 1
ATOM 6271 N N . GLY B 1 376 ? 1.942 2.364 16.528 1.00 13.05 376 GLY B N 1
ATOM 6272 C CA . GLY B 1 376 ? 0.769 2.419 15.666 1.00 12.63 376 GLY B CA 1
ATOM 6273 C C . GLY B 1 376 ? 0.977 3.186 14.367 1.00 12.22 376 GLY B C 1
ATOM 6274 O O . GLY B 1 376 ? 2.066 3.199 13.771 1.00 11.20 376 GLY B O 1
ATOM 6275 N N . TYR B 1 377 ? -0.115 3.801 13.909 1.00 12.29 377 TYR B N 1
ATOM 6276 C CA . TYR B 1 377 ? -0.177 4.460 12.611 1.00 12.60 377 TYR B CA 1
ATOM 6277 C C . TYR B 1 377 ? -1.138 5.648 12.722 1.00 12.48 377 TYR B C 1
ATOM 6278 O O . TYR B 1 377 ? -1.920 5.741 13.678 1.00 12.22 377 TYR B O 1
ATOM 6287 N N . THR B 1 378 ? -1.075 6.540 11.740 1.00 11.51 378 THR B N 1
ATOM 6288 C CA . THR B 1 378 ? -1.833 7.801 11.761 1.00 11.04 378 THR B CA 1
ATOM 6289 C C . THR B 1 378 ? -2.538 8.016 10.423 1.00 10.35 378 THR B C 1
ATOM 6290 O O . THR B 1 378 ? -1.938 7.802 9.370 1.00 10.06 378 THR B O 1
ATOM 6294 N N . ASP B 1 379 ? -3.813 8.397 10.479 1.00 10.44 379 ASP B N 1
ATOM 6295 C CA . ASP B 1 379 ? -4.536 8.823 9.290 1.00 11.40 379 ASP B CA 1
ATOM 6296 C C . ASP B 1 379 ? -4.694 10.332 9.369 1.00 11.30 379 ASP B C 1
ATOM 6297 O O . ASP B 1 379 ? -5.116 10.892 10.404 1.00 12.38 379 ASP B O 1
ATOM 6302 N N . ILE B 1 380 ? -4.367 10.979 8.265 1.00 11.28 380 ILE B N 1
ATOM 6303 C CA . ILE B 1 380 ? -4.589 12.417 8.120 1.00 11.48 380 ILE B CA 1
ATOM 6304 C C . ILE B 1 380 ? -5.360 12.668 6.837 1.00 11.74 380 ILE B C 1
ATOM 6305 O O . ILE B 1 380 ? -5.392 11.811 5.928 1.00 11.12 380 ILE B O 1
ATOM 6310 N N . VAL B 1 381 ? -6.001 13.833 6.801 1.00 11.56 381 VAL B N 1
ATOM 6311 C CA . VAL B 1 381 ? -6.675 14.319 5.601 1.00 11.57 381 VAL B CA 1
ATOM 6312 C C . VAL B 1 381 ? -6.300 15.779 5.372 1.00 11.87 381 VAL B C 1
ATOM 6313 O O . VAL B 1 381 ? -6.558 16.618 6.225 1.00 12.32 381 VAL B O 1
ATOM 6317 N N . VAL B 1 382 ? -5.697 16.040 4.219 1.00 10.79 382 VAL B N 1
ATOM 6318 C CA . VAL B 1 382 ? -5.316 17.370 3.786 1.00 11.30 382 VAL B CA 1
ATOM 6319 C C . VAL B 1 382 ? -6.343 17.856 2.742 1.00 11.22 382 VAL B C 1
ATOM 6320 O O . VAL B 1 382 ? -6.545 17.205 1.712 1.00 10.55 382 VAL B O 1
ATOM 6324 N N . HIS B 1 383 ? -6.949 19.010 3.006 1.00 11.68 383 HIS B N 1
ATOM 6325 C CA . HIS B 1 383 ? -8.002 19.594 2.156 1.00 12.67 383 HIS B CA 1
ATOM 6326 C C . HIS B 1 383 ? -7.375 20.695 1.295 1.00 12.93 383 HIS B C 1
ATOM 6327 O O . HIS B 1 383 ? -6.731 21.591 1.810 1.00 12.31 383 HIS B O 1
ATOM 6334 N N . THR B 1 384 ? -7.564 20.578 -0.021 1.00 14.22 384 THR B N 1
ATOM 6335 C CA . THR B 1 384 ? -7.042 21.528 -0.991 1.00 14.98 384 THR B CA 1
ATOM 6336 C C . THR B 1 384 ? -8.213 22.049 -1.810 1.00 16.43 384 THR B C 1
ATOM 6337 O O . THR B 1 384 ? -9.342 21.571 -1.656 1.00 16.72 384 THR B O 1
ATOM 6341 N N . ALA B 1 385 ? -7.929 22.972 -2.728 1.00 17.40 385 ALA B N 1
ATOM 6342 C CA . ALA B 1 385 ? -8.978 23.535 -3.598 1.00 18.07 385 ALA B CA 1
ATOM 6343 C C . ALA B 1 385 ? -9.700 22.486 -4.430 1.00 18.61 385 ALA B C 1
ATOM 6344 O O . ALA B 1 385 ? -10.843 22.683 -4.832 1.00 18.85 385 ALA B O 1
ATOM 6346 N N . ASP B 1 386 ? -9.029 21.381 -4.714 1.00 19.36 386 ASP B N 1
ATOM 6347 C CA . ASP B 1 386 ? -9.593 20.351 -5.580 1.00 20.01 386 ASP B CA 1
ATOM 6348 C C . ASP B 1 386 ? -10.338 19.243 -4.824 1.00 20.36 386 ASP B C 1
ATOM 6349 O O . ASP B 1 386 ? -11.208 18.558 -5.391 1.00 21.70 386 ASP B O 1
ATOM 6354 N N . GLY B 1 387 ? -10.007 19.040 -3.560 1.00 18.92 387 GLY B N 1
ATOM 6355 C CA . GLY B 1 387 ? -10.577 17.926 -2.840 1.00 17.99 387 GLY B CA 1
ATOM 6356 C C . GLY B 1 387 ? -9.734 17.578 -1.640 1.00 17.26 387 GLY B C 1
ATOM 6357 O O . GLY B 1 387 ? -9.097 18.449 -1.071 1.00 17.93 387 GLY B O 1
ATOM 6358 N N . LYS B 1 388 ? -9.708 16.300 -1.286 1.00 15.93 388 LYS B N 1
ATOM 6359 C CA . LYS B 1 388 ? -9.094 15.857 -0.038 1.00 16.05 388 LYS B CA 1
ATOM 6360 C C . LYS B 1 388 ? -8.066 14.795 -0.328 1.00 15.66 388 LYS B C 1
ATOM 6361 O O . LYS B 1 388 ? -8.312 13.911 -1.139 1.00 16.93 388 LYS B O 1
ATOM 6367 N N . ILE B 1 389 ? -6.909 14.897 0.319 1.00 14.26 389 ILE B N 1
ATOM 6368 C CA . ILE B 1 389 ? -5.871 13.896 0.193 1.00 14.66 389 ILE B CA 1
ATOM 6369 C C . ILE B 1 389 ? -5.788 13.125 1.509 1.00 14.36 389 ILE B C 1
ATOM 6370 O O . ILE B 1 389 ? -5.479 13.690 2.554 1.00 14.43 389 ILE B O 1
ATOM 6375 N N . GLU B 1 390 ? -6.047 11.825 1.453 1.00 14.41 390 GLU B N 1
ATOM 6376 C CA . GLU B 1 390 ? -5.949 10.985 2.631 1.00 14.54 390 GLU B CA 1
ATOM 6377 C C . GLU B 1 390 ? -4.610 10.276 2.637 1.00 14.82 390 GLU B C 1
ATOM 6378 O O . GLU B 1 390 ? -4.110 9.862 1.587 1.00 13.94 390 GLU B O 1
ATOM 6384 N N . ARG B 1 391 ? -4.055 10.082 3.825 1.00 13.88 391 ARG B N 1
ATOM 6385 C CA A ARG B 1 391 ? -2.806 9.373 3.942 0.70 13.94 391 ARG B CA 1
ATOM 6386 C CA B ARG B 1 391 ? -2.770 9.407 3.946 0.30 14.02 391 ARG B CA 1
ATOM 6387 C C . ARG B 1 391 ? -2.712 8.650 5.258 1.00 13.73 391 ARG B C 1
ATOM 6388 O O . ARG B 1 391 ? -3.105 9.196 6.297 1.00 13.55 391 ARG B O 1
ATOM 6403 N N . ARG B 1 392 ? -2.210 7.410 5.189 1.00 13.36 392 ARG B N 1
ATOM 6404 C CA . ARG B 1 392 ? -1.892 6.633 6.375 1.00 13.35 392 ARG B CA 1
ATOM 6405 C C . ARG B 1 392 ? -0.385 6.580 6.502 1.00 13.30 392 ARG B C 1
ATOM 6406 O O . ARG B 1 392 ? 0.324 6.146 5.569 1.00 14.17 392 ARG B O 1
ATOM 6414 N N . ILE B 1 393 ? 0.093 7.012 7.661 1.00 13.14 393 ILE B N 1
ATOM 6415 C CA . ILE B 1 393 ? 1.499 7.060 7.993 1.00 13.23 393 ILE B CA 1
ATOM 6416 C C . ILE B 1 393 ? 1.744 5.901 8.925 1.00 12.90 393 ILE B C 1
ATOM 6417 O O . ILE B 1 393 ? 1.187 5.868 10.031 1.00 12.01 393 ILE B O 1
ATOM 6422 N N . GLU B 1 394 ? 2.524 4.932 8.459 1.00 13.17 394 GLU B N 1
ATOM 6423 C CA . GLU B 1 394 ? 2.728 3.693 9.192 1.00 13.81 394 GLU B CA 1
ATOM 6424 C C . GLU B 1 394 ? 3.993 3.728 10.047 1.00 13.64 394 GLU B C 1
ATOM 6425 O O . GLU B 1 394 ? 4.059 3.056 11.066 1.00 14.24 394 GLU B O 1
ATOM 6431 N N . ALA B 1 395 ? 4.994 4.496 9.636 1.00 13.04 395 ALA B N 1
ATOM 6432 C CA . ALA B 1 395 ? 6.263 4.474 10.364 1.00 12.14 395 ALA B CA 1
ATOM 6433 C C . ALA B 1 395 ? 6.400 5.721 11.238 1.00 11.60 395 ALA B C 1
ATOM 6434 O O . ALA B 1 395 ? 6.108 6.841 10.802 1.00 11.13 395 ALA B O 1
ATOM 6436 N N . THR B 1 396 ? 6.859 5.524 12.472 1.00 10.63 396 THR B N 1
ATOM 6437 C CA . THR B 1 396 ? 7.113 6.649 13.367 1.00 10.84 396 THR B CA 1
ATOM 6438 C C . THR B 1 396 ? 8.510 7.234 13.081 1.00 11.35 396 THR B C 1
ATOM 6439 O O . THR B 1 396 ? 9.510 6.506 13.107 1.00 10.72 396 THR B O 1
ATOM 6443 N N . PRO B 1 397 ? 8.591 8.552 12.805 1.00 12.07 397 PRO B N 1
ATOM 6444 C CA . PRO B 1 397 ? 9.868 9.157 12.557 1.00 11.86 397 PRO B CA 1
ATOM 6445 C C . PRO B 1 397 ? 10.787 8.986 13.763 1.00 11.86 397 PRO B C 1
ATOM 6446 O O . PRO B 1 397 ? 10.480 9.458 14.872 1.00 12.93 397 PRO B O 1
ATOM 6450 N N . GLY B 1 398 ? 11.925 8.338 13.531 1.00 12.00 398 GLY B N 1
ATOM 6451 C CA . GLY B 1 398 ? 12.932 8.095 14.579 1.00 12.08 398 GLY B CA 1
ATOM 6452 C C . GLY B 1 398 ? 12.974 6.629 14.991 1.00 11.51 398 GLY B C 1
ATOM 6453 O O . GLY B 1 398 ? 13.924 6.182 15.641 1.00 11.78 398 GLY B O 1
ATOM 6454 N N . SER B 1 399 ? 11.943 5.882 14.623 1.00 11.96 399 SER B N 1
ATOM 6455 C CA . SER B 1 399 ? 11.900 4.450 14.896 1.00 12.22 399 SER B CA 1
ATOM 6456 C C . SER B 1 399 ? 12.870 3.735 13.963 1.00 11.42 399 SER B C 1
ATOM 6457 O O . SER B 1 399 ? 13.460 4.334 13.074 1.00 10.91 399 SER B O 1
ATOM 6460 N N . LEU B 1 400 ? 13.031 2.426 14.136 1.00 11.55 400 LEU B N 1
ATOM 6461 C CA . LEU B 1 400 ? 13.840 1.661 13.203 1.00 12.51 400 LEU B CA 1
ATOM 6462 C C . LEU B 1 400 ? 13.239 1.637 11.804 1.00 12.52 400 LEU B C 1
ATOM 6463 O O . LEU B 1 400 ? 13.945 1.369 10.835 1.00 12.57 400 LEU B O 1
ATOM 6468 N N . GLU B 1 401 ? 11.930 1.893 11.702 1.00 12.34 401 GLU B N 1
ATOM 6469 C CA . GLU B 1 401 ? 11.261 1.944 10.420 1.00 13.21 401 GLU B CA 1
ATOM 6470 C C . GLU B 1 401 ? 11.437 3.302 9.716 1.00 13.34 401 GLU B C 1
ATOM 6471 O O . GLU B 1 401 ? 11.221 3.394 8.500 1.00 14.04 401 GLU B O 1
ATOM 6477 N N . ASP B 1 402 ? 11.891 4.314 10.455 1.00 13.50 402 ASP B N 1
ATOM 6478 C CA . ASP B 1 402 ? 12.209 5.644 9.883 1.00 14.27 402 ASP B CA 1
ATOM 6479 C C . ASP B 1 402 ? 13.333 6.312 10.697 1.00 14.16 402 ASP B C 1
ATOM 6480 O O . ASP B 1 402 ? 13.148 7.366 11.328 1.00 13.23 402 ASP B O 1
ATOM 6485 N N . PRO B 1 403 ? 14.527 5.701 10.680 1.00 15.10 403 PRO B N 1
ATOM 6486 C CA . PRO B 1 403 ? 15.547 6.114 11.610 1.00 14.47 403 PRO B CA 1
ATOM 6487 C C . PRO B 1 403 ? 16.207 7.435 11.259 1.00 14.57 403 PRO B C 1
ATOM 6488 O O . PRO B 1 403 ? 16.296 7.811 10.069 1.00 13.35 403 PRO B O 1
ATOM 6492 N N . MET B 1 404 ? 16.678 8.123 12.293 1.00 14.60 404 MET B N 1
ATOM 6493 C CA . MET B 1 404 ? 17.528 9.311 12.091 1.00 14.08 404 MET B CA 1
ATOM 6494 C C . MET B 1 404 ? 18.964 8.857 11.881 1.00 14.47 404 MET B C 1
ATOM 6495 O O . MET B 1 404 ? 19.567 8.220 12.776 1.00 14.89 404 MET B O 1
ATOM 6500 N N . ASP B 1 405 ? 19.526 9.155 10.715 1.00 13.62 405 ASP B N 1
ATOM 6501 C CA . ASP B 1 405 ? 20.897 8.736 10.433 1.00 13.52 405 ASP B CA 1
ATOM 6502 C C . ASP B 1 405 ? 21.929 9.764 10.927 1.00 13.56 405 ASP B C 1
ATOM 6503 O O . ASP B 1 405 ? 21.568 10.841 11.491 1.00 12.90 405 ASP B O 1
ATOM 6508 N N . ASP B 1 406 ? 23.202 9.421 10.726 1.00 13.15 406 ASP B N 1
ATOM 6509 C CA . ASP B 1 406 ? 24.313 10.225 11.208 1.00 13.55 406 ASP B CA 1
ATOM 6510 C C . ASP B 1 406 ? 24.203 11.672 10.733 1.00 13.18 406 ASP B C 1
ATOM 6511 O O . ASP B 1 406 ? 24.388 12.614 11.526 1.00 12.33 406 ASP B O 1
ATOM 6516 N N . ALA B 1 407 ? 23.933 11.856 9.435 1.00 12.57 407 ALA B N 1
ATOM 6517 C CA . ALA B 1 407 ? 23.889 13.220 8.867 1.00 13.22 407 ALA B CA 1
ATOM 6518 C C . ALA B 1 407 ? 22.785 14.052 9.531 1.00 13.23 407 ALA B C 1
ATOM 6519 O O . ALA B 1 407 ? 22.945 15.253 9.793 1.00 13.01 407 ALA B O 1
ATOM 6521 N N . HIS B 1 408 ? 21.647 13.405 9.754 1.00 13.51 408 HIS B N 1
ATOM 6522 C CA . HIS B 1 408 ? 20.512 14.067 10.389 1.00 13.41 408 HIS B CA 1
ATOM 6523 C C . HIS B 1 408 ? 20.746 14.376 11.853 1.00 12.60 408 HIS B C 1
ATOM 6524 O O . HIS B 1 408 ? 20.454 15.488 12.325 1.00 11.40 408 HIS B O 1
ATOM 6531 N N . LEU B 1 409 ? 21.314 13.422 12.581 1.00 12.37 409 LEU B N 1
ATOM 6532 C CA . LEU B 1 409 ? 21.668 13.686 13.972 1.00 12.50 409 LEU B CA 1
ATOM 6533 C C . LEU B 1 409 ? 22.694 14.818 14.071 1.00 11.91 409 LEU B C 1
ATOM 6534 O O . LEU B 1 409 ? 22.587 15.696 14.949 1.00 10.60 409 LEU B O 1
ATOM 6539 N N . GLU B 1 410 ? 23.697 14.825 13.186 1.00 11.78 410 GLU B N 1
ATOM 6540 C CA . GLU B 1 410 ? 24.682 15.917 13.195 1.00 11.76 410 GLU B CA 1
ATOM 6541 C C . GLU B 1 410 ? 24.041 17.273 12.873 1.00 11.13 410 GLU B C 1
ATOM 6542 O O . GLU B 1 410 ? 24.392 18.306 13.477 1.00 10.47 410 GLU B O 1
ATOM 6548 N N . ARG B 1 411 ? 23.081 17.274 11.949 1.00 10.71 411 ARG B N 1
ATOM 6549 C CA A ARG B 1 411 ? 22.369 18.502 11.615 0.70 10.59 411 ARG B CA 1
ATOM 6550 C CA B ARG B 1 411 ? 22.378 18.506 11.617 0.30 10.47 411 ARG B CA 1
ATOM 6551 C C . ARG B 1 411 ? 21.571 19.000 12.823 1.00 9.85 411 ARG B C 1
ATOM 6552 O O . ARG B 1 411 ? 21.539 20.212 13.096 1.00 8.35 411 ARG B O 1
ATOM 6567 N N . LYS B 1 412 ? 20.924 18.072 13.531 1.00 9.18 412 LYS B N 1
ATOM 6568 C CA . LYS B 1 412 ? 20.129 18.420 14.721 1.00 9.30 412 LYS B CA 1
ATOM 6569 C C . LYS B 1 412 ? 21.043 19.080 15.754 1.00 9.47 412 LYS B C 1
ATOM 6570 O O . LYS B 1 412 ? 20.725 20.143 16.335 1.00 10.14 412 LYS B O 1
ATOM 6576 N N . PHE B 1 413 ? 22.208 18.488 15.948 1.00 9.71 413 PHE B N 1
ATOM 6577 C CA . PHE B 1 413 ? 23.183 19.034 16.893 1.00 9.55 413 PHE B CA 1
ATOM 6578 C C . PHE B 1 413 ? 23.584 20.463 16.491 1.00 10.61 413 PHE B C 1
ATOM 6579 O O . PHE B 1 413 ? 23.512 21.402 17.293 1.00 11.00 413 PHE B O 1
ATOM 6587 N N . LYS B 1 414 ? 23.968 20.619 15.227 1.00 11.64 414 LYS B N 1
ATOM 6588 C CA . LYS B 1 414 ? 24.281 21.937 14.658 1.00 11.33 414 LYS B CA 1
ATOM 6589 C C . LYS B 1 414 ? 23.196 22.958 14.906 1.00 11.05 414 LYS B C 1
ATOM 6590 O O . LYS B 1 414 ? 23.494 24.073 15.354 1.00 11.09 414 LYS B O 1
ATOM 6596 N N . ASP B 1 415 ? 21.947 22.607 14.588 1.00 10.47 415 ASP B N 1
ATOM 6597 C CA . ASP B 1 415 ? 20.841 23.549 14.729 1.00 10.97 415 ASP B CA 1
ATOM 6598 C C . ASP B 1 415 ? 20.628 23.908 16.177 1.00 10.95 415 ASP B C 1
ATOM 6599 O O . ASP B 1 415 ? 20.313 25.038 16.508 1.00 11.10 415 ASP B O 1
ATOM 6604 N N . CYS B 1 416 ? 20.771 22.924 17.054 1.00 10.21 416 CYS B N 1
ATOM 6605 C CA . CYS B 1 416 ? 20.565 23.180 18.496 1.00 11.04 416 CYS B CA 1
ATOM 6606 C C . CYS B 1 416 ? 21.657 23.994 19.173 1.00 10.90 416 CYS B C 1
ATOM 6607 O O . CYS B 1 416 ? 21.478 24.458 20.299 1.00 10.38 416 CYS B O 1
ATOM 6610 N N . THR B 1 417 ? 22.809 24.129 18.525 1.00 11.54 417 THR B N 1
ATOM 6611 C CA . THR B 1 417 ? 23.990 24.714 19.151 1.00 12.10 417 THR B CA 1
ATOM 6612 C C . THR B 1 417 ? 24.503 25.916 18.347 1.00 12.77 417 THR B C 1
ATOM 6613 O O . THR B 1 417 ? 25.640 26.382 18.564 1.00 12.27 417 THR B O 1
ATOM 6617 N N . ALA B 1 418 ? 23.679 26.403 17.425 1.00 13.11 418 ALA B N 1
ATOM 6618 C CA . ALA B 1 418 ? 24.095 27.464 16.478 1.00 13.95 418 ALA B CA 1
ATOM 6619 C C . ALA B 1 418 ? 24.372 28.790 17.190 1.00 14.58 418 ALA B C 1
ATOM 6620 O O . ALA B 1 418 ? 25.038 29.670 16.641 1.00 15.08 418 ALA B O 1
ATOM 6622 N N . TRP B 1 419 ? 23.818 28.926 18.387 1.00 14.59 419 TRP B N 1
ATOM 6623 C CA . TRP B 1 419 ? 24.019 30.101 19.248 1.00 15.32 419 TRP B CA 1
ATOM 6624 C C . TRP B 1 419 ? 25.389 30.174 19.920 1.00 16.18 419 TRP B C 1
ATOM 6625 O O . TRP B 1 419 ? 25.767 31.231 20.463 1.00 16.21 419 TRP B O 1
ATOM 6636 N N . MET B 1 420 ? 26.123 29.062 19.925 1.00 16.01 420 MET B N 1
ATOM 6637 C CA . MET B 1 420 ? 27.376 28.979 20.651 1.00 16.54 420 MET B CA 1
ATOM 6638 C C . MET B 1 420 ? 28.441 29.856 19.989 1.00 17.52 420 MET B C 1
ATOM 6639 O O . MET B 1 420 ? 28.327 30.171 18.805 1.00 17.23 420 MET B O 1
ATOM 6644 N N . PRO B 1 421 ? 29.471 30.257 20.752 1.00 18.59 421 PRO B N 1
ATOM 6645 C CA . PRO B 1 421 ? 30.560 31.024 20.146 1.00 19.28 421 PRO B CA 1
ATOM 6646 C C . PRO B 1 421 ? 31.172 30.320 18.946 1.00 19.90 421 PRO B C 1
ATOM 6647 O O . PRO B 1 421 ? 31.194 29.076 18.870 1.00 20.02 421 PRO B O 1
ATOM 6651 N N . PHE B 1 422 ? 31.694 31.116 18.014 1.00 20.50 422 PHE B N 1
ATOM 6652 C CA . PHE B 1 422 ? 32.175 30.586 16.740 1.00 20.13 422 PHE B CA 1
ATOM 6653 C C . PHE B 1 422 ? 33.134 29.411 16.931 1.00 19.39 422 PHE B C 1
ATOM 6654 O O . PHE B 1 422 ? 34.115 29.519 17.667 1.00 19.52 422 PHE B O 1
ATOM 6662 N N . GLY B 1 423 ? 32.813 28.274 16.305 1.00 18.75 423 GLY B N 1
ATOM 6663 C CA . GLY B 1 423 ? 33.655 27.081 16.373 1.00 18.02 423 GLY B CA 1
ATOM 6664 C C . GLY B 1 423 ? 33.408 26.126 17.542 1.00 17.49 423 GLY B C 1
ATOM 6665 O O . GLY B 1 423 ? 33.791 24.944 17.480 1.00 16.23 423 GLY B O 1
ATOM 6666 N N . GLU B 1 424 ? 32.732 26.600 18.586 1.00 16.58 424 GLU B N 1
ATOM 6667 C CA . GLU B 1 424 ? 32.612 25.811 19.803 1.00 16.57 424 GLU B CA 1
ATOM 6668 C C . GLU B 1 424 ? 31.684 24.629 19.669 1.00 15.20 424 GLU B C 1
ATOM 6669 O O . GLU B 1 424 ? 31.900 23.594 20.325 1.00 14.72 424 GLU B O 1
ATOM 6675 N N . SER B 1 425 ? 30.673 24.755 18.817 1.00 14.73 425 SER B N 1
ATOM 6676 C CA . SER B 1 425 ? 29.765 23.644 18.608 1.00 14.97 425 SER B CA 1
ATOM 6677 C C . SER B 1 425 ? 30.509 22.452 18.012 1.00 14.61 425 SER B C 1
ATOM 6678 O O . SER B 1 425 ? 30.389 21.326 18.509 1.00 14.29 425 SER B O 1
ATOM 6681 N N . GLY B 1 426 ? 31.276 22.686 16.941 1.00 15.48 426 GLY B N 1
ATOM 6682 C CA . GLY B 1 426 ? 32.073 21.604 16.346 1.00 15.25 426 GLY B CA 1
ATOM 6683 C C . GLY B 1 426 ? 33.102 20.997 17.283 1.00 15.16 426 GLY B C 1
ATOM 6684 O O . GLY B 1 426 ? 33.294 19.761 17.311 1.00 15.85 426 GLY B O 1
ATOM 6685 N N . LEU B 1 427 ? 33.798 21.841 18.029 1.00 15.12 427 LEU B N 1
ATOM 6686 C CA . LEU B 1 427 ? 34.729 21.346 19.032 1.00 15.76 427 LEU B CA 1
ATOM 6687 C C . LEU B 1 427 ? 34.027 20.432 20.035 1.00 15.36 427 LEU B C 1
ATOM 6688 O O . LEU B 1 427 ? 34.537 19.348 20.357 1.00 14.51 427 LEU B O 1
ATOM 6693 N N . LEU B 1 428 ? 32.853 20.870 20.504 1.00 14.52 428 LEU B N 1
ATOM 6694 C CA . LEU B 1 428 ? 32.075 20.068 21.454 1.00 14.57 428 LEU B CA 1
ATOM 6695 C C . LEU B 1 428 ? 31.604 18.758 20.805 1.00 14.37 428 LEU B C 1
ATOM 6696 O O . LEU B 1 428 ? 31.725 17.680 21.398 1.00 14.12 428 LEU B O 1
ATOM 6701 N N . PHE B 1 429 ? 31.044 18.839 19.604 1.00 15.22 429 PHE B N 1
ATOM 6702 C CA . PHE B 1 429 ? 30.680 17.623 18.853 1.00 15.90 429 PHE B CA 1
ATOM 6703 C C . PHE B 1 429 ? 31.819 16.595 18.793 1.00 16.47 429 PHE B C 1
ATOM 6704 O O . PHE B 1 429 ? 31.604 15.418 19.022 1.00 16.17 429 PHE B O 1
ATOM 6712 N N . ASP B 1 430 ? 33.041 17.041 18.511 1.00 16.59 430 ASP B N 1
ATOM 6713 C CA . ASP B 1 430 ? 34.170 16.110 18.481 1.00 17.41 430 ASP B CA 1
ATOM 6714 C C . ASP B 1 430 ? 34.521 15.513 19.839 1.00 16.93 430 ASP B C 1
ATOM 6715 O O . ASP B 1 430 ? 34.873 14.333 19.940 1.00 16.99 430 ASP B O 1
ATOM 6720 N N . ARG B 1 431 ? 34.408 16.310 20.888 1.00 16.64 431 ARG B N 1
ATOM 6721 C CA . ARG B 1 431 ? 34.668 15.813 22.235 1.00 17.54 431 ARG B CA 1
ATOM 6722 C C . ARG B 1 431 ? 33.617 14.806 22.656 1.00 17.11 431 ARG B C 1
ATOM 6723 O O . ARG B 1 431 ? 33.937 13.775 23.285 1.00 17.37 431 ARG B O 1
ATOM 6731 N N . LEU B 1 432 ? 32.363 15.062 22.286 1.00 16.74 432 LEU B N 1
ATOM 6732 C CA . LEU B 1 432 ? 31.316 14.094 22.598 1.00 17.92 432 LEU B CA 1
ATOM 6733 C C . LEU B 1 432 ? 31.631 12.747 21.970 1.00 18.70 432 LEU B C 1
ATOM 6734 O O . LEU B 1 432 ? 31.490 11.700 22.614 1.00 19.47 432 LEU B O 1
ATOM 6739 N N . ARG B 1 433 ? 32.084 12.768 20.723 1.00 19.69 433 ARG B N 1
ATOM 6740 C CA A ARG B 1 433 ? 32.389 11.525 20.015 0.50 20.27 433 ARG B CA 1
ATOM 6741 C CA B ARG B 1 433 ? 32.403 11.537 20.002 0.50 19.79 433 ARG B CA 1
ATOM 6742 C C . ARG B 1 433 ? 33.629 10.811 20.580 1.00 20.66 433 ARG B C 1
ATOM 6743 O O . ARG B 1 433 ? 33.822 9.604 20.357 1.00 21.97 433 ARG B O 1
ATOM 6758 N N . SER B 1 434 ? 34.450 11.527 21.343 1.00 20.80 434 SER B N 1
ATOM 6759 C CA . SER B 1 434 ? 35.636 10.934 21.971 1.00 20.35 434 SER B CA 1
ATOM 6760 C C . SER B 1 434 ? 35.305 9.909 23.077 1.00 20.66 434 SER B C 1
ATOM 6761 O O . SER B 1 434 ? 36.149 9.116 23.465 1.00 19.98 434 SER B O 1
ATOM 6764 N N . LEU B 1 435 ? 34.063 9.895 23.572 1.00 20.07 435 LEU B N 1
ATOM 6765 C CA . LEU B 1 435 ? 33.641 8.866 24.552 1.00 20.13 435 LEU B CA 1
ATOM 6766 C C . LEU B 1 435 ? 33.776 7.465 23.966 1.00 19.90 435 LEU B C 1
ATOM 6767 O O . LEU B 1 435 ? 34.102 6.497 24.676 1.00 19.87 435 LEU B O 1
ATOM 6772 N N . THR B 1 436 ? 33.572 7.358 22.657 1.00 20.66 436 THR B N 1
ATOM 6773 C CA . THR B 1 436 ? 33.733 6.078 21.952 1.00 21.14 436 THR B CA 1
ATOM 6774 C C . THR B 1 436 ? 35.196 5.619 21.986 1.00 21.47 436 THR B C 1
ATOM 6775 O O . THR B 1 436 ? 35.475 4.420 21.929 1.00 22.45 436 THR B O 1
ATOM 6779 N N . ALA B 1 437 ? 36.108 6.582 22.094 1.00 21.72 437 ALA B N 1
ATOM 6780 C CA . ALA B 1 437 ? 37.554 6.320 22.181 1.00 21.64 437 ALA B CA 1
ATOM 6781 C C . ALA B 1 437 ? 38.033 6.190 23.630 1.00 22.53 437 ALA B C 1
ATOM 6782 O O . ALA B 1 437 ? 39.253 6.249 23.911 1.00 22.37 437 ALA B O 1
ATOM 6784 N N . ASP B 1 438 ? 37.084 6.042 24.553 1.00 22.15 438 ASP B N 1
ATOM 6785 C CA . ASP B 1 438 ? 37.378 5.847 25.957 1.00 22.17 438 ASP B CA 1
ATOM 6786 C C . ASP B 1 438 ? 38.137 7.020 26.561 1.00 22.11 438 ASP B C 1
ATOM 6787 O O . ASP B 1 438 ? 38.924 6.846 27.500 1.00 23.39 438 ASP B O 1
ATOM 6792 N N . GLN B 1 439 ? 37.886 8.226 26.057 1.00 21.99 439 GLN B N 1
ATOM 6793 C CA . GLN B 1 439 ? 38.438 9.424 26.673 1.00 21.33 439 GLN B CA 1
ATOM 6794 C C . GLN B 1 439 ? 37.701 9.639 28.014 1.00 21.00 439 GLN B C 1
ATOM 6795 O O . GLN B 1 439 ? 36.611 9.091 28.221 1.00 20.33 439 GLN B O 1
ATOM 6801 N N . GLY B 1 440 ? 38.309 10.414 28.914 1.00 19.51 440 GLY B N 1
ATOM 6802 C CA . GLY B 1 440 ? 37.662 10.821 30.166 1.00 19.29 440 GLY B CA 1
ATOM 6803 C C . GLY B 1 440 ? 36.468 11.725 29.906 1.00 18.72 440 GLY B C 1
ATOM 6804 O O . GLY B 1 440 ? 36.566 12.707 29.154 1.00 18.07 440 GLY B O 1
ATOM 6805 N N . ILE B 1 441 ? 35.329 11.402 30.521 1.00 17.75 441 ILE B N 1
ATOM 6806 C CA . ILE B 1 441 ? 34.112 12.209 30.320 1.00 16.99 441 ILE B CA 1
ATOM 6807 C C . ILE B 1 441 ? 34.320 13.643 30.802 1.00 16.46 441 ILE B C 1
ATOM 6808 O O . ILE B 1 441 ? 33.725 14.574 30.272 1.00 15.63 441 ILE B O 1
ATOM 6813 N N . LYS B 1 442 ? 35.231 13.831 31.755 1.00 16.83 442 LYS B N 1
ATOM 6814 C CA . LYS B 1 442 ? 35.480 15.153 32.311 1.00 16.97 442 LYS B CA 1
ATOM 6815 C C . LYS B 1 442 ? 35.963 16.162 31.278 1.00 17.26 442 LYS B C 1
ATOM 6816 O O . LYS B 1 442 ? 35.793 17.370 31.472 1.00 17.57 442 LYS B O 1
ATOM 6822 N N . THR B 1 443 ? 36.575 15.674 30.204 1.00 17.31 443 THR B N 1
ATOM 6823 C CA . THR B 1 443 ? 37.072 16.531 29.123 1.00 18.19 443 THR B CA 1
ATOM 6824 C C . THR B 1 443 ? 35.951 17.102 28.228 1.00 18.38 443 THR B C 1
ATOM 6825 O O . THR B 1 443 ? 36.152 18.108 27.530 1.00 18.81 443 THR B O 1
ATOM 6829 N N . VAL B 1 444 ? 34.768 16.490 28.255 1.00 17.98 444 VAL B N 1
ATOM 6830 C CA . VAL B 1 444 ? 33.741 16.818 27.257 1.00 17.60 444 VAL B CA 1
ATOM 6831 C C . VAL B 1 444 ? 33.167 18.212 27.501 1.00 17.44 444 VAL B C 1
ATOM 6832 O O . VAL B 1 444 ? 33.138 19.033 26.583 1.00 17.55 444 VAL B O 1
ATOM 6836 N N . GLN B 1 445 ? 32.707 18.473 28.722 1.00 17.03 445 GLN B N 1
ATOM 6837 C CA . GLN B 1 445 ? 32.221 19.811 29.100 1.00 17.15 445 GLN B CA 1
ATOM 6838 C C . GLN B 1 445 ? 31.161 20.405 28.158 1.00 17.22 445 GLN B C 1
ATOM 6839 O O . GLN B 1 445 ? 31.398 21.453 27.530 1.00 16.96 445 GLN B O 1
ATOM 6845 N N . PRO B 1 446 ? 29.985 19.760 28.062 1.00 17.38 446 PRO B N 1
ATOM 6846 C CA . PRO B 1 446 ? 28.908 20.427 27.337 1.00 17.68 446 PRO B CA 1
ATOM 6847 C C . PRO B 1 446 ? 28.446 21.675 28.103 1.00 18.73 446 PRO B C 1
ATOM 6848 O O . PRO B 1 446 ? 27.802 22.599 27.570 1.00 19.59 446 PRO B O 1
#

Nearest PDB structures (foldseek):
  2hp0-assembly1_B  TM=1.002E+00  e=3.403E-75  Agrobacterium tumefaciens
  7br9-assembly1_B  TM=8.697E-01  e=3.882E-26  Mus musculus
  6r6t-assembly1_B  TM=8.811E-01  e=5.731E-26  Mus musculus
  6r6u-assembly1_B  TM=8.719E-01  e=3.150E-25  Homo sapiens
  6r6t-assembly1_A  TM=8.853E-01  e=6.539E-25  Mus musculus

InterPro domains:
  IPR005656 MmgE/PrpD [PTHR16943] (3-417)
  IPR036148 MmgE/PrpD superfamily [SSF103378] (3-420)
  IPR042183 MmgE/PrpD superfamily, domain 1 [G3DSA:1.10.4100.10] (22-416)
  IPR042188 MmgE/PrpD superfamily, domain 2 [G3DSA:3.30.1330.120] (268-398)
  IPR045336 MmgE/PrpD, N-terminal [PF03972] (5-242)
  IPR045337 MmgE/PrpD, C-terminal [PF19305] (268-418)

Secondary structure (DSSP, 8-state):
-HHHHHHHHHHHHHTS---HHHHHHHHHHHHHHHHHHHTSTTSHHHHHHHHHHHHHT---SEEPTTSS-EE-HHHHHHHHHHHHHTTS-S-BBTTTTB--HHHHHHHHHHHHHHHT-BHHHHHHHHHHHHHHHHHHHHHH-SHHHHTTB-HHHHTHHHHHHHHHHHHHT--HHHHHHHHHHHHTT---BGGGTTSTHHHHHHHHHHHHHHHHHHHHHTT----SSTTSSTTSHHHHTTPPTTTHHHHHHTTTTTT-TIIIIIPBPPSSSS-GGGHHHHHHHHHHHHHHT--GGGEEEEEEEE-TTTSTT---SS--SHHHHTT-HHHHHHHHHHHSS--GGGGSHHHHT-HHHHHHHTTEEEEEPP-SS---TTSS-EEEEEEETTEEEEEEE-SPTTSTTS---HHHHHHHHHHHTTTS-TTHHHHHHHHHHGGGGT-BGGGT--/-HHHHHHHHHHHHHHS---HHHHHHHHHHHHHHHHHHHTTTTSHHHHHHHHHHHHHT---SEEETTTTEEE-HHHHHHHHHHHHHTTS-S-BBTTTTB--HHHHHHHHHHHHHHHT-BHHHHHHHHHHHHHHHHHHHHHH-SHHHHTTB-HHHHTHHHHHHHHHHHHTT--HHHHHHHHHHHHTT---BGGGTTSTHHHHHHHHHHHHHHHHHHHHHTT----TTTTSTTTSHHHHTT---SGGGGGGGTTTTTT-TIIIII-B--SSSS-GGGHHHHHHHHHHHHHHT--GGGEEEEEEEE-TTTSTT---SS--SHHHHTT-HHHHHHHHHHHSS--TTTTSHHHHT-HHHHHHHTTEEEEEPP-SS---TTSS-EEEEEEETTEEEEEEE-SPTTSTTS---HHHHHHHHHHHTTTSSTTHHHHHHHHHHGGGGT-BGGGT--

Radius of gyration: 27.9 Å; Cα contacts (8 Å, |Δi|>4): 2162; chains: 2; bounding box: 58×55×95 Å

Sequence (892 aa):
MFTTKLAEKVVSSAWKAKISQPALKAAQDGVIDTVAAALGGVTEHSVQVALKYVAATGGSGDSKLWGVNQRSNMFDAAFVNGMAAHAIDFDDSSFPVVMRGHPSSSLVPAIFAVGEHVGANGHNCLKSYVLGIEVVVATLGRAVVGKGHYLAGWWHPTSTLGVFGATTAAALLLGADEEQLRNNAWGIAASNSCGIIKNFGTMTKPMHTGSAARNGVLSAWLSSSMQSFTGCQTVFDDAEGILAMYGAQQPGPELFNAMQKFGTPWAIIAPGLYKKSWPSCYANHKPLAGLFAIMKEHGLTGQDISHVDVGFLPGVEKPLLYMDPRTTTEEAKKFSIEANIGAALLDGEVSLASFEIEHLDRPAMRAAMKKVTRFDMPSETTFSGTTGYTDIVVHTADGKIERRIEATPGSLEDPMDDAHLERKFKDCTAWMPFGESGLLFDRLRSLTADQGIKTVQPMFTTKLAEKVVSAWKKAKISQQPALKAAQDGVIDTVAAALGGVTEHSVQVALKYVAATGGSGDSKLWGVNQRSNMFDAAFVNGMAAHAIDFDDSSFPVVMRGHPSSSLVPAIFAVGEHVGANGHNCLKSYVLGIEVVVATLGRRAVVGKGHYLAGWWHPTSTLGVFGATTAAALLLGADEEQLRNNAWGIAASNSCGIIKNFGTMTKPMHTGSAARNGVLSAWLSSMQSFTGCQTVFDDAEGILAMYGAQPGPELFNAMQKFGTPWAIIAPGLYKKSWPSCYANHKPLAGLFAIMKEHGLTGQQDISHVDVGFLPGVEKPLLYMDPRTTTEEAKKFSIEANIGAALLDGEVSLASFEIEHLDRPAMRAAMKKVTTRFDMPSEETTTFSGTTGYTDIVVHTADGKIERRRIEATPGSLEDPMDDAHLERRKFKDCTAWMPFGESGLLFDRLRRSLTADQGIKTVQP

Foldseek 3Di:
DLLLVLLVLLQVLLPDDDDPLLLVLLLLLLLLLLLQLLLQCPPPLLVVLVVVQVVVVFADQQFQAPDPGDGALLSSLLNQLLSSPRLQQHWAAFLQRAGQSSQASSLLRSLLLVLQFWLSSSSSLLLSLQLQLSLLSLQLDDVLVVVWWHSHQLSSLLSLLSSLLVSVPHHSQLNLFLVQQSNVQRGGGLVCQLHSVRSSSSSSSNSSSNVSNVCSVVVNGGHSQQCDDCNHSSVVSHRDPDCSSVVSVVCRPVPRVCNVQRIFGDPASAFLLLFLVLVVVLVCCVVVVHALVFFQAKEKEDEAAALVNLPDLPRQALRNLSSHNLLSQLLCRVVVDHASCSSHNVNCPPPSSVVSSVRYHYYYDYDPDHDYSQAAKMWMWTQGPVGIDIDIRHHRCRTPVNNQDPVNSLVSSCRSNVVPPPPPSVVLSVLSSCSSVGGGSSVNND/DPLLVLLVLLQVLLPDAADPVLLVLLLLQLLLQLLQLLLQCPPVLLVVLVVVQVVVVFADQQFARPDPHHGALLSSLLNQLLSSPVLQQHWAAFLQRAGQSSQASSLLSSLLLRLQFWLRSSSSLQLSLQLQLSLLSNQQDDQLQVVWFHSHQLSSLLSLLSSLLVSVPDHSQLNLFLVQQVNVQRGHGLVCQLHSVVSSSSSSSNSSSNVSSVCSVVVNGGHSQQCADCNHSSVVSPGDHDPVSCVSCVCRPVPRVCVVQRIFGDPARAFLLLFLVLVVVLVCCVVVVHALVQFQAKEKEFEAPALVSLPDLPRQALRNLSSHNLQSQLLCRPVVDHHSCSSHNVNCPPPSSNVSSVRYHYDYDDDPDHRYSQAAKMWMWTQGPVGIDIDIRHHRCRTPVHNQDPVRSVVSLCRSNVPPPPPVSVVLVVLSSCSSVRGGSSVNND

Solvent-accessible surface area: 29946 Å² total; per-residue (Å²): 173,12,0,49,90,0,0,73,49,0,6,53,18,41,167,51,205,24,48,157,80,0,23,95,20,0,8,25,0,5,5,0,0,0,0,0,0,2,21,0,11,112,36,77,4,3,82,6,0,25,113,1,13,78,43,1,35,18,68,30,96,4,18,1,5,19,34,156,80,108,0,7,11,2,2,0,0,3,3,1,0,0,1,1,2,11,9,5,14,0,0,8,0,27,30,5,41,4,17,1,0,0,0,0,0,0,0,5,2,2,0,0,8,119,65,52,13,70,0,78,69,2,2,25,0,1,0,0,0,0,0,0,0,0,1,0,6,62,2,9,45,117,45,4,17,63,59,6,17,4,3,0,4,0,3,0,1,0,0,0,0,0,0,0,0,3,18,36,54,8,74,56,96,48,0,44,10,0,0,0,0,0,1,2,6,6,8,0,0,7,31,0,5,5,15,18,0,6,8,3,5,0,0,12,4,0,11,15,0,0,2,0,0,22,0,4,54,29,79,0,51,4,14,58,55,0,1,11,106,77,87,0,1,1,33,24,9,43,14,116,138,36,76,56,46,137,85,1,10,133,87,29,16,109,74,32,0,5,59,35,37,6,15,16,20,0,31,31,1,0,12,11,5,0,0,8,2,0,25,2,0,41,32,0,17,176,116,96,64,29,77,4,175,67,3,76,46,0,28,0,0,7,4,42,20,13,54,64,5,5,72,46,131,78,0,141,54,28,23,35,0,10,7,0,0,7,0,0,0,0,0,0,8,66,63,41,96,12,36,50,33,3,1,84,67,128,61,0,75,65,118,50,0,42,61,8,12,168,53,9,61,48,71,123,6,125,44,186,62,43,46,10,9,8,49,22,60,9,33,1,21,0,32,24,110,146,34,143,30,142,64,128,18,116,32,6,6,10,2,109,127,65,85,25,88,95,74,74,9,90,134,10,3,121,75,1,2,84,122,35,91,206,42,72,24,42,92,1,24,88,73,0,137,27,0,68,71,59,83,19,1,82,75,0,44,6,143,3,0,51,87,0,0,83,86,0,6,63,17,45,168,50,202,22,54,114,82,0,4,82,21,0,1,21,0,5,0,0,0,0,0,0,0,2,22,0,13,113,37,80,3,2,82,4,0,25,110,1,11,78,45,1,34,16,64,41,65,1,17,0,4,23,40,135,74,106,0,5,11,2,2,0,0,2,1,1,0,0,1,1,3,11,11,5,13,0,0,7,0,28,29,5,41,4,19,1,0,0,0,0,0,0,0,6,2,1,0,0,4,100,62,49,13,70,0,67,66,1,1,23,0,1,0,0,0,0,0,0,0,0,1,0,5,107,19,9,43,114,46,5,15,58,52,5,28,3,3,0,3,0,4,0,0,0,0,0,0,0,0,0,0,2,20,35,53,8,74,56,96,49,0,44,10,0,0,0,0,0,1,2,7,2,9,2,1,8,30,0,4,4,16,18,0,6,8,2,5,0,0,13,4,0,10,16,0,0,2,0,0,24,0,3,53,30,78,0,49,5,14,60,55,0,0,5,67,64,86,0,0,0,21,36,11,58,8,110,37,27,116,103,9,65,78,10,6,134,144,26,14,94,76,33,0,4,59,40,39,5,16,16,20,0,55,31,2,0,12,12,4,0,0,6,3,0,27,2,0,44,33,0,18,176,116,94,65,28,74,8,174,65,1,73,46,0,28,0,1,7,3,44,20,13,54,63,4,6,68,44,121,99,0,120,53,27,26,37,0,13,8,0,0,5,0,0,0,0,0,0,6,64,64,43,99,13,39,54,35,4,2,72,72,109,57,0,64,64,117,52,0,43,54,6,11,159,57,6,56,42,72,120,7,124,49,192,65,38,45,9,9,9,52,23,60,8,31,1,20,0,40,22,109,147,34,140,30,137,61,128,18,116,32,6,6,10,1,110,131,65,85,36,78,88,70,114,5,96,141,12,3,129,77,1,1,82,128,34,92,212,41,68,23,42,97,1,27,96,74,0,71,27,1,59,79,62,88,19,0,116,66,0,45,6

B-factor: mean 15.62, std 7.11, range [4.87, 50.5]

Organism: Agrobacterium tumefaciens (NCBI:txid358)

CATH classification: 1.10.4100.10 (+1 more: 3.30.1330.120)